Protein AF-A0A1E9JS74-F1 (afdb_monomer)

Nearest PDB structures (foldseek):
  7f47-assembly1_A  TM=7.344E-01  e=6.416E-52  Rhizobium etli CFN 42
  7duw-assembly1_A  TM=7.235E-01  e=3.639E-52  Rhizobium tropici
  5vrv-assembly1_A  TM=9.409E-01  e=2.697E-28  Agrobacterium fabrum str. C58
  5vrv-assembly2_D  TM=9.407E-01  e=2.582E-28  Agrobacterium fabrum str. C58
  5vrv-assembly1_B  TM=9.398E-01  e=4.173E-28  Agrobacterium fabrum str. C58

Structure (mmCIF, N/CA/C/O backbone):
data_AF-A0A1E9JS74-F1
#
_entry.id   AF-A0A1E9JS74-F1
#
loop_
_atom_site.group_PDB
_atom_site.id
_atom_site.type_symbol
_atom_site.label_atom_id
_atom_site.label_alt_id
_atom_site.label_comp_id
_atom_site.label_asym_id
_atom_site.label_entity_id
_atom_site.label_seq_id
_atom_site.pdbx_PDB_ins_code
_atom_site.Cartn_x
_atom_site.Cartn_y
_atom_site.Cartn_z
_atom_site.occupancy
_atom_site.B_iso_or_equiv
_atom_site.auth_seq_id
_atom_site.auth_comp_id
_atom_site.auth_asym_id
_atom_site.auth_atom_id
_atom_site.pdbx_PDB_model_num
ATOM 1 N N . MET A 1 1 ? 12.889 5.705 14.878 1.00 33.31 1 MET A N 1
ATOM 2 C CA . MET A 1 1 ? 12.221 5.955 13.573 1.00 33.31 1 MET A CA 1
ATOM 3 C C . MET A 1 1 ? 13.018 6.879 12.622 1.00 33.31 1 MET A C 1
ATOM 5 O O . MET A 1 1 ? 12.485 7.266 11.591 1.00 33.31 1 MET A O 1
ATOM 9 N N . TYR A 1 2 ? 14.303 7.172 12.888 1.00 27.98 2 TYR A N 1
ATOM 10 C CA . TYR A 1 2 ? 15.134 8.082 12.071 1.00 27.98 2 TYR A CA 1
ATOM 11 C C . TYR A 1 2 ? 15.891 7.403 10.906 1.00 27.98 2 TYR A C 1
ATOM 13 O O . TYR A 1 2 ? 16.302 8.063 9.956 1.00 27.98 2 TYR A O 1
ATOM 21 N N . ASN A 1 3 ? 16.039 6.072 10.926 1.00 29.84 3 ASN A N 1
ATOM 22 C CA . ASN A 1 3 ? 16.929 5.378 9.988 1.00 29.84 3 ASN A CA 1
ATOM 23 C C . ASN A 1 3 ? 16.336 5.101 8.598 1.00 29.84 3 ASN A C 1
ATOM 25 O O . ASN A 1 3 ? 17.085 5.056 7.630 1.00 29.84 3 ASN A O 1
ATOM 29 N N . LYS A 1 4 ? 15.012 4.965 8.439 1.00 34.81 4 LYS A N 1
ATOM 30 C CA . LYS A 1 4 ? 14.424 4.536 7.151 1.00 34.81 4 LYS A CA 1
ATOM 31 C C . LYS A 1 4 ? 14.586 5.580 6.036 1.00 34.81 4 LYS A C 1
ATOM 33 O O . LYS A 1 4 ? 14.931 5.228 4.918 1.00 34.81 4 LYS A O 1
ATOM 38 N N . SER A 1 5 ? 14.469 6.868 6.375 1.00 40.47 5 SER A N 1
ATOM 39 C CA . SER A 1 5 ? 14.787 7.969 5.449 1.00 40.47 5 SER A CA 1
ATOM 40 C C . SER A 1 5 ? 16.271 8.011 5.073 1.00 40.47 5 SER A C 1
ATOM 42 O O . SER A 1 5 ? 16.602 8.516 4.002 1.00 40.47 5 SER A O 1
ATOM 44 N N . ARG A 1 6 ? 17.162 7.542 5.954 1.00 38.34 6 ARG A N 1
ATOM 45 C CA . ARG A 1 6 ? 18.604 7.476 5.698 1.00 38.34 6 ARG A CA 1
ATOM 46 C C . ARG A 1 6 ? 18.923 6.316 4.757 1.00 38.34 6 ARG A C 1
ATOM 48 O O . ARG A 1 6 ? 19.632 6.541 3.791 1.00 38.34 6 ARG A O 1
ATOM 55 N N . TYR A 1 7 ? 18.318 5.145 4.970 1.00 43.00 7 TYR A N 1
ATOM 56 C CA . TYR A 1 7 ? 18.449 3.979 4.085 1.00 43.00 7 TYR A CA 1
ATOM 57 C C . TYR A 1 7 ? 17.888 4.224 2.683 1.00 43.00 7 TYR A C 1
ATOM 59 O O . TYR A 1 7 ? 18.541 3.859 1.713 1.00 43.00 7 TYR A O 1
ATOM 67 N N . ASP A 1 8 ? 16.733 4.884 2.561 1.00 42.16 8 ASP A N 1
ATOM 68 C CA . ASP A 1 8 ? 16.183 5.237 1.248 1.00 42.16 8 ASP A CA 1
ATOM 69 C C . ASP A 1 8 ? 17.122 6.211 0.513 1.00 42.16 8 ASP A C 1
ATOM 71 O O . ASP A 1 8 ? 17.454 5.984 -0.645 1.00 42.16 8 ASP A O 1
ATOM 75 N N . LYS A 1 9 ? 17.640 7.247 1.195 1.00 46.00 9 LYS A N 1
ATOM 76 C CA . LYS A 1 9 ? 18.644 8.167 0.622 1.00 46.00 9 LYS A CA 1
ATOM 77 C C . LYS A 1 9 ? 19.949 7.459 0.243 1.00 46.00 9 LYS A C 1
ATOM 79 O O . LYS A 1 9 ? 20.483 7.742 -0.822 1.00 46.00 9 LYS A O 1
ATOM 84 N N . LEU A 1 10 ? 20.438 6.542 1.080 1.00 47.00 10 LEU A N 1
ATOM 85 C CA . LEU A 1 10 ? 21.651 5.762 0.815 1.00 47.00 10 LEU A CA 1
ATOM 86 C C . LEU A 1 10 ? 21.466 4.851 -0.400 1.00 47.00 10 LEU A C 1
ATOM 88 O O . LEU A 1 10 ? 22.351 4.763 -1.239 1.00 47.00 10 LEU A O 1
ATOM 92 N N . LYS A 1 11 ? 20.290 4.225 -0.519 1.00 47.25 11 LYS A N 1
ATOM 93 C CA . LYS A 1 11 ? 19.915 3.412 -1.673 1.00 47.25 11 LYS A CA 1
ATOM 94 C C . LYS A 1 11 ? 19.909 4.242 -2.958 1.00 47.25 11 LYS A C 1
ATOM 96 O O . LYS A 1 11 ? 20.493 3.804 -3.937 1.00 47.25 11 LYS A O 1
ATOM 101 N N . TYR A 1 12 ? 19.331 5.447 -2.949 1.00 48.50 12 TYR A N 1
ATOM 102 C CA . TYR A 1 12 ? 19.355 6.324 -4.129 1.00 48.50 12 TYR A CA 1
ATOM 103 C C . TYR A 1 12 ? 20.759 6.827 -4.463 1.00 48.50 12 TYR A C 1
ATOM 105 O O . TYR A 1 12 ? 21.112 6.885 -5.633 1.00 48.50 12 TYR A O 1
ATOM 113 N N . LEU A 1 13 ? 21.575 7.163 -3.461 1.00 51.19 13 LEU A N 1
ATOM 114 C CA . LEU A 1 13 ? 22.977 7.531 -3.674 1.00 51.19 13 LEU A CA 1
ATOM 115 C C . LEU A 1 13 ? 23.784 6.369 -4.261 1.00 51.19 13 LEU A C 1
ATOM 117 O O . LEU A 1 13 ? 24.637 6.597 -5.108 1.00 51.19 13 LEU A O 1
ATOM 121 N N . LEU A 1 14 ? 23.485 5.136 -3.852 1.00 48.50 14 LEU A N 1
ATOM 122 C CA . LEU A 1 14 ? 24.116 3.928 -4.373 1.00 48.50 14 LEU A CA 1
ATOM 123 C C . LEU A 1 14 ? 23.643 3.606 -5.799 1.00 48.50 14 LEU A C 1
ATOM 125 O O . LEU A 1 14 ? 24.472 3.315 -6.648 1.00 48.50 14 LEU A O 1
ATOM 129 N N . GLU A 1 15 ? 22.347 3.730 -6.098 1.00 45.62 15 GLU A N 1
ATOM 130 C CA . GLU A 1 15 ? 21.799 3.574 -7.457 1.00 45.62 15 GLU A CA 1
ATOM 131 C C . GLU A 1 15 ? 22.352 4.639 -8.421 1.00 45.62 15 GLU A C 1
ATOM 133 O O . GLU A 1 15 ? 22.795 4.301 -9.517 1.00 45.62 15 GLU A O 1
ATOM 138 N N . ILE A 1 16 ? 22.388 5.911 -8.001 1.00 49.28 16 ILE A N 1
ATOM 139 C CA . ILE A 1 16 ? 22.995 7.012 -8.766 1.00 49.28 16 ILE A CA 1
ATOM 140 C C . ILE A 1 16 ? 24.504 6.788 -8.904 1.00 49.28 16 ILE A C 1
ATOM 142 O O . ILE A 1 16 ? 25.041 6.968 -9.989 1.00 49.28 16 ILE A O 1
ATOM 146 N N . GLY A 1 17 ? 25.183 6.355 -7.840 1.00 50.41 17 GLY A N 1
ATOM 147 C CA . GLY A 1 17 ? 26.610 6.041 -7.855 1.00 50.41 17 GLY A CA 1
ATOM 148 C C . GLY A 1 17 ? 26.944 4.935 -8.854 1.00 50.41 17 GLY A C 1
ATOM 149 O O . GLY A 1 17 ? 27.802 5.130 -9.707 1.00 50.41 17 GLY A O 1
ATOM 150 N N . ILE A 1 18 ? 26.215 3.816 -8.817 1.00 49.50 18 ILE A N 1
ATOM 151 C CA . ILE A 1 18 ? 26.373 2.700 -9.760 1.00 49.50 18 ILE A CA 1
ATOM 152 C C . ILE A 1 18 ? 26.077 3.159 -11.191 1.00 49.50 18 ILE A C 1
ATOM 154 O O . ILE A 1 18 ? 26.844 2.851 -12.097 1.00 49.50 18 ILE A O 1
ATOM 158 N N . PHE A 1 19 ? 25.016 3.939 -11.409 1.00 47.81 19 PHE A N 1
ATOM 159 C CA . PHE A 1 19 ? 24.681 4.472 -12.730 1.00 47.81 19 PHE A CA 1
ATOM 160 C C . PHE A 1 19 ? 25.760 5.421 -13.279 1.00 47.81 19 PHE A C 1
ATOM 162 O O . PHE A 1 19 ? 26.167 5.288 -14.432 1.00 47.81 19 PHE A O 1
ATOM 169 N N . CYS A 1 20 ? 26.271 6.340 -12.455 1.00 49.47 20 CYS A N 1
ATOM 170 C CA . CYS A 1 20 ? 27.363 7.243 -12.818 1.00 49.47 20 CYS A CA 1
ATOM 171 C C . CYS A 1 20 ? 28.658 6.479 -13.114 1.00 49.47 20 CYS A C 1
ATOM 173 O O . CYS A 1 20 ? 29.347 6.814 -14.072 1.00 49.47 20 CYS A O 1
ATOM 175 N N . VAL A 1 21 ? 28.964 5.434 -12.340 1.00 50.50 21 VAL A N 1
ATOM 176 C CA . VAL A 1 21 ? 30.098 4.528 -12.576 1.00 50.50 21 VAL A CA 1
ATOM 177 C C . VAL A 1 21 ? 29.935 3.811 -13.918 1.00 50.50 21 VAL A C 1
ATOM 179 O O . VAL A 1 21 ? 30.847 3.840 -14.738 1.00 50.50 21 VAL A O 1
ATOM 182 N N . VAL A 1 22 ? 28.756 3.252 -14.199 1.00 49.41 22 VAL A N 1
ATOM 183 C CA . VAL A 1 22 ? 28.449 2.590 -15.477 1.00 49.41 22 VAL A CA 1
ATOM 184 C C . VAL A 1 22 ? 28.607 3.551 -16.659 1.00 49.41 22 VAL A C 1
ATOM 186 O O . VAL A 1 22 ? 29.291 3.212 -17.621 1.00 49.41 22 VAL A O 1
ATOM 189 N N . ILE A 1 23 ? 28.039 4.761 -16.594 1.00 50.47 23 ILE A N 1
ATOM 190 C CA . ILE A 1 23 ? 28.191 5.765 -17.662 1.00 50.47 23 ILE A CA 1
ATOM 191 C C . ILE A 1 23 ? 29.652 6.188 -17.820 1.00 50.47 23 ILE A C 1
ATOM 193 O O . ILE A 1 23 ? 30.134 6.280 -18.945 1.00 50.47 23 ILE A O 1
ATOM 197 N N . TYR A 1 24 ? 30.366 6.422 -16.718 1.00 51.28 24 TYR A N 1
ATOM 198 C CA . TYR A 1 24 ? 31.777 6.803 -16.738 1.00 51.28 24 TYR A CA 1
ATOM 199 C C . TYR A 1 24 ? 32.654 5.735 -17.405 1.00 51.28 24 TYR A C 1
ATOM 201 O O . TYR A 1 24 ? 33.517 6.062 -18.219 1.00 51.28 24 TYR A O 1
ATOM 209 N N . PHE A 1 25 ? 32.415 4.455 -17.121 1.00 49.75 25 PHE A N 1
ATOM 210 C CA . PHE A 1 25 ? 33.184 3.367 -17.723 1.00 49.75 25 PHE A CA 1
ATOM 211 C C . PHE A 1 25 ? 32.788 3.089 -19.175 1.00 49.75 25 PHE A C 1
ATOM 213 O O . PHE A 1 25 ? 33.677 2.908 -20.005 1.00 49.75 25 PHE A O 1
ATOM 220 N N . ILE A 1 26 ? 31.496 3.172 -19.521 1.00 50.06 26 ILE A N 1
ATOM 221 C CA . ILE A 1 26 ? 31.059 3.178 -20.926 1.00 50.06 26 ILE A CA 1
ATOM 222 C C . ILE A 1 26 ? 31.728 4.345 -21.669 1.00 50.06 26 ILE A C 1
ATOM 224 O O . ILE A 1 26 ? 32.192 4.157 -22.785 1.00 50.06 26 ILE A O 1
ATOM 228 N N . HIS A 1 27 ? 31.861 5.528 -21.058 1.00 51.19 27 HIS A N 1
ATOM 229 C CA . HIS A 1 27 ? 32.575 6.667 -21.650 1.00 51.19 27 HIS A CA 1
ATOM 230 C C . HIS A 1 27 ? 34.052 6.405 -21.885 1.00 51.19 27 HIS A C 1
ATOM 232 O O . HIS A 1 27 ? 34.580 6.740 -22.946 1.00 51.19 27 HIS A O 1
ATOM 238 N N . LYS A 1 28 ? 34.716 5.808 -20.896 1.00 50.44 28 LYS A N 1
ATOM 239 C CA . LYS A 1 28 ? 36.139 5.491 -20.955 1.00 50.44 28 LYS A CA 1
ATOM 240 C C . LYS A 1 28 ? 36.450 4.493 -22.077 1.00 50.44 28 LYS A C 1
ATOM 242 O O . LYS A 1 28 ? 37.402 4.718 -22.814 1.00 50.44 28 LYS A O 1
ATOM 247 N N . GLU A 1 29 ? 35.628 3.457 -22.239 1.00 44.66 29 GLU A N 1
ATOM 248 C CA . GLU A 1 29 ? 35.777 2.428 -23.284 1.00 44.66 29 GLU A CA 1
ATOM 249 C C . GLU A 1 29 ? 35.326 2.919 -24.672 1.00 44.66 29 GLU A C 1
ATOM 251 O O . GLU A 1 29 ? 35.969 2.655 -25.689 1.00 44.66 29 GLU A O 1
ATOM 256 N N . MET A 1 30 ? 34.240 3.695 -24.735 1.00 48.62 30 MET A N 1
ATOM 257 C CA . MET A 1 30 ? 33.674 4.167 -26.002 1.00 48.62 30 MET A CA 1
ATOM 258 C C . MET A 1 30 ? 34.437 5.353 -26.604 1.00 48.62 30 MET A C 1
ATOM 260 O O . MET A 1 30 ? 34.316 5.579 -27.804 1.00 48.62 30 MET A O 1
ATOM 264 N N . LYS A 1 31 ? 35.267 6.079 -25.835 1.00 50.22 31 LYS A N 1
ATOM 265 C CA . LYS A 1 31 ? 36.107 7.199 -26.323 1.00 50.22 31 LYS A CA 1
ATOM 266 C C . LYS A 1 31 ? 36.981 6.845 -27.536 1.00 50.22 31 LYS A C 1
ATOM 268 O O . LYS A 1 31 ? 37.413 7.736 -28.262 1.00 50.22 31 LYS A O 1
ATOM 273 N N . ILE A 1 32 ? 37.225 5.557 -27.765 1.00 51.28 32 ILE A N 1
ATOM 274 C CA . ILE A 1 32 ? 38.079 5.041 -28.836 1.00 51.28 32 ILE A CA 1
ATOM 275 C C . ILE A 1 32 ? 37.277 4.827 -30.151 1.00 51.28 32 ILE A C 1
ATOM 277 O O . ILE A 1 32 ? 37.819 5.028 -31.240 1.00 51.28 32 ILE A O 1
ATOM 281 N N . TYR A 1 33 ? 35.958 4.572 -30.102 1.00 56.22 33 TYR A N 1
ATOM 282 C CA . TYR A 1 33 ? 35.148 4.107 -31.252 1.00 56.22 33 TYR A CA 1
ATOM 283 C C . TYR A 1 33 ? 33.968 5.035 -31.595 1.00 56.22 33 TYR A C 1
ATOM 285 O O . TYR A 1 33 ? 33.373 5.659 -30.722 1.00 56.22 33 TYR A O 1
ATOM 293 N N . SER A 1 34 ? 33.614 5.158 -32.879 1.00 61.28 34 SER A N 1
ATOM 294 C CA . SER A 1 34 ? 32.526 6.035 -33.338 1.00 61.28 34 SER A CA 1
ATOM 295 C C . SER A 1 34 ? 31.174 5.303 -33.421 1.00 61.28 34 SER A C 1
ATOM 297 O O . SER A 1 34 ? 31.111 4.100 -33.666 1.00 61.28 34 SER A O 1
ATOM 299 N N . ILE A 1 35 ? 30.052 6.023 -33.275 1.00 61.47 35 ILE A N 1
ATOM 300 C CA . ILE A 1 35 ? 28.690 5.467 -33.477 1.00 61.47 35 ILE A CA 1
ATOM 301 C C . ILE A 1 35 ? 28.511 4.883 -34.887 1.00 61.47 35 ILE A C 1
ATOM 303 O O . ILE A 1 35 ? 27.705 3.971 -35.091 1.00 61.47 35 ILE A O 1
ATOM 307 N N . LYS A 1 36 ? 29.258 5.407 -35.863 1.00 68.25 36 LYS A N 1
ATOM 308 C CA . LYS A 1 36 ? 29.277 4.893 -37.231 1.00 68.25 36 LYS A CA 1
ATOM 309 C C . LYS A 1 36 ? 29.757 3.438 -37.252 1.00 68.25 36 LYS A C 1
ATOM 311 O O . LYS A 1 36 ? 29.069 2.608 -37.835 1.00 68.25 36 LYS A O 1
ATOM 316 N N . ASP A 1 37 ? 30.812 3.127 -36.504 1.00 73.06 37 ASP A N 1
ATOM 317 C CA . ASP A 1 37 ? 31.388 1.779 -36.413 1.00 73.06 37 ASP A CA 1
ATOM 318 C C . ASP A 1 37 ? 30.396 0.785 -35.790 1.00 73.06 37 ASP A C 1
ATOM 320 O O . ASP A 1 37 ? 30.281 -0.350 -36.237 1.00 73.06 37 ASP A O 1
ATOM 324 N N . VAL A 1 38 ? 29.607 1.211 -34.795 1.00 71.19 38 VAL A N 1
ATOM 325 C CA . VAL A 1 38 ? 28.552 0.363 -34.202 1.00 71.19 38 VAL A CA 1
ATOM 326 C C . VAL A 1 38 ? 27.419 0.104 -35.201 1.00 71.19 38 VAL A C 1
ATOM 328 O O . VAL A 1 38 ? 26.935 -1.022 -35.309 1.00 71.19 38 VAL A O 1
ATOM 331 N N . LYS A 1 39 ? 26.990 1.125 -35.958 1.00 72.12 39 LYS A N 1
ATOM 332 C CA . LYS A 1 39 ? 25.962 0.969 -37.005 1.00 72.12 39 LYS A CA 1
ATOM 333 C C . LYS A 1 39 ? 26.442 0.065 -38.141 1.00 72.12 39 LYS A C 1
ATOM 335 O O . LYS A 1 39 ? 25.647 -0.714 -38.664 1.00 72.12 39 LYS A O 1
ATOM 340 N N . GLU A 1 40 ? 27.708 0.169 -38.528 1.00 77.94 40 GLU A N 1
ATOM 341 C CA . GLU A 1 40 ? 28.321 -0.704 -39.531 1.00 77.94 40 GLU A CA 1
ATOM 342 C C . GLU A 1 40 ? 28.414 -2.146 -39.024 1.00 77.94 40 GLU A C 1
ATOM 344 O O . GLU A 1 40 ? 27.951 -3.051 -39.717 1.00 77.94 40 GLU A O 1
ATOM 349 N N . SER A 1 41 ? 28.857 -2.360 -37.781 1.00 82.00 41 SER A N 1
ATOM 350 C CA . SER A 1 41 ? 28.860 -3.682 -37.140 1.00 82.00 41 SER A CA 1
ATOM 351 C C . SER A 1 41 ? 27.463 -4.304 -37.055 1.00 82.00 41 SER A C 1
ATOM 353 O O . SER A 1 41 ? 27.305 -5.486 -37.342 1.00 82.00 41 SER A O 1
ATOM 355 N N . LEU A 1 42 ? 26.423 -3.523 -36.735 1.00 79.94 42 LEU A N 1
ATOM 356 C CA . LEU A 1 42 ? 25.036 -4.013 -36.739 1.00 79.94 42 LEU A CA 1
ATOM 357 C C . LEU A 1 42 ? 24.570 -4.442 -38.137 1.00 79.94 42 LEU A C 1
ATOM 359 O O . LEU A 1 42 ? 23.853 -5.430 -38.265 1.00 79.94 42 LEU A O 1
ATOM 363 N N . ARG A 1 43 ? 24.975 -3.719 -39.188 1.00 83.00 43 ARG A N 1
ATOM 364 C CA . ARG A 1 43 ? 24.650 -4.068 -40.582 1.00 83.00 43 ARG A CA 1
ATOM 365 C C . ARG A 1 43 ? 25.434 -5.272 -41.094 1.00 83.00 43 ARG A C 1
ATOM 367 O O . ARG A 1 43 ? 24.959 -5.947 -42.001 1.00 83.00 43 ARG A O 1
ATOM 374 N N . ALA A 1 44 ? 26.611 -5.532 -40.532 1.00 84.56 44 ALA A N 1
ATOM 375 C CA . ALA A 1 44 ? 27.438 -6.676 -40.895 1.00 84.56 44 ALA A CA 1
ATOM 376 C C . ALA A 1 44 ? 26.847 -8.017 -40.417 1.00 84.56 44 ALA A C 1
ATOM 378 O O . ALA A 1 44 ? 27.202 -9.072 -40.946 1.00 84.56 44 ALA A O 1
ATOM 379 N N . ILE A 1 45 ? 25.928 -7.996 -39.445 1.00 86.12 45 ILE A N 1
ATOM 380 C CA . ILE A 1 45 ? 25.269 -9.203 -38.938 1.00 86.12 45 ILE A CA 1
ATOM 381 C C . ILE A 1 45 ? 24.286 -9.724 -39.993 1.00 86.12 45 ILE A C 1
ATOM 383 O O . ILE A 1 45 ? 23.283 -9.088 -40.317 1.00 86.12 45 ILE A O 1
ATOM 387 N N . LYS A 1 46 ? 24.578 -10.911 -40.539 1.00 87.62 46 LYS A N 1
ATOM 388 C CA . LYS A 1 46 ? 23.743 -11.551 -41.567 1.00 87.62 46 LYS A CA 1
ATOM 389 C C . LYS A 1 46 ? 22.351 -11.871 -41.013 1.00 87.62 46 LYS A C 1
ATOM 391 O O . LYS A 1 46 ? 22.221 -12.400 -39.909 1.00 87.62 46 LYS A O 1
ATOM 396 N N . SER A 1 47 ? 21.314 -11.656 -41.824 1.00 85.44 47 SER A N 1
ATOM 397 C CA . SER A 1 47 ? 19.913 -11.927 -41.458 1.00 85.44 47 SER A CA 1
ATOM 398 C C . SER A 1 47 ? 19.662 -13.381 -41.038 1.00 85.44 47 SER A C 1
ATOM 400 O O . SER A 1 47 ? 18.866 -13.622 -40.133 1.00 85.44 47 SER A O 1
ATOM 402 N N . GLY A 1 48 ? 20.385 -14.345 -41.619 1.00 89.25 48 GLY A N 1
ATOM 403 C CA . GLY A 1 48 ? 20.306 -15.758 -41.232 1.00 89.25 48 GLY A CA 1
ATOM 404 C C . GLY A 1 48 ? 20.634 -16.012 -39.754 1.00 89.25 48 GLY A C 1
ATOM 405 O O . GLY A 1 48 ? 19.945 -16.795 -39.105 1.00 89.25 48 GLY A O 1
ATOM 406 N N . TYR A 1 49 ? 21.609 -15.292 -39.184 1.00 89.69 49 TYR A N 1
ATOM 407 C CA . TYR A 1 49 ? 21.932 -15.402 -37.756 1.00 89.69 49 TYR A CA 1
ATOM 408 C C . TYR A 1 49 ? 20.846 -14.798 -36.868 1.00 89.69 49 TYR A C 1
ATOM 410 O O . TYR A 1 49 ? 20.612 -15.294 -35.772 1.00 89.69 49 TYR A O 1
ATOM 418 N N . VAL A 1 50 ? 20.134 -13.769 -37.338 1.00 89.19 50 VAL A N 1
ATOM 419 C CA . VAL A 1 50 ? 18.989 -13.202 -36.608 1.00 89.19 50 VAL A CA 1
ATOM 420 C C . VAL A 1 50 ? 17.846 -14.218 -36.534 1.00 89.19 50 VAL A C 1
ATOM 422 O O . VAL A 1 50 ? 17.278 -14.409 -35.463 1.00 89.19 50 VAL A O 1
ATOM 425 N N . VAL A 1 51 ? 17.549 -14.920 -37.633 1.00 91.38 51 VAL A N 1
ATOM 426 C CA . VAL A 1 51 ? 16.536 -15.994 -37.658 1.00 91.38 51 VAL A CA 1
ATOM 427 C C . VAL A 1 51 ? 16.929 -17.145 -36.732 1.00 91.38 51 VAL A C 1
ATOM 429 O O . VAL A 1 51 ? 16.110 -17.605 -35.938 1.00 91.38 51 VAL A O 1
ATOM 432 N N . LEU A 1 52 ? 18.194 -17.570 -36.778 1.00 93.94 52 LEU A N 1
ATOM 433 C CA . LEU A 1 52 ? 18.719 -18.590 -35.872 1.00 93.94 52 LEU A CA 1
ATOM 434 C C . LEU A 1 52 ? 18.628 -18.135 -34.406 1.00 93.94 52 LEU A C 1
ATOM 436 O O . LEU A 1 52 ? 18.192 -18.902 -33.551 1.00 93.94 52 LEU A O 1
ATOM 440 N N . GLY A 1 53 ? 18.945 -16.868 -34.125 1.00 93.56 53 GLY A N 1
ATOM 441 C CA . GLY A 1 53 ? 18.807 -16.264 -32.803 1.00 93.56 53 GLY A CA 1
ATOM 442 C C . GLY A 1 53 ? 17.366 -16.252 -32.292 1.00 93.56 53 GLY A C 1
ATOM 443 O O . GLY A 1 53 ? 17.132 -16.578 -31.132 1.00 93.56 53 GLY A O 1
ATOM 444 N N . ILE A 1 54 ? 16.382 -15.963 -33.151 1.00 93.19 54 ILE A N 1
ATOM 445 C CA . ILE A 1 54 ? 14.955 -16.085 -32.803 1.00 93.19 54 ILE A CA 1
ATOM 446 C C . ILE A 1 54 ? 14.620 -17.532 -32.412 1.00 93.19 54 ILE A C 1
ATOM 448 O O . ILE A 1 54 ? 13.949 -17.750 -31.403 1.00 93.19 54 ILE A O 1
ATOM 452 N N . GLY A 1 55 ? 15.119 -18.518 -33.164 1.00 95.44 55 GLY A N 1
ATOM 453 C CA . GLY A 1 55 ? 14.958 -19.937 -32.839 1.00 95.44 55 GLY A CA 1
ATOM 454 C C . GLY A 1 55 ? 15.533 -20.298 -31.466 1.00 95.44 55 GLY A C 1
ATOM 455 O O . GLY A 1 55 ? 14.839 -20.919 -30.661 1.00 95.44 55 GLY A O 1
ATOM 456 N N . ILE A 1 56 ? 16.754 -19.841 -31.164 1.00 96.19 56 ILE A N 1
ATOM 457 C CA . ILE A 1 56 ? 17.392 -20.031 -29.850 1.00 96.19 56 ILE A CA 1
ATOM 458 C C . ILE A 1 56 ? 16.532 -19.430 -28.735 1.00 96.19 56 ILE A C 1
ATOM 460 O O . ILE A 1 56 ? 16.272 -20.111 -27.750 1.00 96.19 56 ILE A O 1
ATOM 464 N N . VAL A 1 57 ? 16.043 -18.195 -28.894 1.00 95.38 57 VAL A N 1
ATOM 465 C CA . VAL A 1 57 ? 15.196 -17.532 -27.885 1.00 95.38 57 VAL A CA 1
ATOM 466 C C . VAL A 1 57 ? 13.909 -18.316 -27.628 1.00 95.38 57 VAL A C 1
ATOM 468 O O . VAL A 1 57 ? 13.508 -18.463 -26.477 1.00 95.38 57 VAL A O 1
ATOM 471 N N . ILE A 1 58 ? 13.252 -18.831 -28.671 1.00 95.00 58 ILE A N 1
ATOM 472 C CA . ILE A 1 58 ? 12.019 -19.619 -28.517 1.00 95.00 58 ILE A CA 1
ATOM 473 C C . ILE A 1 58 ? 12.295 -20.900 -27.723 1.00 95.00 58 ILE A C 1
ATOM 475 O O . ILE A 1 58 ? 11.548 -21.219 -26.795 1.00 95.00 58 ILE A O 1
ATOM 479 N N . ILE A 1 59 ? 13.367 -21.616 -28.072 1.00 96.31 59 ILE A N 1
ATOM 480 C CA . ILE A 1 59 ? 13.767 -22.853 -27.391 1.00 96.31 59 ILE A CA 1
ATOM 481 C C . ILE A 1 59 ? 14.136 -22.561 -25.934 1.00 96.31 59 ILE A C 1
ATOM 483 O O . ILE A 1 59 ? 13.685 -23.272 -25.038 1.00 96.31 59 ILE A O 1
ATOM 487 N N . ASP A 1 60 ? 14.895 -21.494 -25.689 1.00 95.44 60 ASP A N 1
ATOM 488 C CA . ASP A 1 60 ? 15.320 -21.099 -24.349 1.00 95.44 60 ASP A CA 1
ATOM 489 C C . ASP A 1 60 ? 14.133 -20.717 -23.457 1.00 95.44 60 ASP A C 1
ATOM 491 O O . ASP A 1 60 ? 13.956 -21.261 -22.370 1.00 95.44 60 ASP A O 1
ATOM 495 N N . TYR A 1 61 ? 13.223 -19.867 -23.939 1.00 93.69 61 TYR A N 1
ATOM 496 C CA . TYR A 1 61 ? 12.035 -19.506 -23.165 1.00 93.69 61 TYR A CA 1
ATOM 497 C C . TYR A 1 61 ? 11.116 -20.702 -22.908 1.00 93.69 61 TYR A C 1
ATOM 499 O O . TYR A 1 61 ? 10.502 -20.774 -21.842 1.00 93.69 61 TYR A O 1
ATOM 507 N N . PHE A 1 62 ? 11.029 -21.657 -23.838 1.00 94.38 62 PHE A N 1
ATOM 508 C CA . PHE A 1 62 ? 10.330 -22.917 -23.595 1.00 94.38 62 PHE A CA 1
ATOM 509 C C . PHE A 1 62 ? 11.021 -23.733 -22.495 1.00 94.38 62 PHE A C 1
ATOM 511 O O . PHE A 1 62 ? 10.352 -24.213 -21.575 1.00 94.38 62 PHE A O 1
ATOM 518 N N . LEU A 1 63 ? 12.350 -23.828 -22.533 1.00 93.69 63 LEU A N 1
ATOM 519 C CA . LEU A 1 63 ? 13.159 -24.493 -21.516 1.00 93.69 63 LEU A CA 1
ATOM 520 C C . LEU A 1 63 ? 12.983 -23.848 -20.132 1.00 93.69 63 LEU A C 1
ATOM 522 O O . LEU A 1 63 ? 12.774 -24.566 -19.153 1.00 93.69 63 LEU A O 1
ATOM 526 N N . LEU A 1 64 ? 12.939 -22.514 -20.045 1.00 91.88 64 LEU A N 1
ATOM 527 C CA . LEU A 1 64 ? 12.642 -21.796 -18.802 1.00 91.88 64 LEU A CA 1
ATOM 528 C C . LEU A 1 64 ? 11.295 -22.226 -18.208 1.00 91.88 64 LEU A C 1
ATOM 530 O O . LEU A 1 64 ? 11.179 -22.401 -16.993 1.00 91.88 64 LEU A O 1
ATOM 534 N N . THR A 1 65 ? 10.278 -22.478 -19.040 1.00 93.69 65 THR A N 1
ATOM 535 C CA . THR A 1 65 ? 8.978 -22.940 -18.529 1.00 93.69 65 THR A CA 1
ATOM 536 C C . THR A 1 65 ? 9.025 -24.322 -17.878 1.00 93.69 65 THR A C 1
ATOM 538 O O . THR A 1 65 ? 8.204 -24.622 -17.004 1.00 93.69 65 THR A O 1
ATOM 541 N N . MET A 1 66 ? 10.019 -25.146 -18.222 1.00 92.19 66 MET A N 1
ATOM 542 C CA . MET A 1 66 ? 10.195 -26.473 -17.634 1.00 92.19 66 MET A CA 1
ATOM 543 C C . MET A 1 66 ? 10.575 -26.412 -16.149 1.00 92.19 66 MET A C 1
ATOM 545 O O . MET A 1 66 ? 10.272 -27.356 -15.418 1.00 92.19 66 MET A O 1
ATOM 549 N N . TYR A 1 67 ? 11.143 -25.303 -15.652 1.00 90.44 67 TYR A N 1
ATOM 550 C CA . TYR A 1 67 ? 11.362 -25.116 -14.211 1.00 90.44 67 TYR A CA 1
ATOM 551 C C . TYR A 1 67 ? 10.053 -25.155 -13.422 1.00 90.44 67 TYR A C 1
ATOM 553 O O . TYR A 1 67 ? 9.966 -25.837 -12.399 1.00 90.44 67 TYR A O 1
ATOM 561 N N . ASP A 1 68 ? 9.026 -24.450 -13.903 1.00 93.00 68 ASP A N 1
ATOM 562 C CA . ASP A 1 68 ? 7.705 -24.457 -13.280 1.00 93.00 68 ASP A CA 1
ATOM 563 C C . ASP A 1 68 ? 7.041 -25.839 -13.443 1.00 93.00 68 ASP A C 1
ATOM 565 O O . ASP A 1 68 ? 6.466 -26.349 -12.483 1.00 93.00 68 ASP A O 1
ATOM 569 N N . VAL A 1 69 ? 7.186 -26.509 -14.594 1.00 92.69 69 VAL A N 1
ATOM 570 C CA . VAL A 1 69 ? 6.671 -27.883 -14.791 1.00 92.69 69 VAL A CA 1
ATOM 571 C C . VAL A 1 69 ? 7.293 -28.860 -13.785 1.00 92.69 69 VAL A C 1
ATOM 573 O O . VAL A 1 69 ? 6.576 -29.615 -13.120 1.00 92.69 69 VAL A O 1
ATOM 576 N N . LEU A 1 70 ? 8.614 -28.812 -13.596 1.00 90.25 70 LEU A N 1
ATOM 577 C CA . LEU A 1 70 ? 9.305 -29.611 -12.583 1.00 90.25 70 LEU A CA 1
ATOM 578 C C . LEU A 1 70 ? 8.871 -29.249 -11.162 1.00 90.25 70 LEU A C 1
ATOM 580 O O . LEU A 1 70 ? 8.758 -30.139 -10.320 1.00 90.25 70 LEU A O 1
ATOM 584 N N . ALA A 1 71 ? 8.613 -27.971 -10.883 1.00 90.69 71 ALA A N 1
ATOM 585 C CA . ALA A 1 71 ? 8.139 -27.527 -9.578 1.00 90.69 71 ALA A CA 1
ATOM 586 C C . ALA A 1 71 ? 6.754 -28.107 -9.251 1.00 90.69 71 ALA A C 1
ATOM 588 O O . ALA A 1 71 ? 6.540 -28.602 -8.142 1.00 90.69 71 ALA A O 1
ATOM 589 N N . PHE A 1 72 ? 5.837 -28.106 -10.223 1.00 92.12 72 PHE A N 1
ATOM 590 C CA . PHE A 1 72 ? 4.512 -28.716 -10.085 1.00 92.12 72 PHE A CA 1
ATOM 591 C C . PHE A 1 72 ? 4.607 -30.234 -9.894 1.00 92.12 72 PHE A C 1
ATOM 593 O O . PHE A 1 72 ? 3.945 -30.771 -9.003 1.00 92.12 72 PHE A O 1
ATOM 600 N N . LYS A 1 73 ? 5.489 -30.914 -10.642 1.00 88.69 73 LYS A N 1
ATOM 601 C CA . LYS A 1 73 ? 5.750 -32.354 -10.470 1.00 88.69 73 LYS A CA 1
ATOM 602 C C . LYS A 1 73 ? 6.337 -32.667 -9.087 1.00 88.69 73 LYS A C 1
ATOM 604 O O . LYS A 1 73 ? 5.877 -33.594 -8.427 1.00 88.69 73 LYS A O 1
ATOM 609 N N . ASN A 1 74 ? 7.300 -31.870 -8.616 1.00 86.06 74 ASN A N 1
ATOM 610 C CA . ASN A 1 74 ? 7.931 -32.021 -7.300 1.00 86.06 74 ASN A CA 1
ATOM 611 C C . ASN A 1 74 ? 6.929 -31.847 -6.148 1.00 86.06 74 ASN A C 1
ATOM 613 O O . ASN A 1 74 ? 6.974 -32.588 -5.171 1.00 86.06 74 ASN A O 1
ATOM 617 N N . GLU A 1 75 ? 6.027 -30.871 -6.256 1.00 86.06 75 GLU A N 1
ATOM 618 C CA . GLU A 1 75 ? 4.992 -30.610 -5.247 1.00 86.06 75 GLU A CA 1
ATOM 619 C C . GLU A 1 75 ? 3.724 -31.462 -5.435 1.00 86.06 75 GLU A C 1
ATOM 621 O O . GLU A 1 75 ? 2.781 -31.311 -4.659 1.00 86.06 75 GLU A O 1
ATOM 626 N N . LYS A 1 76 ? 3.699 -32.367 -6.428 1.00 86.81 76 LYS A N 1
ATOM 627 C CA . LYS A 1 76 ? 2.553 -33.228 -6.779 1.00 86.81 76 LYS A CA 1
ATOM 628 C C . LYS A 1 76 ? 1.256 -32.438 -7.018 1.00 86.81 76 LYS A C 1
ATOM 630 O O . LYS A 1 76 ? 0.170 -32.871 -6.639 1.00 86.81 76 LYS A O 1
ATOM 635 N N . LEU A 1 77 ? 1.372 -31.262 -7.633 1.00 88.50 77 LEU A N 1
ATOM 636 C CA . LEU A 1 77 ? 0.242 -30.393 -7.961 1.00 88.50 77 LEU A CA 1
ATOM 637 C C . LEU A 1 77 ? -0.309 -30.746 -9.344 1.00 88.50 77 LEU A C 1
ATOM 639 O O . LEU A 1 77 ? 0.453 -30.911 -10.294 1.00 88.50 77 LEU A O 1
ATOM 643 N N . GLN A 1 78 ? -1.634 -30.813 -9.468 1.00 86.94 78 GLN A N 1
ATOM 644 C CA . GLN A 1 78 ? -2.299 -31.095 -10.739 1.00 86.94 78 GLN A CA 1
ATOM 645 C C . GLN A 1 78 ? -2.707 -29.791 -11.433 1.00 86.94 78 GLN A C 1
ATOM 647 O O . GLN A 1 78 ? -3.561 -29.054 -10.947 1.00 86.94 78 GLN A O 1
ATOM 652 N N . LEU A 1 79 ? -2.084 -29.501 -12.575 1.00 89.19 79 LEU A N 1
ATOM 653 C CA . LEU A 1 79 ? -2.467 -28.422 -13.484 1.00 89.19 79 LEU A CA 1
ATOM 654 C C . LEU A 1 79 ? -2.023 -28.807 -14.901 1.00 89.19 79 LEU A C 1
ATOM 656 O O . LEU A 1 79 ? -0.938 -29.353 -15.074 1.00 89.19 79 LEU A O 1
ATOM 660 N N . SER A 1 80 ? -2.839 -28.544 -15.925 1.00 91.56 80 SER A N 1
ATOM 661 C CA . SER A 1 80 ? -2.463 -28.914 -17.297 1.00 91.56 80 SER A CA 1
ATOM 662 C C . SER A 1 80 ? -1.223 -28.141 -17.760 1.00 91.56 80 SER A C 1
ATOM 664 O O . SER A 1 80 ? -1.171 -26.918 -17.596 1.00 91.56 80 SER A O 1
ATOM 666 N N . ASN A 1 81 ? -0.286 -28.828 -18.418 1.00 89.75 81 ASN A N 1
ATOM 667 C CA . ASN A 1 81 ? 1.017 -28.279 -18.814 1.00 89.75 81 ASN A CA 1
ATOM 668 C C . ASN A 1 81 ? 0.924 -26.962 -19.597 1.00 89.75 81 ASN A C 1
ATOM 670 O O . ASN A 1 81 ? 1.704 -26.055 -19.334 1.00 89.75 81 ASN A O 1
ATOM 674 N N . LEU A 1 82 ? -0.073 -26.791 -20.471 1.00 88.38 82 LEU A N 1
ATOM 675 C CA . LEU A 1 82 ? -0.269 -25.540 -21.221 1.00 88.38 82 LEU A CA 1
ATOM 676 C C . LEU A 1 82 ? -0.455 -24.311 -20.313 1.00 88.38 82 LEU A C 1
ATOM 678 O O . LEU A 1 82 ? 0.058 -23.235 -20.605 1.00 88.38 82 LEU A O 1
ATOM 682 N N . LYS A 1 83 ? -1.144 -24.474 -19.179 1.00 88.38 83 LYS A N 1
ATOM 683 C CA . LYS A 1 83 ? -1.405 -23.401 -18.202 1.00 88.38 83 LYS A CA 1
ATOM 684 C C . LYS A 1 83 ? -0.139 -23.036 -17.434 1.00 88.38 83 LYS A C 1
ATOM 686 O O . LYS A 1 83 ? 0.091 -21.859 -17.146 1.00 88.38 83 LYS A O 1
ATOM 691 N N . ILE A 1 84 ? 0.671 -24.050 -17.124 1.00 93.31 84 ILE A N 1
ATOM 692 C CA . ILE A 1 84 ? 1.985 -23.900 -16.492 1.00 93.31 84 ILE A CA 1
ATOM 693 C C . ILE A 1 84 ? 2.923 -23.160 -17.444 1.00 93.31 84 ILE A C 1
ATOM 695 O O . ILE A 1 84 ? 3.474 -22.130 -17.066 1.00 93.31 84 ILE A O 1
ATOM 699 N N . ILE A 1 85 ? 3.024 -23.619 -18.693 1.00 93.12 85 ILE A N 1
ATOM 700 C CA . ILE A 1 85 ? 3.873 -23.020 -19.729 1.00 93.12 85 ILE A CA 1
ATOM 701 C C . ILE A 1 85 ? 3.479 -21.561 -19.966 1.00 93.12 85 ILE A C 1
ATOM 703 O O . ILE A 1 85 ? 4.326 -20.678 -19.864 1.00 93.12 85 ILE A O 1
ATOM 707 N N . PHE A 1 86 ? 2.191 -21.276 -20.179 1.00 90.12 86 PHE A N 1
ATOM 708 C CA . PHE A 1 86 ? 1.697 -19.909 -20.369 1.00 90.12 86 PHE A CA 1
ATOM 709 C C . PHE A 1 86 ? 2.037 -18.993 -19.183 1.00 90.12 86 PHE A C 1
ATOM 711 O O . PHE A 1 86 ? 2.562 -17.894 -19.359 1.00 90.12 86 PHE A O 1
ATOM 718 N N . THR A 1 87 ? 1.772 -19.458 -17.958 1.00 89.00 87 THR A N 1
ATOM 719 C CA . THR A 1 87 ? 2.030 -18.681 -16.738 1.00 89.00 87 THR A CA 1
ATOM 720 C C . THR A 1 87 ? 3.519 -18.432 -16.527 1.00 89.00 87 THR A C 1
ATOM 722 O O . THR A 1 87 ? 3.926 -17.319 -16.176 1.00 89.00 87 THR A O 1
ATOM 725 N N . SER A 1 88 ? 4.332 -19.461 -16.743 1.00 92.19 88 SER A N 1
ATOM 726 C CA . SER A 1 88 ? 5.774 -19.411 -16.560 1.00 92.19 88 SER A CA 1
ATOM 727 C C . SER A 1 88 ? 6.435 -18.508 -17.602 1.00 92.19 88 SER A C 1
ATOM 729 O O . SER A 1 88 ? 7.188 -17.616 -17.216 1.00 92.19 88 SER A O 1
ATOM 731 N N . PHE A 1 89 ? 6.061 -18.626 -18.882 1.00 93.75 89 PHE A N 1
ATOM 732 C CA . PHE A 1 89 ? 6.548 -17.763 -19.963 1.00 93.75 89 PHE A CA 1
ATOM 733 C C . PHE A 1 89 ? 6.333 -16.277 -19.647 1.00 93.75 89 PHE A C 1
ATOM 735 O O . PHE A 1 89 ? 7.287 -15.498 -19.646 1.00 93.75 89 PHE A O 1
ATOM 742 N N . ILE A 1 90 ? 5.100 -15.891 -19.290 1.00 85.56 90 ILE A N 1
ATOM 743 C CA . ILE A 1 90 ? 4.782 -14.499 -18.939 1.00 85.56 90 ILE A CA 1
ATOM 744 C C . ILE A 1 90 ? 5.608 -14.051 -17.732 1.00 85.56 90 ILE A C 1
ATOM 746 O O . ILE A 1 90 ? 6.144 -12.947 -17.704 1.00 85.56 90 ILE A O 1
ATOM 750 N N . SER A 1 91 ? 5.743 -14.917 -16.732 1.00 85.69 91 SER A N 1
ATOM 751 C CA . SER A 1 91 ? 6.472 -14.587 -15.510 1.00 85.69 91 SER A CA 1
ATOM 752 C C . SER A 1 91 ? 7.972 -14.397 -15.753 1.00 85.69 91 SER A C 1
ATOM 754 O O . SER A 1 91 ? 8.546 -13.459 -15.201 1.00 85.69 91 SER A O 1
ATOM 756 N N . TYR A 1 92 ? 8.603 -15.239 -16.578 1.00 87.94 92 TYR A N 1
ATOM 757 C CA . TYR A 1 92 ? 10.023 -15.133 -16.930 1.00 87.94 92 TYR A CA 1
ATOM 758 C C . TYR A 1 92 ? 10.315 -13.931 -17.832 1.00 87.94 92 TYR A C 1
ATOM 760 O O . TYR A 1 92 ? 11.239 -13.176 -17.536 1.00 87.94 92 TYR A O 1
ATOM 768 N N . ALA A 1 93 ? 9.483 -13.667 -18.844 1.00 86.19 93 ALA A N 1
ATOM 769 C CA . ALA A 1 93 ? 9.654 -12.511 -19.730 1.00 86.19 93 ALA A CA 1
ATOM 770 C C . ALA A 1 93 ? 9.640 -11.173 -18.963 1.00 86.19 93 ALA A C 1
ATOM 772 O O . ALA A 1 93 ? 10.438 -10.270 -19.229 1.00 86.19 93 ALA A O 1
ATOM 773 N N . PHE A 1 94 ? 8.773 -11.056 -17.951 1.00 74.88 94 PHE A N 1
ATOM 774 C CA . PHE A 1 94 ? 8.741 -9.897 -17.056 1.00 74.88 94 PHE A CA 1
ATOM 775 C C . PHE A 1 94 ? 9.900 -9.885 -16.052 1.00 74.88 94 PHE A C 1
ATOM 777 O O . PHE A 1 94 ? 10.451 -8.816 -15.775 1.00 74.88 94 PHE A O 1
ATOM 784 N N . ALA A 1 95 ? 10.264 -11.046 -15.496 1.00 76.38 95 ALA A N 1
ATOM 785 C CA . ALA A 1 95 ? 11.344 -11.158 -14.518 1.00 76.38 95 ALA A CA 1
ATOM 786 C C . ALA A 1 95 ? 12.706 -10.776 -15.113 1.00 76.38 95 ALA A C 1
ATOM 788 O O . ALA A 1 95 ? 13.465 -10.062 -14.457 1.00 76.38 95 ALA A O 1
ATOM 789 N N . ASN A 1 96 ? 12.982 -11.198 -16.349 1.00 77.94 96 ASN A N 1
ATOM 790 C CA . ASN A 1 96 ? 14.233 -10.902 -17.044 1.00 77.94 96 ASN A CA 1
ATOM 791 C C . ASN A 1 96 ? 14.337 -9.411 -17.418 1.00 77.94 96 ASN A C 1
ATOM 793 O O . ASN A 1 96 ? 15.421 -8.838 -17.362 1.00 77.94 96 ASN A O 1
ATOM 797 N N . SER A 1 97 ? 13.215 -8.745 -17.717 1.00 69.00 97 SER A N 1
ATOM 798 C CA . SER A 1 97 ? 13.222 -7.389 -18.293 1.00 69.00 97 SER A CA 1
ATOM 799 C C . SER A 1 97 ? 13.169 -6.233 -17.285 1.00 69.00 97 SER A C 1
ATOM 801 O O . SER A 1 97 ? 13.784 -5.196 -17.512 1.00 69.00 97 SER A O 1
ATOM 803 N N . ILE A 1 98 ? 12.432 -6.356 -16.173 1.00 54.84 98 ILE A N 1
ATOM 804 C CA . ILE A 1 98 ? 12.112 -5.197 -15.304 1.00 54.84 98 ILE A CA 1
ATOM 805 C C . ILE A 1 98 ? 13.132 -4.980 -14.167 1.00 54.84 98 ILE A C 1
ATOM 807 O O . ILE A 1 98 ? 13.162 -3.911 -13.557 1.00 54.84 98 ILE A O 1
ATOM 811 N N . GLY A 1 99 ? 14.008 -5.949 -13.888 1.00 49.69 99 GLY A N 1
ATOM 812 C CA . GLY A 1 99 ? 14.842 -5.920 -12.680 1.00 49.69 99 GLY A CA 1
ATOM 813 C C . GLY A 1 99 ? 14.027 -6.164 -11.420 1.00 49.69 99 GLY A C 1
ATOM 814 O O . GLY A 1 99 ? 12.800 -6.061 -11.429 1.00 49.69 99 GLY A O 1
ATOM 815 N N . LEU A 1 100 ? 14.698 -6.553 -10.334 1.00 46.47 100 LEU A N 1
ATOM 816 C CA . LEU A 1 100 ? 14.045 -7.193 -9.183 1.00 46.47 100 LEU A CA 1
ATOM 817 C C . LEU A 1 100 ? 13.322 -8.479 -9.613 1.00 46.47 100 LEU A C 1
ATOM 819 O O . LEU A 1 100 ? 12.151 -8.680 -9.278 1.00 46.47 100 LEU A O 1
ATOM 823 N N . SER A 1 101 ? 14.027 -9.349 -10.348 1.00 48.84 101 SER A N 1
ATOM 824 C CA . SER A 1 101 ? 13.531 -10.634 -10.873 1.00 48.84 101 SER A CA 1
ATOM 825 C C . SER A 1 101 ? 12.786 -11.464 -9.818 1.00 48.84 101 SER A C 1
ATOM 827 O O . SER A 1 101 ? 11.864 -12.198 -10.160 1.00 48.84 101 SER A O 1
ATOM 829 N N . GLY A 1 102 ? 13.122 -11.267 -8.534 1.00 47.94 102 GLY A N 1
ATOM 830 C CA . GLY A 1 102 ? 12.428 -11.702 -7.313 1.00 47.94 102 GLY A CA 1
ATOM 831 C C . GLY A 1 102 ? 10.937 -11.343 -7.183 1.00 47.94 102 GLY A C 1
ATOM 832 O O . GLY A 1 102 ? 10.123 -12.173 -6.785 1.00 47.94 102 GLY A O 1
ATOM 833 N N . LEU A 1 103 ? 10.566 -10.089 -7.449 1.00 48.41 103 LEU A N 1
ATOM 834 C CA . LEU A 1 103 ? 9.282 -9.504 -7.032 1.00 48.41 103 LEU A CA 1
ATOM 835 C C . LEU A 1 103 ? 8.234 -9.495 -8.151 1.00 48.41 103 LEU A C 1
ATOM 837 O O . LEU A 1 103 ? 7.073 -9.824 -7.907 1.00 48.41 103 LEU A O 1
ATOM 841 N N . THR A 1 104 ? 8.628 -9.135 -9.373 1.00 55.94 104 THR A N 1
ATOM 842 C CA . THR A 1 104 ? 7.705 -8.979 -10.511 1.00 55.94 104 THR A CA 1
ATOM 843 C C . THR A 1 104 ? 7.250 -10.330 -11.062 1.00 55.94 104 THR A C 1
ATOM 845 O O . THR A 1 104 ? 6.047 -10.580 -11.157 1.00 55.94 104 THR A O 1
ATOM 848 N N . GLY A 1 105 ? 8.192 -11.241 -11.325 1.00 61.31 105 GLY A N 1
ATOM 849 C CA . GLY A 1 105 ? 7.901 -12.601 -11.788 1.00 61.31 105 GLY A CA 1
ATOM 850 C C . GLY A 1 105 ? 7.127 -13.433 -10.762 1.00 61.31 105 GLY A C 1
ATOM 851 O O . GLY A 1 105 ? 6.205 -14.163 -11.118 1.00 61.31 105 GLY A O 1
ATOM 852 N N . SER A 1 106 ? 7.439 -13.289 -9.470 1.00 67.56 106 SER A N 1
ATOM 853 C CA . SER A 1 106 ? 6.688 -13.945 -8.388 1.00 67.56 106 SER A CA 1
ATOM 854 C C . SER A 1 106 ? 5.257 -13.428 -8.277 1.00 67.56 106 SER A C 1
ATOM 856 O O . SER A 1 106 ? 4.330 -14.220 -8.121 1.00 67.56 106 SER A O 1
ATOM 858 N N . GLY A 1 107 ? 5.059 -12.111 -8.399 1.00 62.25 107 GLY A N 1
ATOM 859 C CA . GLY A 1 107 ? 3.729 -11.504 -8.394 1.00 62.25 107 GLY A CA 1
ATOM 860 C C . GLY A 1 107 ? 2.849 -12.018 -9.535 1.00 62.25 107 GLY A C 1
ATOM 861 O O . GLY A 1 107 ? 1.677 -12.316 -9.310 1.00 62.25 107 GLY A O 1
ATOM 862 N N . LEU A 1 108 ? 3.415 -12.187 -10.735 1.00 67.75 108 LEU A N 1
ATOM 863 C CA . LEU A 1 108 ? 2.707 -12.741 -11.895 1.00 67.75 108 LEU A CA 1
ATOM 864 C C . LEU A 1 108 ? 2.382 -14.229 -11.738 1.00 67.75 108 LEU A C 1
ATOM 866 O O . LEU A 1 108 ? 1.250 -14.615 -12.024 1.00 67.75 108 LEU A O 1
ATOM 870 N N . ARG A 1 109 ? 3.302 -15.044 -11.202 1.00 78.12 109 ARG A N 1
ATOM 871 C CA . ARG A 1 109 ? 3.021 -16.451 -10.859 1.00 78.12 109 ARG A CA 1
ATOM 872 C C . ARG A 1 109 ? 1.898 -16.572 -9.840 1.00 78.12 109 ARG A C 1
ATOM 874 O O . ARG A 1 109 ? 0.971 -17.342 -10.058 1.00 78.12 109 ARG A O 1
ATOM 881 N N . ILE A 1 110 ? 1.947 -15.785 -8.761 1.00 67.00 110 ILE A N 1
ATOM 882 C CA . ILE A 1 110 ? 0.865 -15.719 -7.766 1.00 67.00 110 ILE A CA 1
ATOM 883 C C . ILE A 1 110 ? -0.450 -15.378 -8.459 1.00 67.00 110 ILE A C 1
ATOM 885 O O . ILE A 1 110 ? -1.453 -16.037 -8.219 1.00 67.00 110 ILE A O 1
ATOM 889 N N . ASN A 1 111 ? -0.440 -14.385 -9.343 1.00 63.31 111 ASN A N 1
ATOM 890 C CA . ASN A 1 111 ? -1.633 -13.919 -10.029 1.00 63.31 111 ASN A CA 1
ATOM 891 C C . ASN A 1 111 ? -2.254 -14.990 -10.931 1.00 63.31 111 ASN A C 1
ATOM 893 O O . ASN A 1 111 ? -3.403 -15.376 -10.741 1.00 63.31 111 ASN A O 1
ATOM 897 N N . LEU A 1 112 ? -1.472 -15.474 -11.893 1.00 72.56 112 LEU A N 1
ATOM 898 C CA . LEU A 1 112 ? -1.935 -16.380 -12.928 1.00 72.56 112 LEU A CA 1
ATOM 899 C C . LEU A 1 112 ? -2.250 -17.752 -12.338 1.00 72.56 112 LEU A C 1
ATOM 901 O O . LEU A 1 112 ? -3.349 -18.230 -12.570 1.00 72.56 112 LEU A O 1
ATOM 905 N N . TYR A 1 113 ? -1.392 -18.346 -11.497 1.00 80.44 113 TYR A N 1
ATOM 906 C CA . TYR A 1 113 ? -1.703 -19.632 -10.857 1.00 80.44 113 TYR A CA 1
ATOM 907 C C . TYR A 1 113 ? -2.933 -19.576 -9.950 1.00 80.44 113 TYR A C 1
ATOM 909 O O . TYR A 1 113 ? -3.692 -20.544 -9.916 1.00 80.44 113 TYR A O 1
ATOM 917 N N . SER A 1 114 ? -3.192 -18.441 -9.293 1.00 69.62 114 SER A N 1
ATOM 918 C CA . SER A 1 114 ? -4.427 -18.271 -8.520 1.00 69.62 114 SER A CA 1
ATOM 919 C C . SER A 1 114 ? -5.674 -18.247 -9.411 1.00 69.62 114 SER A C 1
ATOM 921 O O . SER A 1 114 ? -6.709 -18.745 -8.983 1.00 69.62 114 SER A O 1
ATOM 923 N N . LEU A 1 115 ? -5.594 -17.749 -10.658 1.00 67.25 115 LEU A N 1
ATOM 924 C CA . LEU A 1 115 ? -6.712 -17.837 -11.619 1.00 67.25 115 LEU A CA 1
ATOM 925 C C . LEU A 1 115 ? -7.053 -19.285 -11.986 1.00 67.25 115 LEU A C 1
ATOM 927 O O . LEU A 1 115 ? -8.189 -19.575 -12.344 1.00 67.25 115 LEU A O 1
ATOM 931 N N . TRP A 1 116 ? -6.080 -20.190 -11.895 1.00 75.69 116 TRP A N 1
ATOM 932 C CA . TRP A 1 116 ? -6.282 -21.617 -12.129 1.00 75.69 116 TRP A CA 1
ATOM 933 C C . TRP A 1 116 ? -6.543 -22.400 -10.828 1.00 75.69 116 TRP A C 1
ATOM 935 O O . TRP A 1 116 ? -6.362 -23.615 -10.810 1.00 75.69 116 TRP A O 1
ATOM 945 N N . ASN A 1 117 ? -6.957 -21.718 -9.751 1.00 74.25 117 ASN A N 1
ATOM 946 C CA . ASN A 1 117 ? -7.291 -22.288 -8.439 1.00 74.25 117 ASN A CA 1
ATOM 947 C C . ASN A 1 117 ? -6.139 -23.016 -7.723 1.00 74.25 117 ASN A C 1
ATOM 949 O O . ASN A 1 117 ? -6.373 -23.870 -6.867 1.00 74.25 117 ASN A O 1
ATOM 953 N N . VAL A 1 118 ? -4.881 -22.673 -8.019 1.00 76.56 118 VAL A N 1
ATOM 954 C CA . VAL A 1 118 ? -3.740 -23.210 -7.263 1.00 76.56 118 VAL A CA 1
ATOM 955 C C . VAL A 1 118 ? -3.638 -22.478 -5.913 1.00 76.56 118 VAL A C 1
ATOM 957 O O . VAL A 1 118 ? -3.561 -21.248 -5.897 1.00 76.56 118 VAL A O 1
ATOM 960 N N . PRO A 1 119 ? -3.588 -23.181 -4.763 1.00 75.69 119 PRO A N 1
ATOM 961 C CA . PRO A 1 119 ? -3.504 -22.534 -3.453 1.00 75.69 119 PRO A CA 1
ATOM 962 C C . PRO A 1 119 ? -2.250 -21.663 -3.294 1.00 75.69 119 PRO A C 1
ATOM 964 O O . PRO A 1 119 ? -1.148 -22.090 -3.643 1.00 75.69 119 PRO A O 1
ATOM 967 N N . TYR A 1 120 ? -2.375 -20.488 -2.664 1.00 67.31 120 TYR A N 1
ATOM 968 C CA . TYR A 1 120 ? -1.263 -19.539 -2.467 1.00 67.31 120 TYR A CA 1
ATOM 969 C C . TYR A 1 120 ? -0.013 -20.187 -1.849 1.00 67.31 120 TYR A C 1
ATOM 971 O O . TYR A 1 120 ? 1.102 -19.985 -2.327 1.00 67.31 120 TYR A O 1
ATOM 979 N N . LYS A 1 121 ? -0.192 -21.037 -0.827 1.00 73.81 121 LYS A N 1
ATOM 980 C CA . LYS A 1 121 ? 0.906 -21.783 -0.188 1.00 73.81 121 LYS A CA 1
ATOM 981 C C . LYS A 1 121 ? 1.672 -22.644 -1.197 1.00 73.81 121 LYS A C 1
ATOM 983 O O . LYS A 1 121 ? 2.898 -22.678 -1.152 1.00 73.81 121 LYS A O 1
ATOM 988 N N . SER A 1 122 ? 0.964 -23.306 -2.107 1.00 82.56 122 SER A N 1
ATOM 989 C CA . SER A 1 122 ? 1.547 -24.136 -3.163 1.00 82.56 122 SER A CA 1
ATOM 990 C C . SER A 1 122 ? 2.283 -23.287 -4.198 1.00 82.56 122 SER A C 1
ATOM 992 O O . SER A 1 122 ? 3.398 -23.632 -4.580 1.00 82.56 122 SER A O 1
ATOM 994 N N . ILE A 1 123 ? 1.735 -22.124 -4.567 1.00 80.00 123 ILE A N 1
ATOM 995 C CA . ILE A 1 123 ? 2.405 -21.186 -5.479 1.00 80.00 123 ILE A CA 1
ATOM 996 C C . ILE A 1 123 ? 3.725 -20.680 -4.881 1.00 80.00 123 ILE A C 1
ATOM 998 O O . ILE A 1 123 ? 4.743 -20.654 -5.566 1.00 80.00 123 ILE A O 1
ATOM 1002 N N . ILE A 1 124 ? 3.753 -20.341 -3.588 1.00 80.31 124 ILE A N 1
ATOM 1003 C CA . ILE A 1 124 ? 4.991 -19.924 -2.911 1.00 80.31 124 ILE A CA 1
ATOM 1004 C C . ILE A 1 124 ? 6.042 -21.039 -2.913 1.00 80.31 124 ILE A C 1
ATOM 1006 O O . ILE A 1 124 ? 7.228 -20.758 -3.088 1.00 80.31 124 ILE A O 1
ATOM 1010 N N . LYS A 1 125 ? 5.636 -22.304 -2.757 1.00 84.44 125 LYS A N 1
ATOM 1011 C CA . LYS A 1 125 ? 6.567 -23.432 -2.874 1.00 84.44 125 LYS A CA 1
ATOM 1012 C C . LYS A 1 125 ? 7.117 -23.585 -4.290 1.00 84.44 125 LYS A C 1
ATOM 1014 O O . LYS A 1 125 ? 8.321 -23.776 -4.427 1.00 84.44 125 LYS A O 1
ATOM 1019 N N . VAL A 1 126 ? 6.272 -23.436 -5.314 1.00 88.19 126 VAL A N 1
ATOM 1020 C CA . VAL A 1 126 ? 6.690 -23.431 -6.726 1.00 88.19 126 VAL A CA 1
ATOM 1021 C C . VAL A 1 126 ? 7.704 -22.316 -6.978 1.00 88.19 126 VAL A C 1
ATOM 1023 O O . VAL A 1 126 ? 8.799 -22.575 -7.463 1.00 88.19 126 VAL A O 1
ATOM 1026 N N . ILE A 1 127 ? 7.399 -21.092 -6.546 1.00 84.75 127 ILE A N 1
ATOM 1027 C CA . ILE A 1 127 ? 8.296 -19.936 -6.666 1.00 84.75 127 ILE A CA 1
ATOM 1028 C C . ILE A 1 127 ? 9.637 -20.215 -5.981 1.00 84.75 127 ILE A C 1
ATOM 1030 O O . ILE A 1 127 ? 10.697 -20.046 -6.584 1.00 84.75 127 ILE A O 1
ATOM 1034 N N . LYS A 1 128 ? 9.604 -20.688 -4.729 1.00 84.12 128 LYS A N 1
ATOM 1035 C CA . LYS A 1 128 ? 10.809 -21.042 -3.972 1.00 84.12 128 LYS A CA 1
ATOM 1036 C C . LYS A 1 128 ? 11.622 -22.116 -4.691 1.00 84.12 128 LYS A C 1
ATOM 1038 O O . LYS A 1 128 ? 12.846 -22.025 -4.720 1.00 84.12 128 LYS A O 1
ATOM 1043 N N . PHE A 1 129 ? 10.960 -23.122 -5.259 1.00 87.69 129 PHE A N 1
ATOM 1044 C CA . PHE A 1 129 ? 11.613 -24.169 -6.030 1.00 87.69 129 PHE A CA 1
ATOM 1045 C C . PHE A 1 129 ? 12.314 -23.592 -7.261 1.00 87.69 129 PHE A C 1
ATOM 1047 O O . PHE A 1 129 ? 13.490 -23.895 -7.450 1.00 87.69 129 PHE A O 1
ATOM 1054 N N . CYS A 1 130 ? 11.660 -22.736 -8.049 1.00 87.75 130 CYS A N 1
ATOM 1055 C CA . CYS A 1 130 ? 12.266 -22.133 -9.239 1.00 87.75 130 CYS A CA 1
ATOM 1056 C C . CYS A 1 130 ? 13.498 -21.279 -8.888 1.00 87.75 130 CYS A C 1
ATOM 1058 O O . CYS A 1 130 ? 14.550 -21.483 -9.485 1.00 87.75 130 CYS A O 1
ATOM 1060 N N . TYR A 1 131 ? 13.430 -20.410 -7.866 1.00 85.69 131 TYR A N 1
ATOM 1061 C CA . TYR A 1 131 ? 14.597 -19.607 -7.447 1.00 85.69 131 TYR A CA 1
ATOM 1062 C C . TYR A 1 131 ? 15.766 -20.460 -6.977 1.00 85.69 131 TYR A C 1
ATOM 1064 O O . TYR A 1 131 ? 16.910 -20.208 -7.342 1.00 85.69 131 TYR A O 1
ATOM 1072 N N . VAL A 1 132 ? 15.484 -21.467 -6.153 1.00 84.50 132 VAL A N 1
ATOM 1073 C CA . VAL A 1 132 ? 16.517 -22.389 -5.683 1.00 84.50 132 VAL A CA 1
ATOM 1074 C C . VAL A 1 132 ? 17.144 -23.131 -6.861 1.00 84.50 132 VAL A C 1
ATOM 1076 O O . VAL A 1 132 ? 18.356 -23.287 -6.889 1.00 84.50 132 VAL A O 1
ATOM 1079 N N . SER A 1 133 ? 16.334 -23.576 -7.822 1.00 86.00 133 SER A N 1
ATOM 1080 C CA . SER A 1 133 ? 16.820 -24.321 -8.990 1.00 86.00 133 SER A CA 1
ATOM 1081 C C . SER A 1 133 ? 17.719 -23.459 -9.868 1.00 86.00 133 SER A C 1
ATOM 1083 O O . SER A 1 133 ? 18.789 -23.914 -10.246 1.00 86.00 133 SER A O 1
ATOM 1085 N N . PHE A 1 134 ? 17.325 -22.204 -10.104 1.00 86.00 134 PHE A N 1
ATOM 1086 C CA . PHE A 1 134 ? 18.130 -21.224 -10.832 1.00 86.00 134 PHE A CA 1
ATOM 1087 C C . PHE A 1 134 ? 19.508 -21.024 -10.185 1.00 86.00 134 PHE A C 1
ATOM 1089 O O . PHE A 1 134 ? 20.528 -21.159 -10.852 1.00 86.00 134 PHE A O 1
ATOM 1096 N N . TRP A 1 135 ? 19.556 -20.759 -8.873 1.00 86.56 135 TRP A N 1
ATOM 1097 C CA . TRP A 1 135 ? 20.827 -20.536 -8.178 1.00 86.56 135 TRP A CA 1
ATOM 1098 C C . TRP A 1 135 ? 21.686 -21.794 -8.108 1.00 86.56 135 TRP A C 1
ATOM 1100 O O . TRP A 1 135 ? 22.879 -21.721 -8.360 1.00 86.56 135 TRP A O 1
ATOM 1110 N N . VAL A 1 136 ? 21.103 -22.952 -7.797 1.00 86.12 136 VAL A N 1
ATOM 1111 C CA . VAL A 1 136 ? 21.850 -24.219 -7.761 1.00 86.12 136 VAL A CA 1
ATOM 1112 C C . VAL A 1 136 ? 22.430 -24.544 -9.136 1.00 86.12 136 VAL A C 1
ATOM 1114 O O . VAL A 1 136 ? 23.592 -24.928 -9.223 1.00 86.12 136 VAL A O 1
ATOM 1117 N N . GLY A 1 137 ? 21.648 -24.351 -10.197 1.00 86.88 137 GLY A N 1
ATOM 1118 C CA . GLY A 1 137 ? 22.104 -24.520 -11.569 1.00 86.88 137 GLY A CA 1
ATOM 1119 C C . GLY A 1 137 ? 23.246 -23.567 -11.927 1.00 86.88 137 GLY A C 1
ATOM 1120 O O . GLY A 1 137 ? 24.297 -24.020 -12.372 1.00 86.88 137 GLY A O 1
ATOM 1121 N N . LEU A 1 138 ? 23.098 -22.272 -11.626 1.00 87.56 138 LEU A N 1
ATOM 1122 C CA . LEU A 1 138 ? 24.149 -21.271 -11.828 1.00 87.56 138 LEU A CA 1
ATOM 1123 C C . LEU A 1 138 ? 25.433 -21.602 -11.052 1.00 87.56 138 LEU A C 1
ATOM 1125 O O . LEU A 1 138 ? 26.521 -21.437 -11.591 1.00 87.56 138 LEU A O 1
ATOM 1129 N N . LEU A 1 139 ? 25.327 -22.083 -9.810 1.00 90.56 139 LEU A N 1
ATOM 1130 C CA . LEU A 1 139 ? 26.487 -22.460 -8.997 1.00 90.56 139 LEU A CA 1
ATOM 1131 C C . LEU A 1 139 ? 27.218 -23.682 -9.566 1.00 90.56 139 LEU A C 1
ATOM 1133 O O . LEU A 1 139 ? 28.444 -23.686 -9.594 1.00 90.56 139 LEU A O 1
ATOM 1137 N N . TRP A 1 140 ? 26.488 -24.694 -10.042 1.00 90.62 140 TRP A N 1
ATOM 1138 C CA . TRP A 1 140 ? 27.089 -25.865 -10.688 1.00 90.62 140 TRP A CA 1
ATOM 1139 C C . TRP A 1 140 ? 27.748 -25.504 -12.019 1.00 90.62 140 TRP A C 1
ATOM 1141 O O . TRP A 1 140 ? 28.920 -25.804 -12.221 1.00 90.62 140 TRP A O 1
ATOM 1151 N N . VAL A 1 141 ? 27.015 -24.841 -12.916 1.00 90.50 141 VAL A N 1
ATOM 1152 C CA . VAL A 1 141 ? 27.502 -24.491 -14.258 1.00 90.50 141 VAL A CA 1
ATOM 1153 C C . VAL A 1 141 ? 28.634 -23.466 -14.167 1.00 90.50 141 VAL A C 1
ATOM 1155 O O . VAL A 1 141 ? 29.706 -23.684 -14.725 1.00 90.50 141 VAL A O 1
ATOM 1158 N N . GLY A 1 142 ? 28.434 -22.389 -13.405 1.00 89.94 142 GLY A N 1
ATOM 1159 C CA . GLY A 1 142 ? 29.460 -21.382 -13.139 1.00 89.94 142 GLY A CA 1
ATOM 1160 C C . GLY A 1 142 ? 30.681 -21.978 -12.449 1.00 89.94 142 GLY A C 1
ATOM 1161 O O . GLY A 1 142 ? 31.799 -21.746 -12.889 1.00 89.94 142 GLY A O 1
ATOM 1162 N N . GLY A 1 143 ? 30.479 -22.800 -11.420 1.00 91.75 143 GLY A N 1
ATOM 1163 C CA . GLY A 1 143 ? 31.568 -23.456 -10.707 1.00 91.75 143 GLY A CA 1
ATOM 1164 C C . GLY A 1 143 ? 32.422 -24.352 -11.606 1.00 91.75 143 GLY A C 1
ATOM 1165 O O . GLY A 1 143 ? 33.639 -24.212 -11.620 1.00 91.75 143 GLY A O 1
ATOM 1166 N N . LEU A 1 144 ? 31.800 -25.226 -12.406 1.00 92.25 144 LEU A N 1
ATOM 1167 C CA . LEU A 1 144 ? 32.522 -26.140 -13.297 1.00 92.25 144 LEU A CA 1
ATOM 1168 C C . LEU A 1 144 ? 33.350 -25.371 -14.332 1.00 92.25 144 LEU A C 1
ATOM 1170 O O . LEU A 1 144 ? 34.561 -25.563 -14.432 1.00 92.25 144 LEU A O 1
ATOM 1174 N N . PHE A 1 145 ? 32.714 -24.475 -15.085 1.00 92.31 145 PHE A N 1
ATOM 1175 C CA . PHE A 1 145 ? 33.376 -23.811 -16.205 1.00 92.31 145 PHE A CA 1
ATOM 1176 C C . PHE A 1 145 ? 34.409 -22.772 -15.759 1.00 92.31 145 PHE A C 1
ATOM 1178 O O . PHE A 1 145 ? 35.459 -22.680 -16.384 1.00 92.31 145 PHE A O 1
ATOM 1185 N N . LEU A 1 146 ? 34.180 -22.054 -14.653 1.00 92.75 146 LEU A N 1
ATOM 1186 C CA . LEU A 1 146 ? 35.160 -21.092 -14.132 1.00 92.75 146 LEU A CA 1
ATOM 1187 C C . LEU A 1 146 ? 36.374 -21.762 -13.473 1.00 92.75 146 LEU A C 1
ATOM 1189 O O . LEU A 1 146 ? 37.418 -21.120 -13.369 1.00 92.75 146 LEU A O 1
ATOM 1193 N N . THR A 1 147 ? 36.255 -23.019 -13.027 1.00 93.50 147 THR A N 1
ATOM 1194 C CA . THR A 1 147 ? 37.377 -23.801 -12.482 1.00 93.50 147 THR A CA 1
ATOM 1195 C C . THR A 1 147 ? 38.214 -24.462 -13.573 1.00 93.50 147 THR A C 1
ATOM 1197 O O . THR A 1 147 ? 39.442 -24.446 -13.469 1.00 93.50 147 THR A O 1
ATOM 1200 N N . PHE A 1 148 ? 37.578 -25.058 -14.587 1.00 92.62 148 PHE A N 1
ATOM 1201 C CA . PHE A 1 148 ? 38.287 -25.803 -15.634 1.00 92.62 148 PHE A CA 1
ATOM 1202 C C . PHE A 1 148 ? 38.783 -24.923 -16.784 1.00 92.62 148 PHE A C 1
ATOM 1204 O O . PHE A 1 148 ? 39.859 -25.197 -17.304 1.00 92.62 148 PHE A O 1
ATOM 1211 N N . GLU A 1 149 ? 38.061 -23.856 -17.131 1.00 91.75 149 GLU A N 1
ATOM 1212 C CA . GLU A 1 149 ? 38.469 -22.877 -18.145 1.00 91.75 149 GLU A CA 1
ATOM 1213 C C . GLU A 1 149 ? 38.487 -21.468 -17.513 1.00 91.75 149 GLU A C 1
ATOM 1215 O O . GLU A 1 149 ? 37.570 -20.664 -17.720 1.00 91.75 149 GLU A O 1
ATOM 1220 N N . PRO A 1 150 ? 39.487 -21.173 -16.659 1.00 89.62 150 PRO A N 1
ATOM 1221 C CA . PRO A 1 150 ? 39.507 -19.945 -15.881 1.00 89.62 150 PRO A CA 1
ATOM 1222 C C . PRO A 1 150 ? 39.709 -18.708 -16.761 1.00 89.62 150 PRO A C 1
ATOM 1224 O O . PRO A 1 150 ? 40.528 -18.683 -17.681 1.00 89.62 150 PRO A O 1
ATOM 1227 N N . VAL A 1 151 ? 38.975 -17.646 -16.436 1.00 89.12 151 VAL A N 1
ATOM 1228 C CA . VAL A 1 151 ? 39.070 -16.348 -17.103 1.00 89.12 151 VAL A CA 1
ATOM 1229 C C . VAL A 1 151 ? 40.095 -15.479 -16.381 1.00 89.12 151 VAL A C 1
ATOM 1231 O O . VAL A 1 151 ? 40.118 -15.422 -15.152 1.00 89.12 151 VAL A O 1
ATOM 1234 N N . ASP A 1 152 ? 40.926 -14.793 -17.159 1.00 86.25 152 ASP A N 1
ATOM 1235 C CA . ASP A 1 152 ? 41.914 -13.825 -16.680 1.00 86.25 152 ASP A CA 1
ATOM 1236 C C . ASP A 1 152 ? 41.228 -12.558 -16.135 1.00 86.25 152 ASP A C 1
ATOM 1238 O O . ASP A 1 152 ? 40.469 -11.890 -16.846 1.00 86.25 152 ASP A O 1
ATOM 1242 N N . LEU A 1 153 ? 41.493 -12.242 -14.865 1.00 82.81 153 LEU A N 1
ATOM 1243 C CA . LEU A 1 153 ? 40.939 -11.101 -14.133 1.00 82.81 153 LEU A CA 1
ATOM 1244 C C . LEU A 1 153 ? 41.965 -9.994 -13.862 1.00 82.81 153 LEU A C 1
ATOM 1246 O O . LEU A 1 153 ? 41.600 -8.981 -13.262 1.00 82.81 153 LEU A O 1
ATOM 1250 N N . THR A 1 154 ? 43.210 -10.126 -14.326 1.00 79.88 154 THR A N 1
ATOM 1251 C CA . THR A 1 154 ? 44.300 -9.160 -14.070 1.00 79.88 154 THR A CA 1
ATOM 1252 C C . THR A 1 154 ? 43.924 -7.719 -14.431 1.00 79.88 154 THR A C 1
ATOM 1254 O O . THR A 1 154 ? 44.288 -6.774 -13.735 1.00 79.88 154 THR A O 1
ATOM 1257 N N . ARG A 1 155 ? 43.084 -7.531 -15.458 1.00 74.38 155 ARG A N 1
ATOM 1258 C CA . ARG A 1 155 ? 42.554 -6.220 -15.884 1.00 74.38 155 ARG A CA 1
ATOM 1259 C C . ARG A 1 155 ? 41.698 -5.498 -14.838 1.00 74.38 155 ARG A C 1
ATOM 1261 O O . ARG A 1 155 ? 41.484 -4.294 -14.967 1.00 74.38 155 ARG A O 1
ATOM 1268 N N . PHE A 1 156 ? 41.182 -6.205 -13.836 1.00 74.81 156 PHE A N 1
ATOM 1269 C CA . PHE A 1 156 ? 40.315 -5.645 -12.801 1.00 74.81 156 PHE A CA 1
ATOM 1270 C C . PHE A 1 156 ? 41.049 -5.314 -11.493 1.00 74.81 156 PHE A C 1
ATOM 1272 O O . PHE A 1 156 ? 40.393 -4.830 -10.572 1.00 74.81 156 PHE A O 1
ATOM 1279 N N . ASN A 1 157 ? 42.369 -5.551 -11.391 1.00 69.94 157 ASN A N 1
ATOM 1280 C CA . ASN A 1 157 ? 43.130 -5.463 -10.130 1.00 69.94 157 ASN A CA 1
ATOM 1281 C C . ASN A 1 157 ? 42.402 -6.173 -8.972 1.00 69.94 157 ASN A C 1
ATOM 1283 O O . ASN A 1 157 ? 42.267 -5.638 -7.868 1.00 69.94 157 ASN A O 1
ATOM 1287 N N . PHE A 1 158 ? 41.842 -7.347 -9.260 1.00 71.31 158 PHE A N 1
ATOM 1288 C CA . PHE A 1 158 ? 41.098 -8.128 -8.282 1.00 71.31 158 PHE A CA 1
ATOM 1289 C C . PHE A 1 158 ? 42.058 -8.912 -7.376 1.00 71.31 158 PHE A C 1
ATOM 1291 O O . PHE A 1 158 ? 43.228 -9.074 -7.702 1.00 71.31 158 PHE A O 1
ATOM 1298 N N . TYR A 1 159 ? 41.573 -9.408 -6.232 1.00 74.75 159 TYR A N 1
ATOM 1299 C CA . TYR A 1 159 ? 42.409 -10.162 -5.280 1.00 74.75 159 TYR A CA 1
ATOM 1300 C C . TYR A 1 159 ? 42.957 -11.478 -5.864 1.00 74.75 159 TYR A C 1
ATOM 1302 O O . TYR A 1 159 ? 43.965 -11.991 -5.390 1.00 74.75 159 TYR A O 1
ATOM 1310 N N . PHE A 1 160 ? 42.289 -12.014 -6.888 1.00 79.56 160 PHE A N 1
ATOM 1311 C CA . PHE A 1 160 ? 42.712 -13.199 -7.626 1.00 79.56 160 PHE A CA 1
ATOM 1312 C C . PHE A 1 160 ? 43.004 -12.829 -9.077 1.00 79.56 160 PHE A C 1
ATOM 1314 O O . PHE A 1 160 ? 42.231 -12.089 -9.691 1.00 79.56 160 PHE A O 1
ATOM 1321 N N . ASP A 1 161 ? 44.062 -13.414 -9.633 1.00 82.69 161 ASP A N 1
ATOM 1322 C CA . ASP A 1 161 ? 44.437 -13.227 -11.038 1.00 82.69 161 ASP A CA 1
ATOM 1323 C C . ASP A 1 161 ? 43.490 -13.963 -11.998 1.00 82.69 161 ASP A C 1
ATOM 1325 O O . ASP A 1 161 ? 43.365 -13.585 -13.163 1.00 82.69 161 ASP A O 1
ATOM 1329 N N . THR A 1 162 ? 42.785 -14.999 -11.523 1.00 88.06 162 THR A N 1
ATOM 1330 C CA . THR A 1 162 ? 41.870 -15.802 -12.345 1.00 88.06 162 THR A CA 1
ATOM 1331 C C . THR A 1 162 ? 40.537 -16.084 -11.653 1.00 88.06 162 THR A C 1
ATOM 1333 O O . THR A 1 162 ? 40.381 -15.901 -10.448 1.00 88.06 162 THR A O 1
ATOM 1336 N N . THR A 1 163 ? 39.546 -16.566 -12.407 1.00 90.19 163 THR A N 1
ATOM 1337 C CA . THR A 1 163 ? 38.255 -17.007 -11.846 1.00 90.19 163 THR A CA 1
ATOM 1338 C C . THR A 1 163 ? 38.296 -18.388 -11.181 1.00 90.19 163 THR A C 1
ATOM 1340 O O . THR A 1 163 ? 37.254 -18.849 -10.711 1.00 90.19 163 THR A O 1
ATOM 1343 N N . LYS A 1 164 ? 39.444 -19.079 -11.146 1.00 91.69 164 LYS A N 1
ATOM 1344 C CA . LYS A 1 164 ? 39.532 -20.483 -10.712 1.00 91.69 164 LYS A CA 1
ATOM 1345 C C . LYS A 1 164 ? 39.095 -20.670 -9.261 1.00 91.69 164 LYS A C 1
ATOM 1347 O O . LYS A 1 164 ? 38.298 -21.562 -8.965 1.00 91.69 164 LYS A O 1
ATOM 1352 N N . GLU A 1 165 ? 39.581 -19.810 -8.373 1.00 89.06 165 GLU A N 1
ATOM 1353 C CA . GLU A 1 165 ? 39.289 -19.803 -6.939 1.00 89.06 165 GLU A CA 1
ATOM 1354 C C . GLU A 1 165 ? 37.804 -19.532 -6.694 1.00 89.06 165 GLU A C 1
ATOM 1356 O O . GLU A 1 165 ? 37.160 -20.214 -5.894 1.00 89.06 165 GLU A O 1
ATOM 1361 N N . VAL A 1 166 ? 37.238 -18.588 -7.451 1.00 87.88 166 VAL A N 1
ATOM 1362 C CA . VAL A 1 166 ? 35.802 -18.295 -7.431 1.00 87.88 166 VAL A CA 1
ATOM 1363 C C . VAL A 1 166 ? 35.013 -19.529 -7.868 1.00 87.88 166 VAL A C 1
ATOM 1365 O O . VAL A 1 166 ? 34.089 -19.928 -7.164 1.00 87.88 166 VAL A O 1
ATOM 1368 N N . GLY A 1 167 ? 35.403 -20.184 -8.965 1.00 92.00 167 GLY A N 1
ATOM 1369 C CA . GLY A 1 167 ? 34.770 -21.417 -9.438 1.00 92.00 167 GLY A CA 1
ATOM 1370 C C . GLY A 1 167 ? 34.761 -22.524 -8.377 1.00 92.00 167 GLY A C 1
ATOM 1371 O O . GLY A 1 167 ? 33.712 -23.113 -8.110 1.00 92.00 167 GLY A O 1
ATOM 1372 N N . ILE A 1 168 ? 35.888 -22.730 -7.682 1.00 92.69 168 ILE A N 1
ATOM 1373 C CA . ILE A 1 168 ? 36.011 -23.728 -6.606 1.00 92.69 168 ILE A CA 1
ATOM 1374 C C . ILE A 1 168 ? 35.055 -23.400 -5.452 1.00 92.69 168 ILE A C 1
ATOM 1376 O O . ILE A 1 168 ? 34.352 -24.286 -4.965 1.00 92.69 168 ILE A O 1
ATOM 1380 N N . ILE A 1 169 ? 34.968 -22.130 -5.043 1.00 91.56 169 ILE A N 1
ATOM 1381 C CA . ILE A 1 169 ? 34.027 -21.689 -4.003 1.00 91.56 169 ILE A CA 1
ATOM 1382 C C . ILE A 1 169 ? 32.578 -21.977 -4.425 1.00 91.56 169 ILE A C 1
ATOM 1384 O O . ILE A 1 169 ? 31.804 -22.517 -3.630 1.00 91.56 169 ILE A O 1
ATOM 1388 N N . LEU A 1 170 ? 32.204 -21.671 -5.673 1.00 92.00 170 LEU A N 1
ATOM 1389 C CA . LEU A 1 170 ? 30.854 -21.939 -6.184 1.00 92.00 170 LEU A CA 1
ATOM 1390 C C . LEU A 1 170 ? 30.540 -23.444 -6.185 1.00 92.00 170 LEU A C 1
ATOM 1392 O O . LEU A 1 170 ? 29.448 -23.831 -5.760 1.00 92.00 170 LEU A O 1
ATOM 1396 N N . LEU A 1 171 ? 31.501 -24.292 -6.574 1.00 92.88 171 LEU A N 1
ATOM 1397 C CA . LEU A 1 171 ? 31.367 -25.752 -6.530 1.00 92.88 171 LEU A CA 1
ATOM 1398 C C . LEU A 1 171 ? 31.189 -26.275 -5.104 1.00 92.88 171 LEU A C 1
ATOM 1400 O O . LEU A 1 171 ? 30.312 -27.106 -4.874 1.00 92.88 171 LEU A O 1
ATOM 1404 N N . ILE A 1 172 ? 31.960 -25.775 -4.135 1.00 92.50 172 ILE A N 1
ATOM 1405 C CA . ILE A 1 172 ? 31.832 -26.175 -2.725 1.00 92.50 172 ILE A CA 1
ATOM 1406 C C . ILE A 1 172 ? 30.431 -25.844 -2.202 1.00 92.50 172 ILE A C 1
ATOM 1408 O O . ILE A 1 172 ? 29.800 -26.682 -1.550 1.00 92.50 172 ILE A O 1
ATOM 1412 N N . ILE A 1 173 ? 29.904 -24.657 -2.517 1.00 90.62 173 ILE A N 1
ATOM 1413 C CA . ILE A 1 173 ? 28.550 -24.247 -2.117 1.00 90.62 173 ILE A CA 1
ATOM 1414 C C . ILE A 1 173 ? 27.499 -25.148 -2.786 1.00 90.62 173 ILE A C 1
ATOM 1416 O O . ILE A 1 173 ? 26.588 -25.641 -2.111 1.00 90.62 173 ILE A O 1
ATOM 1420 N N . ALA A 1 174 ? 27.634 -25.404 -4.091 1.00 87.94 174 ALA A N 1
ATOM 1421 C CA . ALA A 1 174 ? 26.723 -26.256 -4.855 1.00 87.94 174 ALA A CA 1
ATOM 1422 C C . ALA A 1 174 ? 26.697 -27.700 -4.325 1.00 87.94 174 ALA A C 1
ATOM 1424 O O . ALA A 1 174 ? 25.620 -28.271 -4.104 1.00 87.94 174 ALA A O 1
ATOM 1425 N N . ALA A 1 175 ? 27.877 -28.271 -4.072 1.00 86.75 175 ALA A N 1
ATOM 1426 C CA . ALA A 1 175 ? 28.057 -29.618 -3.550 1.00 86.75 175 ALA A CA 1
ATOM 1427 C C . ALA A 1 175 ? 27.507 -29.739 -2.125 1.00 86.75 175 ALA A C 1
ATOM 1429 O O . ALA A 1 175 ? 26.730 -30.653 -1.853 1.00 86.75 175 ALA A O 1
ATOM 1430 N N . SER A 1 176 ? 27.805 -28.777 -1.245 1.00 86.19 176 SER A N 1
ATOM 1431 C CA . SER A 1 176 ? 27.311 -28.756 0.141 1.00 86.19 176 SER A CA 1
ATOM 1432 C C . SER A 1 176 ? 25.783 -28.705 0.201 1.00 86.19 176 SER A C 1
ATOM 1434 O O . SER A 1 176 ? 25.150 -29.462 0.943 1.00 86.19 176 SER A O 1
ATOM 1436 N N . TYR A 1 177 ? 25.164 -27.854 -0.625 1.00 84.25 177 TYR A N 1
ATOM 1437 C CA . TYR A 1 177 ? 23.708 -27.757 -0.716 1.00 84.25 177 TYR A CA 1
ATOM 1438 C C . TYR A 1 177 ? 23.070 -29.054 -1.230 1.00 84.25 177 TYR A C 1
ATOM 1440 O O . TYR A 1 177 ? 22.069 -29.530 -0.680 1.00 84.25 177 TYR A O 1
ATOM 1448 N N . SER A 1 178 ? 23.651 -29.626 -2.288 1.00 81.06 178 SER A N 1
ATOM 1449 C CA . SER A 1 178 ? 23.154 -30.849 -2.921 1.00 81.06 178 SER A CA 1
ATOM 1450 C C . SER A 1 178 ? 23.282 -32.047 -1.974 1.00 81.06 178 SER A C 1
ATOM 1452 O O . SER A 1 178 ? 22.303 -32.769 -1.775 1.00 81.06 178 SER A O 1
ATOM 1454 N N . ALA A 1 179 ? 24.428 -32.191 -1.299 1.00 79.06 179 ALA A N 1
ATOM 1455 C CA . ALA A 1 179 ? 24.679 -33.223 -0.296 1.00 79.06 179 ALA A CA 1
ATOM 1456 C C . ALA A 1 179 ? 23.672 -33.139 0.859 1.00 79.06 179 ALA A C 1
ATOM 1458 O O . ALA A 1 179 ? 22.974 -34.114 1.136 1.00 79.06 179 ALA A O 1
ATOM 1459 N N . HIS A 1 180 ? 23.497 -31.961 1.471 1.00 78.31 180 HIS A N 1
ATOM 1460 C CA . HIS A 1 180 ? 22.548 -31.771 2.574 1.00 78.31 180 HIS A CA 1
ATOM 1461 C C . HIS A 1 180 ? 21.113 -32.194 2.204 1.00 78.31 180 HIS A C 1
ATOM 1463 O O . HIS A 1 180 ? 20.390 -32.776 3.016 1.00 78.31 180 HIS A O 1
ATOM 1469 N N . LYS A 1 181 ? 20.687 -31.952 0.958 1.00 71.81 181 LYS A N 1
ATOM 1470 C CA . LYS A 1 181 ? 19.355 -32.355 0.485 1.00 71.81 181 LYS A CA 1
ATOM 1471 C C . LYS A 1 181 ? 19.202 -33.848 0.227 1.00 71.81 181 LYS A C 1
ATOM 1473 O O . LYS A 1 181 ? 18.126 -34.375 0.526 1.00 71.81 181 LYS A O 1
ATOM 1478 N N . VAL A 1 182 ? 20.232 -34.502 -0.307 1.00 68.94 182 VAL A N 1
ATOM 1479 C CA . VAL A 1 182 ? 20.250 -35.958 -0.512 1.00 68.94 182 VAL A CA 1
ATOM 1480 C C . VAL A 1 182 ? 20.224 -36.672 0.844 1.00 68.94 182 VAL A C 1
ATOM 1482 O O . VAL A 1 182 ? 19.356 -37.515 1.069 1.00 68.94 182 VAL A O 1
ATOM 1485 N N . PHE A 1 183 ? 21.063 -36.249 1.797 1.00 66.44 183 PHE A N 1
ATOM 1486 C CA . PHE A 1 183 ? 21.101 -36.823 3.150 1.00 66.44 183 PHE A CA 1
ATOM 1487 C C . PHE A 1 183 ? 19.816 -36.576 3.955 1.00 66.44 183 PHE A C 1
ATOM 1489 O O . PHE A 1 183 ? 19.411 -37.417 4.751 1.00 66.44 183 PHE A O 1
ATOM 1496 N N . SER A 1 184 ? 19.102 -35.474 3.703 1.00 64.00 184 SER A N 1
ATOM 1497 C CA . SER A 1 184 ? 17.817 -35.189 4.355 1.00 64.00 184 SER A CA 1
ATOM 1498 C C . SER A 1 184 ? 16.628 -36.023 3.820 1.00 64.00 184 SER A C 1
ATOM 1500 O O . SER A 1 184 ? 15.508 -35.781 4.275 1.00 64.00 184 SER A O 1
ATOM 1502 N N . LYS A 1 185 ? 16.803 -36.944 2.850 1.00 59.25 185 LYS A N 1
ATOM 1503 C CA . LYS A 1 185 ? 15.723 -37.718 2.176 1.00 59.25 185 LYS A CA 1
ATOM 1504 C C . LYS A 1 185 ? 14.549 -36.863 1.643 1.00 59.25 185 LYS A C 1
ATOM 1506 O O . LYS A 1 185 ? 13.450 -37.364 1.426 1.00 59.25 185 LYS A O 1
ATOM 1511 N N . LYS A 1 186 ? 14.751 -35.556 1.428 1.00 57.41 186 LYS A N 1
ATOM 1512 C CA . LYS A 1 186 ? 13.676 -34.592 1.101 1.00 57.41 186 LYS A CA 1
ATOM 1513 C C . LYS A 1 186 ? 13.427 -34.399 -0.403 1.00 57.41 186 LYS A C 1
ATOM 1515 O O . LYS A 1 186 ? 12.487 -33.689 -0.752 1.00 57.41 186 LYS A O 1
ATOM 1520 N N . LYS A 1 187 ? 14.247 -34.972 -1.293 1.00 61.41 187 LYS A N 1
ATOM 1521 C CA . LYS A 1 187 ? 14.090 -34.877 -2.759 1.00 61.41 187 LYS A CA 1
ATOM 1522 C C . LYS A 1 187 ? 14.539 -36.160 -3.463 1.00 61.41 187 LYS A C 1
ATOM 1524 O O . LYS A 1 187 ? 15.506 -36.780 -3.035 1.00 61.41 187 LYS A O 1
ATOM 1529 N N . SER A 1 188 ? 13.877 -36.502 -4.569 1.00 67.44 188 SER A N 1
ATOM 1530 C CA . SER A 1 188 ? 14.309 -37.555 -5.494 1.00 67.44 188 SER A CA 1
ATOM 1531 C C . SER A 1 188 ? 15.514 -37.093 -6.323 1.00 67.44 188 SER A C 1
ATOM 1533 O O . SER A 1 188 ? 15.535 -35.964 -6.822 1.00 67.44 188 SER A O 1
ATOM 1535 N N . LEU A 1 189 ? 16.505 -37.973 -6.484 1.00 73.38 189 LEU A N 1
ATOM 1536 C CA . LEU A 1 189 ? 17.759 -37.709 -7.202 1.00 73.38 189 LEU A CA 1
ATOM 1537 C C . LEU A 1 189 ? 17.516 -37.233 -8.648 1.00 73.38 189 LEU A C 1
ATOM 1539 O O . LEU A 1 189 ? 18.158 -36.292 -9.106 1.00 73.38 189 LEU A O 1
ATOM 1543 N N . GLU A 1 190 ? 16.500 -37.796 -9.307 1.00 78.19 190 GLU A N 1
ATOM 1544 C CA . GLU A 1 190 ? 16.062 -37.426 -10.659 1.00 78.19 190 GLU A CA 1
ATOM 1545 C C . GLU A 1 190 ? 15.774 -35.926 -10.806 1.00 78.19 190 GLU A C 1
ATOM 1547 O O . GLU A 1 190 ? 16.237 -35.288 -11.747 1.00 78.19 190 GLU A O 1
ATOM 1552 N N . ILE A 1 191 ? 15.053 -35.323 -9.853 1.00 78.06 191 ILE A N 1
ATOM 1553 C CA . ILE A 1 191 ? 14.645 -33.912 -9.946 1.00 78.06 191 ILE A CA 1
ATOM 1554 C C . ILE A 1 191 ? 15.868 -32.997 -9.856 1.00 78.06 191 ILE A C 1
ATOM 1556 O O . ILE A 1 191 ? 15.912 -31.974 -10.533 1.00 78.06 191 ILE A O 1
ATOM 1560 N N . SER A 1 192 ? 16.863 -33.355 -9.045 1.00 78.56 192 SER A N 1
ATOM 1561 C CA . SER A 1 192 ? 18.108 -32.589 -8.932 1.00 78.56 192 SER A CA 1
ATOM 1562 C C . SER A 1 192 ? 18.934 -32.657 -10.221 1.00 78.56 192 SER A C 1
ATOM 1564 O O . SER A 1 192 ? 19.453 -31.633 -10.654 1.00 78.56 192 SER A O 1
ATOM 1566 N N . VAL A 1 193 ? 19.003 -33.826 -10.870 1.00 83.06 193 VAL A N 1
ATOM 1567 C CA . VAL A 1 193 ? 19.695 -33.984 -12.162 1.00 83.06 193 VAL A CA 1
ATOM 1568 C C . VAL A 1 193 ? 19.006 -33.157 -13.248 1.00 83.06 193 VAL A C 1
ATOM 1570 O O . VAL A 1 193 ? 19.667 -32.384 -13.938 1.00 83.06 193 VAL A O 1
ATOM 1573 N N . PHE A 1 194 ? 17.674 -33.228 -13.346 1.00 84.19 194 PHE A N 1
ATOM 1574 C CA . PHE A 1 194 ? 16.918 -32.418 -14.306 1.00 84.19 194 PHE A CA 1
ATOM 1575 C C . PHE A 1 194 ? 17.059 -30.907 -14.056 1.00 84.19 194 PHE A C 1
ATOM 1577 O O . PHE A 1 194 ? 17.116 -30.145 -15.015 1.00 84.19 194 PHE A O 1
ATOM 1584 N N . GLN A 1 195 ? 17.165 -30.456 -12.800 1.00 83.69 195 GLN A N 1
ATOM 1585 C CA . GLN A 1 195 ? 17.426 -29.043 -12.481 1.00 83.69 195 GLN A CA 1
ATOM 1586 C C . GLN A 1 195 ? 18.772 -28.561 -13.033 1.00 83.69 195 GLN A C 1
ATOM 1588 O O . GLN A 1 195 ? 18.840 -27.480 -13.614 1.00 83.69 195 GLN A O 1
ATOM 1593 N N . ILE A 1 196 ? 19.828 -29.359 -12.854 1.00 84.38 196 ILE A N 1
ATOM 1594 C CA . ILE A 1 196 ? 21.171 -29.025 -13.342 1.00 84.38 196 ILE A CA 1
ATOM 1595 C C . ILE A 1 196 ? 21.190 -29.042 -14.871 1.00 84.38 196 ILE A C 1
ATOM 1597 O O . ILE A 1 196 ? 21.719 -28.117 -15.479 1.00 84.38 196 ILE A O 1
ATOM 1601 N N . LEU A 1 197 ? 20.563 -30.043 -15.493 1.00 89.12 197 LEU A N 1
ATOM 1602 C CA . LEU A 1 197 ? 20.525 -30.183 -16.948 1.00 89.12 197 LEU A CA 1
ATOM 1603 C C . LEU A 1 197 ? 19.759 -29.038 -17.623 1.00 89.12 197 LEU A C 1
ATOM 1605 O O . LEU A 1 197 ? 20.256 -28.472 -18.593 1.00 89.12 197 LEU A O 1
ATOM 1609 N N . ILE A 1 198 ? 18.595 -28.649 -17.089 1.00 89.50 198 ILE A N 1
ATOM 1610 C CA . ILE A 1 198 ? 17.846 -27.487 -17.593 1.00 89.50 198 ILE A CA 1
ATOM 1611 C C . ILE A 1 198 ? 18.686 -26.219 -17.454 1.00 89.50 198 ILE A C 1
ATOM 1613 O O . ILE A 1 198 ? 18.774 -25.458 -18.407 1.00 89.50 198 ILE A O 1
ATOM 1617 N N . SER A 1 199 ? 19.343 -26.008 -16.310 1.00 88.50 199 SER A N 1
ATOM 1618 C CA . SER A 1 199 ? 20.181 -24.820 -16.129 1.00 88.50 199 SER A CA 1
ATOM 1619 C C . SER A 1 199 ? 21.396 -24.798 -17.047 1.00 88.50 199 SER A C 1
ATOM 1621 O O . SER A 1 199 ? 21.766 -23.729 -17.517 1.00 88.50 199 SER A O 1
ATOM 1623 N N . LEU A 1 200 ? 22.028 -25.944 -17.297 1.0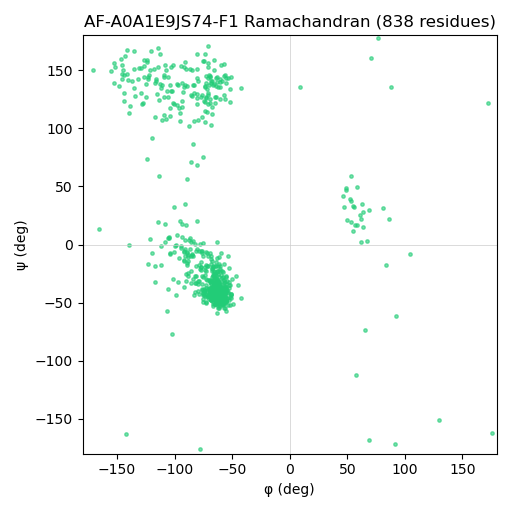0 90.50 200 LEU A N 1
ATOM 1624 C CA . LEU A 1 200 ? 23.153 -26.043 -18.221 1.00 90.50 200 LEU A CA 1
ATOM 1625 C C . LEU A 1 200 ? 22.721 -25.665 -19.639 1.00 90.50 200 LEU A C 1
ATOM 1627 O O . LEU A 1 200 ? 23.381 -24.851 -20.277 1.00 90.50 200 LEU A O 1
ATOM 1631 N N . LEU A 1 201 ? 21.607 -26.229 -20.110 1.00 93.31 201 LEU A N 1
ATOM 1632 C CA . LEU A 1 201 ? 21.072 -25.939 -21.438 1.00 93.31 201 LEU A CA 1
ATOM 1633 C C . LEU A 1 201 ? 20.638 -24.473 -21.577 1.00 93.31 201 LEU A C 1
ATOM 1635 O O . LEU A 1 201 ? 20.969 -23.861 -22.584 1.00 93.31 201 LEU A O 1
ATOM 1639 N N . ASP A 1 202 ? 19.978 -23.912 -20.562 1.00 91.69 202 ASP A N 1
ATOM 1640 C CA . ASP A 1 202 ? 19.579 -22.497 -20.482 1.00 91.69 202 ASP A CA 1
ATOM 1641 C C . ASP A 1 202 ? 20.808 -21.596 -20.668 1.00 91.69 202 ASP A C 1
ATOM 1643 O O . ASP A 1 202 ? 20.934 -20.872 -21.653 1.00 91.69 202 ASP A O 1
ATOM 1647 N N . TRP A 1 203 ? 21.835 -21.761 -19.830 1.00 91.62 203 TRP A N 1
ATOM 1648 C CA . TRP A 1 203 ? 23.040 -20.943 -19.949 1.00 91.62 203 TRP A CA 1
ATOM 1649 C C . TRP A 1 203 ? 23.781 -21.126 -21.282 1.00 91.62 203 TRP A C 1
ATOM 1651 O O . TRP A 1 203 ? 24.295 -20.146 -21.831 1.00 91.62 203 TRP A O 1
ATOM 1661 N N . ILE A 1 204 ? 23.825 -22.341 -21.838 1.00 93.75 204 ILE A N 1
ATOM 1662 C CA . ILE A 1 204 ? 24.418 -22.593 -23.161 1.00 93.75 204 ILE A CA 1
ATOM 1663 C C . ILE A 1 204 ? 23.632 -21.870 -24.261 1.00 93.75 204 ILE A C 1
ATOM 1665 O O . ILE A 1 204 ? 24.245 -21.256 -25.130 1.00 93.75 204 ILE A O 1
ATOM 1669 N N . LEU A 1 205 ? 22.299 -21.899 -24.227 1.00 94.81 205 LEU A N 1
ATOM 1670 C CA . LEU A 1 205 ? 21.458 -21.240 -25.228 1.00 94.81 205 LEU A CA 1
ATOM 1671 C C . LEU A 1 205 ? 21.563 -19.716 -25.128 1.00 94.81 205 LEU A C 1
ATOM 1673 O O . LEU A 1 205 ? 21.804 -19.052 -26.138 1.00 94.81 205 LEU A O 1
ATOM 1677 N N . VAL A 1 206 ? 21.463 -19.157 -23.919 1.00 92.62 206 VAL A N 1
ATOM 1678 C CA . VAL A 1 206 ? 21.569 -17.707 -23.691 1.00 92.62 206 VAL A CA 1
ATOM 1679 C C . VAL A 1 206 ? 22.949 -17.177 -24.084 1.00 92.62 206 VAL A C 1
ATOM 1681 O O . VAL A 1 206 ? 23.046 -16.139 -24.739 1.00 92.62 206 VAL A O 1
ATOM 1684 N N . SER A 1 207 ? 24.024 -17.886 -23.733 1.00 94.38 207 SER A N 1
ATOM 1685 C CA . SER A 1 207 ? 25.379 -17.498 -24.149 1.00 94.38 207 SER A CA 1
ATOM 1686 C C . SER A 1 207 ? 25.585 -17.684 -25.656 1.00 94.38 207 SER A C 1
ATOM 1688 O O . SER A 1 207 ? 26.105 -16.789 -26.327 1.00 94.38 207 SER A O 1
ATOM 1690 N N . GLY A 1 208 ? 25.111 -18.800 -26.215 1.00 94.12 208 GLY A N 1
ATOM 1691 C CA . GLY A 1 208 ? 25.149 -19.100 -27.644 1.00 94.12 208 GLY A CA 1
ATOM 1692 C C . GLY A 1 208 ? 24.479 -18.017 -28.483 1.00 94.12 208 GLY A C 1
ATOM 1693 O O . GLY A 1 208 ? 25.009 -17.650 -29.528 1.00 94.12 208 GLY A O 1
ATOM 1694 N N . LEU A 1 209 ? 23.386 -17.428 -27.988 1.00 94.75 209 LEU A N 1
ATOM 1695 C CA . LEU A 1 209 ? 22.697 -16.319 -28.647 1.00 94.75 209 LEU A CA 1
ATOM 1696 C C . LEU A 1 209 ? 23.606 -15.106 -28.882 1.00 94.75 209 LEU A C 1
ATOM 1698 O O . LEU A 1 209 ? 23.506 -14.477 -29.928 1.00 94.75 209 LEU A O 1
ATOM 1702 N N . ILE A 1 210 ? 24.498 -14.765 -27.948 1.00 94.12 210 ILE A N 1
ATOM 1703 C CA . ILE A 1 210 ? 25.471 -13.684 -28.173 1.00 94.12 210 ILE A CA 1
ATOM 1704 C C . ILE A 1 210 ? 26.589 -14.160 -29.101 1.00 94.12 210 ILE A C 1
ATOM 1706 O O . ILE A 1 210 ? 26.991 -13.422 -30.001 1.00 94.12 210 ILE A O 1
ATOM 1710 N N . TYR A 1 211 ? 27.076 -15.387 -28.900 1.00 94.56 211 TYR A N 1
ATOM 1711 C CA . TYR A 1 211 ? 28.197 -15.944 -29.658 1.00 94.56 211 TYR A CA 1
ATOM 1712 C C . TYR A 1 211 ? 27.937 -15.964 -31.171 1.00 94.56 211 TYR A C 1
ATOM 1714 O O . TYR A 1 211 ? 28.820 -15.596 -31.938 1.00 94.56 211 TYR A O 1
ATOM 1722 N N . ILE A 1 212 ? 26.718 -16.300 -31.608 1.00 93.88 212 ILE A N 1
ATOM 1723 C CA . ILE A 1 212 ? 26.359 -16.335 -33.039 1.00 93.88 212 ILE A CA 1
ATOM 1724 C C . ILE A 1 212 ? 26.361 -14.957 -33.721 1.00 93.88 212 ILE A C 1
ATOM 1726 O O . ILE A 1 212 ? 26.398 -14.887 -34.948 1.00 93.88 212 ILE A O 1
ATOM 1730 N N . PHE A 1 213 ? 26.283 -13.863 -32.955 1.00 91.88 213 PHE A N 1
ATOM 1731 C CA . PHE A 1 213 ? 26.332 -12.498 -33.489 1.00 91.88 213 PHE A CA 1
ATOM 1732 C C . PHE A 1 213 ? 27.750 -11.937 -33.545 1.00 91.88 213 PHE A C 1
ATOM 1734 O O . PHE A 1 213 ? 27.964 -10.882 -34.147 1.00 91.88 213 PHE A O 1
ATOM 1741 N N . LEU A 1 214 ? 28.715 -12.624 -32.935 1.00 91.06 214 LEU A N 1
ATOM 1742 C CA . LEU A 1 214 ? 30.120 -12.275 -33.056 1.00 91.06 214 LEU A CA 1
ATOM 1743 C C . LEU A 1 214 ? 30.675 -12.833 -34.381 1.00 91.06 214 LEU A C 1
ATOM 1745 O O . LEU A 1 214 ? 30.294 -13.929 -34.799 1.00 91.06 214 LEU A O 1
ATOM 1749 N N . PRO A 1 215 ? 31.575 -12.102 -35.063 1.00 87.25 215 PRO A N 1
ATOM 1750 C CA . PRO A 1 215 ? 32.303 -12.630 -36.212 1.00 87.25 215 PRO A CA 1
ATOM 1751 C C . PRO A 1 215 ? 33.074 -13.899 -35.841 1.00 87.25 215 PRO A C 1
ATOM 1753 O O . PRO A 1 215 ? 33.428 -14.095 -34.684 1.00 87.25 215 PRO A O 1
ATOM 1756 N N . HIS A 1 216 ? 33.367 -14.755 -36.816 1.00 85.44 216 HIS A N 1
ATOM 1757 C CA . HIS A 1 216 ? 34.194 -15.932 -36.558 1.00 85.44 216 HIS A CA 1
ATOM 1758 C C . HIS A 1 216 ? 35.633 -15.518 -36.201 1.00 85.44 216 HIS A C 1
ATOM 1760 O O . HIS A 1 216 ? 36.187 -14.619 -36.834 1.00 85.44 216 HIS A O 1
ATOM 1766 N N . SER A 1 217 ? 36.228 -16.168 -35.197 1.00 82.94 217 SER A N 1
ATOM 1767 C CA . SER A 1 217 ? 37.611 -15.944 -34.762 1.00 82.94 217 SER A CA 1
ATOM 1768 C C . SER A 1 217 ? 38.245 -17.259 -34.332 1.00 82.94 217 SER A C 1
ATOM 1770 O O . SER A 1 217 ? 37.693 -17.960 -33.483 1.00 82.94 217 SER A O 1
ATOM 1772 N N . ASP A 1 218 ? 39.441 -17.545 -34.844 1.00 78.50 218 ASP A N 1
ATOM 1773 C CA . ASP A 1 218 ? 40.201 -18.759 -34.515 1.00 78.50 218 ASP A CA 1
ATOM 1774 C C . ASP A 1 218 ? 40.684 -18.775 -33.055 1.00 78.50 218 ASP A C 1
ATOM 1776 O O . ASP A 1 218 ? 40.969 -19.822 -32.474 1.00 78.50 218 ASP A O 1
ATOM 1780 N N . THR A 1 219 ? 40.756 -17.599 -32.426 1.00 82.62 219 THR A N 1
ATOM 1781 C CA . THR A 1 219 ? 41.257 -17.441 -31.051 1.00 82.62 219 THR A CA 1
ATOM 1782 C C . THR A 1 219 ? 40.182 -17.656 -29.984 1.00 82.62 219 THR A C 1
ATOM 1784 O O . THR A 1 219 ? 40.514 -17.989 -28.840 1.00 82.62 219 THR A O 1
ATOM 1787 N N . LEU A 1 220 ? 38.901 -17.495 -30.339 1.00 90.06 220 LEU A N 1
ATOM 1788 C CA . LEU A 1 220 ? 37.771 -17.567 -29.414 1.00 90.06 220 LEU A CA 1
ATOM 1789 C C . LEU A 1 220 ? 36.796 -18.687 -29.798 1.00 90.06 220 LEU A C 1
ATOM 1791 O O . LEU A 1 220 ? 35.809 -18.490 -30.512 1.00 90.06 220 LEU A O 1
ATOM 1795 N N . THR A 1 221 ? 37.027 -19.863 -29.224 1.00 92.12 221 THR A N 1
ATOM 1796 C CA . THR A 1 221 ? 36.069 -20.970 -29.267 1.00 92.12 221 THR A CA 1
ATOM 1797 C C . THR A 1 221 ? 34.905 -20.728 -28.301 1.00 92.12 221 THR A C 1
ATOM 1799 O O . THR A 1 221 ? 35.038 -20.003 -27.312 1.00 92.12 221 THR A O 1
ATOM 1802 N N . PHE A 1 222 ? 33.759 -21.377 -28.541 1.00 92.06 222 PHE A N 1
ATOM 1803 C CA . PHE A 1 222 ? 32.602 -21.290 -27.640 1.00 92.06 222 PHE A CA 1
ATOM 1804 C C . PHE A 1 222 ? 32.944 -21.704 -26.196 1.00 92.06 222 PHE A C 1
ATOM 1806 O O . PHE A 1 222 ? 32.493 -21.069 -25.247 1.00 92.06 222 PHE A O 1
ATOM 1813 N N . ILE A 1 223 ? 33.812 -22.710 -26.027 1.00 91.06 223 ILE A N 1
ATOM 1814 C CA . ILE A 1 223 ? 34.275 -23.183 -24.711 1.00 91.06 223 ILE A CA 1
ATOM 1815 C C . ILE A 1 223 ? 34.997 -22.072 -23.932 1.00 91.06 223 ILE A C 1
ATOM 1817 O O . ILE A 1 223 ? 34.788 -21.956 -22.732 1.00 91.06 223 ILE A O 1
ATOM 1821 N N . LYS A 1 224 ? 35.779 -21.215 -24.605 1.00 90.62 224 LYS A N 1
ATOM 1822 C CA . LYS A 1 224 ? 36.448 -20.052 -23.988 1.00 90.62 224 LYS A CA 1
ATOM 1823 C C . LYS A 1 224 ? 35.510 -18.868 -23.779 1.00 90.62 224 LYS A C 1
ATOM 1825 O O . LYS A 1 224 ? 35.678 -18.086 -22.846 1.00 90.62 224 LYS A O 1
ATOM 1830 N N . PHE A 1 225 ? 34.525 -18.719 -24.658 1.00 93.94 225 PHE A N 1
ATOM 1831 C CA . PHE A 1 225 ? 33.516 -17.669 -24.572 1.00 93.94 225 PHE A CA 1
ATOM 1832 C C . PHE A 1 225 ? 32.555 -17.875 -23.393 1.00 93.94 225 PHE A C 1
ATOM 1834 O O . PHE A 1 225 ? 32.186 -16.922 -22.706 1.00 93.94 225 PHE A O 1
ATOM 1841 N N . PHE A 1 226 ? 32.149 -19.117 -23.141 1.00 94.62 226 PHE A N 1
ATOM 1842 C CA . PHE A 1 226 ? 31.108 -19.432 -22.172 1.00 94.62 226 PHE A CA 1
ATOM 1843 C C . PHE A 1 226 ? 31.439 -18.999 -20.721 1.00 94.62 226 PHE A C 1
ATOM 1845 O O . PHE A 1 226 ? 30.614 -18.306 -20.119 1.00 94.62 226 PHE A O 1
ATOM 1852 N N . PRO A 1 227 ? 32.641 -19.260 -20.167 1.00 93.62 227 PRO A N 1
ATOM 1853 C CA . PRO A 1 227 ? 33.063 -18.748 -18.858 1.00 93.62 227 PRO A CA 1
ATOM 1854 C C . PRO A 1 227 ? 33.097 -17.211 -18.769 1.00 93.62 227 PRO A C 1
ATOM 1856 O O . PRO A 1 227 ? 32.779 -16.643 -17.719 1.00 93.62 227 PRO A O 1
ATOM 1859 N N . ILE A 1 228 ? 33.439 -16.518 -19.865 1.00 93.50 228 ILE A N 1
ATOM 1860 C CA . ILE A 1 228 ? 33.425 -15.044 -19.933 1.00 93.50 228 ILE A CA 1
ATOM 1861 C C . ILE A 1 228 ? 31.993 -14.530 -19.773 1.00 93.50 228 ILE A C 1
ATOM 1863 O O . ILE A 1 228 ? 31.733 -13.640 -18.958 1.00 93.50 228 ILE A O 1
ATOM 1867 N N . PHE A 1 229 ? 31.053 -15.128 -20.509 1.00 94.12 229 PHE A N 1
ATOM 1868 C CA . PHE A 1 229 ? 29.635 -14.809 -20.390 1.00 94.12 229 PHE A CA 1
ATOM 1869 C C . PHE A 1 229 ? 29.108 -15.084 -18.972 1.00 94.12 229 PHE A C 1
ATOM 1871 O O . PHE A 1 229 ? 28.470 -14.215 -18.379 1.00 94.12 229 PHE A O 1
ATOM 1878 N N . LEU A 1 230 ? 29.416 -16.252 -18.395 1.00 93.25 230 LEU A N 1
ATOM 1879 C CA . LEU A 1 230 ? 28.993 -16.617 -17.037 1.00 93.25 230 LEU A CA 1
ATOM 1880 C C . LEU A 1 230 ? 29.528 -15.640 -15.983 1.00 93.25 230 LEU A C 1
ATOM 1882 O O . LEU A 1 230 ? 28.779 -15.235 -15.095 1.00 93.25 230 LEU A O 1
ATOM 1886 N N . SER A 1 231 ? 30.786 -15.209 -16.106 1.00 91.62 231 SER A N 1
ATOM 1887 C CA . SER A 1 231 ? 31.391 -14.216 -15.209 1.00 91.62 231 SER A CA 1
ATOM 1888 C C . SER A 1 231 ? 30.621 -12.895 -15.236 1.00 91.62 231 SER A C 1
ATOM 1890 O O . SER A 1 231 ? 30.225 -12.376 -14.189 1.00 91.62 231 SER A O 1
ATOM 1892 N N . ALA A 1 232 ? 30.336 -12.379 -16.436 1.00 90.94 232 ALA A N 1
ATOM 1893 C CA . ALA A 1 232 ? 29.545 -11.164 -16.604 1.00 90.94 232 ALA A CA 1
ATOM 1894 C C . ALA A 1 232 ? 28.119 -11.328 -16.056 1.00 90.94 232 ALA A C 1
ATOM 1896 O O . ALA A 1 232 ? 27.595 -10.431 -15.391 1.00 90.94 232 ALA A O 1
ATOM 1897 N N . GLN A 1 233 ? 27.500 -12.487 -16.279 1.00 88.88 233 GLN A N 1
ATOM 1898 C CA . GLN A 1 233 ? 26.134 -12.773 -15.851 1.00 88.88 233 GLN A CA 1
ATOM 1899 C C . GLN A 1 233 ? 25.994 -12.908 -14.335 1.00 88.88 233 GLN A C 1
ATOM 1901 O O . GLN A 1 233 ? 25.029 -12.390 -13.774 1.00 88.88 233 GLN A O 1
ATOM 1906 N N . ILE A 1 234 ? 26.953 -13.534 -13.648 1.00 88.25 234 ILE A N 1
ATOM 1907 C CA . ILE A 1 234 ? 26.966 -13.621 -12.180 1.00 88.25 234 ILE A CA 1
ATOM 1908 C C . ILE A 1 234 ? 26.981 -12.212 -11.574 1.00 88.25 234 ILE A C 1
ATOM 1910 O O . ILE A 1 234 ? 26.159 -11.904 -10.709 1.00 88.25 234 ILE A O 1
ATOM 1914 N N . ILE A 1 235 ? 27.848 -11.328 -12.074 1.00 85.25 235 ILE A N 1
ATOM 1915 C CA . ILE A 1 235 ? 27.912 -9.929 -11.629 1.00 85.25 235 ILE A CA 1
ATOM 1916 C C . ILE A 1 235 ? 26.623 -9.173 -11.982 1.00 85.25 235 ILE A C 1
ATOM 1918 O O . ILE A 1 235 ? 26.071 -8.458 -11.142 1.00 85.25 235 ILE A O 1
ATOM 1922 N N . GLY A 1 236 ? 26.094 -9.380 -13.190 1.00 80.25 236 GLY A N 1
ATOM 1923 C CA . GLY A 1 236 ? 24.821 -8.816 -13.635 1.00 80.25 236 GLY A CA 1
ATOM 1924 C C . GLY A 1 236 ? 23.662 -9.172 -12.701 1.00 80.25 236 GLY A C 1
ATOM 1925 O O . GLY A 1 236 ? 22.939 -8.282 -12.252 1.00 80.25 236 GLY A O 1
ATOM 1926 N N . VAL A 1 237 ? 23.520 -10.446 -12.332 1.00 78.81 237 VAL A N 1
ATOM 1927 C CA . VAL A 1 237 ? 22.468 -10.923 -11.420 1.00 78.81 237 VAL A CA 1
ATOM 1928 C C . VAL A 1 237 ? 22.671 -10.388 -10.000 1.00 78.81 237 VAL A C 1
ATOM 1930 O O . VAL A 1 237 ? 21.714 -9.905 -9.392 1.00 78.81 237 VAL A O 1
ATOM 1933 N N . LEU A 1 238 ? 23.901 -10.411 -9.473 1.00 79.38 238 LEU A N 1
ATOM 1934 C CA . LEU A 1 238 ? 24.210 -9.906 -8.126 1.00 79.38 238 LEU A CA 1
ATOM 1935 C C . LEU A 1 238 ? 23.948 -8.399 -7.982 1.00 79.38 238 LEU A C 1
ATOM 1937 O O . LEU A 1 238 ? 23.565 -7.941 -6.903 1.00 79.38 238 LEU A O 1
ATOM 1941 N N . SER A 1 239 ? 24.082 -7.634 -9.069 1.00 70.31 239 SER A N 1
ATOM 1942 C CA . SER A 1 239 ? 23.819 -6.190 -9.077 1.00 70.31 239 SER A CA 1
ATOM 1943 C C . SER A 1 239 ? 22.345 -5.824 -8.853 1.00 70.31 239 SER A C 1
ATOM 1945 O O . SER A 1 239 ? 22.044 -4.686 -8.496 1.00 70.31 239 SER A O 1
ATOM 1947 N N . ASN A 1 240 ? 21.414 -6.768 -9.054 1.00 66.56 240 ASN A N 1
ATOM 1948 C CA . ASN A 1 240 ? 19.961 -6.544 -9.067 1.00 66.56 240 ASN A CA 1
ATOM 1949 C C . ASN A 1 240 ? 19.477 -5.462 -10.057 1.00 66.56 240 ASN A C 1
ATOM 1951 O O . ASN A 1 240 ? 18.309 -5.058 -9.996 1.00 66.56 240 ASN A O 1
ATOM 1955 N N . LEU A 1 241 ? 20.335 -5.001 -10.973 1.00 62.06 241 LEU A N 1
ATOM 1956 C CA . LEU A 1 241 ? 19.962 -4.026 -11.989 1.00 62.06 241 LEU A CA 1
ATOM 1957 C C . LEU A 1 241 ? 18.993 -4.656 -13.006 1.00 62.06 241 LEU A C 1
ATOM 1959 O O . LEU A 1 241 ? 19.127 -5.837 -13.340 1.00 62.06 241 LEU A O 1
ATOM 1963 N N . PRO A 1 242 ? 18.009 -3.893 -13.519 1.00 55.75 242 PRO A N 1
ATOM 1964 C CA . PRO A 1 242 ? 17.133 -4.346 -14.596 1.00 55.75 242 PRO A CA 1
ATOM 1965 C C . PRO A 1 242 ? 17.912 -4.869 -15.795 1.00 55.75 242 PRO A C 1
ATOM 1967 O O . PRO A 1 242 ? 18.765 -4.162 -16.322 1.00 55.75 242 PRO A O 1
ATOM 1970 N N . GLY A 1 243 ? 17.658 -6.125 -16.178 1.00 61.00 243 GLY A N 1
ATOM 1971 C CA . GLY A 1 243 ? 18.365 -6.808 -17.266 1.00 61.00 243 GLY A CA 1
ATOM 1972 C C . GLY A 1 243 ? 19.886 -6.909 -17.092 1.00 61.00 243 GLY A C 1
ATOM 1973 O O . GLY A 1 243 ? 20.586 -7.102 -18.080 1.00 61.00 243 GLY A O 1
ATOM 1974 N N . GLY A 1 244 ? 20.417 -6.699 -15.878 1.00 63.94 244 GLY A N 1
ATOM 1975 C CA . GLY A 1 244 ? 21.860 -6.616 -15.626 1.00 63.94 244 GLY A CA 1
ATOM 1976 C C . GLY A 1 244 ? 22.550 -5.430 -16.314 1.00 63.94 244 GLY A C 1
ATOM 1977 O O . GLY A 1 244 ? 23.778 -5.426 -16.418 1.00 63.94 244 GLY A O 1
ATOM 1978 N N . ILE A 1 245 ? 21.782 -4.440 -16.794 1.00 66.25 245 ILE A N 1
ATOM 1979 C CA . ILE A 1 245 ? 22.287 -3.326 -17.603 1.00 66.25 245 ILE A CA 1
ATOM 1980 C C . ILE A 1 245 ? 23.382 -2.573 -16.844 1.00 66.25 245 ILE A C 1
ATOM 1982 O O . ILE A 1 245 ? 23.197 -2.170 -15.698 1.00 66.25 245 ILE A O 1
ATOM 1986 N N . GLY A 1 246 ? 24.524 -2.374 -17.497 1.00 68.62 246 GLY A N 1
ATOM 1987 C CA . GLY A 1 246 ? 25.704 -1.726 -16.941 1.00 68.62 246 GLY A CA 1
ATOM 1988 C C . GLY A 1 246 ? 26.689 -2.707 -16.321 1.00 68.62 246 GLY A C 1
ATOM 1989 O O . GLY A 1 246 ? 27.817 -2.804 -16.793 1.00 68.62 246 GLY A O 1
ATOM 1990 N N . ALA A 1 247 ? 26.272 -3.451 -15.293 1.00 73.50 247 ALA A N 1
ATOM 1991 C CA . ALA A 1 247 ? 27.159 -4.373 -14.578 1.00 73.50 247 ALA A CA 1
ATOM 1992 C C . ALA A 1 247 ? 27.591 -5.565 -15.451 1.00 73.50 247 ALA A C 1
ATOM 1994 O O . ALA A 1 247 ? 28.780 -5.871 -15.523 1.00 73.50 247 ALA A O 1
ATOM 1995 N N . PHE A 1 248 ? 26.642 -6.190 -16.158 1.00 85.75 248 PHE A N 1
ATOM 1996 C CA . PHE A 1 248 ? 26.938 -7.240 -17.135 1.00 85.75 248 PHE A CA 1
ATOM 1997 C C . PHE A 1 248 ? 27.786 -6.694 -18.287 1.00 85.75 248 PHE A C 1
ATOM 1999 O O . PHE A 1 248 ? 28.834 -7.251 -18.603 1.00 85.75 248 PHE A O 1
ATOM 2006 N N . ASP A 1 249 ? 27.349 -5.581 -18.889 1.00 83.00 249 ASP A N 1
ATOM 2007 C CA . ASP A 1 249 ? 27.979 -5.025 -20.093 1.00 83.00 249 ASP A CA 1
ATOM 2008 C C . ASP A 1 249 ? 29.435 -4.658 -19.850 1.00 83.00 249 ASP A C 1
ATOM 2010 O O . ASP A 1 249 ? 30.280 -4.928 -20.693 1.00 83.00 249 ASP A O 1
ATOM 2014 N N . TYR A 1 250 ? 29.726 -4.058 -18.695 1.00 81.88 250 TYR A N 1
ATOM 2015 C CA . TYR A 1 250 ? 31.075 -3.653 -18.331 1.00 81.88 250 TYR A CA 1
ATOM 2016 C C . TYR A 1 250 ? 32.012 -4.856 -18.239 1.00 81.88 250 TYR A C 1
ATOM 2018 O O . TYR A 1 250 ? 33.020 -4.905 -18.939 1.00 81.88 250 TYR A O 1
ATOM 2026 N N . VAL A 1 251 ? 31.649 -5.857 -17.429 1.00 87.00 251 VAL A N 1
ATOM 2027 C CA . VAL A 1 251 ? 32.471 -7.063 -17.257 1.00 87.00 251 VAL A CA 1
ATOM 2028 C C . VAL A 1 251 ? 32.646 -7.779 -18.595 1.00 87.00 251 VAL A C 1
ATOM 2030 O O . VAL A 1 251 ? 33.757 -8.178 -18.943 1.00 87.00 251 VAL A O 1
ATOM 2033 N N . PHE A 1 252 ? 31.572 -7.883 -19.378 1.00 90.25 252 PHE A N 1
ATOM 2034 C CA . PHE A 1 252 ? 31.608 -8.519 -20.686 1.00 90.25 252 PHE A CA 1
ATOM 2035 C C . PHE A 1 252 ? 32.509 -7.765 -21.677 1.00 90.25 252 PHE A C 1
ATOM 2037 O O . PHE A 1 252 ? 33.351 -8.392 -22.313 1.00 90.25 252 PHE A O 1
ATOM 2044 N N . LEU A 1 253 ? 32.399 -6.434 -21.776 1.00 87.31 253 LEU A N 1
ATOM 2045 C CA . LEU A 1 253 ? 33.230 -5.600 -22.655 1.00 87.31 253 LEU A CA 1
ATOM 2046 C C . LEU A 1 253 ? 34.714 -5.682 -22.291 1.00 87.31 253 LEU A C 1
ATOM 2048 O O . LEU A 1 253 ? 35.546 -5.879 -23.174 1.00 87.31 253 LEU A O 1
ATOM 2052 N N . THR A 1 254 ? 35.054 -5.592 -21.004 1.00 86.00 254 THR A N 1
ATOM 2053 C CA . THR A 1 254 ? 36.451 -5.632 -20.549 1.00 86.00 254 THR A CA 1
ATOM 2054 C C . THR A 1 254 ? 37.114 -6.985 -20.825 1.00 86.00 254 THR A C 1
ATOM 2056 O O . THR A 1 254 ? 38.269 -7.027 -21.266 1.00 86.00 254 THR A O 1
ATOM 2059 N N . LEU A 1 255 ? 36.391 -8.090 -20.605 1.00 89.44 255 LEU A N 1
ATOM 2060 C CA . LEU A 1 255 ? 36.890 -9.448 -20.848 1.00 89.44 255 LEU A CA 1
ATOM 2061 C C . LEU A 1 255 ? 36.965 -9.783 -22.345 1.00 89.44 255 LEU A C 1
ATOM 2063 O O . LEU A 1 255 ? 37.944 -10.373 -22.806 1.00 89.44 255 LEU A O 1
ATOM 2067 N N . MET A 1 256 ? 35.957 -9.377 -23.121 1.00 90.50 256 MET A N 1
ATOM 2068 C CA . MET A 1 256 ? 35.897 -9.626 -24.565 1.00 90.50 256 MET A CA 1
ATOM 2069 C C . MET A 1 256 ? 36.797 -8.691 -25.378 1.00 90.50 256 MET A C 1
ATOM 2071 O O . MET A 1 256 ? 37.155 -9.032 -26.505 1.00 90.50 256 MET A O 1
ATOM 2075 N N . GLY A 1 257 ? 37.213 -7.553 -24.816 1.00 86.38 257 GLY A N 1
ATOM 2076 C CA . GLY A 1 257 ? 38.021 -6.540 -25.499 1.00 86.38 257 GLY A CA 1
ATOM 2077 C C . GLY A 1 257 ? 39.401 -7.013 -25.970 1.00 86.38 257 GLY A C 1
ATOM 2078 O O . GLY A 1 257 ? 40.060 -6.296 -26.712 1.00 86.38 257 GLY A O 1
ATOM 2079 N N . LYS A 1 258 ? 39.865 -8.207 -25.562 1.00 85.44 258 LYS A N 1
ATOM 2080 C CA . LYS A 1 258 ? 41.072 -8.830 -26.142 1.00 85.44 258 LYS A CA 1
ATOM 2081 C C . LYS A 1 258 ? 40.819 -9.563 -27.467 1.00 85.44 258 LYS A C 1
ATOM 2083 O O . LYS A 1 258 ? 41.775 -9.845 -28.176 1.00 85.44 258 LYS A O 1
ATOM 2088 N N . TYR A 1 259 ? 39.564 -9.893 -27.771 1.00 88.88 259 TYR A N 1
ATOM 2089 C CA . TYR A 1 259 ? 39.176 -10.677 -28.948 1.00 88.88 259 TYR A CA 1
ATOM 2090 C C . TYR A 1 259 ? 38.523 -9.824 -30.031 1.00 88.88 259 TYR A C 1
ATOM 2092 O O . TYR A 1 259 ? 38.762 -10.050 -31.213 1.00 88.88 259 TYR A O 1
ATOM 2100 N N . TYR A 1 260 ? 37.701 -8.849 -29.637 1.00 89.38 260 TYR A N 1
ATOM 2101 C CA . TYR A 1 260 ? 36.989 -7.985 -30.572 1.00 89.38 260 TYR A CA 1
ATOM 2102 C C . TYR A 1 260 ? 37.058 -6.522 -30.144 1.00 89.38 260 TYR A C 1
ATOM 2104 O O . TYR A 1 260 ? 37.083 -6.230 -28.945 1.00 89.38 260 TYR A O 1
ATOM 2112 N N . PRO A 1 261 ? 37.008 -5.584 -31.105 1.00 86.00 261 PRO A N 1
ATOM 2113 C CA . PRO A 1 261 ? 36.784 -4.186 -30.788 1.00 86.00 261 PRO A CA 1
ATOM 2114 C C . PRO A 1 261 ? 35.416 -4.004 -30.095 1.00 86.00 261 PRO A C 1
ATOM 2116 O O . PRO A 1 261 ? 34.428 -4.636 -30.496 1.00 86.00 261 PRO A O 1
ATOM 2119 N N . PRO A 1 262 ? 35.315 -3.099 -29.104 1.00 82.25 262 PRO A N 1
ATOM 2120 C CA . PRO A 1 262 ? 34.072 -2.736 -28.427 1.00 82.25 262 PRO A CA 1
ATOM 2121 C C . PRO A 1 262 ? 32.872 -2.494 -29.349 1.00 82.25 262 P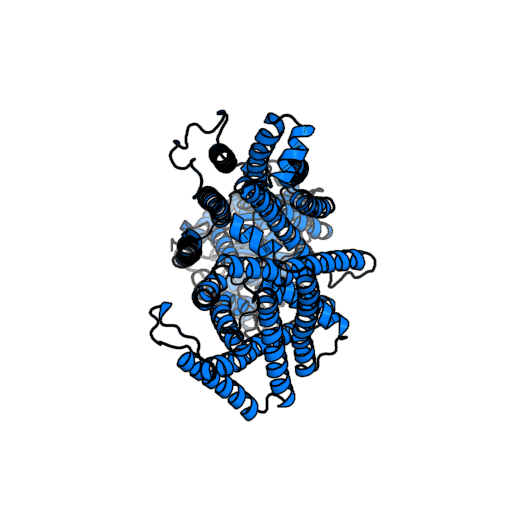RO A C 1
ATOM 2123 O O . PRO A 1 262 ? 31.761 -2.868 -28.991 1.00 82.25 262 PRO A O 1
ATOM 2126 N N . SER A 1 263 ? 33.062 -1.938 -30.552 1.00 80.75 263 SER A N 1
ATOM 2127 C CA . SER A 1 263 ? 31.964 -1.688 -31.499 1.00 80.75 263 SER A CA 1
ATOM 2128 C C . SER A 1 263 ? 31.217 -2.961 -31.923 1.00 80.75 263 SER A C 1
ATOM 2130 O O . SER A 1 263 ? 29.992 -2.936 -32.046 1.00 80.75 263 SER A O 1
ATOM 2132 N N . ILE A 1 264 ? 31.933 -4.075 -32.111 1.00 88.00 264 ILE A N 1
ATOM 2133 C CA . ILE A 1 264 ? 31.365 -5.382 -32.475 1.00 88.00 264 ILE A CA 1
ATOM 2134 C C . ILE A 1 264 ? 30.649 -5.998 -31.271 1.00 88.00 264 ILE A C 1
ATOM 2136 O O . ILE A 1 264 ? 29.522 -6.477 -31.394 1.00 88.00 264 ILE A O 1
ATOM 2140 N N . ILE A 1 265 ? 31.273 -5.928 -30.093 1.00 88.44 265 ILE A N 1
ATOM 2141 C CA . ILE A 1 265 ? 30.710 -6.468 -28.850 1.00 88.44 265 ILE A CA 1
ATOM 2142 C C . ILE A 1 265 ? 29.402 -5.742 -28.508 1.00 88.44 265 ILE A C 1
ATOM 2144 O O . ILE A 1 265 ? 28.384 -6.380 -28.253 1.00 88.44 265 ILE A O 1
ATOM 2148 N N . VAL A 1 266 ? 29.395 -4.406 -28.573 1.00 82.31 266 VAL A N 1
ATOM 2149 C CA . VAL A 1 266 ? 28.200 -3.582 -28.336 1.00 82.31 266 VAL A CA 1
ATOM 2150 C C . VAL A 1 266 ? 27.099 -3.891 -29.353 1.00 82.31 266 VAL A C 1
ATOM 2152 O O . VAL A 1 266 ? 25.937 -4.005 -28.962 1.00 82.31 266 VAL A O 1
ATOM 2155 N N . ALA A 1 267 ? 27.431 -4.071 -30.636 1.00 82.75 267 ALA A N 1
ATOM 2156 C CA . ALA A 1 267 ? 26.450 -4.448 -31.655 1.00 82.75 267 ALA A CA 1
ATOM 2157 C C . ALA A 1 267 ? 25.777 -5.797 -31.333 1.00 82.75 267 ALA A C 1
ATOM 2159 O O . ALA A 1 267 ? 24.546 -5.885 -31.346 1.00 82.75 267 ALA A O 1
ATOM 2160 N N . ALA A 1 268 ? 26.561 -6.814 -30.959 1.00 89.25 268 ALA A N 1
ATOM 2161 C CA . ALA A 1 268 ? 26.040 -8.115 -30.538 1.00 89.25 268 ALA A CA 1
ATOM 2162 C C . ALA A 1 268 ? 25.147 -8.004 -29.286 1.00 89.25 268 ALA A C 1
ATOM 2164 O O . ALA A 1 268 ? 24.058 -8.580 -29.251 1.00 89.25 268 ALA A O 1
ATOM 2165 N N . LEU A 1 269 ? 25.547 -7.202 -28.291 1.00 85.19 269 LEU A N 1
ATOM 2166 C CA . LEU A 1 269 ? 24.762 -6.957 -27.074 1.00 85.19 269 LEU A CA 1
ATOM 2167 C C . LEU A 1 269 ? 23.419 -6.268 -27.350 1.00 85.19 269 LEU A C 1
ATOM 2169 O O . LEU A 1 269 ? 22.416 -6.597 -26.714 1.00 85.19 269 LEU A O 1
ATOM 2173 N N . ILE A 1 270 ? 23.373 -5.324 -28.295 1.00 79.88 270 ILE A N 1
ATOM 2174 C CA . ILE A 1 270 ? 22.129 -4.644 -28.682 1.00 79.88 270 ILE A CA 1
ATOM 2175 C C . ILE A 1 270 ? 21.134 -5.651 -29.269 1.00 79.88 270 ILE A C 1
ATOM 2177 O O . ILE A 1 270 ? 19.983 -5.692 -28.830 1.00 79.88 270 ILE A O 1
ATOM 2181 N N . ILE A 1 271 ? 21.566 -6.485 -30.223 1.00 83.00 271 ILE A N 1
ATOM 2182 C CA . ILE A 1 271 ? 20.686 -7.492 -30.838 1.00 83.00 271 ILE A CA 1
ATOM 2183 C C . ILE A 1 271 ? 20.253 -8.534 -29.809 1.00 83.00 271 ILE A C 1
ATOM 2185 O O . ILE A 1 271 ? 19.065 -8.841 -29.714 1.00 83.00 271 ILE A O 1
ATOM 2189 N N . PHE A 1 272 ? 21.182 -9.012 -28.981 1.00 86.44 272 PHE A N 1
ATOM 2190 C CA . PHE A 1 272 ? 20.876 -9.900 -27.864 1.00 86.44 272 PHE A CA 1
ATOM 2191 C C . PHE A 1 272 ? 19.772 -9.333 -26.965 1.00 86.44 272 PHE A C 1
ATOM 2193 O O . PHE A 1 272 ? 18.819 -10.035 -26.638 1.00 86.44 272 PHE A O 1
ATOM 2200 N N . ARG A 1 273 ? 19.829 -8.043 -26.616 1.00 83.75 273 ARG A N 1
ATOM 2201 C CA . ARG A 1 273 ? 18.801 -7.402 -25.783 1.00 83.75 273 ARG A CA 1
ATOM 2202 C C . ARG A 1 273 ? 17.450 -7.285 -26.463 1.00 83.75 273 ARG A C 1
ATOM 2204 O O . ARG A 1 273 ? 16.422 -7.521 -25.824 1.00 83.75 273 ARG A O 1
ATOM 2211 N N . LEU A 1 274 ? 17.449 -6.926 -27.742 1.00 78.75 274 LEU A N 1
ATOM 2212 C CA . LEU A 1 274 ? 16.226 -6.844 -28.533 1.00 78.75 274 LEU A CA 1
ATOM 2213 C C . LEU A 1 274 ? 15.527 -8.205 -28.594 1.00 78.75 274 LEU A C 1
ATOM 2215 O O . LEU A 1 274 ? 14.324 -8.283 -28.342 1.00 78.75 274 LEU A O 1
ATOM 2219 N N . LEU A 1 275 ? 16.286 -9.267 -28.864 1.00 87.00 275 LEU A N 1
ATOM 2220 C CA . LEU A 1 275 ? 15.748 -10.613 -29.034 1.00 87.00 275 LEU A CA 1
ATOM 2221 C C . LEU A 1 275 ? 15.423 -11.310 -27.709 1.00 87.00 275 LEU A C 1
ATOM 2223 O O . LEU A 1 275 ? 14.378 -11.937 -27.616 1.00 87.00 275 LEU A O 1
ATOM 2227 N N . TYR A 1 276 ? 16.273 -11.208 -26.685 1.00 86.94 276 TYR A N 1
ATOM 2228 C CA . TYR A 1 276 ? 16.128 -11.992 -25.452 1.00 86.94 276 TYR A CA 1
ATOM 2229 C C . TYR A 1 276 ? 15.274 -11.312 -24.374 1.00 86.94 276 TYR A C 1
ATOM 2231 O O . TYR A 1 276 ? 14.593 -11.986 -23.602 1.00 86.94 276 TYR A O 1
ATOM 2239 N N . TYR A 1 277 ? 15.287 -9.978 -24.309 1.00 79.19 277 TYR A N 1
ATOM 2240 C CA . TYR A 1 277 ? 14.574 -9.224 -23.271 1.00 79.19 277 TYR A CA 1
ATOM 2241 C C . TYR A 1 277 ? 13.327 -8.543 -23.841 1.00 79.19 277 TYR A C 1
ATOM 2243 O O . TYR A 1 277 ? 12.211 -8.787 -23.384 1.00 79.19 277 TYR A O 1
ATOM 2251 N N . ILE A 1 278 ? 13.493 -7.709 -24.872 1.00 74.94 278 ILE A N 1
ATOM 2252 C CA . ILE A 1 278 ? 12.428 -6.810 -25.344 1.00 74.94 278 ILE A CA 1
ATOM 2253 C C . ILE A 1 278 ? 11.321 -7.572 -26.083 1.00 74.94 278 ILE A C 1
ATOM 2255 O O . ILE A 1 278 ? 10.143 -7.396 -25.761 1.00 74.94 278 ILE A O 1
ATOM 2259 N N . ALA A 1 279 ? 11.672 -8.422 -27.052 1.00 79.25 279 ALA A N 1
ATOM 2260 C CA . ALA A 1 279 ? 10.687 -9.163 -27.839 1.00 79.25 279 ALA A CA 1
ATOM 2261 C C . ALA A 1 279 ? 9.812 -10.108 -26.979 1.00 79.25 279 ALA A C 1
ATOM 2263 O O . ALA A 1 279 ? 8.584 -9.977 -27.036 1.00 79.25 279 ALA A O 1
ATOM 2264 N N . PRO A 1 280 ? 10.369 -10.983 -26.114 1.00 85.06 280 PRO A N 1
ATOM 2265 C CA . PRO A 1 280 ? 9.573 -11.859 -25.253 1.00 85.06 280 PRO A CA 1
ATOM 2266 C C . PRO A 1 280 ? 8.694 -11.082 -24.275 1.00 85.06 280 PRO A C 1
ATOM 2268 O O . PRO A 1 280 ? 7.542 -11.455 -24.057 1.00 85.06 280 PRO A O 1
ATOM 2271 N N . PHE A 1 281 ? 9.191 -9.967 -23.730 1.00 76.69 281 PHE A N 1
ATOM 2272 C CA . PHE A 1 281 ? 8.400 -9.086 -22.873 1.00 76.69 281 PHE A CA 1
ATOM 2273 C C . PHE A 1 281 ? 7.184 -8.504 -23.601 1.00 76.69 281 PHE A C 1
ATOM 2275 O O . PHE A 1 281 ? 6.072 -8.557 -23.071 1.00 76.69 281 PHE A O 1
ATOM 2282 N N . GLY A 1 282 ? 7.371 -7.991 -24.821 1.00 68.31 282 GLY A N 1
ATOM 2283 C CA . GLY A 1 282 ? 6.280 -7.467 -25.642 1.00 68.31 282 GLY A CA 1
ATOM 2284 C C . GLY A 1 282 ? 5.217 -8.529 -25.933 1.00 68.31 282 GLY A C 1
ATOM 2285 O O . GLY A 1 282 ? 4.028 -8.290 -25.716 1.00 68.31 282 GLY A O 1
ATOM 2286 N N . ILE A 1 283 ? 5.644 -9.731 -26.333 1.00 78.75 283 ILE A N 1
ATOM 2287 C CA . ILE A 1 283 ? 4.749 -10.867 -26.603 1.00 78.75 283 ILE A CA 1
ATOM 2288 C C . ILE A 1 283 ? 3.997 -11.283 -25.334 1.00 78.75 283 ILE A C 1
ATOM 2290 O O . ILE A 1 283 ? 2.777 -11.459 -25.369 1.00 78.75 283 ILE A O 1
ATOM 2294 N N . ALA A 1 284 ? 4.688 -11.407 -24.200 1.00 77.12 284 ALA A N 1
ATOM 2295 C CA . ALA A 1 284 ? 4.084 -11.754 -22.917 1.00 77.12 284 ALA A CA 1
ATOM 2296 C C . ALA A 1 284 ? 3.060 -10.708 -22.460 1.00 77.12 284 ALA A C 1
ATOM 2298 O O . ALA A 1 284 ? 1.979 -11.067 -21.992 1.00 77.12 284 ALA A O 1
ATOM 2299 N N . PHE A 1 285 ? 3.370 -9.420 -22.625 1.00 68.06 285 PHE A N 1
ATOM 2300 C CA . PHE A 1 285 ? 2.470 -8.321 -22.286 1.00 68.06 285 PHE A CA 1
ATOM 2301 C C . PHE A 1 285 ? 1.193 -8.357 -23.134 1.00 68.06 285 PHE A C 1
ATOM 2303 O O . PHE A 1 285 ? 0.090 -8.342 -22.585 1.00 68.06 285 PHE A O 1
ATOM 2310 N N . VAL A 1 286 ? 1.329 -8.476 -24.459 1.00 69.94 286 VAL A N 1
ATOM 2311 C CA . VAL A 1 286 ? 0.186 -8.566 -25.381 1.00 69.94 286 VAL A CA 1
ATOM 2312 C C . VAL A 1 286 ? -0.653 -9.811 -25.084 1.00 69.94 286 VAL A C 1
ATOM 2314 O O . VAL A 1 286 ? -1.869 -9.703 -24.932 1.00 69.94 286 VAL A O 1
ATOM 2317 N N . SER A 1 287 ? -0.016 -10.971 -24.907 1.00 73.25 287 SER A N 1
ATOM 2318 C CA . SER A 1 287 ? -0.694 -12.234 -24.581 1.00 73.25 287 SER A CA 1
ATOM 2319 C C . SER A 1 287 ? -1.475 -12.141 -23.270 1.00 73.25 287 SER A C 1
ATOM 2321 O O . SER A 1 287 ? -2.625 -12.577 -23.189 1.00 73.25 287 SER A O 1
ATOM 2323 N N . TYR A 1 288 ? -0.890 -11.510 -22.249 1.00 65.75 288 TYR A N 1
ATOM 2324 C CA . TYR A 1 288 ? -1.550 -11.253 -20.973 1.00 65.75 288 TYR A CA 1
ATOM 2325 C C . TYR A 1 288 ? -2.777 -10.338 -21.128 1.00 65.75 288 TYR A C 1
ATOM 2327 O O . TYR A 1 288 ? -3.838 -10.622 -20.564 1.00 65.75 288 TYR A O 1
ATOM 2335 N N . CYS A 1 289 ? -2.666 -9.265 -21.918 1.00 58.31 289 CYS A N 1
ATOM 2336 C CA . CYS A 1 289 ? -3.770 -8.349 -22.214 1.00 58.31 289 CYS A CA 1
ATOM 2337 C C . CYS A 1 289 ? -4.911 -9.028 -22.989 1.00 58.31 289 CYS A C 1
ATOM 2339 O O . CYS A 1 289 ? -6.073 -8.871 -22.610 1.00 58.31 289 CYS A O 1
ATOM 2341 N N . ILE A 1 290 ? -4.598 -9.811 -24.026 1.00 63.34 290 ILE A N 1
ATOM 2342 C CA . ILE A 1 290 ? -5.588 -10.539 -24.837 1.00 63.34 290 ILE A CA 1
ATOM 2343 C C . ILE A 1 290 ? -6.329 -11.569 -23.981 1.00 63.34 290 ILE A C 1
ATOM 2345 O O . ILE A 1 290 ? -7.560 -11.570 -23.949 1.00 63.34 290 ILE A O 1
ATOM 2349 N N . TYR A 1 291 ? -5.603 -12.393 -23.220 1.00 67.19 291 TYR A N 1
ATOM 2350 C CA . TYR A 1 291 ? -6.194 -13.393 -22.323 1.00 67.19 291 TYR A CA 1
ATOM 2351 C C . TYR A 1 291 ? -7.209 -12.767 -21.352 1.00 67.19 291 TYR A C 1
ATOM 2353 O O . TYR A 1 291 ? -8.317 -13.266 -21.150 1.00 67.19 291 TYR A O 1
ATOM 2361 N N . LYS A 1 292 ? -6.866 -11.597 -20.811 1.00 57.88 292 LYS A N 1
ATOM 2362 C CA . LYS A 1 292 ? -7.730 -10.796 -19.940 1.00 57.88 292 LYS A CA 1
ATOM 2363 C C . LYS A 1 292 ? -8.976 -10.241 -20.626 1.00 57.88 292 LYS A C 1
ATOM 2365 O O . LYS A 1 292 ? -10.011 -10.114 -19.973 1.00 57.88 292 LYS A O 1
ATOM 2370 N N . MET A 1 293 ? -8.882 -9.872 -21.902 1.00 53.78 293 MET A N 1
ATOM 2371 C CA . MET A 1 293 ? -10.031 -9.408 -22.683 1.00 53.78 293 MET A CA 1
ATOM 2372 C C . MET A 1 293 ? -11.003 -10.552 -22.984 1.00 53.78 293 MET A C 1
ATOM 2374 O O . MET A 1 293 ? -12.213 -10.342 -22.917 1.00 53.78 293 MET A O 1
ATOM 2378 N N . LEU A 1 294 ? -10.487 -11.756 -23.245 1.00 60.31 294 LEU A N 1
ATOM 2379 C CA . LEU A 1 294 ? -11.285 -12.950 -23.540 1.00 60.31 294 LEU A CA 1
ATOM 2380 C C . LEU A 1 294 ? -12.036 -13.484 -22.309 1.00 60.31 294 LEU A C 1
ATOM 2382 O O . LEU A 1 294 ? -13.213 -13.818 -22.413 1.00 60.31 294 LEU A O 1
ATOM 2386 N N . LEU A 1 295 ? -11.417 -13.454 -21.122 1.00 57.56 295 LEU A N 1
ATOM 2387 C CA . LEU A 1 295 ? -12.054 -13.838 -19.848 1.00 57.56 295 LEU A CA 1
ATOM 2388 C C . LEU A 1 295 ? -13.249 -12.958 -19.442 1.00 57.56 295 LEU A C 1
ATOM 2390 O O . LEU A 1 295 ? -13.980 -13.280 -18.514 1.00 57.56 295 LEU A O 1
ATOM 2394 N N . LYS A 1 296 ? -13.460 -11.828 -20.116 1.00 48.72 296 LYS A N 1
ATOM 2395 C CA . LYS A 1 296 ? -14.498 -10.849 -19.787 1.00 48.72 296 LYS A CA 1
ATOM 2396 C C . LYS A 1 296 ? -15.895 -11.222 -20.309 1.00 48.72 296 LYS A C 1
ATOM 2398 O O . LYS A 1 296 ? -16.830 -10.465 -20.065 1.00 48.72 296 LYS A O 1
ATOM 2403 N N . ARG A 1 297 ? -16.027 -12.326 -21.060 1.00 44.91 297 ARG A N 1
ATOM 2404 C CA . ARG A 1 297 ? -17.275 -12.753 -21.724 1.00 44.91 297 ARG A CA 1
ATOM 2405 C C . ARG A 1 297 ? -18.019 -13.910 -21.046 1.00 44.91 297 ARG A C 1
ATOM 2407 O O . ARG A 1 297 ? -19.147 -14.170 -21.438 1.00 44.91 297 ARG A O 1
ATOM 2414 N N . GLY A 1 298 ? -17.447 -14.565 -20.038 1.00 42.88 298 GLY A N 1
ATOM 2415 C CA . GLY A 1 298 ? -18.108 -15.647 -19.305 1.00 42.88 298 GLY A CA 1
ATOM 2416 C C . GLY A 1 298 ? -17.837 -15.515 -17.813 1.00 42.88 298 GLY A C 1
ATOM 2417 O O . GLY A 1 298 ? -16.681 -15.467 -17.420 1.00 42.88 298 GLY A O 1
ATOM 2418 N N . GLU A 1 299 ? -18.910 -15.352 -17.043 1.00 44.97 299 GLU A N 1
ATOM 2419 C CA . GLU A 1 299 ? -19.087 -1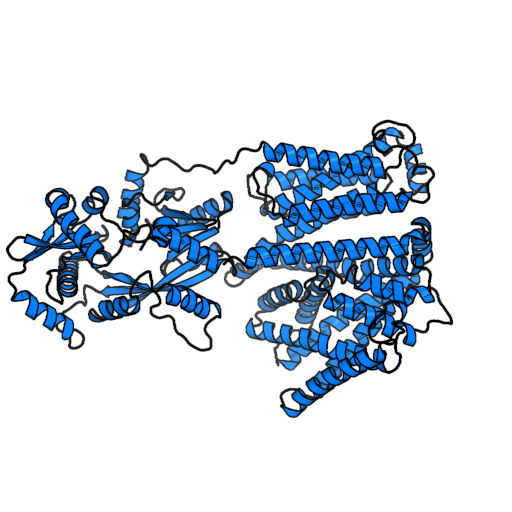5.508 -15.589 1.00 44.97 299 GLU A CA 1
ATOM 2420 C C . GLU A 1 299 ? -17.856 -15.727 -14.679 1.00 44.97 299 GLU A C 1
ATOM 2422 O O . GLU A 1 299 ? -17.039 -16.610 -14.912 1.00 44.97 299 GLU A O 1
ATOM 2427 N N . LEU A 1 300 ? -17.804 -15.013 -13.538 1.00 43.12 300 LEU A N 1
ATOM 2428 C CA . LEU A 1 300 ? -17.801 -15.623 -12.187 1.00 43.12 300 LEU A CA 1
ATOM 2429 C C . LEU A 1 300 ? -17.548 -14.577 -11.088 1.00 43.12 300 LEU A C 1
ATOM 2431 O O . LEU A 1 300 ? -16.524 -13.888 -11.057 1.00 43.12 300 LEU A O 1
ATOM 2435 N N . LYS A 1 301 ? -18.515 -14.501 -10.170 1.00 43.28 301 LYS A N 1
ATOM 2436 C CA . LYS A 1 301 ? -18.745 -13.437 -9.184 1.00 43.28 301 LYS A CA 1
ATOM 2437 C C . LYS A 1 301 ? -17.828 -13.428 -7.948 1.00 43.28 301 LYS A C 1
ATOM 2439 O O . LYS A 1 301 ? -17.706 -12.363 -7.374 1.00 43.28 301 LYS A O 1
ATOM 2444 N N . ASN A 1 302 ? -17.126 -14.500 -7.552 1.00 35.34 302 ASN A N 1
ATOM 2445 C CA . ASN A 1 302 ? -16.588 -14.546 -6.168 1.00 35.34 302 ASN A CA 1
ATOM 2446 C C . ASN A 1 302 ? -15.056 -14.657 -5.973 1.00 35.34 302 ASN A C 1
ATOM 2448 O O . ASN A 1 302 ? -14.585 -14.497 -4.855 1.00 35.34 302 ASN A O 1
ATOM 2452 N N . ILE A 1 303 ? -14.236 -14.856 -7.015 1.00 37.81 303 ILE A N 1
ATOM 2453 C CA . ILE A 1 303 ? -12.748 -14.893 -6.886 1.00 37.81 303 ILE A CA 1
ATOM 2454 C C . ILE A 1 303 ? -12.059 -13.854 -7.802 1.00 37.81 303 ILE A C 1
ATOM 2456 O O . ILE A 1 303 ? -10.915 -13.439 -7.588 1.00 37.81 303 ILE A O 1
ATOM 2460 N N . SER A 1 304 ? -12.798 -13.339 -8.786 1.00 40.56 304 SER A N 1
ATOM 2461 C CA . SER A 1 304 ? -12.379 -12.340 -9.776 1.00 40.56 304 SER A CA 1
ATOM 2462 C C . SER A 1 304 ? -12.211 -10.922 -9.203 1.00 40.56 304 SER A C 1
ATOM 2464 O O . SER A 1 304 ? -11.498 -10.100 -9.787 1.00 40.56 304 SER A O 1
ATOM 2466 N N . ILE A 1 305 ? -12.800 -10.643 -8.036 1.00 39.56 305 ILE A N 1
ATOM 2467 C CA . ILE A 1 305 ? -12.881 -9.304 -7.439 1.00 39.56 305 ILE A CA 1
ATOM 2468 C C . ILE A 1 305 ? -11.537 -8.870 -6.826 1.00 39.56 305 ILE A C 1
ATOM 2470 O O . ILE A 1 305 ? -11.047 -7.779 -7.126 1.00 39.56 305 ILE A O 1
ATOM 2474 N N . VAL A 1 306 ? -10.874 -9.726 -6.040 1.00 33.66 306 VAL A N 1
ATOM 2475 C CA . VAL A 1 306 ? -9.619 -9.374 -5.338 1.00 33.66 306 VAL A CA 1
ATOM 2476 C C . VAL A 1 306 ? -8.419 -9.320 -6.299 1.00 33.66 306 VAL A C 1
ATOM 2478 O O . VAL A 1 306 ? -7.624 -8.377 -6.279 1.00 33.66 306 VAL A O 1
ATOM 2481 N N . LEU A 1 307 ? -8.309 -10.291 -7.211 1.00 34.19 307 LEU A N 1
ATOM 2482 C CA . LEU A 1 307 ? -7.203 -10.384 -8.175 1.00 34.19 307 LEU A CA 1
ATOM 2483 C C . LEU A 1 307 ? -7.397 -9.468 -9.393 1.00 34.19 307 LEU A C 1
ATOM 2485 O O . LEU A 1 307 ? -6.425 -8.896 -9.895 1.00 34.19 307 LEU A O 1
ATOM 2489 N N . GLY A 1 308 ? -8.642 -9.242 -9.832 1.00 38.62 308 GLY A N 1
ATOM 2490 C CA . GLY A 1 308 ? -8.978 -8.250 -10.856 1.00 38.62 308 GLY A CA 1
ATOM 2491 C C . GLY A 1 308 ? -8.585 -6.829 -10.444 1.00 38.62 308 GLY A C 1
ATOM 2492 O O . GLY A 1 308 ? -7.995 -6.103 -11.249 1.00 38.62 308 GLY A O 1
ATOM 2493 N N . LYS A 1 309 ? -8.806 -6.459 -9.174 1.00 42.28 309 LYS A N 1
ATOM 2494 C CA . LYS A 1 309 ? -8.483 -5.131 -8.619 1.00 42.28 309 LYS A CA 1
ATOM 2495 C C . LYS A 1 309 ? -6.980 -4.859 -8.513 1.00 42.28 309 LYS A C 1
ATOM 2497 O O . LYS A 1 309 ? -6.557 -3.750 -8.840 1.00 42.28 309 LYS A O 1
ATOM 2502 N N . LEU A 1 310 ? -6.153 -5.856 -8.173 1.00 35.78 310 LEU A N 1
ATOM 2503 C CA . LEU A 1 310 ? -4.683 -5.735 -8.191 1.00 35.78 310 LEU A CA 1
ATOM 2504 C C . LEU A 1 310 ? -4.145 -5.440 -9.599 1.00 35.78 310 LEU A C 1
ATOM 2506 O O . LEU A 1 310 ? -3.250 -4.619 -9.765 1.00 35.78 310 LEU A O 1
ATOM 2510 N N . ILE A 1 311 ? -4.733 -6.030 -10.634 1.00 41.16 311 ILE A N 1
ATOM 2511 C CA . ILE A 1 311 ? -4.274 -5.852 -12.020 1.00 41.16 311 ILE A CA 1
ATOM 2512 C C . ILE A 1 311 ? -4.775 -4.521 -12.585 1.00 41.16 311 ILE A C 1
ATOM 2514 O O . ILE A 1 311 ? -4.004 -3.780 -13.190 1.00 41.16 311 ILE A O 1
ATOM 2518 N N . ILE A 1 312 ? -6.021 -4.143 -12.280 1.00 48.69 312 ILE A N 1
ATOM 2519 C CA . ILE A 1 312 ? -6.546 -2.788 -12.519 1.00 48.69 312 ILE A CA 1
ATOM 2520 C C . ILE A 1 312 ? -5.694 -1.734 -11.790 1.00 48.69 312 ILE A C 1
ATOM 2522 O O . ILE A 1 312 ? -5.532 -0.611 -12.273 1.00 48.69 312 ILE A O 1
ATOM 2526 N N . SER A 1 313 ? -5.097 -2.092 -10.649 1.00 48.66 313 SER A N 1
ATOM 2527 C CA . SER A 1 313 ? -4.161 -1.225 -9.937 1.00 48.66 313 SER A CA 1
ATOM 2528 C C . SER A 1 313 ? -2.835 -1.009 -10.668 1.00 48.66 313 SER A C 1
ATOM 2530 O O . SER A 1 313 ? -2.289 0.092 -10.589 1.00 48.66 313 SER A O 1
ATOM 2532 N N . LEU A 1 314 ? -2.379 -2.004 -11.436 1.00 54.47 314 LEU A N 1
ATOM 2533 C CA . LEU A 1 314 ? -1.099 -1.995 -12.147 1.00 54.47 314 LEU A CA 1
ATOM 2534 C C . LEU A 1 314 ? -1.181 -1.421 -13.564 1.00 54.47 314 LEU A C 1
ATOM 2536 O O . LEU A 1 314 ? -0.181 -0.892 -14.038 1.00 54.47 314 LEU A O 1
ATOM 2540 N N . ILE A 1 315 ? -2.343 -1.461 -14.228 1.00 69.50 315 ILE A N 1
ATOM 2541 C CA . ILE A 1 315 ? -2.516 -0.934 -15.598 1.00 69.50 315 ILE A CA 1
ATOM 2542 C C . ILE A 1 315 ? -1.953 0.497 -15.756 1.00 69.50 315 ILE A C 1
ATOM 2544 O O . ILE A 1 315 ? -1.116 0.703 -16.635 1.00 69.50 315 ILE A O 1
ATOM 2548 N N . PRO A 1 316 ? -2.291 1.480 -14.895 1.00 75.81 316 PRO A N 1
ATOM 2549 C CA . PRO A 1 316 ? -1.744 2.833 -15.020 1.00 75.81 316 PRO A CA 1
ATOM 2550 C C . PRO A 1 316 ? -0.226 2.905 -14.809 1.00 75.81 316 PRO A C 1
ATOM 2552 O O . PRO A 1 316 ? 0.429 3.771 -15.380 1.00 75.81 316 PRO A O 1
ATOM 2555 N N . LEU A 1 317 ? 0.347 2.001 -14.003 1.00 71.62 317 LEU A N 1
ATOM 2556 C CA . LEU A 1 317 ? 1.796 1.911 -13.813 1.00 71.62 317 LEU A CA 1
ATOM 2557 C C . LEU A 1 317 ? 2.484 1.368 -15.072 1.00 71.62 317 LEU A C 1
ATOM 2559 O O . LEU A 1 317 ? 3.493 1.920 -15.489 1.00 71.62 317 LEU A O 1
ATOM 2563 N N . LEU A 1 318 ? 1.934 0.321 -15.684 1.00 68.19 318 LEU A N 1
ATOM 2564 C CA . LEU A 1 318 ? 2.494 -0.284 -16.895 1.00 68.19 318 LEU A CA 1
ATOM 2565 C C . LEU A 1 318 ? 2.434 0.686 -18.081 1.00 68.19 318 LEU A C 1
ATOM 2567 O O . LEU A 1 318 ? 3.435 0.888 -18.760 1.00 68.19 318 LEU A O 1
ATOM 2571 N N . ILE A 1 319 ? 1.301 1.367 -18.273 1.00 78.75 319 ILE A N 1
ATOM 2572 C CA . ILE A 1 319 ? 1.164 2.399 -19.312 1.00 78.75 319 ILE A CA 1
ATOM 2573 C C . ILE A 1 319 ? 2.109 3.573 -19.034 1.00 78.75 319 ILE A C 1
ATOM 2575 O O . ILE A 1 319 ? 2.735 4.088 -19.953 1.00 78.75 319 ILE A O 1
ATOM 2579 N N . SER A 1 320 ? 2.252 3.982 -17.770 1.00 82.50 320 SER A N 1
ATOM 2580 C CA . SER A 1 320 ? 3.212 5.016 -17.375 1.00 82.50 320 SER A CA 1
ATOM 2581 C C . SER A 1 320 ? 4.643 4.653 -17.783 1.00 82.50 320 SER A C 1
ATOM 2583 O O . SER A 1 320 ? 5.343 5.504 -18.321 1.00 82.50 320 SER A O 1
ATOM 2585 N N . ILE A 1 321 ? 5.057 3.393 -17.601 1.00 72.94 321 ILE A N 1
ATOM 2586 C CA . ILE A 1 321 ? 6.375 2.906 -18.036 1.00 72.94 321 ILE A CA 1
ATOM 2587 C C . ILE A 1 321 ? 6.511 2.986 -19.562 1.00 72.94 321 ILE A C 1
ATOM 2589 O O . ILE A 1 321 ? 7.522 3.489 -20.045 1.00 72.94 321 ILE A O 1
ATOM 2593 N N . LEU A 1 322 ? 5.497 2.553 -20.320 1.00 76.62 322 LEU A N 1
ATOM 2594 C CA . LEU A 1 322 ? 5.513 2.624 -21.787 1.00 76.62 322 LEU A CA 1
ATOM 2595 C C . LEU A 1 322 ? 5.626 4.068 -22.294 1.00 76.62 322 LEU A C 1
ATOM 2597 O O . LEU A 1 322 ? 6.435 4.352 -23.170 1.00 76.62 322 LEU A O 1
ATOM 2601 N N . ILE A 1 323 ? 4.870 4.999 -21.712 1.00 87.00 323 ILE A N 1
ATOM 2602 C CA . ILE A 1 323 ? 4.934 6.424 -22.076 1.00 87.00 323 ILE A CA 1
ATOM 2603 C C . ILE A 1 323 ? 6.279 7.034 -21.684 1.00 87.00 323 ILE A C 1
ATOM 2605 O O . ILE A 1 323 ? 6.834 7.840 -22.427 1.00 87.00 323 ILE A O 1
ATOM 2609 N N . PHE A 1 324 ? 6.828 6.647 -20.531 1.00 82.56 324 PHE A N 1
ATOM 2610 C CA . PHE A 1 324 ? 8.160 7.084 -20.128 1.00 82.56 324 PHE A CA 1
ATOM 2611 C C . PHE A 1 324 ? 9.216 6.597 -21.133 1.00 82.56 324 PHE A C 1
ATOM 2613 O O . PHE A 1 324 ? 10.062 7.377 -21.559 1.00 82.56 324 PHE A O 1
ATOM 2620 N N . ALA A 1 325 ? 9.117 5.344 -21.589 1.00 74.56 325 ALA A N 1
ATOM 2621 C CA . ALA A 1 325 ? 9.978 4.797 -22.635 1.00 74.56 325 ALA A CA 1
ATOM 2622 C C . ALA A 1 325 ? 9.811 5.531 -23.979 1.00 74.56 325 ALA A C 1
ATOM 2624 O O . ALA A 1 325 ? 10.810 5.863 -24.610 1.00 74.56 325 ALA A O 1
ATOM 2625 N N . ALA A 1 326 ? 8.581 5.862 -24.384 1.00 82.44 326 ALA A N 1
ATOM 2626 C CA . ALA A 1 326 ? 8.316 6.711 -25.550 1.00 82.44 326 ALA A CA 1
ATOM 2627 C C . ALA A 1 326 ? 9.021 8.073 -25.454 1.00 82.44 326 ALA A C 1
ATOM 2629 O O . ALA A 1 326 ? 9.647 8.516 -26.417 1.00 82.44 326 ALA A O 1
ATOM 2630 N N . GLY A 1 327 ? 8.977 8.705 -24.277 1.00 84.38 327 GLY A N 1
ATOM 2631 C CA . GLY A 1 327 ? 9.702 9.947 -24.015 1.00 84.38 327 GLY A CA 1
ATOM 2632 C C . GLY A 1 327 ? 11.219 9.794 -24.166 1.00 84.38 327 GLY A C 1
ATOM 2633 O O . GLY A 1 327 ? 11.854 10.624 -24.815 1.00 84.38 327 GLY A O 1
ATOM 2634 N N . ILE A 1 328 ? 11.793 8.708 -23.631 1.00 80.56 328 ILE A N 1
ATOM 2635 C CA . ILE A 1 328 ? 13.224 8.386 -23.770 1.00 80.56 328 ILE A CA 1
ATOM 2636 C C . ILE A 1 328 ? 13.609 8.215 -25.242 1.00 80.56 328 ILE A C 1
ATOM 2638 O O . ILE A 1 328 ? 14.596 8.806 -25.673 1.00 80.56 328 ILE A O 1
ATOM 2642 N N . VAL A 1 329 ? 12.848 7.426 -26.008 1.00 81.44 329 VAL A N 1
ATOM 2643 C CA . VAL A 1 329 ? 13.142 7.146 -27.424 1.00 81.44 329 VAL A CA 1
ATOM 2644 C C . VAL A 1 329 ? 13.208 8.443 -28.226 1.00 81.44 329 VAL A C 1
ATOM 2646 O O . VAL A 1 329 ? 14.199 8.677 -28.911 1.00 81.44 329 VAL A O 1
ATOM 2649 N N . LEU A 1 330 ? 12.222 9.331 -28.069 1.00 84.75 330 LEU A N 1
ATOM 2650 C CA . LEU A 1 330 ? 12.195 10.620 -28.768 1.00 84.75 330 LEU A CA 1
ATOM 2651 C C . LEU A 1 330 ? 13.379 11.529 -28.402 1.00 84.75 330 LEU A C 1
ATOM 2653 O O . LEU A 1 330 ? 13.947 12.188 -29.274 1.00 84.75 330 LEU A O 1
ATOM 2657 N N . ILE A 1 331 ? 13.772 11.545 -27.126 1.00 85.12 331 ILE A N 1
ATOM 2658 C CA . ILE A 1 331 ? 14.907 12.331 -26.624 1.00 85.12 331 ILE A CA 1
ATOM 2659 C C . ILE A 1 331 ? 16.247 11.793 -27.152 1.00 85.12 331 ILE A C 1
ATOM 2661 O O . ILE A 1 331 ? 17.076 12.556 -27.656 1.00 85.12 331 ILE A O 1
ATOM 2665 N N . ILE A 1 332 ? 16.461 10.478 -27.066 1.00 79.31 332 ILE A N 1
ATOM 2666 C CA . ILE A 1 332 ? 17.696 9.833 -27.531 1.00 79.31 332 ILE A CA 1
ATOM 2667 C C . ILE A 1 332 ? 17.822 9.975 -29.046 1.00 79.31 332 ILE A C 1
ATOM 2669 O O . ILE A 1 332 ? 18.888 10.334 -29.539 1.00 79.31 332 ILE A O 1
ATOM 2673 N N . SER A 1 333 ? 16.728 9.765 -29.772 1.00 80.50 333 SER A N 1
ATOM 2674 C CA . SER A 1 333 ? 16.662 9.952 -31.217 1.00 80.50 333 SER A CA 1
ATOM 2675 C C . SER A 1 333 ? 17.094 11.354 -31.645 1.00 80.50 333 SER A C 1
ATOM 2677 O O . SER A 1 333 ? 17.958 11.510 -32.504 1.00 80.50 333 SER A O 1
ATOM 2679 N N . GLY A 1 334 ? 16.597 12.390 -30.960 1.00 77.94 334 GLY A N 1
ATOM 2680 C CA . GLY A 1 334 ? 17.013 13.773 -31.204 1.00 77.94 334 GLY A CA 1
ATOM 2681 C C . GLY A 1 334 ? 18.490 14.058 -30.901 1.00 77.94 334 GLY A C 1
ATOM 2682 O O . GLY A 1 334 ? 19.009 15.094 -31.320 1.00 77.94 334 GLY A O 1
ATOM 2683 N N . SER A 1 335 ? 19.172 13.171 -30.175 1.00 77.06 335 SER A N 1
ATOM 2684 C CA . SER A 1 335 ? 20.585 13.310 -29.802 1.00 77.06 335 SER A CA 1
ATOM 2685 C C . SER A 1 335 ? 21.538 12.569 -30.745 1.00 77.06 335 SER A C 1
ATOM 2687 O O . SER A 1 335 ? 22.746 12.792 -30.676 1.00 77.06 335 SER A O 1
ATOM 2689 N N . ILE A 1 336 ? 21.025 11.712 -31.633 1.00 73.00 336 ILE A N 1
ATOM 2690 C CA . ILE A 1 336 ? 21.823 10.881 -32.544 1.00 73.00 336 ILE A CA 1
ATOM 2691 C C . ILE A 1 336 ? 21.745 11.443 -33.977 1.00 73.00 336 ILE A C 1
ATOM 2693 O O . ILE A 1 336 ? 20.688 11.906 -34.401 1.00 73.00 336 ILE A O 1
ATOM 2697 N N . PRO A 1 337 ? 22.835 11.372 -34.772 1.00 69.12 337 PRO A N 1
ATOM 2698 C CA . PRO A 1 337 ? 22.803 11.769 -36.170 1.00 69.12 337 PRO A CA 1
ATOM 2699 C C . PRO A 1 337 ? 21.796 10.938 -36.995 1.00 69.12 337 PRO A C 1
ATOM 2701 O O . PRO A 1 337 ? 21.905 9.698 -37.030 1.00 69.12 337 PRO A O 1
ATOM 2704 N N . PRO A 1 338 ? 20.860 11.598 -37.699 1.00 72.06 338 PRO A N 1
ATOM 2705 C CA . PRO A 1 338 ? 19.901 10.941 -38.586 1.00 72.06 338 PRO A CA 1
ATOM 2706 C C . PRO A 1 338 ? 20.573 10.284 -39.804 1.00 72.06 338 PRO A C 1
ATOM 2708 O O . PRO A 1 338 ? 21.692 10.620 -40.200 1.00 72.06 338 PRO A O 1
ATOM 2711 N N . LEU A 1 339 ? 19.889 9.313 -40.419 1.00 70.62 339 LEU A N 1
ATOM 2712 C CA . LEU A 1 339 ? 20.395 8.593 -41.593 1.00 70.62 339 LEU A CA 1
ATOM 2713 C C . LEU A 1 339 ? 20.406 9.500 -42.836 1.00 70.62 339 LEU A C 1
ATOM 2715 O O . LEU A 1 339 ? 19.359 9.949 -43.298 1.00 70.62 339 LEU A O 1
ATOM 2719 N N . ILE A 1 340 ? 21.590 9.697 -43.427 1.00 71.25 340 ILE A N 1
ATOM 2720 C CA . ILE A 1 340 ? 21.815 10.622 -44.556 1.00 71.25 340 ILE A CA 1
ATOM 2721 C C . ILE A 1 340 ? 20.888 10.323 -45.747 1.00 71.25 340 ILE A C 1
ATOM 2723 O O . ILE A 1 340 ? 20.340 11.246 -46.341 1.00 71.25 340 ILE A O 1
ATOM 2727 N N . TYR A 1 341 ? 20.674 9.044 -46.075 1.00 74.25 341 TYR A N 1
ATOM 2728 C CA . TYR A 1 341 ? 19.781 8.634 -47.166 1.00 74.25 341 TYR A CA 1
ATOM 2729 C C . TYR A 1 341 ? 18.318 9.048 -46.927 1.00 74.25 341 TYR A C 1
ATOM 2731 O O . TYR A 1 341 ? 17.684 9.586 -47.827 1.00 74.25 341 TYR A O 1
ATOM 2739 N N . ARG A 1 342 ? 17.802 8.882 -45.699 1.00 80.19 342 ARG A N 1
ATOM 2740 C CA . ARG A 1 342 ? 16.419 9.259 -45.357 1.00 80.19 342 ARG A CA 1
ATOM 2741 C C . ARG A 1 342 ? 16.216 10.774 -45.389 1.00 80.19 342 ARG A C 1
ATOM 2743 O O . ARG A 1 342 ? 15.185 11.248 -45.852 1.00 80.19 342 ARG A O 1
ATOM 2750 N N . ILE A 1 343 ? 17.226 11.538 -44.964 1.00 78.06 343 ILE A N 1
ATOM 2751 C CA . ILE A 1 343 ? 17.191 13.003 -45.067 1.00 78.06 343 ILE A CA 1
ATOM 2752 C C . ILE A 1 343 ? 17.201 13.470 -46.520 1.00 78.06 343 ILE A C 1
ATOM 2754 O O . ILE A 1 343 ? 16.531 14.452 -46.817 1.00 78.06 343 ILE A O 1
ATOM 2758 N N . LYS A 1 344 ? 17.955 12.816 -47.414 1.00 79.38 344 LYS A N 1
ATOM 2759 C CA . LYS A 1 344 ? 17.955 13.181 -48.841 1.00 79.38 344 LYS A CA 1
ATOM 2760 C C . LYS A 1 344 ? 16.541 13.098 -49.420 1.00 79.38 344 LYS A C 1
ATOM 2762 O O . LYS A 1 344 ? 16.062 14.103 -49.917 1.00 79.38 344 LYS A O 1
ATOM 2767 N N . ILE A 1 345 ? 15.847 11.981 -49.191 1.00 81.50 345 ILE A N 1
ATOM 2768 C CA . ILE A 1 345 ? 14.448 11.795 -49.615 1.00 81.50 345 ILE A CA 1
ATOM 2769 C C . ILE A 1 345 ? 13.531 12.887 -49.041 1.00 81.50 345 ILE A C 1
ATOM 2771 O O . ILE A 1 345 ? 12.711 13.454 -49.753 1.00 81.50 345 ILE A O 1
ATOM 2775 N N . LEU A 1 346 ? 13.664 13.207 -47.750 1.00 82.19 346 LEU A N 1
ATOM 2776 C CA . LEU A 1 346 ? 12.839 14.244 -47.121 1.00 82.19 346 LEU A CA 1
ATOM 2777 C C . LEU A 1 346 ? 13.106 15.642 -47.678 1.00 82.19 346 LEU A C 1
ATOM 2779 O O . LEU A 1 346 ? 12.174 16.431 -47.763 1.00 82.19 346 LEU A O 1
ATOM 2783 N N . LYS A 1 347 ? 14.353 15.964 -48.038 1.00 82.44 347 LYS A N 1
ATOM 2784 C CA . LYS A 1 347 ? 14.711 17.270 -48.610 1.00 82.44 347 LYS A CA 1
ATOM 2785 C C . LYS A 1 347 ? 14.098 17.498 -49.989 1.00 82.44 347 LYS A C 1
ATOM 2787 O O . LYS A 1 347 ? 13.876 18.652 -50.337 1.00 82.44 347 LYS A O 1
ATOM 2792 N N . ASP A 1 348 ? 13.810 16.428 -50.723 1.00 83.75 348 ASP A N 1
ATOM 2793 C CA . ASP A 1 348 ? 13.168 16.507 -52.037 1.00 83.75 348 ASP A CA 1
ATOM 2794 C C . ASP A 1 348 ? 11.671 16.860 -51.927 1.00 83.75 348 ASP A C 1
ATOM 2796 O O . ASP A 1 348 ? 11.073 17.332 -52.890 1.00 83.75 348 ASP A O 1
ATOM 2800 N N . VAL A 1 349 ? 11.064 16.667 -50.746 1.00 85.00 349 VAL A N 1
ATOM 2801 C CA . VAL A 1 349 ? 9.613 16.825 -50.520 1.00 85.00 349 VAL A CA 1
ATOM 2802 C C . VAL A 1 349 ? 9.280 17.935 -49.517 1.00 85.00 349 VAL A C 1
ATOM 2804 O O . VAL A 1 349 ? 8.242 18.584 -49.627 1.00 85.00 349 VAL A O 1
ATOM 2807 N N . LEU A 1 350 ? 10.134 18.169 -48.517 1.00 85.44 350 LEU A N 1
ATOM 2808 C CA . LEU A 1 350 ? 9.875 19.083 -47.406 1.00 85.44 350 LEU A CA 1
ATOM 2809 C C . LEU A 1 350 ? 10.957 20.163 -47.284 1.00 85.44 350 LEU A C 1
ATOM 2811 O O . LEU A 1 350 ? 12.152 19.870 -47.391 1.00 85.44 350 LEU A O 1
ATOM 2815 N N . PRO A 1 351 ? 10.573 21.405 -46.929 1.00 86.69 351 PRO A N 1
ATOM 2816 C CA . PRO A 1 351 ? 11.534 22.444 -46.595 1.00 86.69 351 PRO A CA 1
ATOM 2817 C C . PRO A 1 351 ? 12.477 22.001 -45.471 1.00 86.69 351 PRO A C 1
ATOM 2819 O O . PRO A 1 351 ? 12.054 21.461 -44.446 1.00 86.69 351 PRO A O 1
ATOM 2822 N N . VAL A 1 352 ? 13.767 22.325 -45.603 1.00 78.88 352 VAL A N 1
ATOM 2823 C CA . VAL A 1 352 ? 14.798 22.023 -44.587 1.00 78.88 352 VAL A CA 1
ATOM 2824 C C . VAL A 1 352 ? 14.420 22.572 -43.204 1.00 78.88 352 VAL A C 1
ATOM 2826 O O . VAL A 1 352 ? 14.762 21.987 -42.176 1.00 78.88 352 VAL A O 1
ATOM 2829 N N . PHE A 1 353 ? 13.695 23.690 -43.169 1.00 79.75 353 PHE A N 1
ATOM 2830 C CA . PHE A 1 353 ? 13.158 24.281 -41.946 1.00 79.75 353 PHE A CA 1
ATOM 2831 C C . PHE A 1 353 ? 12.192 23.341 -41.208 1.00 79.75 353 PHE A C 1
ATOM 2833 O O . PHE A 1 353 ? 12.332 23.163 -39.998 1.00 79.75 353 PHE A O 1
ATOM 2840 N N . THR A 1 354 ? 11.289 22.669 -41.930 1.00 82.94 354 THR A N 1
ATOM 2841 C CA . THR A 1 354 ? 10.320 21.710 -41.377 1.00 82.94 354 THR A CA 1
ATOM 2842 C C . THR A 1 354 ? 11.026 20.535 -40.709 1.00 82.94 354 THR A C 1
ATOM 2844 O O . THR A 1 354 ? 10.691 20.174 -39.582 1.00 82.94 354 THR A O 1
ATOM 2847 N N . ILE A 1 355 ? 12.064 19.993 -41.349 1.00 81.44 355 ILE A N 1
ATOM 2848 C CA . ILE A 1 355 ? 12.881 18.896 -40.805 1.00 81.44 355 ILE A CA 1
ATOM 2849 C C . ILE A 1 355 ? 13.565 19.338 -39.496 1.00 81.44 355 ILE A C 1
ATOM 2851 O O . ILE A 1 355 ? 13.535 18.632 -38.486 1.00 81.44 355 ILE A O 1
ATOM 2855 N N . LYS A 1 356 ? 14.140 20.549 -39.479 1.00 76.44 356 LYS A N 1
ATOM 2856 C CA . LYS A 1 356 ? 14.842 21.110 -38.310 1.00 76.44 356 LYS A CA 1
ATOM 2857 C C . LYS A 1 356 ? 13.905 21.391 -37.132 1.00 76.44 356 LYS A C 1
ATOM 2859 O O . LYS A 1 356 ? 14.250 21.050 -36.000 1.00 76.44 356 LYS A O 1
ATOM 2864 N N . ILE A 1 357 ? 12.742 21.992 -37.386 1.00 80.75 357 ILE A N 1
ATOM 2865 C CA . ILE A 1 357 ? 11.717 22.227 -36.361 1.00 80.75 357 ILE A CA 1
ATOM 2866 C C . ILE A 1 357 ? 11.185 20.906 -35.822 1.00 80.75 357 ILE A C 1
ATOM 2868 O O . ILE A 1 357 ? 11.007 20.779 -34.614 1.00 80.75 357 ILE A O 1
ATOM 2872 N N . SER A 1 358 ? 10.992 19.910 -36.687 1.00 84.81 358 SER A N 1
ATOM 2873 C CA . SER A 1 358 ? 10.473 18.606 -36.272 1.00 84.81 358 SER A CA 1
ATOM 2874 C C . SER A 1 358 ? 11.405 17.906 -35.279 1.00 84.81 358 SER A C 1
ATOM 2876 O O . SER A 1 358 ? 10.933 17.340 -34.296 1.00 84.81 358 SER A O 1
ATOM 2878 N N . HIS A 1 359 ? 12.728 18.027 -35.454 1.00 81.75 359 HIS A N 1
ATOM 2879 C CA . HIS A 1 359 ? 13.705 17.567 -34.458 1.00 81.75 359 HIS A CA 1
ATOM 2880 C C . HIS A 1 359 ? 13.550 18.278 -33.104 1.00 81.75 359 HIS A C 1
ATOM 2882 O O . HIS A 1 359 ? 13.521 17.624 -32.061 1.00 81.75 359 HIS A O 1
ATOM 2888 N N . PHE A 1 360 ? 13.427 19.609 -33.106 1.00 82.19 360 PHE A N 1
ATOM 2889 C CA . PHE A 1 360 ? 13.277 20.390 -31.875 1.00 82.19 360 PHE A CA 1
ATOM 2890 C C . PHE A 1 360 ? 11.958 20.076 -31.152 1.00 82.19 360 PHE A C 1
ATOM 2892 O O . PHE A 1 360 ? 11.967 19.737 -29.968 1.00 82.19 360 PHE A O 1
ATOM 2899 N N . LEU A 1 361 ? 10.832 20.097 -31.867 1.00 86.06 361 LEU A N 1
ATOM 2900 C CA . LEU A 1 361 ? 9.517 19.757 -31.318 1.00 86.06 361 LEU A CA 1
ATOM 2901 C C . LEU A 1 361 ? 9.438 18.296 -30.853 1.00 86.06 361 LEU A C 1
ATOM 2903 O O . LEU A 1 361 ? 8.755 18.006 -29.870 1.00 86.06 361 LEU A O 1
ATOM 2907 N N . GLY A 1 362 ? 10.165 17.381 -31.504 1.00 87.75 362 GLY A N 1
ATOM 2908 C CA . GLY A 1 362 ? 10.293 15.987 -31.075 1.00 87.75 362 GLY A CA 1
ATOM 2909 C C . GLY A 1 362 ? 10.926 15.859 -29.686 1.00 87.75 362 GLY A C 1
ATOM 2910 O O . GLY A 1 362 ? 10.431 15.100 -28.853 1.00 87.75 362 GLY A O 1
ATOM 2911 N N . SER A 1 363 ? 11.952 16.665 -29.389 1.00 87.69 363 SER A N 1
ATOM 2912 C CA . SER A 1 363 ? 12.587 16.699 -28.061 1.00 87.69 363 SER A CA 1
ATOM 2913 C C . SER A 1 363 ? 11.661 17.236 -26.963 1.00 87.69 363 SER A C 1
ATOM 2915 O O . SER A 1 363 ? 11.586 16.654 -25.880 1.00 87.69 363 SER A O 1
ATOM 2917 N N . ILE A 1 364 ? 10.895 18.293 -27.263 1.00 91.56 364 ILE A N 1
ATOM 2918 C CA . ILE A 1 364 ? 9.886 18.853 -26.352 1.00 91.56 364 ILE A CA 1
ATOM 2919 C C . ILE A 1 364 ? 8.804 17.807 -26.087 1.00 91.56 364 ILE A C 1
ATOM 2921 O O . ILE A 1 364 ? 8.463 17.541 -24.937 1.00 91.56 364 ILE A O 1
ATOM 2925 N N . THR A 1 365 ? 8.313 17.161 -27.145 1.00 93.50 365 THR A N 1
ATOM 2926 C CA . THR A 1 365 ? 7.321 16.086 -27.054 1.00 93.50 365 THR A CA 1
ATOM 2927 C C . THR A 1 365 ? 7.820 14.947 -26.168 1.00 93.50 365 THR A C 1
ATOM 2929 O O . THR A 1 365 ? 7.107 14.516 -25.263 1.00 93.50 365 THR A O 1
ATOM 2932 N N . GLY A 1 366 ? 9.071 14.513 -26.350 1.00 90.44 366 GLY A N 1
ATOM 2933 C CA . GLY A 1 366 ? 9.694 13.501 -25.502 1.00 90.44 366 GLY A CA 1
ATOM 2934 C C . GLY A 1 366 ? 9.763 13.918 -24.029 1.00 90.44 366 GLY A C 1
ATOM 2935 O O . GLY A 1 366 ? 9.338 13.161 -23.155 1.00 90.44 366 GLY A O 1
ATOM 2936 N N . ALA A 1 367 ? 10.211 15.145 -23.741 1.00 90.94 367 ALA A N 1
ATOM 2937 C CA . ALA A 1 367 ? 10.292 15.676 -22.377 1.00 90.94 367 ALA A CA 1
ATOM 2938 C C . ALA A 1 367 ? 8.912 15.797 -21.708 1.00 90.94 367 ALA A C 1
ATOM 2940 O O . ALA A 1 367 ? 8.748 15.423 -20.543 1.00 90.94 367 ALA A O 1
ATOM 2941 N N . VAL A 1 368 ? 7.896 16.249 -22.448 1.00 93.44 368 VAL A N 1
ATOM 2942 C CA . VAL A 1 368 ? 6.516 16.317 -21.955 1.00 93.44 368 VAL A CA 1
ATOM 2943 C C . VAL A 1 368 ? 5.967 14.919 -21.663 1.00 93.44 368 VAL A C 1
ATOM 2945 O O . VAL A 1 368 ? 5.355 14.723 -20.613 1.00 93.44 368 VAL A O 1
ATOM 2948 N N . LEU A 1 369 ? 6.232 13.917 -22.508 1.00 92.31 369 LEU A N 1
ATOM 2949 C CA . LEU A 1 369 ? 5.811 12.533 -22.255 1.00 92.31 369 LEU A CA 1
ATOM 2950 C C . LEU A 1 369 ? 6.444 11.954 -20.976 1.00 92.31 369 LEU A C 1
ATOM 2952 O O . LEU A 1 369 ? 5.741 11.287 -20.212 1.00 92.31 369 LEU A O 1
ATOM 2956 N N . LEU A 1 370 ? 7.708 12.271 -20.658 1.00 87.69 370 LEU A N 1
ATOM 2957 C CA . LEU A 1 370 ? 8.329 11.874 -19.379 1.00 87.69 370 LEU A CA 1
ATOM 2958 C C . LEU A 1 370 ? 7.588 12.446 -18.154 1.00 87.69 370 LEU A C 1
ATOM 2960 O O . LEU A 1 370 ? 7.457 11.776 -17.121 1.00 87.69 370 LEU A O 1
ATOM 2964 N N . ILE A 1 371 ? 7.095 13.685 -18.260 1.00 90.38 371 ILE A N 1
ATOM 2965 C CA . ILE A 1 371 ? 6.308 14.351 -17.212 1.00 90.38 371 ILE A CA 1
ATOM 2966 C C . ILE A 1 371 ? 4.907 13.726 -17.133 1.00 90.38 371 ILE A C 1
ATOM 2968 O O . ILE A 1 371 ? 4.456 13.338 -16.050 1.00 90.38 371 ILE A O 1
ATOM 2972 N N . LEU A 1 372 ? 4.226 13.577 -18.274 1.00 91.75 372 LEU A N 1
ATOM 2973 C CA . LEU A 1 372 ? 2.870 13.026 -18.365 1.00 91.75 372 LEU A CA 1
ATOM 2974 C C . LEU A 1 372 ? 2.794 11.573 -17.901 1.00 91.75 372 LEU A C 1
ATOM 2976 O O . LEU A 1 372 ? 1.802 11.191 -17.277 1.00 91.75 372 LEU A O 1
ATOM 2980 N N . ALA A 1 373 ? 3.855 10.789 -18.097 1.00 87.00 373 ALA A N 1
ATOM 2981 C CA . ALA A 1 373 ? 3.962 9.438 -17.567 1.00 87.00 373 ALA A CA 1
ATOM 2982 C C . ALA A 1 373 ? 3.697 9.390 -16.047 1.00 87.00 373 ALA A C 1
ATOM 2984 O O . ALA A 1 373 ? 3.045 8.455 -15.571 1.00 87.00 373 ALA A O 1
ATOM 2985 N N . TYR A 1 374 ? 4.088 10.413 -15.274 1.00 83.75 374 TYR A N 1
ATOM 2986 C CA . TYR A 1 374 ? 3.729 10.500 -13.852 1.00 83.75 374 TYR A CA 1
ATOM 2987 C C . TYR A 1 374 ? 2.226 10.721 -13.637 1.00 83.75 374 TYR A C 1
ATOM 2989 O O . TYR A 1 374 ? 1.615 10.081 -12.778 1.00 83.75 374 TYR A O 1
ATOM 2997 N N . GLY A 1 375 ? 1.610 11.600 -14.430 1.00 82.19 375 GLY A N 1
ATOM 2998 C CA . GLY A 1 375 ? 0.171 11.859 -14.378 1.00 82.19 375 GLY A CA 1
ATOM 2999 C C . GLY A 1 375 ? -0.660 10.617 -14.707 1.00 82.19 375 GLY A C 1
ATOM 3000 O O . GLY A 1 375 ? -1.636 10.316 -14.019 1.00 82.19 375 GLY A O 1
ATOM 3001 N N . ILE A 1 376 ? -0.214 9.823 -15.678 1.00 85.69 376 ILE A N 1
ATOM 3002 C CA . ILE A 1 376 ? -0.806 8.526 -16.031 1.00 85.69 376 ILE A CA 1
ATOM 3003 C C . ILE A 1 376 ? -0.704 7.545 -14.865 1.00 85.69 376 ILE A C 1
ATOM 3005 O O . ILE A 1 376 ? -1.715 6.968 -14.465 1.00 85.69 376 ILE A O 1
ATOM 3009 N N . LYS A 1 377 ? 0.467 7.431 -14.223 1.00 79.75 377 LYS A N 1
ATOM 3010 C CA . LYS A 1 377 ? 0.639 6.616 -13.005 1.00 79.75 377 LYS A CA 1
ATOM 3011 C C . LYS A 1 377 ? -0.342 7.018 -11.898 1.00 79.75 377 LYS A C 1
ATOM 3013 O O . LYS A 1 377 ? -0.799 6.172 -11.130 1.00 79.75 377 LYS A O 1
ATOM 3018 N N . LYS A 1 378 ? -0.675 8.310 -11.815 1.00 75.00 378 LYS A N 1
ATOM 3019 C CA . LYS A 1 378 ? -1.631 8.897 -10.862 1.00 75.00 378 LYS A CA 1
ATOM 3020 C C . LYS A 1 378 ? -3.089 8.890 -11.333 1.00 75.00 378 LYS A C 1
ATOM 3022 O O . LYS A 1 378 ? -3.947 9.367 -10.590 1.00 75.00 378 LYS A O 1
ATOM 3027 N N . ARG A 1 379 ? -3.378 8.291 -12.493 1.00 79.44 379 ARG A N 1
ATOM 3028 C CA . ARG A 1 379 ? -4.714 8.156 -13.100 1.00 79.44 379 ARG A CA 1
ATOM 3029 C C . ARG A 1 379 ? -5.378 9.483 -13.479 1.00 79.44 379 ARG A C 1
ATOM 3031 O O . ARG A 1 379 ? -6.606 9.576 -13.463 1.00 79.44 379 ARG A O 1
ATOM 3038 N N . LEU A 1 380 ? -4.584 10.508 -13.779 1.00 79.75 380 LEU A N 1
ATOM 3039 C CA . LEU A 1 380 ? -5.101 11.836 -14.103 1.00 79.75 380 LEU A CA 1
ATOM 3040 C C . LEU A 1 380 ? -5.750 11.847 -15.489 1.00 79.75 380 LEU A C 1
ATOM 3042 O O . LEU A 1 380 ? -5.112 11.493 -16.480 1.00 79.75 380 LEU A O 1
ATOM 3046 N N . ASN A 1 381 ? -6.991 12.321 -15.556 1.00 81.94 381 ASN A N 1
ATOM 3047 C CA . ASN A 1 381 ? -7.745 12.423 -16.805 1.00 81.94 381 ASN A CA 1
ATOM 3048 C C . ASN A 1 381 ? -7.111 13.441 -17.770 1.00 81.94 381 ASN A C 1
ATOM 3050 O O . ASN A 1 381 ? -6.962 13.178 -18.958 1.00 81.94 381 ASN A O 1
ATOM 3054 N N . GLY A 1 382 ? -6.641 14.582 -17.252 1.00 82.31 382 GLY A N 1
ATOM 3055 C CA . GLY A 1 382 ? -5.927 15.569 -18.070 1.00 82.31 382 GLY A CA 1
ATOM 3056 C C . GLY A 1 382 ? -4.644 14.997 -18.685 1.00 82.31 382 GLY A C 1
ATOM 3057 O O . GLY A 1 382 ? -4.386 15.189 -19.869 1.00 82.31 382 GLY A O 1
ATOM 3058 N N . ALA A 1 383 ? -3.880 14.210 -17.917 1.00 87.81 383 ALA A N 1
ATOM 3059 C CA . ALA A 1 383 ? -2.658 13.585 -18.425 1.00 87.81 383 ALA A CA 1
ATOM 3060 C C . ALA A 1 383 ? -2.937 12.565 -19.539 1.00 87.81 383 ALA A C 1
ATOM 3062 O O . ALA A 1 383 ? -2.133 12.448 -20.459 1.00 87.81 383 ALA A O 1
ATOM 3063 N N . TYR A 1 384 ? -4.070 11.860 -19.482 1.00 91.94 384 TYR A N 1
ATOM 3064 C CA . TYR A 1 384 ? -4.507 10.929 -20.522 1.00 91.94 384 TYR A CA 1
ATOM 3065 C C . TYR A 1 384 ? -4.700 11.616 -21.880 1.00 91.94 384 TYR A C 1
ATOM 3067 O O . TYR A 1 384 ? -4.075 11.205 -22.856 1.00 91.94 384 TYR A O 1
ATOM 3075 N N . TYR A 1 385 ? -5.488 12.694 -21.944 1.00 92.31 385 TYR A N 1
ATOM 3076 C CA . TYR A 1 385 ? -5.723 13.398 -23.210 1.00 92.31 385 TYR A CA 1
ATOM 3077 C C . TYR A 1 385 ? -4.448 14.037 -23.761 1.00 92.31 385 TYR A C 1
ATOM 3079 O O . TYR A 1 385 ? -4.148 13.884 -24.943 1.00 92.31 385 TYR A O 1
ATOM 3087 N N . MET A 1 386 ? -3.656 14.674 -22.894 1.00 92.69 386 MET A N 1
ATOM 3088 C CA . MET A 1 386 ? -2.368 15.246 -23.292 1.00 92.69 386 MET A CA 1
ATOM 3089 C C . MET A 1 386 ? -1.418 14.170 -23.826 1.00 92.69 386 MET A C 1
ATOM 3091 O O . MET A 1 386 ? -0.735 14.395 -24.816 1.00 92.69 386 MET A O 1
ATOM 3095 N N . THR A 1 387 ? -1.404 12.978 -23.221 1.00 95.31 387 THR A N 1
ATOM 3096 C CA . THR A 1 387 ? -0.576 11.861 -23.699 1.00 95.31 387 THR A CA 1
ATOM 3097 C C . THR A 1 387 ? -0.989 11.433 -25.103 1.00 95.31 387 THR A C 1
ATOM 3099 O O . THR A 1 387 ? -0.119 11.237 -25.941 1.00 95.31 387 THR A O 1
ATOM 3102 N N . ILE A 1 388 ? -2.289 11.309 -25.387 1.00 96.12 388 ILE A N 1
ATOM 3103 C CA . ILE A 1 388 ? -2.780 10.951 -26.729 1.00 96.12 388 ILE A CA 1
ATOM 3104 C C . ILE A 1 388 ? -2.331 11.982 -27.766 1.00 96.12 388 ILE A C 1
ATOM 3106 O O . ILE A 1 388 ? -1.806 11.604 -28.812 1.00 96.12 388 ILE A O 1
ATOM 3110 N N . ILE A 1 389 ? -2.474 13.271 -27.448 1.00 96.19 389 ILE A N 1
ATOM 3111 C CA . ILE A 1 389 ? -2.045 14.370 -28.321 1.00 96.19 389 ILE A CA 1
ATOM 3112 C C . ILE A 1 389 ? -0.537 14.295 -28.576 1.00 96.19 389 ILE A C 1
ATOM 3114 O O . ILE A 1 389 ? -0.112 14.313 -29.727 1.00 96.19 389 ILE A O 1
ATOM 3118 N N . PHE A 1 390 ? 0.277 14.165 -27.526 1.00 96.75 390 PHE A N 1
ATOM 3119 C CA . PHE A 1 390 ? 1.735 14.147 -27.658 1.00 96.75 390 PHE A CA 1
ATOM 3120 C C . PHE A 1 390 ? 2.280 12.849 -28.272 1.00 96.75 390 PHE A C 1
ATOM 3122 O O . PHE A 1 390 ? 3.284 12.901 -28.975 1.00 96.75 390 PHE A O 1
ATOM 3129 N N . LEU A 1 391 ? 1.623 11.699 -28.091 1.00 95.38 391 LEU A N 1
ATOM 3130 C CA . LEU A 1 391 ? 1.957 10.478 -28.834 1.00 95.38 391 LEU A CA 1
ATOM 3131 C C . LEU A 1 391 ? 1.648 10.647 -30.327 1.00 95.38 391 LEU A C 1
ATOM 3133 O O . LEU A 1 391 ? 2.499 10.336 -31.154 1.00 95.38 391 LEU A O 1
ATOM 3137 N N . GLY A 1 392 ? 0.476 11.194 -30.675 1.00 96.19 392 GLY A N 1
ATOM 3138 C CA . GLY A 1 392 ? 0.111 11.495 -32.063 1.00 96.19 392 GLY A CA 1
ATOM 3139 C C . GLY A 1 392 ? 1.063 12.499 -32.717 1.00 96.19 392 GLY A C 1
ATOM 3140 O O . GLY A 1 392 ? 1.560 12.260 -33.816 1.00 96.19 392 GLY A O 1
ATOM 3141 N N . ALA A 1 393 ? 1.395 13.582 -32.010 1.00 95.38 393 ALA A N 1
ATOM 3142 C CA . ALA A 1 393 ? 2.394 14.549 -32.453 1.00 95.38 393 ALA A CA 1
ATOM 3143 C C . ALA A 1 393 ? 3.771 13.892 -32.625 1.00 95.38 393 ALA A C 1
ATOM 3145 O O . ALA A 1 393 ? 4.419 14.107 -33.643 1.00 95.38 393 ALA A O 1
ATOM 3146 N N . GLY A 1 394 ? 4.198 13.044 -31.683 1.00 93.94 394 GLY A N 1
ATOM 3147 C CA . GLY A 1 394 ? 5.459 12.307 -31.762 1.00 93.94 394 GLY A CA 1
ATOM 3148 C C . GLY A 1 394 ? 5.562 11.423 -33.009 1.00 93.94 394 GLY A C 1
ATOM 3149 O O . GLY A 1 394 ? 6.597 11.437 -33.665 1.00 93.94 394 GLY A O 1
ATOM 3150 N N . ILE A 1 395 ? 4.483 10.727 -33.387 1.00 94.88 395 ILE A N 1
ATOM 3151 C CA . ILE A 1 395 ? 4.417 9.918 -34.619 1.00 94.88 395 ILE A CA 1
ATOM 3152 C C . ILE A 1 395 ? 4.680 10.792 -35.850 1.00 94.88 395 ILE A C 1
ATOM 3154 O O . ILE A 1 395 ? 5.550 10.475 -36.661 1.00 94.88 395 ILE A O 1
ATOM 3158 N N . ILE A 1 396 ? 3.961 11.912 -35.970 1.00 95.06 396 ILE A N 1
ATOM 3159 C CA . ILE A 1 396 ? 4.102 12.841 -37.100 1.00 95.06 396 ILE A CA 1
ATOM 3160 C C . ILE A 1 396 ? 5.521 13.427 -37.129 1.00 95.06 396 ILE A C 1
ATOM 3162 O O . ILE A 1 396 ? 6.181 13.417 -38.167 1.00 95.06 396 ILE A O 1
ATOM 3166 N N . LEU A 1 397 ? 6.025 13.887 -35.983 1.00 92.94 397 LEU A N 1
ATOM 3167 C CA . LEU A 1 397 ? 7.347 14.502 -35.859 1.00 92.94 397 LEU A CA 1
ATOM 3168 C C . LEU A 1 397 ? 8.483 13.517 -36.175 1.00 92.94 397 LEU A C 1
ATOM 3170 O O . LEU A 1 397 ? 9.447 13.917 -36.827 1.00 92.94 397 LEU A O 1
ATOM 3174 N N . SER A 1 398 ? 8.377 12.242 -35.782 1.00 89.38 398 SER A N 1
ATOM 3175 C CA . SER A 1 398 ? 9.373 11.213 -36.124 1.00 89.38 398 SER A CA 1
ATOM 3176 C C . SER A 1 398 ? 9.432 10.927 -37.629 1.00 89.38 398 SER A C 1
ATOM 3178 O O . SER A 1 398 ? 10.516 10.717 -38.180 1.00 89.38 398 SER A O 1
ATOM 3180 N N . LEU A 1 399 ? 8.298 10.999 -38.331 1.00 90.56 399 LEU A N 1
ATOM 3181 C CA . LEU A 1 399 ? 8.272 10.872 -39.790 1.00 90.56 399 LEU A CA 1
ATOM 3182 C C . LEU A 1 399 ? 8.861 12.112 -40.480 1.00 90.56 399 LEU A C 1
ATOM 3184 O O . LEU A 1 399 ? 9.707 11.969 -41.363 1.00 90.56 399 LEU A O 1
ATOM 3188 N N . LEU A 1 400 ? 8.486 13.318 -40.039 1.00 87.81 400 LEU A N 1
ATOM 3189 C CA . LEU A 1 400 ? 8.942 14.582 -40.636 1.00 87.81 400 LEU A CA 1
ATOM 3190 C C . LEU A 1 400 ? 10.430 14.879 -40.396 1.00 87.81 400 LEU A C 1
ATOM 3192 O O . LEU A 1 400 ? 11.067 15.523 -41.229 1.00 87.81 400 LEU A O 1
ATOM 3196 N N . LYS A 1 401 ? 10.998 14.441 -39.264 1.00 82.88 401 LYS A N 1
ATOM 3197 C CA . LYS A 1 401 ? 12.398 14.737 -38.914 1.00 82.88 401 LYS A CA 1
ATOM 3198 C C . LYS A 1 401 ? 13.411 13.840 -39.643 1.00 82.88 401 LYS A C 1
ATOM 3200 O O . LYS A 1 401 ? 14.515 14.288 -39.933 1.00 82.88 401 LYS A O 1
ATOM 3205 N N . GLY A 1 402 ? 13.054 12.591 -39.955 1.00 80.81 402 GLY A N 1
ATOM 3206 C CA . GLY A 1 402 ? 14.031 11.619 -40.463 1.00 80.81 402 GLY A CA 1
ATOM 3207 C C . GLY A 1 402 ? 13.467 10.350 -41.105 1.00 80.81 402 GLY A C 1
ATOM 3208 O O . GLY A 1 402 ? 14.237 9.411 -41.309 1.00 80.81 402 GLY A O 1
ATOM 3209 N N . LEU A 1 403 ? 12.161 10.295 -41.413 1.00 84.69 403 LEU A N 1
ATOM 3210 C CA . LEU A 1 403 ? 11.447 9.079 -41.836 1.00 84.69 403 LEU A CA 1
ATOM 3211 C C . LEU A 1 403 ? 11.732 7.907 -40.890 1.00 84.69 403 LEU A C 1
ATOM 3213 O O . LEU A 1 403 ? 12.074 6.798 -41.304 1.00 84.69 403 LEU A O 1
ATOM 3217 N N . GLU A 1 404 ? 11.643 8.169 -39.592 1.00 83.12 404 GLU A N 1
ATOM 3218 C CA . GLU A 1 404 ? 11.896 7.180 -38.548 1.00 83.12 404 GLU A CA 1
ATOM 3219 C C . GLU A 1 404 ? 10.614 6.392 -38.277 1.00 83.12 404 GLU A C 1
ATOM 3221 O O . GLU A 1 404 ? 9.933 6.564 -37.263 1.00 8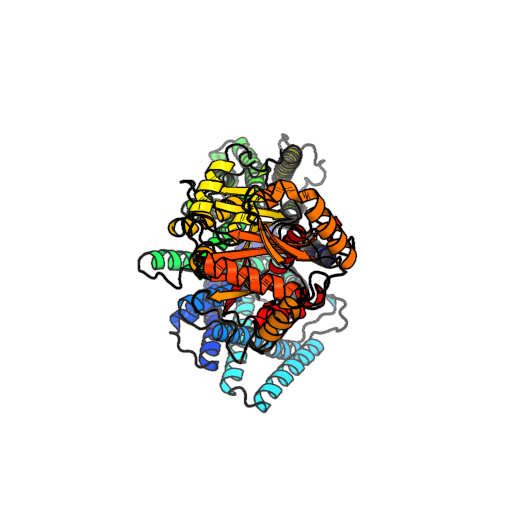3.12 404 GLU A O 1
ATOM 3226 N N . TYR A 1 405 ? 10.253 5.543 -39.242 1.00 85.56 405 TYR A N 1
ATOM 3227 C CA . TYR A 1 405 ? 9.050 4.714 -39.175 1.00 85.56 405 TYR A CA 1
ATOM 3228 C C . TYR A 1 405 ? 9.093 3.720 -38.008 1.00 85.56 405 TYR A C 1
ATOM 3230 O O . TYR A 1 405 ? 8.043 3.338 -37.501 1.00 85.56 405 TYR A O 1
ATOM 3238 N N . GLU A 1 406 ? 10.284 3.337 -37.539 1.00 77.50 406 GLU A N 1
ATOM 3239 C CA . GLU A 1 406 ? 10.457 2.478 -36.366 1.00 77.50 406 GLU A CA 1
ATOM 3240 C C . GLU A 1 406 ? 9.927 3.152 -35.092 1.00 77.50 406 GLU A C 1
ATOM 3242 O O . GLU A 1 406 ? 9.206 2.539 -34.303 1.00 77.50 406 GLU A O 1
ATOM 3247 N N . GLU A 1 407 ? 10.230 4.440 -34.916 1.00 80.75 407 GLU A N 1
ATOM 3248 C CA . GLU A 1 407 ? 9.744 5.229 -33.783 1.00 80.75 407 GLU A CA 1
ATOM 3249 C C . GLU A 1 407 ? 8.252 5.503 -33.895 1.00 80.75 407 GLU A C 1
ATOM 3251 O O . GLU A 1 407 ? 7.513 5.331 -32.927 1.00 80.75 407 GLU A O 1
ATOM 3256 N N . ALA A 1 408 ? 7.803 5.884 -35.092 1.00 87.56 408 ALA A N 1
ATOM 3257 C CA . ALA A 1 408 ? 6.394 6.114 -35.380 1.00 87.56 408 ALA A CA 1
ATOM 3258 C C . ALA A 1 408 ? 5.554 4.861 -35.080 1.00 87.56 408 ALA A C 1
ATOM 3260 O O . ALA A 1 408 ? 4.500 4.953 -34.451 1.00 87.56 408 ALA A O 1
ATOM 3261 N N . PHE A 1 409 ? 6.046 3.679 -35.456 1.00 81.12 409 PHE A N 1
ATOM 3262 C CA . PHE A 1 409 ? 5.394 2.405 -35.168 1.00 81.12 409 PHE A CA 1
ATOM 3263 C C . PHE A 1 409 ? 5.351 2.102 -33.664 1.00 81.12 409 PHE A C 1
ATOM 3265 O O . PHE A 1 409 ? 4.294 1.753 -33.135 1.00 81.12 409 PHE A O 1
ATOM 3272 N N . PHE A 1 410 ? 6.465 2.297 -32.950 1.00 78.25 410 PHE A N 1
ATOM 3273 C CA . PHE A 1 410 ? 6.524 2.109 -31.497 1.00 78.25 410 PHE A CA 1
ATOM 3274 C C . PHE A 1 410 ? 5.537 3.020 -30.748 1.00 78.25 410 PHE A C 1
ATOM 3276 O O . PHE A 1 410 ? 4.771 2.552 -29.901 1.00 78.25 410 PHE A O 1
ATOM 3283 N N . LEU A 1 411 ? 5.497 4.309 -31.095 1.00 86.62 411 LEU A N 1
ATOM 3284 C CA . LEU A 1 411 ? 4.544 5.271 -30.535 1.00 86.62 411 LEU A CA 1
ATOM 3285 C C . LEU A 1 411 ? 3.094 4.914 -30.898 1.00 86.62 411 LEU A C 1
ATOM 3287 O O . LEU A 1 411 ? 2.208 5.017 -30.047 1.00 86.62 411 LEU A O 1
ATOM 3291 N N . GLY A 1 412 ? 2.859 4.438 -32.125 1.00 87.25 412 GLY A N 1
ATOM 3292 C CA . GLY A 1 412 ? 1.558 3.972 -32.605 1.00 87.25 412 GLY A CA 1
ATOM 3293 C C . GLY A 1 412 ? 1.005 2.794 -31.802 1.00 87.25 412 GLY A C 1
ATOM 3294 O O . GLY A 1 412 ? -0.170 2.802 -31.436 1.00 87.25 412 GLY A O 1
ATOM 3295 N N . ILE A 1 413 ? 1.851 1.825 -31.436 1.00 79.19 413 ILE A N 1
ATOM 3296 C CA . ILE A 1 413 ? 1.460 0.710 -30.558 1.00 79.19 413 ILE A CA 1
ATOM 3297 C C . ILE A 1 413 ? 1.004 1.231 -29.191 1.00 79.19 413 ILE A C 1
ATOM 3299 O O . ILE A 1 413 ? -0.052 0.835 -28.695 1.00 79.19 413 ILE A O 1
ATOM 3303 N N . ILE A 1 414 ? 1.767 2.139 -28.577 1.00 81.25 414 ILE A N 1
ATOM 3304 C CA . ILE A 1 414 ? 1.423 2.701 -27.261 1.00 81.25 414 ILE A CA 1
ATOM 3305 C C . ILE A 1 414 ? 0.106 3.483 -27.340 1.00 81.25 414 ILE A C 1
ATOM 3307 O O . ILE A 1 414 ? -0.740 3.358 -26.449 1.00 81.25 414 ILE A O 1
ATOM 3311 N N . LEU A 1 415 ? -0.093 4.242 -28.420 1.00 91.81 415 LEU A N 1
ATOM 3312 C CA . LEU A 1 415 ? -1.325 4.977 -28.682 1.00 91.81 415 LEU A CA 1
ATOM 3313 C C . LEU A 1 415 ? -2.532 4.031 -28.822 1.00 91.81 415 LEU A C 1
ATOM 3315 O O . LEU A 1 415 ? -3.564 4.253 -28.189 1.00 91.81 415 LEU A O 1
ATOM 3319 N N . ALA A 1 416 ? -2.395 2.933 -29.567 1.00 82.44 416 ALA A N 1
ATOM 3320 C CA . ALA A 1 416 ? -3.445 1.923 -29.701 1.00 82.44 416 ALA A CA 1
ATOM 3321 C C . ALA A 1 416 ? -3.776 1.237 -28.361 1.00 82.44 416 ALA A C 1
ATOM 3323 O O . ALA A 1 416 ? -4.943 0.965 -28.077 1.00 82.44 416 ALA A O 1
ATOM 3324 N N . ILE A 1 417 ? -2.772 1.006 -27.505 1.00 80.62 417 ILE A N 1
ATOM 3325 C CA . ILE A 1 417 ? -2.952 0.407 -26.173 1.00 80.62 417 ILE A CA 1
ATOM 3326 C C . ILE A 1 417 ? -3.690 1.355 -25.219 1.00 80.62 417 ILE A C 1
ATOM 3328 O O . ILE A 1 417 ? -4.541 0.902 -24.453 1.00 80.62 417 ILE A O 1
ATOM 3332 N N . ILE A 1 418 ? -3.375 2.656 -25.215 1.00 85.81 418 ILE A N 1
ATOM 3333 C CA . ILE A 1 418 ? -3.913 3.587 -24.209 1.00 85.81 418 ILE A CA 1
ATOM 3334 C C . ILE A 1 418 ? -5.373 3.987 -24.470 1.00 85.81 418 ILE A C 1
ATOM 3336 O O . ILE A 1 418 ? -6.129 4.137 -23.510 1.00 85.81 418 ILE A O 1
ATOM 3340 N N . ILE A 1 419 ? -5.798 4.103 -25.734 1.00 88.69 419 ILE A N 1
ATOM 3341 C CA . ILE A 1 419 ? -7.160 4.515 -26.129 1.00 88.69 419 ILE A CA 1
ATOM 3342 C C . ILE A 1 419 ? -8.277 3.700 -25.436 1.00 88.69 419 ILE A C 1
ATOM 3344 O O . ILE A 1 419 ? -9.146 4.305 -24.797 1.00 88.69 419 ILE A O 1
ATOM 3348 N N . PRO A 1 420 ? -8.282 2.349 -25.459 1.00 82.94 420 PRO A N 1
ATOM 3349 C CA . PRO A 1 420 ? -9.335 1.564 -24.804 1.00 82.94 420 PRO A CA 1
ATOM 3350 C C . PRO A 1 420 ? -9.291 1.637 -23.266 1.00 82.94 420 PRO A C 1
ATOM 3352 O O . PRO A 1 420 ? -10.193 1.140 -22.584 1.00 82.94 420 PRO A O 1
ATOM 3355 N N . LEU A 1 421 ? -8.256 2.256 -22.688 1.00 80.88 421 LEU A N 1
ATOM 3356 C CA . LEU A 1 421 ? -8.001 2.303 -21.249 1.00 80.88 421 LEU A CA 1
ATOM 3357 C C . LEU A 1 421 ? -8.491 3.607 -20.594 1.00 80.88 421 LEU A C 1
ATOM 3359 O O . LEU A 1 421 ? -8.285 3.782 -19.393 1.00 80.88 421 LEU A O 1
ATOM 3363 N N . LYS A 1 422 ? -9.229 4.466 -21.320 1.00 82.94 422 LYS A N 1
ATOM 3364 C CA . LYS A 1 422 ? -9.825 5.731 -20.829 1.00 82.94 422 LYS A CA 1
ATOM 3365 C C . LYS A 1 422 ? -10.456 5.624 -19.438 1.00 82.94 422 LYS A C 1
ATOM 3367 O O . LYS A 1 422 ? -10.196 6.444 -18.563 1.00 82.94 422 LYS A O 1
ATOM 3372 N N . LYS A 1 423 ? -11.249 4.577 -19.205 1.00 72.88 423 LYS A N 1
ATOM 3373 C CA . LYS A 1 423 ? -11.965 4.347 -17.937 1.00 72.88 423 LYS A CA 1
ATOM 3374 C C . LYS A 1 423 ? -11.058 4.202 -16.705 1.00 72.88 423 LYS A C 1
ATOM 3376 O O . LYS A 1 423 ? -11.524 4.343 -15.581 1.00 72.88 423 LYS A O 1
ATOM 3381 N N . TYR A 1 424 ? -9.768 3.919 -16.895 1.00 72.19 424 TYR A N 1
ATOM 3382 C CA . TYR A 1 424 ? -8.798 3.813 -15.805 1.00 72.19 424 TYR A CA 1
ATOM 3383 C C . TYR A 1 424 ? -8.205 5.175 -15.388 1.00 72.19 424 TYR A C 1
ATOM 3385 O O . TYR A 1 424 ? -7.551 5.248 -14.344 1.00 72.19 424 TYR A O 1
ATOM 3393 N N . PHE A 1 425 ? -8.472 6.251 -16.142 1.00 78.81 425 PHE A N 1
ATOM 3394 C CA . PHE A 1 425 ? -7.956 7.614 -15.940 1.00 78.81 425 PHE A CA 1
ATOM 3395 C C . PHE A 1 425 ? -9.067 8.601 -15.556 1.00 78.81 425 PHE A C 1
ATOM 3397 O O . PHE A 1 425 ? -9.329 9.586 -16.235 1.00 78.81 425 PHE A O 1
ATOM 3404 N N . TYR A 1 426 ? -9.755 8.325 -14.452 1.00 69.88 426 TYR A N 1
ATOM 3405 C CA . TYR A 1 426 ? -10.947 9.068 -14.028 1.00 69.88 426 TYR A CA 1
ATOM 3406 C C . TYR A 1 426 ? -10.649 10.300 -13.155 1.00 69.88 426 TYR A C 1
ATOM 3408 O O . TYR A 1 426 ? -11.548 11.098 -12.885 1.00 69.88 426 TYR A O 1
ATOM 3416 N N . ARG A 1 427 ? -9.409 10.485 -12.677 1.00 64.00 427 ARG A N 1
ATOM 3417 C CA . ARG A 1 427 ? -9.102 11.516 -11.676 1.00 64.00 427 ARG A CA 1
ATOM 3418 C C . ARG A 1 427 ? -9.048 12.907 -12.315 1.00 64.00 427 ARG A C 1
ATOM 3420 O O . ARG A 1 427 ? -8.111 13.225 -13.049 1.00 64.00 427 ARG A O 1
ATOM 3427 N N . LYS A 1 428 ? -10.043 13.745 -12.010 1.00 66.38 428 LYS A N 1
ATOM 3428 C CA . LYS A 1 428 ? -10.136 15.154 -12.431 1.00 66.38 428 LYS A CA 1
ATOM 3429 C C . LYS A 1 428 ? -9.272 16.050 -11.531 1.00 66.38 428 LYS A C 1
ATOM 3431 O O . LYS A 1 428 ? -9.777 16.822 -10.729 1.00 66.38 428 LYS A O 1
ATOM 3436 N N . THR A 1 429 ? -7.954 15.905 -11.627 1.00 62.44 429 THR A N 1
ATOM 3437 C CA . THR A 1 429 ? -6.986 16.767 -10.930 1.00 62.44 429 THR A CA 1
ATOM 3438 C C . THR A 1 429 ? -5.928 17.217 -11.929 1.00 62.44 429 THR A C 1
ATOM 3440 O O . THR A 1 429 ? -5.540 16.445 -12.810 1.00 62.44 429 THR A O 1
ATOM 3443 N N . SER A 1 430 ? -5.469 18.462 -11.807 1.00 65.06 430 SER A N 1
ATOM 3444 C CA . SER A 1 430 ? -4.355 18.960 -12.611 1.00 65.06 430 SER A CA 1
ATOM 3445 C C . SER A 1 430 ? -3.052 18.258 -12.219 1.00 65.06 430 SER A C 1
ATOM 3447 O O . SER A 1 430 ? -2.790 18.048 -11.035 1.00 65.06 430 SER A O 1
ATOM 3449 N N . ILE A 1 431 ? -2.206 17.928 -13.202 1.00 66.81 431 ILE A N 1
ATOM 3450 C CA . ILE A 1 431 ? -0.865 17.364 -12.956 1.00 66.81 431 ILE A CA 1
ATOM 3451 C C . ILE A 1 431 ? 0.026 18.319 -12.154 1.00 66.81 431 ILE A C 1
ATOM 3453 O O . ILE A 1 431 ? 0.956 17.887 -11.477 1.00 66.81 431 ILE A O 1
ATOM 3457 N N . ILE A 1 432 ? -0.297 19.608 -12.212 1.00 66.31 432 ILE A N 1
ATOM 3458 C CA . ILE A 1 432 ? 0.429 20.696 -11.571 1.00 66.31 432 ILE A CA 1
ATOM 3459 C C . ILE A 1 432 ? 0.268 20.619 -10.044 1.00 66.31 432 ILE A C 1
ATOM 3461 O O . ILE A 1 432 ? 1.236 20.784 -9.307 1.00 66.31 432 ILE A O 1
ATOM 3465 N N . ASN A 1 433 ? -0.928 20.260 -9.569 1.00 64.12 433 ASN A N 1
ATOM 3466 C CA . ASN A 1 433 ? -1.237 20.182 -8.138 1.00 64.12 433 ASN A CA 1
ATOM 3467 C C . ASN A 1 433 ? -0.697 18.886 -7.498 1.00 64.12 433 ASN A C 1
ATOM 3469 O O . ASN A 1 433 ? -0.763 18.702 -6.280 1.00 64.12 433 ASN A O 1
ATOM 3473 N N . GLU A 1 434 ? -0.147 17.967 -8.298 1.00 67.50 434 GLU A N 1
ATOM 3474 C CA . GLU A 1 434 ? 0.415 16.718 -7.800 1.00 67.50 434 GLU A CA 1
ATOM 3475 C C . GLU A 1 434 ? 1.852 16.887 -7.297 1.00 67.50 434 GLU A C 1
ATOM 3477 O O . GLU A 1 434 ? 2.771 17.338 -7.987 1.00 67.50 434 GLU A O 1
ATOM 3482 N N . LYS A 1 435 ? 2.103 16.380 -6.088 1.00 68.25 435 LYS A N 1
ATOM 3483 C CA . LYS A 1 435 ? 3.464 16.277 -5.555 1.00 68.25 435 LYS A CA 1
ATOM 3484 C C . LYS A 1 435 ? 4.209 15.149 -6.274 1.00 68.25 435 LYS A C 1
ATOM 3486 O O . LYS A 1 435 ? 3.959 13.967 -6.022 1.00 68.25 435 LYS A O 1
ATOM 3491 N N . PHE A 1 436 ? 5.127 15.504 -7.174 1.00 67.12 436 PHE A N 1
ATOM 3492 C CA . PHE A 1 436 ? 6.059 14.545 -7.781 1.00 67.12 436 PHE A CA 1
ATOM 3493 C C . PHE A 1 436 ? 6.932 13.889 -6.709 1.00 67.12 436 PHE A C 1
ATOM 3495 O O . PHE A 1 436 ? 7.453 14.558 -5.817 1.00 67.12 436 PHE A O 1
ATOM 3502 N N . THR A 1 437 ? 7.096 12.570 -6.798 1.00 67.88 437 THR A N 1
ATOM 3503 C CA . THR A 1 437 ? 8.038 11.837 -5.946 1.00 67.88 437 THR A CA 1
ATOM 3504 C C . THR A 1 437 ? 9.472 12.151 -6.348 1.00 67.88 437 THR A C 1
ATOM 3506 O O . THR A 1 437 ? 9.754 12.207 -7.545 1.00 67.88 437 THR A O 1
ATOM 3509 N N . LEU A 1 438 ? 10.379 12.245 -5.371 1.00 64.75 438 LEU A N 1
ATOM 3510 C CA . LEU A 1 438 ? 11.807 12.483 -5.614 1.00 64.75 438 LEU A CA 1
ATOM 3511 C C . LEU A 1 438 ? 12.388 11.497 -6.643 1.00 64.75 438 LEU A C 1
ATOM 3513 O O . LEU A 1 438 ? 13.046 11.922 -7.581 1.00 64.75 438 LEU A O 1
ATOM 3517 N N . ASN A 1 439 ? 12.031 10.211 -6.552 1.00 58.47 439 ASN A N 1
ATOM 3518 C CA . ASN A 1 439 ? 12.458 9.170 -7.495 1.00 58.47 439 ASN A CA 1
ATOM 3519 C C . ASN A 1 439 ? 12.121 9.509 -8.953 1.00 58.47 439 ASN A C 1
ATOM 3521 O O . ASN A 1 439 ? 12.890 9.210 -9.854 1.00 58.47 439 ASN A O 1
ATOM 3525 N N . TRP A 1 440 ? 10.956 10.115 -9.197 1.00 72.56 440 TRP A N 1
ATOM 3526 C CA . TRP A 1 440 ? 10.520 10.439 -10.555 1.00 72.56 440 TRP A CA 1
ATOM 3527 C C . TRP A 1 440 ? 11.297 11.619 -11.128 1.00 72.56 440 TRP A C 1
ATOM 3529 O O . TRP A 1 440 ? 11.684 11.592 -12.289 1.00 72.56 440 TRP A O 1
ATOM 3539 N N . LEU A 1 441 ? 11.573 12.625 -10.293 1.00 74.19 441 LEU A N 1
ATOM 3540 C CA . LEU A 1 441 ? 12.423 13.752 -10.673 1.00 74.19 441 LEU A CA 1
ATOM 3541 C C . LEU A 1 441 ? 13.847 13.282 -10.985 1.00 74.19 441 LEU A C 1
ATOM 3543 O O . LEU A 1 441 ? 14.399 13.685 -12.002 1.00 74.19 441 LEU A O 1
ATOM 3547 N N . VAL A 1 442 ? 14.396 12.376 -10.167 1.00 68.62 442 VAL A N 1
ATOM 3548 C CA . VAL A 1 442 ? 15.703 11.755 -10.422 1.00 68.62 442 VAL A CA 1
ATOM 3549 C C . VAL A 1 442 ? 15.700 11.010 -11.757 1.00 68.62 442 VAL A C 1
ATOM 3551 O O . VAL A 1 442 ? 16.601 11.231 -12.550 1.00 68.62 442 VAL A O 1
ATOM 3554 N N . MET A 1 443 ? 14.684 10.196 -12.070 1.00 71.62 443 MET A N 1
ATOM 3555 C CA . MET A 1 443 ? 14.629 9.492 -13.363 1.00 71.62 443 MET A CA 1
ATOM 3556 C C . MET A 1 443 ? 14.588 10.446 -14.563 1.00 71.62 443 MET A C 1
ATOM 3558 O O . MET A 1 443 ? 15.316 10.230 -15.526 1.00 71.62 443 MET A O 1
ATOM 3562 N N . ILE A 1 444 ? 13.781 11.512 -14.511 1.00 78.06 444 ILE A N 1
ATOM 3563 C CA . ILE A 1 444 ? 13.740 12.526 -15.580 1.00 78.06 444 ILE A CA 1
ATOM 3564 C C . ILE A 1 444 ? 15.113 13.195 -15.736 1.00 78.06 444 ILE A C 1
ATOM 3566 O O . ILE A 1 444 ? 15.601 13.357 -16.852 1.00 78.06 444 ILE A O 1
ATOM 3570 N N . PHE A 1 445 ? 15.753 13.539 -14.618 1.00 76.94 445 PHE A N 1
ATOM 3571 C CA . PHE A 1 445 ? 17.081 14.146 -14.602 1.00 76.94 445 PHE A CA 1
ATOM 3572 C C . PHE A 1 445 ? 18.159 13.212 -15.170 1.00 76.94 445 PHE A C 1
ATOM 3574 O O . PHE A 1 445 ? 18.972 13.640 -15.985 1.00 76.94 445 PHE A O 1
ATOM 3581 N N . LEU A 1 446 ? 18.129 11.923 -14.814 1.00 71.50 446 LEU A N 1
ATOM 3582 C CA . LEU A 1 446 ? 19.039 10.914 -15.359 1.00 71.50 446 LEU A CA 1
ATOM 3583 C C . LEU A 1 446 ? 18.858 10.744 -16.870 1.00 71.50 446 LEU A C 1
ATOM 3585 O O . LEU A 1 446 ? 19.855 10.644 -17.580 1.00 71.50 446 LEU A O 1
ATOM 3589 N N . VAL A 1 447 ? 17.621 10.755 -17.379 1.00 75.62 447 VAL A N 1
ATOM 3590 C CA . VAL A 1 447 ? 17.359 10.709 -18.829 1.00 75.62 447 VAL A CA 1
ATOM 3591 C C . VAL A 1 447 ? 17.914 11.954 -19.522 1.00 75.62 447 VAL A C 1
ATOM 3593 O O . VAL A 1 447 ? 18.577 11.824 -20.548 1.00 75.62 447 VAL A O 1
ATOM 3596 N N . ALA A 1 448 ? 17.712 13.144 -18.948 1.00 79.81 448 ALA A N 1
ATOM 3597 C CA . ALA A 1 448 ? 18.256 14.386 -19.495 1.00 79.81 448 ALA A CA 1
ATOM 3598 C C . ALA A 1 448 ? 19.796 14.368 -19.542 1.00 79.81 448 ALA A C 1
ATOM 3600 O O . ALA A 1 448 ? 20.373 14.631 -20.594 1.00 79.81 448 ALA A O 1
ATOM 3601 N N . ILE A 1 449 ? 20.469 13.973 -18.453 1.00 75.44 449 ILE A N 1
ATOM 3602 C CA . ILE A 1 449 ? 21.936 13.826 -18.427 1.00 75.44 449 ILE A CA 1
ATOM 3603 C C . ILE A 1 449 ? 22.404 12.775 -19.431 1.00 75.44 449 ILE A C 1
ATOM 3605 O O . ILE A 1 449 ? 23.366 13.010 -20.156 1.00 75.44 449 ILE A O 1
ATOM 3609 N N . SER A 1 450 ? 21.730 11.627 -19.497 1.00 70.75 450 SER A N 1
ATOM 3610 C CA . SER A 1 450 ? 22.095 10.550 -20.424 1.00 70.75 450 SER A CA 1
ATOM 3611 C C . SER A 1 450 ? 21.969 11.003 -21.874 1.00 70.75 450 SER A C 1
ATOM 3613 O O . SER A 1 450 ? 22.830 10.693 -22.685 1.00 70.75 450 SER A O 1
ATOM 3615 N N . SER A 1 451 ? 20.937 11.784 -22.198 1.00 79.00 451 SER A N 1
ATOM 3616 C CA . SER A 1 451 ? 20.764 12.401 -23.516 1.00 79.00 451 SER A CA 1
ATOM 3617 C C . SER A 1 451 ? 21.895 13.370 -23.846 1.00 79.00 451 SER A C 1
ATOM 3619 O O . SER A 1 451 ? 22.440 13.305 -24.946 1.00 79.00 451 SER A O 1
ATOM 3621 N N . ILE A 1 452 ? 22.269 14.228 -22.888 1.00 77.00 452 ILE A N 1
ATOM 3622 C CA . ILE A 1 452 ? 23.398 15.161 -23.007 1.00 77.00 452 ILE A CA 1
ATOM 3623 C C . ILE A 1 452 ? 24.682 14.391 -23.305 1.00 77.00 452 ILE A C 1
ATOM 3625 O O . ILE A 1 452 ? 25.398 14.667 -24.265 1.00 77.00 452 ILE A O 1
ATOM 3629 N N . TYR A 1 453 ? 24.927 13.362 -22.510 1.00 72.06 453 TYR A N 1
ATOM 3630 C CA . TYR A 1 453 ? 26.078 12.495 -22.637 1.00 72.06 453 TYR A CA 1
ATOM 3631 C C . TYR A 1 453 ? 26.123 11.761 -23.993 1.00 72.06 453 TYR A C 1
ATOM 3633 O O . TYR A 1 453 ? 27.148 11.799 -24.674 1.00 72.06 453 TYR A O 1
ATOM 3641 N N . ILE A 1 454 ? 25.014 11.141 -24.420 1.00 69.56 454 ILE A N 1
ATOM 3642 C CA . ILE A 1 454 ? 24.903 10.430 -25.707 1.00 69.56 454 ILE A CA 1
ATOM 3643 C C . ILE A 1 454 ? 25.169 11.378 -26.872 1.00 69.56 454 ILE A C 1
ATOM 3645 O O . ILE A 1 454 ? 25.840 10.994 -27.824 1.00 69.56 454 ILE A O 1
ATOM 3649 N N . GLY A 1 455 ? 24.669 12.607 -26.804 1.00 72.75 455 GLY A N 1
ATOM 3650 C CA . GLY A 1 455 ? 24.896 13.591 -27.847 1.00 72.75 455 GLY A CA 1
ATOM 3651 C C . GLY A 1 455 ? 26.337 14.072 -27.934 1.00 72.75 455 GLY A C 1
ATOM 3652 O O . GLY A 1 455 ? 26.921 14.038 -29.015 1.00 72.75 455 GLY A O 1
ATOM 3653 N N . PHE A 1 456 ? 26.957 14.440 -26.809 1.00 71.38 456 PHE A N 1
ATOM 3654 C CA . PHE A 1 456 ? 28.390 14.758 -26.793 1.00 71.38 456 PHE A CA 1
ATOM 3655 C C . PHE A 1 456 ? 29.227 13.590 -27.310 1.00 71.38 456 PHE A C 1
ATOM 3657 O O . PHE A 1 456 ? 30.159 13.792 -28.081 1.00 71.38 456 PHE A O 1
ATOM 3664 N N . PHE A 1 457 ? 28.859 12.363 -26.949 1.00 66.94 457 PHE A N 1
ATOM 3665 C CA . PHE A 1 457 ? 29.502 11.168 -27.470 1.00 66.94 457 PHE A CA 1
ATOM 3666 C C . PHE A 1 457 ? 29.317 11.024 -28.990 1.00 66.94 457 PHE A C 1
ATOM 3668 O O . PHE A 1 457 ? 30.293 10.831 -29.717 1.00 66.94 457 PHE A O 1
ATOM 367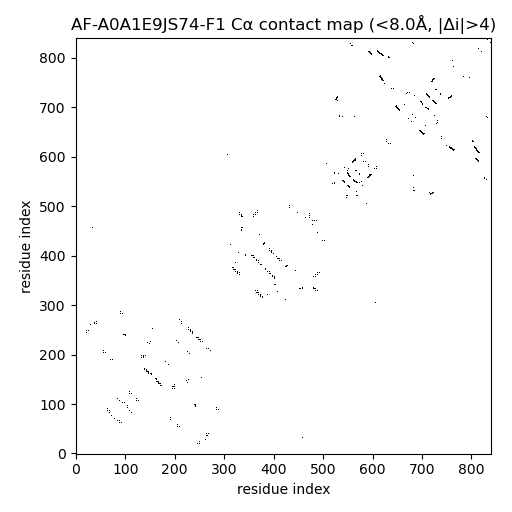5 N N . ALA A 1 458 ? 28.090 11.179 -29.488 1.00 68.62 458 ALA A N 1
ATOM 3676 C CA . ALA A 1 458 ? 27.753 11.043 -30.900 1.00 68.62 458 ALA A CA 1
ATOM 3677 C C . ALA A 1 458 ? 28.470 12.051 -31.805 1.00 68.62 458 ALA A C 1
ATOM 3679 O O . ALA A 1 458 ? 28.792 11.724 -32.947 1.00 68.62 458 ALA A O 1
ATOM 3680 N N . TYR A 1 459 ? 28.734 13.249 -31.283 1.00 68.62 459 TYR A N 1
ATOM 3681 C CA . TYR A 1 459 ? 29.377 14.349 -31.998 1.00 68.62 459 TYR A CA 1
ATOM 3682 C C . TYR A 1 459 ? 30.847 14.574 -31.587 1.00 68.62 459 TYR A C 1
ATOM 3684 O O . TYR A 1 459 ? 31.483 15.497 -32.092 1.00 68.62 459 TYR A O 1
ATOM 3692 N N . SER A 1 460 ? 31.418 13.701 -30.746 1.00 63.28 460 SER A N 1
ATOM 3693 C CA . SER A 1 460 ? 32.777 13.828 -30.181 1.00 63.28 460 SER A CA 1
ATOM 3694 C C . SER A 1 460 ? 33.918 13.856 -31.207 1.00 63.28 460 SER A C 1
ATOM 3696 O O . SER A 1 460 ? 35.000 14.341 -30.897 1.00 63.28 460 SER A O 1
ATOM 3698 N N . LYS A 1 461 ? 33.696 13.347 -32.424 1.00 58.47 461 LYS A N 1
ATOM 3699 C CA . LYS A 1 461 ? 34.678 13.327 -33.527 1.00 58.47 461 LYS A CA 1
ATOM 3700 C C . LYS A 1 461 ? 34.339 14.314 -34.657 1.00 58.47 461 LYS A C 1
ATOM 3702 O O . LYS A 1 461 ? 34.812 14.139 -35.773 1.00 58.47 461 LYS A O 1
ATOM 3707 N N . SER A 1 462 ? 33.469 15.293 -34.404 1.00 60.41 462 SER A N 1
ATOM 3708 C CA . SER A 1 462 ? 33.064 16.299 -35.396 1.00 60.41 462 SER A CA 1
ATOM 3709 C C . SER A 1 462 ? 33.667 17.671 -35.085 1.00 60.41 462 SER A C 1
ATOM 3711 O O . SER A 1 462 ? 33.845 18.002 -33.914 1.00 60.41 462 SER A O 1
ATOM 3713 N N . ASP A 1 463 ? 33.926 18.482 -36.116 1.00 55.47 463 ASP A N 1
ATOM 3714 C CA . ASP A 1 463 ? 34.575 19.808 -36.017 1.00 55.47 463 ASP A CA 1
ATOM 3715 C C . ASP A 1 463 ? 33.815 20.829 -35.135 1.00 55.47 463 ASP A C 1
ATOM 3717 O O . ASP A 1 463 ? 34.318 21.903 -34.816 1.00 55.47 463 ASP A O 1
ATOM 3721 N N . TYR A 1 464 ? 32.606 20.483 -34.684 1.00 54.31 464 TYR A N 1
ATOM 3722 C CA . TYR A 1 464 ? 31.686 21.338 -33.933 1.00 54.31 464 TYR A CA 1
ATOM 3723 C C . TYR A 1 464 ? 32.026 21.526 -32.446 1.00 54.31 464 TYR A C 1
ATOM 3725 O O . TYR A 1 464 ? 31.349 22.298 -31.768 1.00 54.31 464 TYR A O 1
ATOM 3733 N N . MET A 1 465 ? 33.037 20.835 -31.905 1.00 51.03 465 MET A N 1
ATOM 3734 C CA . MET A 1 465 ? 33.326 20.851 -30.460 1.00 51.03 465 MET A CA 1
ATOM 3735 C C . MET A 1 465 ? 33.823 22.217 -29.941 1.00 51.03 465 MET A C 1
ATOM 3737 O O . MET A 1 465 ? 33.715 22.488 -28.747 1.00 51.03 465 MET A O 1
ATOM 3741 N N . ASN A 1 466 ? 34.329 23.079 -30.831 1.00 52.44 466 ASN A N 1
ATOM 3742 C CA . ASN A 1 466 ? 34.924 24.375 -30.482 1.00 52.44 466 ASN A CA 1
ATOM 3743 C C . ASN A 1 466 ? 33.934 25.553 -30.509 1.00 52.44 466 ASN A C 1
ATOM 3745 O O . ASN A 1 466 ? 34.301 26.661 -30.114 1.00 52.44 466 ASN A O 1
ATOM 3749 N N . GLU A 1 467 ? 32.685 25.350 -30.946 1.00 54.19 467 GLU A N 1
ATOM 3750 C CA . GLU A 1 467 ? 31.691 26.423 -30.967 1.00 54.19 467 GLU A CA 1
ATOM 3751 C C . GLU A 1 467 ? 30.845 26.466 -29.694 1.00 54.19 467 GLU A C 1
ATOM 3753 O O . GLU A 1 467 ? 30.286 25.484 -29.206 1.00 54.19 467 GLU A O 1
ATOM 3758 N N . ILE A 1 468 ? 30.751 27.673 -29.152 1.00 48.62 468 ILE A N 1
ATOM 3759 C CA . ILE A 1 468 ? 30.180 27.965 -27.852 1.00 48.62 468 ILE A CA 1
ATOM 3760 C C . ILE A 1 468 ? 28.669 27.633 -27.813 1.00 48.62 468 ILE A C 1
ATOM 3762 O O . ILE A 1 468 ? 27.848 28.216 -28.525 1.00 48.62 468 ILE A O 1
ATOM 3766 N N . TRP A 1 469 ? 28.303 26.744 -26.889 1.00 49.47 469 TRP A N 1
ATOM 3767 C CA . TRP A 1 469 ? 26.997 26.095 -26.707 1.00 49.47 469 TRP A CA 1
ATOM 3768 C C . TRP A 1 469 ? 25.787 26.994 -26.377 1.00 49.47 469 TRP A C 1
ATOM 3770 O O . TRP A 1 469 ? 24.693 26.466 -26.199 1.00 49.47 469 TRP A O 1
ATOM 3780 N N . TRP A 1 470 ? 25.916 28.325 -26.310 1.00 52.41 470 TRP A N 1
ATOM 3781 C CA . TRP A 1 470 ? 24.778 29.246 -26.112 1.00 52.41 470 TRP A CA 1
ATOM 3782 C C . TRP A 1 470 ? 24.272 29.937 -27.399 1.00 52.41 470 TRP A C 1
ATOM 3784 O O . TRP A 1 470 ? 23.206 30.546 -27.373 1.00 52.41 470 TRP A O 1
ATOM 3794 N N . LYS A 1 471 ? 24.929 29.786 -28.565 1.00 54.44 471 LYS A N 1
ATOM 3795 C CA . LYS A 1 471 ? 24.465 30.342 -29.871 1.00 54.44 471 LYS A CA 1
ATOM 3796 C C . LYS A 1 471 ? 23.362 29.506 -30.582 1.00 54.44 471 LYS A C 1
ATOM 3798 O O . LYS A 1 471 ? 23.143 29.631 -31.786 1.00 54.44 471 LYS A O 1
ATOM 3803 N N . VAL A 1 472 ? 22.642 28.652 -29.845 1.00 53.91 472 VAL A N 1
ATOM 3804 C CA . VAL A 1 472 ? 22.035 27.382 -30.321 1.00 53.91 472 VAL A CA 1
ATOM 3805 C C . VAL A 1 472 ? 20.735 27.471 -31.138 1.00 53.91 472 VAL A C 1
ATOM 3807 O O . VAL A 1 472 ? 20.418 26.531 -31.869 1.00 53.91 472 VAL A O 1
ATOM 3810 N N . ALA A 1 473 ? 19.956 28.550 -31.065 1.00 49.56 473 ALA A N 1
ATOM 3811 C CA . ALA A 1 473 ? 18.566 28.467 -31.530 1.00 49.56 473 ALA A CA 1
ATOM 3812 C C . ALA A 1 473 ? 18.352 28.667 -33.050 1.00 49.56 473 ALA A C 1
ATOM 3814 O O . ALA A 1 473 ? 17.438 28.053 -33.597 1.00 49.56 473 ALA A O 1
ATOM 3815 N N . PHE A 1 474 ? 19.184 29.449 -33.759 1.00 49.19 474 PHE A N 1
ATOM 3816 C CA . PHE A 1 474 ? 18.825 29.903 -35.122 1.00 49.19 474 PHE A CA 1
ATOM 3817 C C . PHE A 1 474 ? 19.940 29.907 -36.185 1.00 49.19 474 PHE A C 1
ATOM 3819 O O . PHE A 1 474 ? 19.657 30.212 -37.342 1.00 49.19 474 PHE A O 1
ATOM 3826 N N . ASN A 1 475 ? 21.179 29.516 -35.861 1.00 51.19 475 ASN A N 1
ATOM 3827 C CA . ASN A 1 475 ? 22.270 29.535 -36.846 1.00 51.19 475 ASN A CA 1
ATOM 3828 C C . ASN A 1 475 ? 22.344 28.271 -37.728 1.00 51.19 475 ASN A C 1
ATOM 3830 O O . ASN A 1 475 ? 21.963 27.167 -37.320 1.00 51.19 475 ASN A O 1
ATOM 3834 N N . LYS A 1 476 ? 22.830 28.454 -38.967 1.00 49.94 476 LYS A N 1
ATOM 3835 C CA . LYS A 1 476 ? 22.738 27.510 -40.100 1.00 49.94 476 LYS A CA 1
ATOM 3836 C C . LYS A 1 476 ? 23.359 26.118 -39.864 1.00 49.94 476 LYS A C 1
ATOM 3838 O O . LYS A 1 476 ? 22.879 25.178 -40.504 1.00 49.94 476 LYS A O 1
ATOM 3843 N N . GLU A 1 477 ? 24.304 25.956 -38.933 1.00 53.91 477 GLU A N 1
ATOM 3844 C CA . GLU A 1 477 ? 25.233 24.805 -38.915 1.00 53.91 477 GLU A CA 1
ATOM 3845 C C . GLU A 1 477 ? 25.225 23.923 -37.649 1.00 53.91 477 GLU A C 1
ATOM 3847 O O . GLU A 1 477 ? 25.991 22.972 -37.570 1.00 53.91 477 GLU A O 1
ATOM 3852 N N . PHE A 1 478 ? 24.344 24.152 -36.666 1.00 55.97 478 PHE A N 1
ATOM 3853 C CA . PHE A 1 478 ? 24.442 23.412 -35.395 1.00 55.97 478 PHE A CA 1
ATOM 3854 C C . PHE A 1 478 ? 23.862 21.973 -35.413 1.00 55.97 478 PHE A C 1
ATOM 3856 O O . PHE A 1 478 ? 22.766 21.764 -35.962 1.00 55.97 478 PHE A O 1
ATOM 3863 N N . PRO A 1 479 ? 24.526 21.005 -34.735 1.00 65.81 479 PRO A N 1
ATOM 3864 C CA . PRO A 1 479 ? 24.053 19.634 -34.511 1.00 65.81 479 PRO A CA 1
ATOM 3865 C C . PRO A 1 479 ? 22.658 19.528 -33.875 1.00 65.81 479 PRO A C 1
ATOM 3867 O O . PRO A 1 479 ? 22.312 20.283 -32.965 1.00 65.81 479 PRO A O 1
ATOM 3870 N N . GLY A 1 480 ? 21.870 18.527 -34.294 1.00 67.69 480 GLY A N 1
ATOM 3871 C CA . GLY A 1 480 ? 20.522 18.266 -33.757 1.00 67.69 480 GLY A CA 1
ATOM 3872 C C . GLY A 1 480 ? 20.492 18.034 -32.241 1.00 67.69 480 GLY A C 1
ATOM 3873 O O . GLY A 1 480 ? 19.552 18.453 -31.567 1.00 67.69 480 GLY A O 1
ATOM 3874 N N . PHE A 1 481 ? 21.573 17.481 -31.690 1.00 71.25 481 PHE A N 1
ATOM 3875 C CA . PHE A 1 481 ? 21.746 17.240 -30.262 1.00 71.25 481 PHE A CA 1
ATOM 3876 C C . PHE A 1 481 ? 21.639 18.505 -29.382 1.00 71.25 481 PHE A C 1
ATOM 3878 O O . PHE A 1 481 ? 20.959 18.490 -28.351 1.00 71.25 481 PHE A O 1
ATOM 3885 N N . LEU A 1 482 ? 22.273 19.615 -29.774 1.00 72.75 482 LEU A N 1
ATOM 3886 C CA . LEU A 1 482 ? 22.236 20.851 -28.982 1.00 72.75 482 LEU A CA 1
ATOM 3887 C C . LEU A 1 482 ? 20.809 21.412 -28.907 1.00 72.75 482 LEU A C 1
ATOM 3889 O O . LEU A 1 482 ? 20.363 21.841 -27.844 1.00 72.75 482 LEU A O 1
ATOM 3893 N N . ARG A 1 483 ? 20.047 21.320 -30.006 1.00 73.69 483 ARG A N 1
ATOM 3894 C CA . ARG A 1 483 ? 18.628 21.713 -30.034 1.00 73.69 483 ARG A CA 1
ATOM 3895 C C . ARG A 1 483 ? 17.777 20.828 -29.127 1.00 73.69 483 ARG A C 1
ATOM 3897 O O . ARG A 1 483 ? 16.939 21.345 -28.395 1.00 73.69 483 ARG A O 1
ATOM 3904 N N . THR A 1 484 ? 18.031 19.521 -29.132 1.00 77.31 484 THR A N 1
ATOM 3905 C CA . THR A 1 484 ? 17.379 18.555 -28.237 1.00 77.31 484 THR A CA 1
ATOM 3906 C C . THR A 1 484 ? 17.641 18.886 -26.765 1.00 77.31 484 THR A C 1
ATOM 3908 O O . THR A 1 484 ? 16.712 18.912 -25.959 1.00 77.31 484 THR A O 1
ATOM 3911 N N . THR A 1 485 ? 18.880 19.244 -26.420 1.00 80.38 485 THR A N 1
ATOM 3912 C CA . THR A 1 485 ? 19.261 19.641 -25.054 1.00 80.38 485 THR A CA 1
ATOM 3913 C C . THR A 1 485 ? 18.545 20.914 -24.601 1.00 80.38 485 THR A C 1
ATOM 3915 O O . THR A 1 485 ? 18.044 20.973 -23.474 1.00 80.38 485 THR A O 1
ATOM 3918 N N . VAL A 1 486 ? 18.438 21.914 -25.483 1.00 80.31 486 VAL A N 1
ATOM 3919 C CA . VAL A 1 486 ? 17.690 23.150 -25.208 1.00 80.31 486 VAL A CA 1
ATOM 3920 C C . VAL A 1 486 ? 16.199 22.863 -25.037 1.00 80.31 486 VAL A C 1
ATOM 3922 O O . VAL A 1 486 ? 15.607 23.347 -24.076 1.00 80.31 486 VAL A O 1
ATOM 3925 N N . GLY A 1 487 ? 15.597 22.040 -25.901 1.00 80.69 487 GLY A N 1
ATOM 3926 C CA . GLY A 1 487 ? 14.177 21.682 -25.814 1.00 80.69 487 GLY A CA 1
ATOM 3927 C C . GLY A 1 487 ? 13.821 20.975 -24.503 1.00 80.69 487 GLY A C 1
ATOM 3928 O O . GLY A 1 487 ? 12.840 21.337 -23.847 1.00 80.69 487 GLY A O 1
ATOM 3929 N N . ILE A 1 488 ? 14.656 20.027 -24.065 1.00 82.75 488 ILE A N 1
ATOM 3930 C CA . ILE A 1 488 ? 14.489 19.333 -22.779 1.00 82.75 488 ILE A CA 1
ATOM 3931 C C . ILE A 1 488 ? 14.647 20.316 -21.617 1.00 82.75 488 ILE A C 1
ATOM 3933 O O . ILE A 1 488 ? 13.766 20.398 -20.762 1.00 82.75 488 ILE A O 1
ATOM 3937 N N . SER A 1 489 ? 15.734 21.091 -21.601 1.00 82.69 489 SER A N 1
ATOM 3938 C CA . SER A 1 489 ? 16.031 22.039 -20.518 1.00 82.69 489 SER A CA 1
ATOM 3939 C C . SER A 1 489 ? 14.935 23.092 -20.370 1.00 82.69 489 SER A C 1
ATOM 3941 O O . SER A 1 489 ? 14.443 23.309 -19.264 1.00 82.69 489 SER A O 1
ATOM 3943 N N . ALA A 1 490 ? 14.485 23.683 -21.480 1.00 84.25 490 ALA A N 1
ATOM 3944 C CA . ALA A 1 490 ? 13.398 24.656 -21.491 1.00 84.25 490 ALA A CA 1
ATOM 3945 C C . ALA A 1 490 ? 12.097 24.053 -20.943 1.00 84.25 490 ALA A C 1
ATOM 3947 O O . ALA A 1 490 ? 11.465 24.646 -20.070 1.00 84.25 490 ALA A O 1
ATOM 3948 N N . THR A 1 491 ? 11.734 22.843 -21.380 1.00 85.88 491 THR A N 1
ATOM 3949 C CA . THR A 1 491 ? 10.526 22.150 -20.903 1.00 85.88 491 THR A CA 1
ATOM 3950 C C . THR A 1 491 ? 10.584 21.893 -19.395 1.00 85.88 491 THR A C 1
ATOM 3952 O O . THR A 1 491 ? 9.608 22.140 -18.685 1.00 85.88 491 THR A O 1
ATOM 3955 N N . LEU A 1 492 ? 11.729 21.429 -18.883 1.00 85.69 492 LEU A N 1
ATOM 3956 C CA . LEU A 1 492 ? 11.907 21.140 -17.458 1.00 85.69 492 LEU A CA 1
ATOM 3957 C C . LEU A 1 492 ? 11.923 22.407 -16.596 1.00 85.69 492 LEU A C 1
ATOM 3959 O O . LEU A 1 492 ? 11.342 22.392 -15.511 1.00 85.69 492 LEU A O 1
ATOM 3963 N N . ILE A 1 493 ? 12.536 23.495 -17.072 1.00 84.06 493 ILE A N 1
ATOM 3964 C CA . ILE A 1 493 ? 12.541 24.793 -16.383 1.00 84.06 493 ILE A CA 1
ATOM 3965 C C . ILE A 1 493 ? 11.123 25.359 -16.323 1.00 84.06 493 ILE A C 1
ATOM 3967 O O . ILE A 1 493 ? 10.652 25.672 -15.232 1.00 84.06 493 ILE A O 1
ATOM 3971 N N . VAL A 1 494 ? 10.417 25.427 -17.457 1.00 85.31 494 VAL A N 1
ATOM 3972 C CA . VAL A 1 494 ? 9.030 25.919 -17.513 1.00 85.31 494 VAL A CA 1
ATOM 3973 C C . VAL A 1 494 ? 8.143 25.103 -16.579 1.00 85.31 494 VAL A C 1
ATOM 3975 O O . VAL A 1 494 ? 7.406 25.669 -15.777 1.00 85.31 494 VAL A O 1
ATOM 3978 N N . PHE A 1 495 ? 8.261 23.775 -16.609 1.00 82.12 495 PHE A N 1
ATOM 3979 C CA . PHE A 1 495 ? 7.513 22.905 -15.708 1.00 82.12 495 PHE A CA 1
ATOM 3980 C C . PHE A 1 495 ? 7.867 23.132 -14.228 1.00 82.12 495 PHE A C 1
ATOM 3982 O O . PHE A 1 495 ? 6.977 23.178 -13.378 1.00 82.12 495 PHE A O 1
ATOM 3989 N N . GLY A 1 496 ? 9.155 23.284 -13.907 1.00 79.62 496 GLY A N 1
ATOM 3990 C CA . GLY A 1 496 ? 9.636 23.536 -12.550 1.00 79.62 496 GLY A CA 1
ATOM 3991 C C . GLY A 1 496 ? 9.126 24.860 -11.985 1.00 79.62 496 GLY A C 1
ATOM 3992 O O . GLY A 1 496 ? 8.577 24.880 -10.884 1.00 79.62 496 GLY A O 1
ATOM 3993 N N . VAL A 1 497 ? 9.240 25.937 -12.764 1.00 79.19 497 VAL A N 1
ATOM 3994 C CA . VAL A 1 497 ? 8.734 27.273 -12.421 1.00 79.19 497 VAL A CA 1
ATOM 3995 C C . VAL A 1 497 ? 7.218 27.238 -12.258 1.00 79.19 497 VAL A C 1
ATOM 3997 O O . VAL A 1 497 ? 6.704 27.658 -11.226 1.00 79.19 497 VAL A O 1
ATOM 4000 N N . TRP A 1 498 ? 6.492 26.654 -13.212 1.00 77.81 498 TRP A N 1
ATOM 4001 C CA . TRP A 1 498 ? 5.031 26.570 -13.154 1.00 77.81 498 TRP A CA 1
ATOM 4002 C C . TRP A 1 498 ? 4.530 25.829 -11.907 1.00 77.81 498 TRP A C 1
ATOM 4004 O O . TRP A 1 498 ? 3.520 26.203 -11.315 1.00 77.81 498 TRP A O 1
ATOM 4014 N N . LYS A 1 499 ? 5.273 24.818 -11.448 1.00 72.25 499 LYS A N 1
ATOM 4015 C CA . LYS A 1 499 ? 4.965 24.080 -10.220 1.00 72.25 499 LYS A CA 1
ATOM 4016 C C . LYS A 1 499 ? 5.219 24.886 -8.941 1.00 72.25 499 LYS A C 1
ATOM 4018 O O . LYS A 1 499 ? 4.528 24.652 -7.953 1.00 72.25 499 LYS A O 1
ATOM 4023 N N . LEU A 1 500 ? 6.188 25.803 -8.932 1.00 74.56 500 LEU A N 1
ATOM 4024 C CA . LEU A 1 500 ? 6.441 26.679 -7.779 1.00 74.56 500 LEU A CA 1
ATOM 4025 C C . LEU A 1 500 ? 5.273 27.644 -7.528 1.00 74.56 500 LEU A C 1
ATOM 4027 O O . LEU A 1 500 ? 5.001 27.969 -6.378 1.00 74.56 500 LEU A O 1
ATOM 4031 N N . PHE A 1 501 ? 4.557 28.037 -8.584 1.00 69.31 501 PHE A N 1
ATOM 4032 C CA . PHE A 1 501 ? 3.420 28.963 -8.521 1.00 69.31 501 PHE A CA 1
ATOM 4033 C C . PHE A 1 501 ? 2.047 28.276 -8.397 1.00 69.31 501 PHE A C 1
ATOM 4035 O O . PHE A 1 501 ? 1.014 28.938 -8.467 1.00 69.31 501 PHE A O 1
ATOM 4042 N N . ALA A 1 502 ? 2.000 26.953 -8.229 1.00 62.47 502 ALA A N 1
ATOM 4043 C CA . ALA A 1 502 ? 0.748 26.205 -8.218 1.00 62.47 502 ALA A CA 1
ATOM 4044 C C . ALA A 1 502 ? 0.022 26.265 -6.854 1.00 62.47 502 ALA A C 1
ATOM 4046 O O . ALA A 1 502 ? 0.618 25.884 -5.841 1.00 62.47 502 ALA A O 1
ATOM 4047 N N . PRO A 1 503 ? -1.266 26.662 -6.798 1.00 55.81 503 PRO A N 1
ATOM 4048 C CA . PRO A 1 503 ? -2.029 26.694 -5.551 1.00 55.81 503 PRO A CA 1
ATOM 4049 C C . PRO A 1 503 ? -2.339 25.279 -5.029 1.00 55.81 503 PRO A C 1
ATOM 4051 O O . PRO A 1 503 ? -2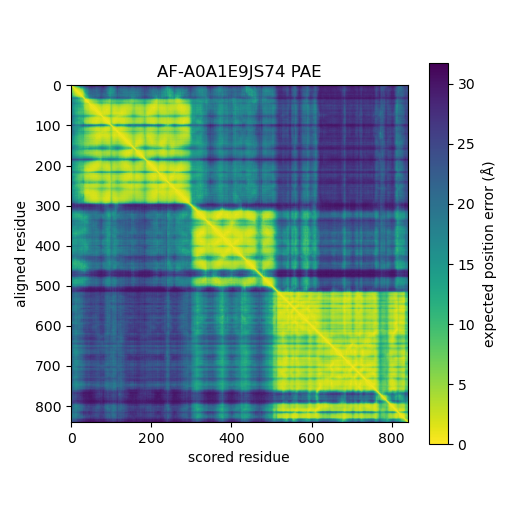.728 24.376 -5.777 1.00 55.81 503 PRO A O 1
ATOM 4054 N N . VAL A 1 504 ? -2.189 25.075 -3.716 1.00 54.94 504 VAL A N 1
ATOM 4055 C CA . VAL A 1 504 ? -2.545 23.816 -3.039 1.00 54.94 504 VAL A CA 1
ATOM 4056 C C . VAL A 1 504 ? -4.034 23.838 -2.704 1.00 54.94 504 VAL A C 1
ATOM 4058 O O . VAL A 1 504 ? -4.421 24.206 -1.601 1.00 54.94 504 VAL A O 1
ATOM 4061 N N . ASN A 1 505 ? -4.875 23.422 -3.647 1.00 50.81 505 ASN A N 1
ATOM 4062 C CA . ASN A 1 505 ? -6.308 23.283 -3.386 1.00 50.81 505 ASN A CA 1
ATOM 4063 C C . ASN A 1 505 ? -6.592 21.878 -2.825 1.00 50.81 505 ASN A C 1
ATOM 4065 O O . ASN A 1 505 ? -6.619 20.903 -3.581 1.00 50.81 505 ASN A O 1
ATOM 4069 N N . GLU A 1 506 ? -6.790 21.748 -1.506 1.00 54.81 506 GLU A N 1
ATOM 4070 C CA . GLU A 1 506 ? -7.628 20.657 -0.982 1.00 54.81 506 GLU A CA 1
ATOM 4071 C C . GLU A 1 506 ? -9.080 21.000 -1.337 1.00 54.81 506 GLU A C 1
ATOM 4073 O O . GLU A 1 506 ? -9.500 22.145 -1.187 1.00 54.81 506 GLU A O 1
ATOM 4078 N N . ILE A 1 507 ? -9.837 20.031 -1.853 1.00 54.59 507 ILE A N 1
ATOM 4079 C CA . ILE A 1 507 ? -11.272 20.228 -2.069 1.00 54.59 507 ILE A CA 1
ATOM 4080 C C . ILE A 1 507 ? -11.892 20.333 -0.671 1.00 54.59 507 ILE A C 1
ATOM 4082 O O . ILE A 1 507 ? -11.829 19.376 0.106 1.00 54.59 507 ILE A O 1
ATOM 4086 N N . ILE A 1 508 ? -12.385 21.525 -0.337 1.00 54.03 508 ILE A N 1
ATOM 4087 C CA . ILE A 1 508 ? -13.057 21.831 0.927 1.00 54.03 508 ILE A CA 1
ATOM 4088 C C . ILE A 1 508 ? -14.454 21.200 0.888 1.00 54.03 508 ILE A C 1
ATOM 4090 O O . ILE A 1 508 ? -15.132 21.241 -0.138 1.00 54.03 508 ILE A O 1
ATOM 4094 N N . GLU A 1 509 ? -14.825 20.568 2.000 1.00 56.19 509 GLU A N 1
ATOM 4095 C CA . GLU A 1 509 ? -16.152 20.010 2.269 1.00 56.19 509 GLU A CA 1
ATOM 4096 C C . GLU A 1 509 ? -17.009 21.011 3.043 1.00 56.19 509 GLU A C 1
ATOM 4098 O O . GLU A 1 509 ? -16.480 21.844 3.779 1.00 56.19 509 GLU A O 1
ATOM 4103 N N . THR A 1 510 ? -18.315 20.855 2.844 1.00 49.56 510 THR A N 1
ATOM 4104 C CA . THR A 1 510 ? -19.479 21.593 3.343 1.00 49.56 510 THR A CA 1
ATOM 4105 C C . THR A 1 510 ? -19.396 21.975 4.830 1.00 49.56 510 THR A C 1
ATOM 4107 O O . THR A 1 510 ? -19.026 21.153 5.669 1.00 49.56 510 THR A O 1
ATOM 4110 N N . GLU A 1 511 ? -19.734 23.230 5.151 1.00 47.28 511 GLU A N 1
ATOM 4111 C CA . GLU A 1 511 ? -19.755 23.787 6.514 1.00 47.28 511 GLU A CA 1
ATOM 4112 C C . GLU A 1 511 ? -20.908 23.231 7.379 1.00 47.28 511 GLU A C 1
ATOM 4114 O O . GLU A 1 511 ? -21.923 22.751 6.881 1.00 47.28 511 GLU A O 1
ATOM 4119 N N . SER A 1 512 ? -20.722 23.285 8.701 1.00 50.62 512 SER A N 1
ATOM 4120 C CA . SER A 1 512 ? -21.395 22.492 9.744 1.00 50.62 512 SER A CA 1
ATOM 4121 C C . SER A 1 512 ? -22.841 22.869 10.093 1.00 50.62 512 SER A C 1
ATOM 4123 O O . SER A 1 512 ? -23.490 22.121 10.821 1.00 50.62 512 SER A O 1
ATOM 4125 N N . ILE A 1 513 ? -23.373 23.991 9.605 1.00 45.12 513 ILE A N 1
ATOM 4126 C CA . ILE A 1 513 ? -24.655 24.522 10.105 1.00 45.12 513 ILE A CA 1
ATOM 4127 C C . ILE A 1 513 ? -25.867 23.826 9.448 1.00 45.12 513 ILE A C 1
ATOM 4129 O O . ILE A 1 513 ? -26.849 23.556 10.132 1.00 45.12 513 ILE A O 1
ATOM 4133 N N . GLU A 1 514 ? -25.776 23.407 8.178 1.00 51.12 514 GLU A N 1
ATOM 4134 C CA . GLU A 1 514 ? -26.824 22.618 7.481 1.00 51.12 514 GLU A CA 1
ATOM 4135 C C . GLU A 1 514 ? -26.785 21.108 7.800 1.00 51.12 514 GLU A C 1
ATOM 4137 O O . GLU A 1 514 ? -27.639 20.333 7.366 1.00 51.12 514 GLU A O 1
ATOM 4142 N N . VAL A 1 515 ? -25.776 20.658 8.550 1.00 64.50 515 VAL A N 1
ATOM 4143 C CA . VAL A 1 515 ? -25.475 19.232 8.753 1.00 64.50 515 VAL A CA 1
ATOM 4144 C C . VAL A 1 515 ? -26.231 18.638 9.954 1.00 64.50 515 VAL A C 1
ATOM 4146 O O . VAL A 1 515 ? -26.498 17.436 9.983 1.00 64.50 515 VAL A O 1
ATOM 4149 N N . GLY A 1 516 ? -26.632 19.464 10.928 1.00 77.00 516 GLY A N 1
ATOM 4150 C CA . GLY A 1 516 ? -27.215 19.002 12.194 1.00 77.00 516 GLY A CA 1
ATOM 4151 C C . GLY A 1 516 ? -28.525 18.217 12.049 1.00 77.00 516 GLY A C 1
ATOM 4152 O O . GLY A 1 516 ? -28.685 17.171 12.678 1.00 77.00 516 GLY A O 1
ATOM 4153 N N . GLU A 1 517 ? -29.455 18.673 11.204 1.00 82.00 517 GLU A N 1
ATOM 4154 C CA . GLU A 1 517 ? -30.732 17.972 10.978 1.00 82.00 517 GLU A CA 1
ATOM 4155 C C . GLU A 1 517 ? -30.536 16.635 10.254 1.00 82.00 517 GLU A C 1
ATOM 4157 O O . GLU A 1 517 ? -31.133 15.624 10.632 1.00 82.00 517 GLU A O 1
ATOM 4162 N N . LYS A 1 518 ? -29.628 16.600 9.272 1.00 87.81 518 LYS A N 1
ATOM 4163 C CA . LYS A 1 518 ? -29.286 15.389 8.512 1.00 87.81 518 LYS A CA 1
ATOM 4164 C C . LYS A 1 518 ? -28.634 14.331 9.400 1.00 87.81 518 LYS A C 1
ATOM 4166 O O . LYS A 1 518 ? -29.002 13.158 9.331 1.00 87.81 518 LYS A O 1
ATOM 4171 N N . ILE A 1 519 ? -27.724 14.742 10.292 1.00 89.94 519 ILE A N 1
ATOM 4172 C CA . ILE A 1 519 ? -27.132 13.852 11.302 1.00 89.94 519 ILE A CA 1
ATOM 4173 C C . ILE A 1 519 ? -28.221 13.270 12.203 1.00 89.94 519 ILE A C 1
ATOM 4175 O O . ILE A 1 519 ? -28.256 12.057 12.384 1.00 89.94 519 ILE A O 1
ATOM 4179 N N . LYS A 1 520 ? -29.125 14.102 12.742 1.00 88.94 520 LYS A N 1
ATOM 4180 C CA . LYS A 1 520 ? -30.218 13.631 13.611 1.00 88.94 520 LYS A CA 1
ATOM 4181 C C . LYS A 1 520 ? -31.104 12.606 12.901 1.00 88.94 520 LYS A C 1
ATOM 4183 O O . LYS A 1 520 ? -31.412 11.573 13.489 1.00 88.94 520 LYS A O 1
ATOM 4188 N N . LYS A 1 521 ? -31.450 12.847 11.629 1.00 90.31 521 LYS A N 1
ATOM 4189 C CA . LYS A 1 521 ? -32.199 11.891 10.796 1.00 90.31 521 LYS A CA 1
ATOM 4190 C C . LYS A 1 521 ? -31.453 10.559 10.654 1.00 90.31 521 LYS A C 1
ATOM 4192 O O . LYS A 1 521 ? -32.056 9.507 10.821 1.00 90.31 521 LYS A O 1
ATOM 4197 N N . CYS A 1 522 ? -30.150 10.585 10.378 1.00 92.50 522 CYS A N 1
ATOM 4198 C CA . CYS A 1 522 ? -29.352 9.362 10.261 1.00 92.50 522 CYS A CA 1
ATOM 4199 C C . CYS A 1 522 ? -29.210 8.627 11.606 1.00 92.50 522 CYS A C 1
ATOM 4201 O O . CYS A 1 522 ? -29.333 7.408 11.650 1.00 92.50 522 CYS A O 1
ATOM 4203 N N . LEU A 1 523 ? -29.004 9.348 12.714 1.00 92.56 523 LEU A N 1
ATOM 4204 C CA . LEU A 1 523 ? -28.935 8.759 14.057 1.00 92.56 523 LEU A CA 1
ATOM 4205 C C . LEU A 1 523 ? -30.244 8.067 14.451 1.00 92.56 523 LEU A C 1
ATOM 4207 O O . LEU A 1 523 ? -30.195 7.017 15.079 1.00 92.56 523 LEU A O 1
ATOM 4211 N N . TYR A 1 524 ? -31.392 8.606 14.032 1.00 91.12 524 TYR A N 1
ATOM 4212 C CA . TYR A 1 524 ? -32.699 7.985 14.260 1.00 91.12 524 TYR A CA 1
ATOM 4213 C C . TYR A 1 524 ? -32.807 6.582 13.636 1.00 91.12 524 TYR A C 1
ATOM 4215 O O . TYR A 1 524 ? -33.399 5.688 14.232 1.00 91.12 524 TYR A O 1
ATOM 4223 N N . PHE A 1 525 ? -32.211 6.371 12.456 1.00 89.06 525 PHE A N 1
ATOM 4224 C CA . PHE A 1 525 ? -32.181 5.064 11.782 1.00 89.06 525 PHE A CA 1
ATOM 4225 C C . PHE A 1 525 ? -31.029 4.157 12.234 1.00 89.06 525 PHE A C 1
ATOM 4227 O O . PHE A 1 525 ? -30.988 2.993 11.841 1.00 89.06 525 PHE A O 1
ATOM 4234 N N . SER A 1 526 ? -30.073 4.680 13.005 1.00 90.44 526 SER A N 1
ATOM 4235 C CA . SER A 1 526 ? -28.880 3.940 13.401 1.00 90.44 526 SER A CA 1
ATOM 4236 C C . SER A 1 526 ? -29.166 3.008 14.570 1.00 90.44 526 SER A C 1
ATOM 4238 O O . SER A 1 526 ? -29.631 3.421 15.629 1.00 90.44 526 SER A O 1
ATOM 4240 N N . ASP A 1 527 ? -28.762 1.758 14.395 1.00 90.12 527 ASP A N 1
ATOM 4241 C CA . ASP A 1 527 ? -28.807 0.725 15.424 1.00 90.12 527 ASP A CA 1
ATOM 4242 C C . ASP A 1 527 ? -27.551 0.679 16.304 1.00 90.12 527 ASP A C 1
ATOM 4244 O O . ASP A 1 527 ? -27.557 0.039 17.354 1.00 90.12 527 ASP A O 1
ATOM 4248 N N . ASN A 1 528 ? -26.470 1.347 15.885 1.00 90.06 528 ASN A N 1
ATOM 4249 C CA . ASN A 1 528 ? -25.212 1.387 16.623 1.00 90.06 528 ASN A CA 1
ATOM 4250 C C . ASN A 1 528 ? -25.119 2.681 17.463 1.00 90.06 528 ASN A C 1
ATOM 4252 O O . ASN A 1 528 ? -25.114 3.776 16.880 1.00 90.06 528 ASN A O 1
ATOM 4256 N N . PRO A 1 529 ? -25.000 2.589 18.805 1.00 92.00 529 PRO A N 1
ATOM 4257 C CA . PRO A 1 529 ? -24.878 3.751 19.680 1.00 92.00 529 PRO A CA 1
ATOM 4258 C C . PRO A 1 529 ? -23.578 4.540 19.478 1.00 92.00 529 PRO A C 1
ATOM 4260 O O . PRO A 1 529 ? -23.577 5.739 19.754 1.00 92.00 529 PRO A O 1
ATOM 4263 N N . GLU A 1 530 ? -22.501 3.940 18.957 1.00 91.12 530 GLU A N 1
ATOM 4264 C CA . GLU A 1 530 ? -21.235 4.637 18.665 1.00 91.12 530 GLU A CA 1
ATOM 4265 C C . GLU A 1 530 ? -21.400 5.745 17.618 1.00 91.12 530 GLU A C 1
ATOM 4267 O O . GLU A 1 530 ? -20.625 6.702 17.607 1.00 91.12 530 GLU A O 1
ATOM 4272 N N . GLY A 1 531 ? -22.439 5.675 16.775 1.00 91.94 531 GLY A N 1
ATOM 4273 C CA . GLY A 1 531 ? -22.773 6.742 15.831 1.00 91.94 531 GLY A CA 1
ATOM 4274 C C . GLY A 1 531 ? -22.965 8.102 16.511 1.00 91.94 531 GLY A C 1
ATOM 4275 O O . GLY A 1 531 ? -22.663 9.138 15.916 1.00 91.94 531 GLY A O 1
ATOM 4276 N N . ASN A 1 532 ? -23.365 8.108 17.788 1.00 93.44 532 ASN A N 1
ATOM 4277 C CA . ASN A 1 532 ? -23.517 9.315 18.595 1.00 93.44 532 ASN A CA 1
ATOM 4278 C C . ASN A 1 532 ? -22.200 10.073 18.842 1.00 93.44 532 ASN A C 1
ATOM 4280 O O . ASN A 1 532 ? -22.242 11.268 19.133 1.00 93.44 532 ASN A O 1
ATOM 4284 N N . LEU A 1 533 ? -21.031 9.445 18.657 1.00 93.31 533 LEU A N 1
ATOM 4285 C CA . LEU A 1 533 ? -19.730 10.120 18.764 1.00 93.31 533 LEU A CA 1
ATOM 4286 C C . LEU A 1 533 ? -19.565 11.256 17.746 1.00 93.31 533 LEU A C 1
ATOM 4288 O O . LEU A 1 533 ? -18.679 12.095 17.912 1.00 93.31 533 LEU A O 1
ATOM 4292 N N . VAL A 1 534 ? -20.385 11.308 16.691 1.00 92.31 534 VAL A N 1
ATOM 4293 C CA . VAL A 1 534 ? -20.417 12.439 15.754 1.00 92.31 534 VAL A CA 1
ATOM 4294 C C . VAL A 1 534 ? -20.748 13.764 16.458 1.00 92.31 534 VAL A C 1
ATOM 4296 O O . VAL A 1 534 ? -20.262 14.809 16.035 1.00 92.31 534 VAL A O 1
ATOM 4299 N N . LEU A 1 535 ? -21.499 13.716 17.566 1.00 91.56 535 LEU A N 1
ATOM 4300 C CA . LEU A 1 535 ? -21.952 14.884 18.327 1.00 91.56 535 LEU A CA 1
ATOM 4301 C C . LEU A 1 535 ? -20.823 15.592 19.097 1.00 91.56 535 LEU A C 1
ATOM 4303 O O . LEU A 1 535 ? -21.034 16.696 19.584 1.00 91.56 535 LEU A O 1
ATOM 4307 N N . LEU A 1 536 ? -19.625 14.999 19.177 1.00 88.69 536 LEU A N 1
ATOM 4308 C CA . LEU A 1 536 ? -18.424 15.657 19.717 1.00 88.69 536 LEU A CA 1
ATOM 4309 C C . LEU A 1 536 ? -17.909 16.791 18.817 1.00 88.69 536 LEU A C 1
ATOM 4311 O O . LEU A 1 536 ? -17.077 17.583 19.249 1.00 88.69 536 LEU A O 1
ATOM 4315 N N . ASN A 1 537 ? -18.346 16.843 17.551 1.00 85.62 537 ASN A N 1
ATOM 4316 C CA . ASN A 1 537 ? -17.911 17.823 16.548 1.00 85.62 537 ASN A CA 1
ATOM 4317 C C . ASN A 1 537 ? -16.386 17.857 16.287 1.00 85.62 537 ASN A C 1
ATOM 4319 O O . ASN A 1 537 ? -15.868 18.777 15.656 1.00 85.62 537 ASN A O 1
ATOM 4323 N N . ASP A 1 538 ? -15.656 16.820 16.705 1.00 86.88 538 ASP A N 1
ATOM 4324 C CA . ASP A 1 538 ? -14.222 16.627 16.457 1.00 86.88 538 ASP A CA 1
ATOM 4325 C C . ASP A 1 538 ? -13.935 15.831 15.165 1.00 86.88 538 ASP A C 1
ATOM 4327 O O . ASP A 1 538 ? -12.781 15.653 14.754 1.00 86.88 538 ASP A O 1
ATOM 4331 N N . LYS A 1 539 ? -14.998 15.357 14.506 1.00 89.56 539 LYS A N 1
ATOM 4332 C CA . LYS A 1 539 ? -14.982 14.575 13.268 1.00 89.56 539 LYS A CA 1
ATOM 4333 C C . LYS A 1 539 ? -15.706 15.320 12.153 1.00 89.56 539 LYS A C 1
ATOM 4335 O O . LYS A 1 539 ? -16.635 16.086 12.371 1.00 89.56 539 LYS A O 1
ATOM 4340 N N . LYS A 1 540 ? -15.274 15.059 10.924 1.00 90.06 540 LYS A N 1
ATOM 4341 C CA . LYS A 1 540 ? -15.944 15.505 9.699 1.00 90.06 540 LYS A CA 1
ATOM 4342 C C . LYS A 1 540 ? -16.936 14.454 9.242 1.00 90.06 540 LYS A C 1
ATOM 4344 O O . LYS A 1 540 ? -16.756 13.284 9.558 1.00 90.06 540 LYS A O 1
ATOM 4349 N N . VAL A 1 541 ? -17.932 14.857 8.467 1.00 90.88 541 VAL A N 1
ATOM 4350 C CA . VAL A 1 541 ? -18.994 13.969 7.989 1.00 90.88 541 VAL A CA 1
ATOM 4351 C C . VAL A 1 541 ? -19.067 14.024 6.469 1.00 90.88 541 VAL A C 1
ATOM 4353 O O . VAL A 1 541 ? -18.958 15.098 5.881 1.00 90.88 541 VAL A O 1
ATOM 4356 N N . ILE A 1 542 ? -19.246 12.866 5.837 1.00 90.38 542 ILE A N 1
ATOM 4357 C CA . ILE A 1 542 ? -19.615 12.758 4.426 1.00 90.38 542 ILE A CA 1
ATOM 4358 C C . ILE A 1 542 ? -20.880 11.912 4.294 1.00 90.38 542 ILE A C 1
ATOM 4360 O O . ILE A 1 542 ? -20.927 10.791 4.798 1.00 90.38 542 ILE A O 1
ATOM 4364 N N . PHE A 1 543 ? -21.885 12.458 3.615 1.00 90.25 543 PHE A N 1
ATOM 4365 C CA . PHE A 1 543 ? -23.138 11.771 3.315 1.00 90.25 543 PHE A CA 1
ATOM 4366 C C . PHE A 1 543 ? -23.049 11.029 1.984 1.00 90.25 543 PHE A C 1
ATOM 4368 O O . PHE A 1 543 ? -22.321 11.446 1.073 1.00 90.25 543 PHE A O 1
ATOM 4375 N N . GLU A 1 544 ? -23.801 9.939 1.872 1.00 85.81 544 GLU A N 1
ATOM 4376 C CA . GLU A 1 544 ? -24.170 9.396 0.566 1.00 85.81 544 GLU A CA 1
ATOM 4377 C C . GLU A 1 544 ? -25.193 10.308 -0.144 1.00 85.81 544 GLU A C 1
ATOM 4379 O O . GLU A 1 544 ? -25.629 11.314 0.414 1.00 85.81 544 GLU A O 1
ATOM 4384 N N . ASP A 1 545 ? -25.483 10.036 -1.416 1.00 80.31 545 ASP A N 1
ATOM 4385 C CA . ASP A 1 545 ? -26.199 10.971 -2.296 1.00 80.31 545 ASP A CA 1
ATOM 4386 C C . ASP A 1 545 ? -27.658 11.255 -1.874 1.00 80.31 545 ASP A C 1
ATOM 4388 O O . ASP A 1 545 ? -28.167 12.331 -2.180 1.00 80.31 545 ASP A O 1
ATOM 4392 N N . GLU A 1 546 ? -28.317 10.338 -1.160 1.00 82.75 546 GLU A N 1
ATOM 4393 C CA . GLU A 1 546 ? -29.677 10.494 -0.614 1.00 82.75 546 GLU A CA 1
ATOM 4394 C C . GLU A 1 546 ? -29.704 11.001 0.843 1.00 82.75 546 GLU A C 1
ATOM 4396 O O . GLU A 1 546 ? -30.778 11.252 1.396 1.00 82.75 546 GLU A O 1
ATOM 4401 N N . GLU A 1 547 ? -28.534 11.209 1.455 1.00 89.50 547 GLU A N 1
ATOM 4402 C CA . GLU A 1 547 ? -28.360 11.755 2.807 1.00 89.50 547 GLU A CA 1
ATOM 4403 C C . GLU A 1 547 ? -29.102 10.977 3.917 1.00 89.50 547 GLU A C 1
ATOM 4405 O O . GLU A 1 547 ? -29.541 11.542 4.922 1.00 89.50 547 GLU A O 1
ATOM 4410 N N . GLU A 1 548 ? -29.243 9.662 3.753 1.00 90.00 548 GLU A N 1
ATOM 4411 C CA . GLU A 1 548 ? -29.848 8.738 4.724 1.00 90.00 548 GLU A CA 1
ATOM 4412 C C . GLU A 1 548 ? -28.811 7.902 5.487 1.00 90.00 548 GLU A C 1
ATOM 4414 O O . GLU A 1 548 ? -29.146 7.172 6.428 1.00 90.00 548 GLU A O 1
ATOM 4419 N N . SER A 1 549 ? -27.546 8.008 5.086 1.00 93.31 549 SER A N 1
ATOM 4420 C CA . SER A 1 549 ? -26.396 7.457 5.789 1.00 93.31 549 SER A CA 1
ATOM 4421 C C . SER A 1 549 ? -25.169 8.360 5.635 1.00 93.31 549 SER A C 1
ATOM 4423 O O . SER A 1 549 ? -25.037 9.125 4.675 1.00 93.31 549 SER A O 1
ATOM 4425 N N . PHE A 1 550 ? -24.251 8.287 6.598 1.00 94.12 550 PHE A N 1
ATOM 4426 C CA . PHE A 1 550 ? -23.001 9.031 6.561 1.00 94.12 550 PHE A CA 1
ATOM 4427 C C . PHE A 1 550 ? -21.814 8.255 7.129 1.00 94.12 550 PHE A C 1
ATOM 4429 O O . PHE A 1 550 ? -21.953 7.294 7.885 1.00 94.12 550 PHE A O 1
ATOM 4436 N N . VAL A 1 551 ? -20.614 8.731 6.794 1.00 94.75 551 VAL A N 1
ATOM 4437 C CA . VAL A 1 551 ? -19.352 8.330 7.425 1.00 94.75 551 VAL A CA 1
ATOM 4438 C C . VAL A 1 551 ? -18.770 9.520 8.178 1.00 94.75 551 VAL A C 1
ATOM 4440 O O . VAL A 1 551 ? -18.526 10.574 7.588 1.00 94.75 551 VAL A O 1
ATOM 4443 N N . MET A 1 552 ? -18.506 9.341 9.474 1.00 93.69 552 MET A N 1
ATOM 4444 C CA . MET A 1 552 ? -17.748 10.301 10.279 1.00 93.69 552 MET A CA 1
ATOM 4445 C C . MET A 1 552 ? -16.257 9.956 10.272 1.00 93.69 552 MET A C 1
ATOM 4447 O O . MET A 1 552 ? -15.881 8.793 10.406 1.00 93.69 552 MET A O 1
ATOM 4451 N N . TYR A 1 553 ? -15.383 10.947 10.098 1.00 94.19 553 TYR A N 1
ATOM 4452 C CA . TYR A 1 553 ? -13.962 10.705 9.883 1.00 94.19 553 TYR A CA 1
ATOM 4453 C C . TYR A 1 553 ? -13.038 11.840 10.355 1.00 94.19 553 TYR A C 1
ATOM 4455 O O . TYR A 1 553 ? -13.408 13.010 10.415 1.00 94.19 553 TYR A O 1
ATOM 4463 N N . GLY A 1 554 ? -11.783 11.492 10.646 1.00 91.62 554 GLY A N 1
ATOM 4464 C CA . GLY A 1 554 ? -10.703 12.399 11.032 1.00 91.62 554 GLY A CA 1
ATOM 4465 C C . GLY A 1 554 ? -9.578 12.436 9.994 1.00 91.62 554 GLY A C 1
ATOM 4466 O O . GLY A 1 554 ? -9.335 11.471 9.262 1.00 91.62 554 GLY A O 1
ATOM 4467 N N . LYS A 1 555 ? -8.853 13.560 9.920 1.00 91.38 555 LYS A N 1
ATOM 4468 C CA . LYS A 1 555 ? -7.711 13.744 9.005 1.00 91.38 555 LYS A CA 1
ATOM 4469 C C . LYS A 1 555 ? -6.396 13.642 9.781 1.00 91.38 555 LYS A C 1
ATOM 4471 O O . LYS A 1 555 ? -6.122 14.487 10.625 1.00 91.38 555 LYS A O 1
ATOM 4476 N N . SER A 1 556 ? -5.547 12.663 9.464 1.00 86.69 556 SER A N 1
ATOM 4477 C CA . SER A 1 556 ? -4.243 12.499 10.123 1.00 86.69 556 SER A CA 1
ATOM 4478 C C . SER A 1 556 ? -3.174 12.006 9.156 1.00 86.69 556 SER A C 1
ATOM 4480 O O . SER A 1 556 ? -3.330 10.989 8.484 1.00 86.69 556 SER A O 1
ATOM 4482 N N . GLY A 1 557 ? -2.079 12.761 9.036 1.00 84.94 557 GLY A N 1
ATOM 4483 C CA . GLY A 1 557 ? -0.967 12.417 8.152 1.00 84.94 557 GLY A CA 1
ATOM 4484 C C . GLY A 1 557 ? -1.394 12.257 6.688 1.00 84.94 557 GLY A C 1
ATOM 4485 O O . GLY A 1 557 ? -1.730 13.229 6.005 1.00 84.94 557 GLY A O 1
ATOM 4486 N N . ARG A 1 558 ? -1.321 11.023 6.173 1.00 83.31 558 ARG A N 1
ATOM 4487 C CA . ARG A 1 558 ? -1.779 10.679 4.811 1.00 83.31 558 ARG A CA 1
ATOM 4488 C C . ARG A 1 558 ? -3.088 9.897 4.806 1.00 83.31 558 ARG A C 1
ATOM 4490 O O . ARG A 1 558 ? -3.511 9.486 3.728 1.00 83.31 558 ARG A O 1
ATOM 4497 N N . SER A 1 559 ? -3.709 9.718 5.961 1.00 91.00 559 SER A N 1
ATOM 4498 C CA . SER A 1 559 ? -4.888 8.889 6.151 1.00 91.00 559 SER A CA 1
ATOM 4499 C C . SER A 1 559 ? -6.103 9.755 6.461 1.00 91.00 559 SER A C 1
ATOM 4501 O O . SER A 1 559 ? -6.021 10.721 7.223 1.00 91.00 559 SER A O 1
ATOM 4503 N N . TYR A 1 560 ? -7.227 9.416 5.842 1.00 94.06 560 TYR A N 1
ATOM 4504 C CA . TYR A 1 560 ? -8.544 9.798 6.336 1.00 94.06 560 TYR A CA 1
ATOM 4505 C C . TYR A 1 560 ? -9.083 8.566 7.052 1.00 94.06 560 TYR A C 1
ATOM 4507 O O . TYR A 1 560 ? -9.132 7.483 6.468 1.00 94.06 560 TYR A O 1
ATOM 4515 N N . VAL A 1 561 ? -9.378 8.728 8.336 1.00 95.75 561 VAL A N 1
ATOM 4516 C CA . VAL A 1 561 ? -9.749 7.636 9.232 1.00 95.75 561 VAL A CA 1
ATOM 4517 C C . VAL A 1 561 ? -11.214 7.807 9.582 1.00 95.75 561 VAL A C 1
ATOM 4519 O O . VAL A 1 561 ? -11.552 8.732 10.309 1.00 95.75 561 VAL A O 1
ATOM 4522 N N . ALA A 1 562 ? -12.067 6.952 9.036 1.00 96.50 562 ALA A N 1
ATOM 4523 C CA . ALA A 1 562 ? -13.454 6.818 9.439 1.00 96.50 562 ALA A CA 1
ATOM 4524 C C . ALA A 1 562 ? -13.543 6.134 10.808 1.00 96.50 562 ALA A C 1
ATOM 4526 O O . ALA A 1 562 ? -12.779 5.202 11.081 1.00 96.50 562 ALA A O 1
ATOM 4527 N N . MET A 1 563 ? -14.443 6.628 11.653 1.00 94.25 563 MET A N 1
ATOM 4528 C CA . MET A 1 563 ? -14.752 6.058 12.961 1.00 94.25 563 MET A CA 1
ATOM 4529 C C . MET A 1 563 ? -15.978 5.153 12.828 1.00 94.25 563 MET A C 1
ATOM 4531 O O . MET A 1 563 ? -17.048 5.645 12.477 1.00 94.25 563 MET A O 1
ATOM 4535 N N . GLY A 1 564 ? -15.800 3.863 13.101 1.00 93.88 564 GLY A N 1
ATOM 4536 C CA . GLY A 1 564 ? -16.842 2.845 13.035 1.00 93.88 564 GLY A CA 1
ATOM 4537 C C . GLY A 1 564 ? -17.342 2.533 11.623 1.00 93.88 564 GLY A C 1
ATOM 4538 O O . GLY A 1 564 ? -16.748 2.909 10.602 1.00 93.88 564 GLY A O 1
ATOM 4539 N N . ASP A 1 565 ? -18.454 1.804 11.598 1.00 95.19 565 ASP A N 1
ATOM 4540 C CA . ASP A 1 565 ? -19.268 1.574 10.406 1.00 95.19 565 ASP A CA 1
ATOM 4541 C C . ASP A 1 565 ? -20.072 2.836 10.021 1.00 95.19 565 ASP A C 1
ATOM 4543 O O . ASP A 1 565 ? -20.207 3.756 10.834 1.00 95.19 565 ASP A O 1
ATOM 4547 N N . PRO A 1 566 ? -20.610 2.929 8.787 1.00 95.31 566 PRO A N 1
ATOM 4548 C CA . PRO A 1 566 ? -21.519 4.009 8.419 1.00 95.31 566 PRO A CA 1
ATOM 4549 C C . PRO A 1 566 ? -22.724 4.100 9.358 1.00 95.31 566 PRO A C 1
ATOM 4551 O O . PRO A 1 566 ? -23.280 3.088 9.780 1.00 95.31 566 PRO A O 1
ATOM 4554 N N . VAL A 1 567 ? -23.156 5.327 9.635 1.00 94.88 567 VAL A N 1
ATOM 4555 C CA . VAL A 1 567 ? -24.271 5.636 10.535 1.00 94.88 567 VAL A CA 1
ATOM 4556 C C . VAL A 1 567 ? -25.491 5.994 9.691 1.00 94.88 567 VAL A C 1
ATOM 4558 O O . VAL A 1 567 ? -25.370 6.791 8.762 1.00 94.88 567 VAL A O 1
ATOM 4561 N N . GLY A 1 568 ? -26.656 5.415 9.980 1.00 93.62 568 GLY A N 1
ATOM 4562 C CA . GLY A 1 568 ? -27.886 5.621 9.208 1.00 93.62 568 GLY A CA 1
ATOM 4563 C C . GLY A 1 568 ? -28.558 4.313 8.813 1.00 93.62 568 GLY A C 1
ATOM 4564 O O . GLY A 1 568 ? -28.415 3.306 9.504 1.00 93.62 568 GLY A O 1
ATOM 4565 N N . LYS A 1 569 ? -29.277 4.328 7.687 1.00 91.50 569 LYS A N 1
ATOM 4566 C CA . LYS A 1 569 ? -29.957 3.136 7.163 1.00 91.50 569 LYS A CA 1
ATOM 4567 C C . LYS A 1 569 ? -28.959 2.041 6.746 1.00 91.50 569 LYS A C 1
ATOM 4569 O O . LYS A 1 569 ? -28.082 2.324 5.920 1.00 91.50 569 LYS A O 1
ATOM 4574 N N . PRO A 1 570 ? -29.100 0.790 7.231 1.00 88.69 570 PRO A N 1
ATOM 4575 C CA . PRO A 1 570 ? -28.197 -0.309 6.879 1.00 88.69 570 PRO A CA 1
ATOM 4576 C C . PRO A 1 570 ? -28.093 -0.578 5.371 1.00 88.69 570 PRO A C 1
ATOM 4578 O O . PRO A 1 570 ? -27.020 -0.933 4.881 1.00 88.69 570 PRO A O 1
ATOM 4581 N N . GLU A 1 571 ? -29.171 -0.361 4.608 1.00 87.62 571 GLU A N 1
ATOM 4582 C CA . GLU A 1 571 ? -29.192 -0.578 3.155 1.00 87.62 571 GLU A CA 1
ATOM 4583 C C . GLU A 1 571 ? -28.269 0.388 2.398 1.00 87.62 571 GLU A C 1
ATOM 4585 O O . GLU A 1 571 ? -27.788 0.058 1.315 1.00 87.62 571 GLU A O 1
ATOM 4590 N N . LYS A 1 572 ? -27.989 1.563 2.975 1.00 89.00 572 LYS A N 1
ATOM 4591 C CA . LYS A 1 572 ? -27.155 2.621 2.382 1.00 89.00 572 LYS A CA 1
ATOM 4592 C C . LYS A 1 572 ? -25.688 2.558 2.813 1.00 89.00 572 LYS A C 1
ATOM 4594 O O . LYS A 1 572 ? -24.860 3.318 2.311 1.00 89.00 572 LYS A O 1
ATOM 4599 N N . ALA A 1 573 ? -25.322 1.632 3.701 1.00 87.00 573 ALA A N 1
ATOM 4600 C CA . ALA A 1 573 ? -23.957 1.524 4.216 1.00 87.00 573 ALA A CA 1
ATOM 4601 C C . ALA A 1 573 ? -22.916 1.297 3.101 1.00 87.00 573 ALA A C 1
ATOM 4603 O O . ALA A 1 573 ? -21.835 1.891 3.128 1.00 87.00 573 ALA A O 1
ATOM 4604 N N . GLY A 1 574 ? -23.245 0.487 2.088 1.00 81.06 574 GLY A N 1
ATOM 4605 C CA . GLY A 1 574 ? -22.369 0.246 0.936 1.00 81.06 574 GLY A CA 1
ATOM 4606 C C . GLY A 1 574 ? -22.056 1.521 0.144 1.00 81.06 574 GLY A C 1
ATOM 4607 O O . GLY A 1 574 ? -20.890 1.777 -0.180 1.00 81.06 574 GLY A O 1
ATOM 4608 N N . ASP A 1 575 ? -23.070 2.355 -0.093 1.00 82.56 575 ASP A N 1
ATOM 4609 C CA . ASP A 1 575 ? -22.938 3.631 -0.805 1.00 82.56 575 ASP A CA 1
ATOM 4610 C C . ASP A 1 575 ? -22.105 4.634 0.002 1.00 82.56 575 ASP A C 1
ATOM 4612 O O . ASP A 1 575 ? -21.181 5.253 -0.534 1.00 82.56 575 ASP A O 1
ATOM 4616 N N . SER A 1 576 ? -22.332 4.716 1.315 1.00 89.88 576 SER A N 1
ATOM 4617 C CA . SER A 1 576 ? -21.534 5.522 2.248 1.00 89.88 576 SER A CA 1
ATOM 4618 C C . SER A 1 576 ? -20.052 5.121 2.253 1.00 89.88 576 SER A C 1
ATOM 4620 O O . SER A 1 576 ? -19.160 5.976 2.162 1.00 89.88 576 SER A O 1
ATOM 4622 N N . ILE A 1 577 ? -19.756 3.814 2.283 1.00 87.62 577 ILE A N 1
ATOM 4623 C CA . ILE A 1 577 ? -18.383 3.286 2.197 1.00 87.62 577 ILE A CA 1
ATOM 4624 C C . ILE A 1 577 ? -17.746 3.664 0.857 1.00 87.62 577 ILE A C 1
ATOM 4626 O O . ILE A 1 577 ? -16.593 4.117 0.824 1.00 87.62 577 ILE A O 1
ATOM 4630 N N . TRP A 1 578 ? -18.484 3.513 -0.247 1.00 81.31 578 TRP A N 1
ATOM 4631 C CA . TRP A 1 578 ? -18.019 3.901 -1.577 1.00 81.31 578 TRP A CA 1
ATOM 4632 C C . TRP A 1 578 ? -17.721 5.401 -1.654 1.00 81.31 578 TRP A C 1
ATOM 4634 O O . TRP A 1 578 ? -16.648 5.798 -2.120 1.00 81.31 578 TRP A O 1
ATOM 4644 N N . LYS A 1 579 ? -18.616 6.242 -1.134 1.00 82.75 579 LYS A N 1
ATOM 4645 C CA . LYS A 1 579 ? -18.482 7.700 -1.142 1.00 82.75 579 LYS A CA 1
ATOM 4646 C C . LYS A 1 579 ? -17.257 8.169 -0.367 1.00 82.75 579 LYS A C 1
ATOM 4648 O O . LYS A 1 579 ? -16.453 8.953 -0.885 1.00 82.75 579 LYS A O 1
ATOM 4653 N N . PHE A 1 580 ? -17.048 7.632 0.834 1.00 91.75 580 PHE A N 1
ATOM 4654 C CA . PHE A 1 580 ? -15.859 7.927 1.630 1.00 91.75 580 PHE A CA 1
ATOM 4655 C C . PHE A 1 580 ? -14.575 7.429 0.952 1.00 91.75 580 PHE A C 1
ATOM 4657 O O . PHE A 1 580 ? -13.555 8.131 0.919 1.00 91.75 580 PHE A O 1
ATOM 4664 N N . TYR A 1 581 ? -14.611 6.241 0.343 1.00 85.38 581 TYR A N 1
ATOM 4665 C CA . TYR A 1 581 ? -13.498 5.745 -0.457 1.00 85.38 581 TYR A CA 1
ATOM 4666 C C . TYR A 1 581 ? -13.172 6.706 -1.611 1.00 85.38 581 TYR A C 1
ATOM 4668 O O . TYR A 1 581 ? -12.009 7.090 -1.784 1.00 85.38 581 TYR A O 1
ATOM 4676 N N . GLU A 1 582 ? -14.168 7.156 -2.376 1.00 79.06 582 GLU A N 1
ATOM 4677 C CA . GLU A 1 582 ? -13.981 8.122 -3.459 1.00 79.06 582 GLU A CA 1
ATOM 4678 C C . GLU A 1 582 ? -13.387 9.442 -2.974 1.00 79.06 582 GLU A C 1
ATOM 4680 O O . GLU A 1 582 ? -12.465 9.962 -3.612 1.00 79.06 582 GLU A O 1
ATOM 4685 N N . LEU A 1 583 ? -13.867 9.968 -1.847 1.00 82.50 583 LEU A N 1
ATOM 4686 C CA . LEU A 1 583 ? -13.329 11.171 -1.217 1.00 82.50 583 LEU A CA 1
ATOM 4687 C C . LEU A 1 583 ? -11.831 11.021 -0.937 1.00 82.50 583 LEU A C 1
ATOM 4689 O O . LEU A 1 583 ? -11.024 11.877 -1.325 1.00 82.50 583 LEU A O 1
ATOM 4693 N N . CYS A 1 584 ? -11.443 9.908 -0.312 1.00 86.31 584 CYS A N 1
ATOM 4694 C CA . CYS A 1 584 ? -10.046 9.598 -0.029 1.00 86.31 584 CYS A CA 1
ATOM 4695 C C . CYS A 1 584 ? -9.226 9.544 -1.325 1.00 86.31 584 CYS A C 1
ATOM 4697 O O . CYS A 1 584 ? -8.150 10.141 -1.426 1.00 86.31 584 CYS A O 1
ATOM 4699 N N . ARG A 1 585 ? -9.755 8.884 -2.364 1.00 76.06 585 ARG A N 1
ATOM 4700 C CA . ARG A 1 585 ? -9.099 8.765 -3.675 1.00 76.06 585 ARG A CA 1
ATOM 4701 C C . ARG A 1 585 ? -8.940 10.111 -4.380 1.00 76.06 585 ARG A C 1
ATOM 4703 O O . ARG A 1 585 ? -7.865 10.357 -4.933 1.00 76.06 585 ARG A O 1
ATOM 4710 N N . LYS A 1 586 ? -9.959 10.975 -4.361 1.00 72.00 586 LYS A N 1
ATOM 4711 C CA . LYS A 1 586 ? -9.923 12.326 -4.953 1.00 72.00 586 LYS A CA 1
ATOM 4712 C C . LYS A 1 586 ? -8.821 13.170 -4.304 1.00 72.00 586 LYS A C 1
ATOM 4714 O O . LYS A 1 586 ? -8.011 13.765 -5.019 1.00 72.00 586 LYS A O 1
ATOM 4719 N N . ASN A 1 587 ? -8.702 13.098 -2.978 1.00 76.12 587 ASN A N 1
ATOM 4720 C CA . ASN A 1 587 ? -7.739 13.865 -2.183 1.00 76.12 587 ASN A CA 1
ATOM 4721 C C . ASN A 1 587 ? -6.348 13.212 -2.031 1.00 76.12 587 ASN A C 1
ATOM 4723 O O . ASN A 1 587 ? -5.499 13.727 -1.303 1.00 76.12 587 ASN A O 1
ATOM 4727 N N . SER A 1 588 ? -6.069 12.089 -2.709 1.00 73.31 588 SER A N 1
ATOM 4728 C CA . SER A 1 588 ? -4.816 11.322 -2.542 1.00 73.31 588 SER A CA 1
ATOM 4729 C C . SER A 1 588 ? -4.526 10.902 -1.092 1.00 73.31 588 SER A C 1
ATOM 4731 O O . SER A 1 588 ? -3.366 10.818 -0.674 1.00 73.31 588 SER A O 1
ATOM 4733 N N . LYS A 1 589 ? -5.579 10.620 -0.327 1.00 85.19 589 LYS A N 1
ATOM 4734 C CA . LYS A 1 589 ? -5.502 10.141 1.052 1.00 85.19 589 LYS A CA 1
ATOM 4735 C C . LYS A 1 589 ? -5.784 8.647 1.089 1.00 85.19 589 LYS A C 1
ATOM 4737 O O . LYS A 1 589 ? -6.435 8.080 0.210 1.00 85.19 589 LYS A O 1
ATOM 4742 N N . GLN A 1 590 ? -5.222 8.001 2.092 1.00 87.88 590 GLN A N 1
ATOM 4743 C CA . GLN A 1 590 ? -5.438 6.599 2.370 1.00 87.88 590 GLN A CA 1
ATOM 4744 C C . GLN A 1 590 ? -6.773 6.438 3.116 1.00 87.88 590 GLN A C 1
ATOM 4746 O O . GLN A 1 590 ? -6.895 7.016 4.195 1.00 87.88 590 GLN A O 1
ATOM 4751 N N . PRO A 1 591 ? -7.742 5.676 2.571 1.00 93.06 591 PRO A N 1
ATOM 4752 C CA . PRO A 1 591 ? -8.951 5.329 3.302 1.00 93.06 591 PRO A CA 1
ATOM 4753 C C . PRO A 1 591 ? -8.612 4.323 4.404 1.00 93.06 591 PRO A C 1
ATOM 4755 O O . PRO A 1 591 ? -7.925 3.317 4.165 1.00 93.06 591 PRO A O 1
ATOM 4758 N N . VAL A 1 592 ? -9.083 4.620 5.606 1.00 95.69 592 VAL A N 1
ATOM 4759 C CA . VAL A 1 592 ? -9.008 3.760 6.784 1.00 95.69 592 VAL A CA 1
ATOM 4760 C C . VAL A 1 592 ? -10.372 3.802 7.453 1.00 95.69 592 VAL A C 1
ATOM 4762 O O . VAL A 1 592 ? -10.903 4.889 7.625 1.00 95.69 592 VAL A O 1
ATOM 4765 N N . PHE A 1 593 ? -10.908 2.654 7.848 1.00 96.44 593 PHE A N 1
ATOM 4766 C CA . PHE A 1 593 ? -12.030 2.572 8.776 1.00 96.44 593 PHE A CA 1
ATOM 4767 C C . PHE A 1 593 ? -11.546 1.879 10.044 1.00 96.44 593 PHE A C 1
ATOM 4769 O O . PHE A 1 593 ? -10.865 0.851 9.973 1.00 96.44 593 PHE A O 1
ATOM 4776 N N . TYR A 1 594 ? -11.815 2.492 11.186 1.00 94.31 594 TYR A N 1
ATOM 4777 C CA . TYR A 1 594 ? -11.338 2.075 12.495 1.00 94.31 594 TYR A CA 1
ATOM 4778 C C . TYR A 1 594 ? -12.519 1.578 13.331 1.00 94.31 594 TYR A C 1
ATOM 4780 O O . TYR A 1 594 ? -13.549 2.232 13.337 1.00 94.31 594 TYR A O 1
ATOM 4788 N N . GLU A 1 595 ? -12.357 0.442 14.015 1.00 92.19 595 GLU A N 1
ATOM 4789 C CA . GLU A 1 595 ? -13.404 -0.198 14.838 1.00 92.19 595 GLU A CA 1
ATOM 4790 C C . GLU A 1 595 ? -14.651 -0.655 14.057 1.00 92.19 595 GLU A C 1
ATOM 4792 O O . GLU A 1 595 ? -15.753 -0.682 14.581 1.00 92.19 595 GLU A O 1
ATOM 4797 N N . VAL A 1 596 ? -14.477 -1.115 12.813 1.00 94.44 596 VAL A N 1
ATOM 4798 C CA . VAL A 1 596 ? -15.596 -1.660 12.019 1.00 94.44 596 VAL A CA 1
ATOM 4799 C C . VAL A 1 596 ? -16.038 -3.034 12.516 1.00 94.44 596 VAL A C 1
ATOM 4801 O O . VAL A 1 596 ? -15.204 -3.852 12.942 1.00 94.44 596 VAL A O 1
ATOM 4804 N N . SER A 1 597 ? -17.338 -3.305 12.429 1.00 91.56 597 SER A N 1
ATOM 4805 C CA . SER A 1 597 ? -17.930 -4.602 12.744 1.00 91.56 597 SER A CA 1
ATOM 4806 C C . SER A 1 597 ? -17.714 -5.616 11.612 1.00 91.56 597 SER A C 1
ATOM 4808 O O . SER A 1 597 ? -17.010 -5.381 10.624 1.00 91.56 597 SER A O 1
ATOM 4810 N N . LYS A 1 598 ? -18.304 -6.804 11.777 1.00 89.31 598 LYS A N 1
ATOM 4811 C CA . LYS A 1 598 ? -18.321 -7.839 10.739 1.00 89.31 598 LYS A CA 1
ATOM 4812 C C . LYS A 1 598 ? -19.453 -7.646 9.714 1.00 89.31 598 LYS A C 1
ATOM 4814 O O . LYS A 1 598 ? -19.457 -8.349 8.706 1.00 89.31 598 LYS A O 1
ATOM 4819 N N . ASP A 1 599 ? -20.388 -6.731 9.966 1.00 86.38 599 ASP A N 1
ATOM 4820 C CA . ASP A 1 599 ? -21.673 -6.680 9.259 1.00 86.38 599 ASP A CA 1
ATOM 4821 C C . ASP A 1 599 ? -21.535 -6.116 7.836 1.00 86.38 599 ASP A C 1
ATOM 4823 O O . ASP A 1 599 ? -22.263 -6.519 6.933 1.00 86.38 599 ASP A O 1
ATOM 4827 N N . TYR A 1 600 ? -20.530 -5.264 7.605 1.00 84.56 600 TYR A N 1
ATOM 4828 C CA . TYR A 1 600 ? -20.273 -4.621 6.310 1.00 84.56 600 TYR A CA 1
ATOM 4829 C C . TYR A 1 600 ? -18.952 -5.058 5.651 1.00 84.56 600 TYR A C 1
ATOM 4831 O O . TYR A 1 600 ? -18.436 -4.376 4.760 1.00 84.56 600 TYR A O 1
ATOM 4839 N N . LEU A 1 601 ? -18.380 -6.201 6.063 1.00 81.94 601 LEU A N 1
ATOM 4840 C CA . LEU A 1 601 ? -17.088 -6.692 5.551 1.00 81.94 601 LEU A CA 1
ATOM 4841 C C . LEU A 1 601 ? -17.058 -6.807 4.024 1.00 81.94 601 LEU A C 1
ATOM 4843 O O . LEU A 1 601 ? -16.051 -6.449 3.410 1.00 81.94 601 LEU A O 1
ATOM 4847 N N . ASP A 1 602 ? -18.152 -7.259 3.415 1.00 73.19 602 ASP A N 1
ATOM 4848 C CA . ASP A 1 602 ? -18.244 -7.437 1.966 1.00 73.19 602 ASP A CA 1
ATOM 4849 C C . ASP A 1 602 ? -18.093 -6.100 1.220 1.00 73.19 602 ASP A C 1
ATOM 4851 O O . ASP A 1 602 ? -17.297 -6.003 0.283 1.00 73.19 602 ASP A O 1
ATOM 4855 N N . TYR A 1 603 ? -18.723 -5.026 1.707 1.00 75.56 603 TYR A N 1
ATOM 4856 C CA . TYR A 1 603 ? -18.602 -3.685 1.119 1.00 75.56 603 TYR A CA 1
ATOM 4857 C C . TYR A 1 603 ? -17.178 -3.118 1.230 1.00 75.56 603 TYR A C 1
ATOM 4859 O O . TYR A 1 603 ? -16.634 -2.527 0.291 1.00 75.56 603 TYR A O 1
ATOM 4867 N N . TYR A 1 604 ? -16.514 -3.345 2.362 1.00 79.81 604 TYR A N 1
ATOM 4868 C CA . TYR A 1 604 ? -15.115 -2.958 2.558 1.00 79.81 604 TYR A CA 1
ATOM 4869 C C . TYR A 1 604 ? -14.147 -3.752 1.658 1.00 79.81 604 TYR A C 1
ATOM 4871 O O . TYR A 1 604 ? -13.187 -3.182 1.115 1.00 79.81 604 TYR A O 1
ATOM 4879 N N . LEU A 1 605 ? -14.394 -5.051 1.449 1.00 74.69 605 LEU A N 1
ATOM 4880 C CA . LEU A 1 605 ? -13.676 -5.868 0.458 1.00 74.69 605 LEU A CA 1
ATOM 4881 C C . LEU A 1 605 ? -13.932 -5.354 -0.964 1.00 74.69 605 LEU A C 1
ATOM 4883 O O . LEU A 1 605 ? -13.020 -5.334 -1.806 1.00 74.69 605 LEU A O 1
ATOM 4887 N N . ASP A 1 606 ? -15.140 -4.862 -1.230 1.00 66.94 606 ASP A N 1
ATOM 4888 C CA . ASP A 1 606 ? -15.520 -4.303 -2.517 1.00 66.94 606 ASP A CA 1
ATOM 4889 C C . ASP A 1 606 ? -14.804 -2.994 -2.863 1.00 66.94 606 ASP A C 1
ATOM 4891 O O . ASP A 1 606 ? -14.460 -2.766 -4.029 1.00 66.94 606 ASP A O 1
ATOM 4895 N N . VAL A 1 607 ? -14.390 -2.206 -1.877 1.00 69.25 607 VAL A N 1
ATOM 4896 C CA . VAL A 1 607 ? -13.499 -1.053 -2.118 1.00 69.25 607 VAL A CA 1
ATOM 4897 C C . VAL A 1 607 ? -12.005 -1.394 -1.994 1.00 69.25 607 VAL A C 1
ATOM 4899 O O . VAL A 1 607 ? -11.130 -0.550 -2.215 1.00 69.25 607 VAL A O 1
ATOM 4902 N N . GLY A 1 608 ? -11.688 -2.673 -1.762 1.00 67.62 608 GLY A N 1
ATOM 4903 C CA . GLY A 1 608 ? -10.335 -3.230 -1.801 1.00 67.62 608 GLY A CA 1
ATOM 4904 C C . GLY A 1 608 ? -9.520 -2.982 -0.531 1.00 67.62 608 GLY A C 1
ATOM 4905 O O . GLY A 1 608 ? -8.297 -2.811 -0.615 1.00 67.62 608 GLY A O 1
ATOM 4906 N N . LEU A 1 609 ? -10.180 -2.917 0.627 1.00 80.06 609 LEU A N 1
ATOM 4907 C CA . LEU A 1 609 ? -9.520 -2.790 1.925 1.00 80.06 609 LEU A CA 1
ATOM 4908 C C . LEU A 1 609 ? -9.133 -4.159 2.487 1.00 80.06 609 LEU A C 1
ATOM 4910 O O . LEU A 1 609 ? -9.757 -5.178 2.206 1.00 80.06 609 LEU A O 1
ATOM 4914 N N . ASN A 1 610 ? -8.063 -4.167 3.278 1.00 82.00 610 ASN A N 1
ATOM 4915 C CA . ASN A 1 610 ? -7.634 -5.316 4.069 1.00 82.00 610 ASN A CA 1
ATOM 4916 C C . ASN A 1 610 ? -8.068 -5.120 5.516 1.00 82.00 610 ASN A C 1
ATOM 4918 O O . ASN A 1 610 ? -8.127 -3.981 5.972 1.00 82.00 610 ASN A O 1
ATOM 4922 N N . PHE A 1 611 ? -8.240 -6.214 6.254 1.00 82.56 611 PHE A N 1
ATOM 4923 C CA . PHE A 1 611 ? -8.624 -6.157 7.661 1.00 82.56 611 PHE A CA 1
ATOM 4924 C C . PHE A 1 611 ? -7.497 -6.571 8.590 1.00 82.56 611 PHE A C 1
ATOM 4926 O O . PHE A 1 611 ? -6.711 -7.476 8.302 1.00 82.56 611 PHE A O 1
ATOM 4933 N N . LEU A 1 612 ? -7.466 -5.922 9.744 1.00 83.56 612 LEU A N 1
ATOM 4934 C CA . LEU A 1 612 ? -6.733 -6.363 10.916 1.00 83.56 612 LEU A CA 1
ATOM 4935 C C . LEU A 1 612 ? -7.709 -6.390 12.090 1.00 83.56 612 LEU A C 1
ATOM 4937 O O . LEU A 1 612 ? -8.272 -5.349 12.414 1.00 83.56 612 LEU A O 1
ATOM 4941 N N . LYS A 1 613 ? -7.893 -7.546 12.738 1.00 83.06 613 LYS A N 1
ATOM 4942 C CA . LYS A 1 613 ? -8.629 -7.601 14.010 1.00 83.06 613 LYS A CA 1
ATOM 4943 C C . LYS A 1 613 ? -7.839 -6.809 15.050 1.00 83.06 613 LYS A C 1
ATOM 4945 O O . LYS A 1 613 ? -6.650 -7.070 15.228 1.00 83.06 613 LYS A O 1
ATOM 4950 N N . ILE A 1 614 ? -8.487 -5.855 15.708 1.00 82.00 614 ILE A N 1
ATOM 4951 C CA . ILE A 1 614 ? -7.854 -4.993 16.718 1.00 82.00 614 ILE A CA 1
ATOM 4952 C C . ILE A 1 614 ? -8.363 -5.242 18.130 1.00 82.00 614 ILE A C 1
ATOM 4954 O O . ILE A 1 614 ? -7.681 -4.897 19.094 1.00 82.00 614 ILE A O 1
ATOM 4958 N N . GLY A 1 615 ? -9.510 -5.896 18.261 1.00 83.81 615 GLY A N 1
ATOM 4959 C CA . GLY A 1 615 ? -10.096 -6.234 19.543 1.00 83.81 615 GLY A CA 1
ATOM 4960 C C . GLY A 1 615 ? -11.453 -6.890 19.373 1.00 83.81 615 GLY A C 1
ATOM 4961 O O . GLY A 1 615 ? -11.800 -7.390 18.297 1.00 83.81 615 GLY A O 1
ATOM 4962 N N . GLU A 1 616 ? -12.192 -6.885 20.466 1.00 87.56 616 GLU A N 1
ATOM 4963 C CA . GLU A 1 616 ? -13.544 -7.405 20.577 1.00 87.56 616 GLU A CA 1
ATOM 4964 C C . GLU A 1 616 ? -14.343 -6.458 21.458 1.00 87.56 616 GLU A C 1
ATOM 4966 O O . GLU A 1 616 ? -13.833 -5.941 22.453 1.00 87.56 616 GLU A O 1
ATOM 4971 N N . GLU A 1 617 ? -15.592 -6.248 21.097 1.00 90.75 617 GLU A N 1
ATOM 4972 C CA . GLU A 1 617 ? -16.583 -5.543 21.884 1.00 90.75 617 GLU A CA 1
ATOM 4973 C C . GLU A 1 617 ? -17.380 -6.544 22.721 1.00 90.75 617 GLU A C 1
ATOM 4975 O O . GLU A 1 617 ? -17.666 -7.655 22.272 1.00 90.75 617 GLU A O 1
ATOM 4980 N N . GLY A 1 618 ? -17.655 -6.187 23.975 1.00 92.94 618 GLY A N 1
ATOM 4981 C CA . GLY A 1 618 ? -18.404 -7.042 24.890 1.00 92.94 618 GLY A CA 1
ATOM 4982 C C . GLY A 1 618 ? -19.878 -6.665 24.887 1.00 92.94 618 GLY A C 1
ATOM 4983 O O . GLY A 1 618 ? -20.229 -5.658 25.493 1.00 92.94 618 GLY A O 1
ATOM 4984 N N . ILE A 1 619 ? -20.720 -7.490 24.271 1.00 95.00 619 ILE A N 1
ATOM 4985 C CA . ILE A 1 619 ? -22.165 -7.275 24.158 1.00 95.00 619 ILE A CA 1
ATOM 4986 C C . ILE A 1 619 ? -22.914 -8.150 25.166 1.00 95.00 619 ILE A C 1
ATOM 4988 O O . ILE A 1 619 ? -22.650 -9.345 25.295 1.00 95.00 619 ILE A O 1
ATOM 4992 N N . ILE A 1 620 ? -23.858 -7.571 25.900 1.00 96.06 620 ILE A N 1
ATOM 4993 C CA . ILE A 1 620 ? -24.744 -8.278 26.827 1.00 96.06 620 ILE A CA 1
ATOM 4994 C C . ILE A 1 620 ? -26.135 -8.360 26.204 1.00 96.06 620 ILE A C 1
ATOM 4996 O O . ILE A 1 620 ? -26.714 -7.331 25.871 1.00 96.06 620 ILE A O 1
ATOM 5000 N N . ASP A 1 621 ? -26.692 -9.567 26.117 1.00 96.00 621 ASP A N 1
ATOM 5001 C CA . ASP A 1 621 ? -28.120 -9.752 25.849 1.00 96.00 621 ASP A CA 1
ATOM 5002 C C . ASP A 1 621 ? -28.923 -9.382 27.106 1.00 96.00 621 ASP A C 1
ATOM 5004 O O . ASP A 1 621 ? -28.784 -10.014 28.163 1.00 96.00 621 ASP A O 1
ATOM 5008 N N . LEU A 1 622 ? -29.732 -8.325 27.014 1.00 96.25 622 LEU A N 1
ATOM 5009 C CA . LEU A 1 622 ? -30.492 -7.798 28.144 1.00 96.25 622 LEU A CA 1
ATOM 5010 C C . LEU A 1 622 ? -31.711 -8.658 28.486 1.00 96.25 622 LEU A C 1
ATOM 5012 O O . LEU A 1 622 ? -32.095 -8.710 29.661 1.00 96.25 622 LEU A O 1
ATOM 5016 N N . LYS A 1 623 ? -32.283 -9.393 27.521 1.00 92.75 623 LYS A N 1
ATOM 5017 C CA . LYS A 1 623 ? -33.421 -10.297 27.764 1.00 92.75 623 LYS A CA 1
ATOM 5018 C C . LYS A 1 623 ? -32.991 -11.412 28.720 1.00 92.75 623 LYS A C 1
ATOM 5020 O O . LYS A 1 623 ? -33.655 -11.660 29.730 1.00 92.75 623 LYS A O 1
ATOM 5025 N N . GLU A 1 624 ? -31.808 -11.977 28.485 1.00 88.62 624 GLU A N 1
ATOM 5026 C CA . GLU A 1 624 ? -31.217 -13.049 29.299 1.00 88.62 624 GLU A CA 1
ATOM 5027 C C . GLU A 1 624 ? -30.440 -12.550 30.533 1.00 88.62 624 GLU A C 1
ATOM 5029 O O . GLU A 1 624 ? -30.022 -13.337 31.392 1.00 88.62 624 GLU A O 1
ATOM 5034 N N . PHE A 1 625 ? -30.220 -11.238 30.672 1.00 93.12 625 PHE A N 1
ATOM 5035 C CA . PHE A 1 625 ? -29.411 -10.717 31.768 1.00 93.12 625 PHE A CA 1
ATOM 5036 C C . PHE A 1 625 ? -30.087 -10.913 33.134 1.00 93.12 625 PHE A C 1
ATOM 5038 O O . PHE A 1 625 ? -31.143 -10.349 33.424 1.00 93.12 625 PHE A O 1
ATOM 5045 N N . THR A 1 626 ? -29.434 -11.677 34.013 1.00 91.75 626 THR A N 1
ATOM 5046 C CA . THR A 1 626 ? -29.784 -11.812 35.431 1.00 91.75 626 THR A CA 1
ATOM 5047 C C . THR A 1 626 ? -28.534 -11.886 36.305 1.00 91.75 626 THR A C 1
ATOM 5049 O O . THR A 1 626 ? -27.506 -12.452 35.914 1.00 91.75 626 THR A O 1
ATOM 5052 N N . LEU A 1 627 ? -28.620 -11.340 37.519 1.00 90.44 627 LEU A N 1
ATOM 5053 C CA . LEU A 1 627 ? -27.572 -11.455 38.538 1.00 90.44 627 LEU A CA 1
ATOM 5054 C C . LEU A 1 627 ? -27.576 -12.834 39.219 1.00 90.44 627 LEU A C 1
ATOM 5056 O O . LEU A 1 627 ? -26.593 -13.202 39.865 1.00 90.44 627 LEU A O 1
ATOM 5060 N N . ASN A 1 628 ? -28.645 -13.619 39.063 1.00 89.19 628 ASN A N 1
ATOM 5061 C CA . ASN A 1 628 ? -28.903 -14.851 39.817 1.00 89.19 628 ASN A CA 1
ATOM 5062 C C . ASN A 1 628 ? -28.344 -16.126 39.161 1.00 89.19 628 ASN A C 1
ATOM 5064 O O . ASN A 1 628 ? -28.927 -17.195 39.292 1.00 89.19 628 ASN A O 1
ATOM 5068 N N . ILE A 1 629 ? -27.186 -16.042 38.497 1.00 88.81 629 ILE A N 1
ATOM 5069 C CA . ILE A 1 629 ? -26.458 -17.220 37.988 1.00 88.81 629 ILE A CA 1
ATOM 5070 C C . ILE A 1 629 ? -25.173 -17.493 38.789 1.00 88.81 629 ILE A C 1
ATOM 5072 O O . ILE A 1 629 ? -24.614 -16.557 39.379 1.00 88.81 629 ILE A O 1
ATOM 5076 N N . PRO A 1 630 ? -24.673 -18.746 38.835 1.00 88.31 630 PRO A N 1
ATOM 5077 C CA . PRO A 1 630 ? -23.416 -19.091 39.509 1.00 88.31 630 PRO A CA 1
ATOM 5078 C C . PRO A 1 630 ? -22.212 -18.293 38.994 1.00 88.31 630 PRO A C 1
ATOM 5080 O O . PRO A 1 630 ? -21.413 -17.781 39.778 1.00 88.31 630 PRO A O 1
ATOM 5083 N N . GLN A 1 631 ? -22.132 -18.114 37.677 1.00 87.75 631 GLN A N 1
ATOM 5084 C CA . GLN A 1 631 ? -21.069 -17.407 36.965 1.00 87.75 631 GLN A CA 1
ATOM 5085 C C . GLN A 1 631 ? -20.891 -15.960 37.465 1.00 87.75 631 GLN A C 1
ATOM 5087 O O . GLN A 1 631 ? -19.768 -15.482 37.618 1.00 87.75 631 GLN A O 1
AT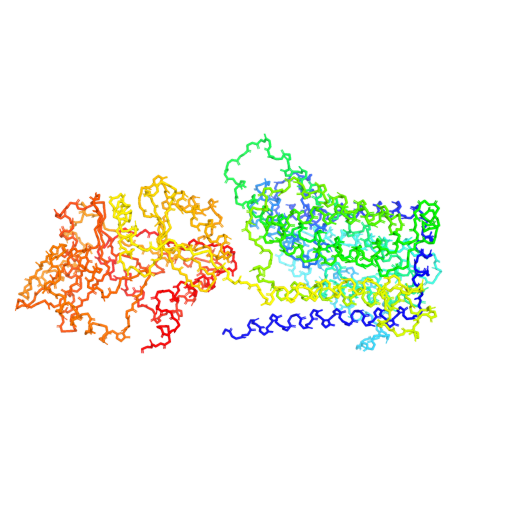OM 5092 N N . ARG A 1 632 ? -21.994 -15.281 37.811 1.00 90.38 632 ARG A N 1
ATOM 5093 C CA . ARG A 1 632 ? -22.048 -13.874 38.250 1.00 90.38 632 ARG A CA 1
ATOM 5094 C C . ARG A 1 632 ? -21.988 -13.696 39.778 1.00 90.38 632 ARG A C 1
ATOM 5096 O O . ARG A 1 632 ? -22.301 -12.620 40.284 1.00 90.38 632 ARG A O 1
ATOM 5103 N N . LYS A 1 633 ? -21.542 -14.709 40.537 1.00 90.75 633 LYS A N 1
ATOM 5104 C CA . LYS A 1 633 ? -21.425 -14.646 42.012 1.00 90.75 633 LYS A CA 1
ATOM 5105 C C . LYS A 1 633 ? -20.651 -13.414 42.500 1.00 90.75 633 LYS A C 1
ATOM 5107 O O . LYS A 1 633 ? -21.086 -12.773 43.452 1.00 90.75 633 LYS A O 1
ATOM 5112 N N . ASN A 1 634 ? -19.547 -13.068 41.837 1.00 88.44 634 ASN A N 1
ATOM 5113 C CA . ASN A 1 634 ? -18.700 -11.941 42.239 1.00 88.44 634 ASN A CA 1
ATOM 5114 C C . ASN A 1 634 ? -19.405 -10.591 42.054 1.00 88.44 634 ASN A C 1
ATOM 5116 O O . ASN A 1 634 ? -19.420 -9.792 42.984 1.00 88.44 634 ASN A O 1
ATOM 5120 N N . ILE A 1 635 ? -20.052 -10.359 40.905 1.00 91.56 635 ILE A N 1
ATOM 5121 C CA . ILE A 1 635 ? -20.788 -9.104 40.686 1.00 91.56 635 ILE A CA 1
ATOM 5122 C C . ILE A 1 635 ? -22.028 -9.010 41.584 1.00 91.56 635 ILE A C 1
ATOM 5124 O O . ILE A 1 635 ? -22.337 -7.931 42.076 1.00 91.56 635 ILE A O 1
ATOM 5128 N N . ARG A 1 636 ? -22.687 -10.139 41.890 1.00 93.00 636 ARG A N 1
ATOM 5129 C CA . ARG A 1 636 ? -23.796 -10.193 42.857 1.00 93.00 636 ARG A CA 1
ATOM 5130 C C . ARG A 1 636 ? -23.330 -9.878 44.280 1.00 93.00 636 ARG A C 1
ATOM 5132 O O . ARG A 1 636 ? -24.034 -9.195 45.015 1.00 93.00 636 ARG A O 1
ATOM 5139 N N . TYR A 1 637 ? -22.142 -10.342 44.669 1.00 92.25 637 TYR A N 1
ATOM 5140 C CA . TYR A 1 637 ? -21.533 -9.976 45.947 1.00 92.25 637 TYR A CA 1
ATOM 5141 C C . TYR A 1 637 ? -21.232 -8.474 46.017 1.00 92.25 637 TYR A C 1
ATOM 5143 O O . TYR A 1 637 ? -21.632 -7.834 46.988 1.00 92.25 637 TYR A O 1
ATOM 5151 N N . THR A 1 638 ? -20.601 -7.900 44.981 1.00 91.12 638 THR A N 1
ATOM 5152 C CA . THR A 1 638 ? -20.359 -6.449 44.894 1.00 91.12 638 THR A CA 1
ATOM 5153 C C . THR A 1 638 ? -21.669 -5.665 44.989 1.00 91.12 638 THR A C 1
ATOM 5155 O O . THR A 1 638 ? -21.758 -4.736 45.788 1.00 91.12 638 THR A O 1
ATOM 5158 N N . TYR A 1 639 ? -22.699 -6.085 44.245 1.00 92.31 639 TYR A N 1
ATOM 5159 C CA . TYR A 1 639 ? -24.036 -5.491 44.282 1.00 92.31 639 TYR A CA 1
ATOM 5160 C C . TYR A 1 639 ? -24.625 -5.492 45.696 1.00 92.31 639 TYR A C 1
ATOM 5162 O O . TYR A 1 639 ? -24.927 -4.433 46.233 1.00 92.31 639 TYR A O 1
ATOM 5170 N N . ASN A 1 640 ? -24.696 -6.655 46.349 1.00 92.12 640 ASN A N 1
ATOM 5171 C CA . ASN A 1 640 ? -25.266 -6.784 47.693 1.00 92.12 640 ASN A CA 1
ATOM 5172 C C . ASN A 1 640 ? -24.466 -6.036 48.767 1.00 92.12 640 ASN A C 1
ATOM 5174 O O . ASN A 1 640 ? -25.048 -5.570 49.744 1.00 92.12 640 ASN A O 1
ATOM 5178 N N . LYS A 1 641 ? -23.138 -5.950 48.620 1.00 91.56 641 LYS A N 1
ATOM 5179 C CA . LYS A 1 641 ? -22.273 -5.201 49.536 1.00 91.56 641 LYS A CA 1
ATOM 5180 C C . LYS A 1 641 ? -22.565 -3.705 49.444 1.00 91.56 641 LYS A C 1
ATOM 5182 O O . LYS A 1 641 ? -22.788 -3.069 50.464 1.00 91.56 641 LYS A O 1
ATOM 5187 N N . LEU A 1 642 ? -22.572 -3.164 48.230 1.00 89.94 642 LEU A N 1
ATOM 5188 C CA . LEU A 1 642 ? -22.714 -1.729 47.987 1.00 89.94 642 LEU A CA 1
ATOM 5189 C C . LEU A 1 642 ? -24.158 -1.233 48.144 1.00 89.94 642 LEU A C 1
ATOM 5191 O O . LEU A 1 642 ? -24.357 -0.068 48.470 1.00 89.94 642 LEU A O 1
ATOM 5195 N N . ASN A 1 643 ? -25.156 -2.115 48.035 1.00 88.69 643 ASN A N 1
ATOM 5196 C CA . ASN A 1 643 ? -26.546 -1.782 48.371 1.00 88.69 643 ASN A CA 1
ATOM 5197 C C . ASN A 1 643 ? -26.751 -1.459 49.862 1.00 88.69 643 ASN A C 1
ATOM 5199 O O . ASN A 1 643 ? -27.749 -0.847 50.222 1.00 88.69 643 ASN A O 1
ATOM 5203 N N . LYS A 1 644 ? -25.818 -1.860 50.737 1.00 88.69 644 LYS A N 1
ATOM 5204 C CA . LYS A 1 644 ? -25.862 -1.551 52.176 1.00 88.69 644 LYS A CA 1
ATOM 5205 C C . LYS A 1 644 ? -25.226 -0.199 52.531 1.00 88.69 644 LYS A C 1
ATOM 5207 O O . LYS A 1 644 ? -25.263 0.187 53.690 1.00 88.69 644 LYS A O 1
ATOM 5212 N N . GLU A 1 645 ? -24.639 0.506 51.563 1.00 83.06 645 GLU A N 1
ATOM 5213 C CA . GLU A 1 645 ? -23.765 1.672 51.790 1.00 83.06 645 GLU A CA 1
ATOM 5214 C C . GLU A 1 645 ? -24.454 3.039 51.568 1.00 83.06 645 GLU A C 1
ATOM 5216 O O . GLU A 1 645 ? -23.798 3.983 51.134 1.00 83.06 645 GLU A O 1
ATOM 5221 N N . ASN A 1 646 ? -25.762 3.178 51.835 1.00 85.19 646 ASN A N 1
ATOM 5222 C CA . ASN A 1 646 ? -26.538 4.427 51.638 1.00 85.19 646 ASN A CA 1
ATOM 5223 C C . ASN A 1 646 ? -26.312 5.119 50.273 1.00 85.19 646 ASN A C 1
ATOM 5225 O O . ASN A 1 646 ? -26.364 6.345 50.157 1.00 85.19 646 ASN A O 1
ATOM 5229 N N . MET A 1 647 ? -26.047 4.335 49.224 1.00 90.38 647 MET A N 1
ATOM 5230 C CA . MET A 1 647 ? -25.857 4.856 47.872 1.00 90.38 647 MET A CA 1
ATOM 5231 C C . MET A 1 647 ? -27.145 4.752 47.066 1.00 90.38 647 MET A C 1
ATOM 5233 O O . MET A 1 647 ? -27.803 3.711 47.074 1.00 90.38 647 MET A O 1
ATOM 5237 N N . THR A 1 648 ? -27.464 5.798 46.312 1.00 93.12 648 THR A N 1
ATOM 5238 C CA . THR A 1 648 ? -28.635 5.848 45.431 1.00 93.12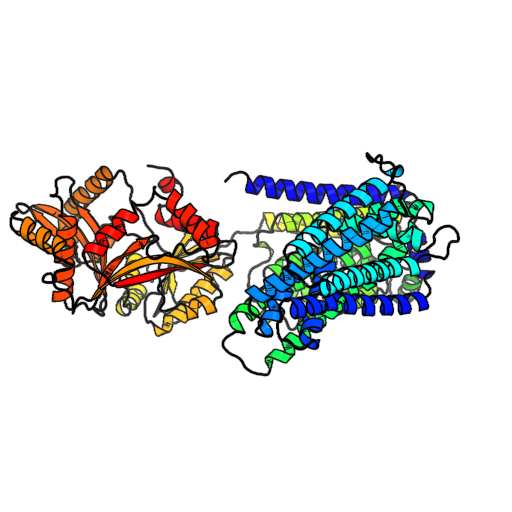 648 THR A CA 1
ATOM 5239 C C . THR A 1 648 ? -28.206 5.996 43.975 1.00 93.12 648 THR A C 1
ATOM 5241 O O . THR A 1 648 ? -27.252 6.705 43.653 1.00 93.12 648 THR A O 1
ATOM 5244 N N . PHE A 1 649 ? -28.889 5.273 43.089 1.00 96.00 649 PHE A N 1
ATOM 5245 C CA . PHE A 1 649 ? -28.695 5.346 41.644 1.00 96.00 649 PHE A CA 1
ATOM 5246 C C . PHE A 1 649 ? -29.842 6.129 41.014 1.00 96.00 649 PHE A C 1
ATOM 5248 O O . PHE A 1 649 ? -31.003 5.913 41.360 1.00 96.00 649 PHE A O 1
ATOM 5255 N N . GLU A 1 650 ? -29.514 7.007 40.075 1.00 96.44 650 GLU A N 1
ATOM 5256 C CA . GLU A 1 650 ? -30.480 7.813 39.335 1.00 96.44 650 GLU A CA 1
ATOM 5257 C C . GLU A 1 650 ? -29.999 7.984 37.892 1.00 96.44 650 GLU A C 1
ATOM 5259 O O . GLU A 1 650 ? -28.798 8.087 37.642 1.00 96.44 650 GLU A O 1
ATOM 5264 N N . VAL A 1 651 ? -30.931 8.027 36.939 1.00 97.75 651 VAL A N 1
ATOM 5265 C CA . VAL A 1 651 ? -30.641 8.416 35.556 1.00 97.75 651 VAL A CA 1
ATOM 5266 C C . VAL A 1 651 ? -31.272 9.774 35.309 1.00 97.75 651 VAL A C 1
ATOM 5268 O O . VAL A 1 651 ? -32.493 9.900 35.273 1.00 97.75 651 VAL A O 1
ATOM 5271 N N . ILE A 1 652 ? -30.425 10.783 35.140 1.00 96.94 652 ILE A N 1
ATOM 5272 C CA . ILE A 1 652 ? -30.843 12.133 34.780 1.00 96.94 652 ILE A CA 1
ATOM 5273 C C . ILE A 1 652 ? -31.269 12.106 33.304 1.00 96.94 652 ILE A C 1
ATOM 5275 O O . ILE A 1 652 ? -30.475 11.659 32.466 1.00 96.94 652 ILE A O 1
ATOM 5279 N N . PRO A 1 653 ? -32.487 12.564 32.959 1.00 95.62 653 PRO A N 1
ATOM 5280 C CA . PRO A 1 653 ? -32.958 12.579 31.580 1.00 95.62 653 PRO A CA 1
ATOM 5281 C C . PRO A 1 653 ? -32.078 13.416 30.644 1.00 95.62 653 PRO A C 1
ATOM 5283 O O . PRO A 1 653 ? -31.416 14.376 31.052 1.00 95.62 653 PRO A O 1
ATOM 5286 N N . LYS A 1 654 ? -32.117 13.071 29.352 1.00 93.31 654 LYS A N 1
ATOM 5287 C CA . LYS A 1 654 ? -31.483 13.848 28.277 1.00 93.31 654 LYS A CA 1
ATOM 5288 C C . LYS A 1 654 ? -31.909 15.321 28.357 1.00 93.31 654 LYS A C 1
ATOM 5290 O O . LYS A 1 654 ? -33.092 15.611 28.507 1.00 93.31 654 LYS A O 1
ATOM 5295 N N . GLY A 1 655 ? -30.954 16.245 28.239 1.00 92.00 655 GLY A N 1
ATOM 5296 C CA . GLY A 1 655 ? -31.188 17.692 28.333 1.00 92.00 655 GLY A CA 1
ATOM 5297 C C . GLY A 1 655 ? -31.221 18.265 29.758 1.00 92.00 655 GLY A C 1
ATOM 5298 O O . GLY A 1 655 ? -31.043 19.469 29.932 1.00 92.00 655 GLY A O 1
ATOM 5299 N N . GLU A 1 656 ? -31.407 17.435 30.791 1.00 93.81 656 GLU A N 1
ATOM 5300 C CA . GLU A 1 656 ? -31.431 17.889 32.190 1.00 93.81 656 GLU A CA 1
ATOM 5301 C C . GLU A 1 656 ? -30.062 17.835 32.877 1.00 93.81 656 GLU A C 1
ATOM 5303 O O . GLU A 1 656 ? -29.861 18.469 33.918 1.00 93.81 656 GLU A O 1
ATOM 5308 N N . GLY A 1 657 ? -29.098 17.135 32.271 1.00 88.50 657 GLY A N 1
ATOM 5309 C CA . GLY A 1 657 ? -27.725 17.026 32.764 1.00 88.50 657 GLY A CA 1
ATOM 5310 C C . GLY A 1 657 ? -27.043 18.380 32.968 1.00 88.50 657 GLY A C 1
ATOM 5311 O O . GLY A 1 657 ? -26.209 18.506 33.865 1.00 88.50 657 GLY A O 1
ATOM 5312 N N . ILE A 1 658 ? -27.444 19.407 32.204 1.00 91.50 658 ILE A N 1
ATOM 5313 C CA . ILE A 1 658 ? -26.916 20.776 32.297 1.00 91.50 658 ILE A CA 1
ATOM 5314 C C . ILE A 1 658 ? -26.947 21.330 33.734 1.00 91.50 658 ILE A C 1
ATOM 5316 O O . ILE A 1 658 ? -26.007 21.996 34.164 1.00 91.50 658 ILE A O 1
ATOM 5320 N N . LYS A 1 659 ? -27.971 20.966 34.524 1.00 93.88 659 LYS A N 1
ATOM 5321 C CA . LYS A 1 659 ? -28.143 21.387 35.928 1.00 93.88 659 LYS A CA 1
ATOM 5322 C C . LYS A 1 659 ? -27.020 20.884 36.844 1.00 93.88 659 LYS A C 1
ATOM 5324 O O . LYS A 1 659 ? -26.766 21.475 37.889 1.00 93.88 659 LYS A O 1
ATOM 5329 N N . TYR A 1 660 ? -26.350 19.799 36.456 1.00 95.12 660 TYR A N 1
ATOM 5330 C CA . TYR A 1 660 ? -25.335 19.111 37.253 1.00 95.12 660 TYR A CA 1
ATOM 5331 C C . TYR A 1 660 ? -23.919 19.239 36.671 1.00 95.12 660 TYR A C 1
ATOM 5333 O O . TYR A 1 660 ? -22.977 18.750 37.294 1.00 95.12 660 TYR A O 1
ATOM 5341 N N . MET A 1 661 ? -23.728 19.917 35.529 1.00 94.62 661 MET A N 1
ATOM 5342 C CA . MET A 1 661 ? -22.450 19.927 34.792 1.00 94.62 661 MET A CA 1
ATOM 5343 C C . MET A 1 661 ? -21.263 20.391 35.625 1.00 94.62 661 MET A C 1
ATOM 5345 O O . MET A 1 661 ? -20.211 19.763 35.561 1.00 94.62 661 MET A O 1
ATOM 5349 N N . LYS A 1 662 ? -21.442 21.404 36.484 1.00 96.19 662 LYS A N 1
ATOM 5350 C CA . LYS A 1 662 ? -20.384 21.843 37.406 1.00 96.19 662 LYS A CA 1
ATOM 5351 C C . LYS A 1 662 ? -19.876 20.685 38.272 1.00 96.19 662 LYS A C 1
ATOM 5353 O O . LYS A 1 662 ? -18.674 20.448 38.343 1.00 96.19 662 LYS A O 1
ATOM 5358 N N . ARG A 1 663 ? -20.791 19.919 38.875 1.00 96.56 663 ARG A N 1
ATOM 5359 C CA . ARG A 1 663 ? -20.437 18.772 39.719 1.00 96.56 663 ARG A CA 1
ATOM 5360 C C . ARG A 1 663 ? -19.845 17.623 38.904 1.00 96.56 663 ARG A C 1
ATOM 5362 O O . ARG A 1 663 ? -18.872 17.006 39.327 1.00 96.56 663 ARG A O 1
ATOM 5369 N N . LEU A 1 664 ? -20.406 17.331 37.732 1.00 96.88 664 LEU A N 1
ATOM 5370 C CA . LEU A 1 664 ? -19.867 16.295 36.846 1.00 96.88 664 LEU A CA 1
ATOM 5371 C C . LEU A 1 664 ? -18.441 16.643 36.395 1.00 96.88 664 LEU A C 1
ATOM 5373 O O . LEU A 1 664 ? -17.584 15.760 36.334 1.00 96.88 664 LEU A O 1
ATOM 5377 N N . LYS A 1 665 ? -18.168 17.930 36.154 1.00 97.06 665 LYS A N 1
ATOM 5378 C CA . LYS A 1 665 ? -16.849 18.440 35.789 1.00 97.06 665 LYS A CA 1
ATOM 5379 C C . LYS A 1 665 ? -15.831 18.265 36.913 1.00 97.06 665 LYS A C 1
ATOM 5381 O O . LYS A 1 665 ? -14.744 17.766 36.648 1.00 97.06 665 LYS A O 1
ATOM 5386 N N . GLU A 1 666 ? -16.191 18.582 38.156 1.00 96.81 666 GLU A N 1
ATOM 5387 C CA . GLU A 1 666 ? -15.330 18.343 39.328 1.00 96.81 666 GLU A CA 1
ATOM 5388 C C . GLU A 1 666 ? -14.914 16.866 39.435 1.00 96.81 666 GLU A C 1
ATOM 5390 O O . GLU A 1 666 ? -13.728 16.555 39.537 1.00 96.81 666 GLU A O 1
ATOM 5395 N N . ILE A 1 667 ? -15.879 15.942 39.327 1.00 96.69 667 ILE A N 1
ATOM 5396 C CA . ILE A 1 667 ? -15.621 14.490 39.359 1.00 96.69 667 ILE A CA 1
ATOM 5397 C C . ILE A 1 667 ? -14.712 14.076 38.198 1.00 96.69 667 ILE A C 1
ATOM 5399 O O . ILE A 1 667 ? -13.823 13.237 38.344 1.00 96.69 667 ILE A O 1
ATOM 5403 N N . SER A 1 668 ? -14.966 14.643 37.024 1.00 95.75 668 SER A N 1
ATOM 5404 C CA . SER A 1 668 ? -14.209 14.398 35.807 1.00 95.75 668 SER A CA 1
ATOM 5405 C C . SER A 1 668 ? -12.744 14.828 35.935 1.00 95.75 668 SER A C 1
ATOM 5407 O O . SER A 1 668 ? -11.850 14.045 35.603 1.00 95.75 668 SER A O 1
ATOM 5409 N N . ASP A 1 669 ? -12.508 16.041 36.430 1.00 95.75 669 ASP A N 1
ATOM 5410 C CA . ASP A 1 669 ? -11.180 16.633 36.574 1.00 95.75 669 ASP A CA 1
ATOM 5411 C C . ASP A 1 669 ? -10.365 15.875 37.641 1.00 95.75 669 ASP A C 1
ATOM 5413 O O . ASP A 1 669 ? -9.227 15.478 37.375 1.00 95.75 669 ASP A O 1
ATOM 5417 N N . GLU A 1 670 ? -10.973 15.545 38.790 1.00 95.06 670 GLU A N 1
ATOM 5418 C CA . GLU A 1 670 ? -10.334 14.711 39.823 1.00 95.06 670 GLU A CA 1
ATOM 5419 C C . GLU A 1 670 ? -10.001 13.307 39.291 1.00 95.06 670 GLU A C 1
ATOM 5421 O O . GLU A 1 670 ? -8.924 12.758 39.555 1.00 95.06 670 GLU A O 1
ATOM 5426 N N . TRP A 1 671 ? -10.905 12.704 38.512 1.00 92.62 671 TRP A N 1
ATOM 5427 C CA . TRP A 1 671 ? -10.663 11.391 37.921 1.00 92.62 671 TRP A CA 1
ATOM 5428 C C . TRP A 1 671 ? -9.449 11.421 36.986 1.00 92.62 671 TRP A C 1
ATOM 5430 O O . TRP A 1 671 ? -8.569 10.565 37.120 1.00 92.62 671 TRP A O 1
ATOM 5440 N N . LEU A 1 672 ? -9.353 12.413 36.094 1.00 89.44 672 LEU A N 1
ATOM 5441 C CA . LEU A 1 672 ? -8.214 12.578 35.182 1.00 89.44 672 LEU A CA 1
ATOM 5442 C C . LEU A 1 672 ? -6.897 12.771 35.943 1.00 89.44 672 LEU A C 1
ATOM 5444 O O . LEU A 1 672 ? -5.904 12.103 35.628 1.00 89.44 672 LEU A O 1
ATOM 5448 N N . GLU A 1 673 ? -6.901 13.604 36.986 1.00 90.19 673 GLU A N 1
ATOM 5449 C CA . GLU A 1 673 ? -5.739 13.829 37.850 1.00 90.19 673 GLU A CA 1
ATOM 5450 C C . GLU A 1 673 ? -5.303 12.532 38.550 1.00 90.19 673 GLU A C 1
ATOM 5452 O O . GLU A 1 673 ? -4.133 12.139 38.492 1.00 90.19 673 GLU A O 1
ATOM 5457 N N . SER A 1 674 ? -6.253 11.789 39.129 1.00 85.81 674 SER A N 1
ATOM 5458 C CA . SER A 1 674 ? -5.981 10.524 39.824 1.00 85.81 674 SER A CA 1
ATOM 5459 C C . SER A 1 674 ? -5.373 9.454 38.909 1.00 85.81 674 SER A C 1
ATOM 5461 O O . SER A 1 674 ? -4.579 8.621 39.358 1.00 85.81 674 SER A O 1
ATOM 5463 N N . LYS A 1 675 ? -5.734 9.470 37.619 1.00 81.81 675 LYS A N 1
ATOM 5464 C CA . LYS A 1 675 ? -5.222 8.547 36.600 1.00 81.81 675 LYS A CA 1
ATOM 5465 C C . LYS A 1 675 ? -3.953 9.051 35.918 1.00 81.81 675 LYS A C 1
ATOM 5467 O O . LYS A 1 675 ? -3.373 8.280 35.154 1.00 81.81 675 LYS A O 1
ATOM 5472 N N . LYS A 1 676 ? -3.512 10.287 36.197 1.00 80.56 676 LYS A N 1
ATOM 5473 C CA . LYS A 1 676 ? -2.434 10.979 35.467 1.00 80.56 676 LYS A CA 1
ATOM 5474 C C . LYS A 1 676 ? -2.667 10.899 33.956 1.00 80.56 676 LYS A C 1
ATOM 5476 O O . LYS A 1 676 ? -1.801 10.458 33.201 1.00 80.56 676 LYS A O 1
ATOM 5481 N N . ALA A 1 677 ? -3.890 11.219 33.546 1.00 77.75 677 ALA A N 1
ATOM 5482 C CA . ALA A 1 677 ? -4.355 11.100 32.174 1.00 77.75 677 ALA A CA 1
ATOM 5483 C C . ALA A 1 677 ? -4.881 12.444 31.661 1.00 77.75 677 ALA A C 1
ATOM 5485 O O . ALA A 1 677 ? -5.259 13.322 32.432 1.00 77.75 677 ALA A O 1
ATOM 5486 N N . LYS A 1 678 ? -4.923 12.584 30.337 1.00 81.62 678 LYS A N 1
ATOM 5487 C CA . LYS A 1 678 ? -5.595 13.685 29.643 1.00 81.62 678 LYS A CA 1
ATOM 5488 C C . LYS A 1 678 ? -6.798 13.162 28.881 1.00 81.62 678 LYS A C 1
ATOM 5490 O O . LYS A 1 678 ? -6.896 11.959 28.622 1.00 81.62 678 LYS A O 1
ATOM 5495 N N . GLU A 1 679 ? -7.661 14.091 28.490 1.00 86.06 679 GLU A N 1
ATOM 5496 C CA . GLU A 1 679 ? -8.745 13.800 27.565 1.00 86.06 679 GLU A CA 1
ATOM 5497 C C . GLU A 1 679 ? -8.221 13.203 26.258 1.00 86.06 679 GLU A C 1
ATOM 5499 O O . GLU A 1 679 ? -7.132 13.533 25.771 1.00 86.06 679 GLU A O 1
ATOM 5504 N N . LYS A 1 680 ? -9.023 12.299 25.709 1.00 84.25 680 LYS A N 1
ATOM 5505 C CA . LYS A 1 680 ? -8.835 11.694 24.392 1.00 84.25 680 LYS A CA 1
ATOM 5506 C C . LYS A 1 680 ? -9.980 12.138 23.496 1.00 84.25 680 LYS A C 1
ATOM 5508 O O . LYS A 1 680 ? -10.936 12.721 23.981 1.00 84.25 680 LYS A O 1
ATOM 5513 N N . GLY A 1 681 ? -9.876 11.870 22.204 1.00 86.44 681 GLY A N 1
ATOM 5514 C CA . GLY A 1 681 ? -10.946 12.183 21.262 1.00 86.44 681 GLY A CA 1
ATOM 5515 C C . GLY A 1 681 ? -11.086 11.114 20.196 1.00 86.44 681 GLY A C 1
ATOM 5516 O O . GLY A 1 681 ? -10.535 10.014 20.310 1.00 86.44 681 GLY A O 1
ATOM 5517 N N . PHE A 1 682 ? -11.769 11.474 19.118 1.00 89.50 682 PHE A N 1
ATOM 5518 C CA . PHE A 1 682 ? -12.019 10.671 17.933 1.00 89.50 682 PHE A CA 1
ATOM 5519 C C . PHE A 1 682 ? -12.895 9.437 18.192 1.00 89.50 682 PHE A C 1
ATOM 5521 O O . PHE A 1 682 ? -14.063 9.443 17.801 1.00 89.50 682 PHE A O 1
ATOM 5528 N N . SER A 1 683 ? -12.340 8.412 18.848 1.00 87.38 683 SER A N 1
ATOM 5529 C CA . SER A 1 683 ? -13.011 7.144 19.176 1.00 87.38 683 SER A CA 1
ATOM 5530 C C . SER A 1 683 ? -13.527 7.070 20.614 1.00 87.38 683 SER A C 1
ATOM 5532 O O . SER A 1 683 ? -14.045 6.041 21.027 1.00 87.38 683 SER A O 1
ATOM 5534 N N . LEU A 1 684 ? -13.301 8.117 21.405 1.00 87.06 684 LEU A N 1
ATOM 5535 C CA . LEU A 1 684 ? -13.708 8.222 22.803 1.00 87.06 684 LEU A CA 1
ATOM 5536 C C . LEU A 1 684 ? -14.270 9.619 23.033 1.00 87.06 684 LEU A C 1
ATOM 5538 O O . LEU A 1 684 ? -13.699 10.587 22.519 1.00 87.06 684 LEU A O 1
ATOM 5542 N N . GLY A 1 685 ? -15.335 9.725 23.822 1.00 87.88 685 GLY A N 1
ATOM 5543 C CA . GLY A 1 685 ? -15.809 11.011 24.302 1.00 87.88 685 GLY A CA 1
ATOM 5544 C C . GLY A 1 685 ? -14.878 11.632 25.336 1.00 87.88 685 GLY A C 1
ATOM 5545 O O . GLY A 1 685 ? -14.167 10.954 26.085 1.00 87.88 685 GLY A O 1
ATOM 5546 N N . TYR A 1 686 ? -14.925 12.956 25.387 1.00 91.19 686 TYR A N 1
ATOM 5547 C CA . TYR A 1 686 ? -14.311 13.779 26.422 1.00 91.19 686 TYR A CA 1
ATOM 5548 C C . TYR A 1 686 ? -15.381 14.608 27.124 1.00 91.19 686 TYR A C 1
ATOM 5550 O O . TYR A 1 686 ? -16.526 14.675 26.673 1.00 91.19 686 TYR A O 1
ATOM 5558 N N . PHE A 1 687 ? -15.027 15.201 28.265 1.00 94.69 687 PHE A N 1
ATOM 5559 C CA . PHE A 1 687 ? -15.960 16.054 28.982 1.00 94.69 687 PHE A CA 1
ATOM 5560 C C . PHE A 1 687 ? -16.218 17.335 28.183 1.00 94.69 687 PHE A C 1
ATOM 5562 O O . PHE A 1 687 ? -15.398 18.252 28.176 1.00 94.69 687 PHE A O 1
ATOM 5569 N N . ASP A 1 688 ? -17.369 17.378 27.528 1.00 94.00 688 ASP A N 1
ATOM 5570 C CA . ASP A 1 688 ? -17.901 18.531 26.817 1.00 94.00 688 ASP A CA 1
ATOM 5571 C C . ASP A 1 688 ? -19.378 18.683 27.193 1.00 94.00 688 ASP A C 1
ATOM 5573 O O . ASP A 1 688 ? -20.139 17.713 27.170 1.00 94.00 688 ASP A O 1
ATOM 5577 N N . GLU A 1 689 ? -19.763 19.881 27.630 1.00 94.19 689 GLU A N 1
ATOM 5578 C CA . GLU A 1 689 ? -21.090 20.115 28.207 1.00 94.19 689 GLU A CA 1
ATOM 5579 C C . GLU A 1 689 ? -22.198 19.953 27.161 1.00 94.19 689 GLU A C 1
ATOM 5581 O O . GLU A 1 689 ? -23.231 19.354 27.463 1.00 94.19 689 GLU A O 1
ATOM 5586 N N . GLU A 1 690 ? -21.973 20.418 25.927 1.00 91.56 690 GLU A N 1
ATOM 5587 C CA . GLU A 1 690 ? -22.936 20.276 24.833 1.00 91.56 690 GLU A CA 1
ATOM 5588 C C . GLU A 1 690 ? -23.096 18.807 24.442 1.00 91.56 690 GLU A C 1
ATOM 5590 O O . GLU A 1 690 ? -24.221 18.311 24.352 1.00 91.56 690 GLU A O 1
ATOM 5595 N N . TYR A 1 691 ? -21.987 18.083 24.284 1.00 92.62 691 TYR A N 1
ATOM 5596 C CA . TYR A 1 691 ? -21.985 16.653 24.001 1.00 92.62 691 TYR A CA 1
ATOM 5597 C C . TYR A 1 691 ? -22.739 15.867 25.076 1.00 92.62 691 TYR A C 1
ATOM 5599 O O . TYR A 1 691 ? -23.692 15.157 24.757 1.00 92.62 691 TYR A O 1
ATOM 5607 N N . LEU A 1 692 ? -22.375 16.025 26.353 1.00 94.81 692 LEU A N 1
ATOM 5608 C CA . LEU A 1 692 ? -22.987 15.281 27.457 1.00 94.81 692 LEU A CA 1
ATOM 5609 C C . LEU A 1 692 ? -24.483 15.576 27.605 1.00 94.81 692 LEU A C 1
ATOM 5611 O O . LEU A 1 692 ? -25.246 14.677 27.957 1.00 94.81 692 LEU A O 1
ATOM 5615 N N . ASN A 1 693 ? -24.924 16.794 27.283 1.00 93.56 693 ASN A N 1
ATOM 5616 C CA . ASN A 1 693 ? -26.335 17.168 27.353 1.00 93.56 693 ASN A CA 1
ATOM 5617 C C . ASN A 1 693 ? -27.218 16.435 26.319 1.00 93.56 693 ASN A C 1
ATOM 5619 O O . ASN A 1 693 ? -28.443 16.408 26.462 1.00 93.56 693 ASN A O 1
ATOM 5623 N N . ASN A 1 694 ? -26.622 15.796 25.305 1.00 92.50 694 ASN A N 1
ATOM 5624 C CA . ASN A 1 694 ? -27.345 14.979 24.327 1.00 92.50 694 ASN A CA 1
ATOM 5625 C C . ASN A 1 694 ? -27.766 13.596 24.853 1.00 92.50 694 ASN A C 1
ATOM 5627 O O . ASN A 1 694 ? -28.523 12.906 24.164 1.00 92.50 694 ASN A O 1
ATOM 5631 N N . PHE A 1 695 ? -27.335 13.197 26.054 1.00 95.38 695 PHE A N 1
ATOM 5632 C CA . PHE A 1 695 ? -27.530 11.844 26.581 1.00 95.38 695 PHE A CA 1
ATOM 5633 C C . PHE A 1 695 ? -28.198 11.838 27.958 1.00 95.38 695 PHE A C 1
ATOM 5635 O O . PHE A 1 695 ? -28.031 12.784 28.729 1.00 95.38 695 PHE A O 1
ATOM 5642 N N . PRO A 1 696 ? -28.905 10.752 28.317 1.00 97.00 696 PRO A N 1
ATOM 5643 C CA . PRO A 1 696 ? -29.166 10.436 29.713 1.00 97.00 696 PRO A CA 1
ATOM 5644 C C . PRO A 1 696 ? -27.850 10.255 30.481 1.00 97.00 696 PRO A C 1
ATOM 5646 O O . PRO A 1 696 ? -26.898 9.650 29.974 1.00 97.00 696 PRO A O 1
ATOM 5649 N N . ILE A 1 697 ? -27.800 10.748 31.719 1.00 97.94 697 ILE A N 1
ATOM 5650 C CA . ILE A 1 697 ? -26.615 10.652 32.578 1.00 97.94 697 ILE A CA 1
ATOM 5651 C C . ILE A 1 697 ? -26.959 9.814 33.804 1.00 97.94 697 ILE A C 1
ATOM 5653 O O . ILE A 1 697 ? -27.690 10.248 34.692 1.00 97.94 697 ILE A O 1
ATOM 5657 N N . ALA A 1 698 ? -26.402 8.609 33.868 1.00 98.06 698 ALA A N 1
ATOM 5658 C CA . ALA A 1 698 ? -26.435 7.790 35.066 1.00 98.06 698 ALA A CA 1
ATOM 5659 C C . ALA A 1 698 ? -25.522 8.394 36.129 1.00 98.06 698 ALA A C 1
ATOM 5661 O O . ALA A 1 698 ? -24.344 8.638 35.871 1.00 98.06 698 ALA A O 1
ATOM 5662 N N . VAL A 1 699 ? -26.043 8.586 37.335 1.00 97.62 699 VAL A N 1
ATOM 5663 C CA . VAL A 1 699 ? -25.294 9.090 38.483 1.00 97.62 699 VAL A CA 1
ATOM 5664 C C . VAL A 1 699 ? -25.435 8.150 39.669 1.00 97.62 699 VAL A C 1
ATOM 5666 O O . VAL A 1 699 ? -26.484 7.549 39.905 1.00 97.62 699 VAL A O 1
ATOM 5669 N N . LEU A 1 700 ? -24.354 8.036 40.433 1.00 96.50 700 LEU A N 1
ATOM 5670 C CA . LEU A 1 700 ? -24.368 7.404 41.741 1.00 96.50 700 LEU A CA 1
ATOM 5671 C C . LEU A 1 700 ? -24.179 8.484 42.797 1.00 96.50 700 LEU A C 1
ATOM 5673 O O . LEU A 1 700 ? -23.214 9.254 42.728 1.00 96.50 700 LEU A O 1
ATOM 5677 N N . LYS A 1 701 ? -25.088 8.524 43.767 1.00 95.19 701 LYS A N 1
ATOM 5678 C CA . LYS A 1 701 ? -25.040 9.451 44.890 1.00 95.19 701 LYS A CA 1
ATOM 5679 C C . LYS A 1 701 ? -24.703 8.713 46.178 1.00 95.19 701 LYS A C 1
ATOM 5681 O O . LYS A 1 701 ? -25.146 7.584 46.380 1.00 95.19 701 LYS A O 1
ATOM 5686 N N . LYS A 1 702 ? -23.942 9.361 47.052 1.00 91.81 702 LYS A N 1
ATOM 5687 C CA . LYS A 1 702 ? -23.726 8.953 48.442 1.00 91.81 702 LYS A CA 1
ATOM 5688 C C . LYS A 1 702 ? -24.004 10.165 49.319 1.00 91.81 702 LYS A C 1
ATOM 5690 O O . LYS A 1 702 ? -23.529 11.249 48.999 1.00 91.81 702 LYS A O 1
ATOM 5695 N N . ASP A 1 703 ? -24.821 9.994 50.355 1.00 88.19 703 ASP A N 1
ATOM 5696 C CA . ASP A 1 703 ? -25.235 11.094 51.240 1.00 88.19 703 ASP A CA 1
ATOM 5697 C C . ASP A 1 703 ? -25.817 12.298 50.457 1.00 88.19 703 ASP A C 1
ATOM 5699 O O . ASP A 1 703 ? -25.575 13.458 50.767 1.00 88.19 703 ASP A O 1
ATOM 5703 N N . ASN A 1 704 ? -26.590 11.996 49.402 1.00 87.69 704 ASN A N 1
ATOM 5704 C CA . ASN A 1 704 ? -27.203 12.939 48.452 1.00 87.69 704 ASN A CA 1
ATOM 5705 C C . ASN A 1 704 ? -26.234 13.723 47.533 1.00 87.69 704 ASN A C 1
ATOM 5707 O O . ASN A 1 704 ? -26.685 14.507 46.698 1.00 87.69 704 ASN A O 1
ATOM 5711 N N . GLU A 1 705 ? -24.925 13.468 47.596 1.00 93.44 705 GLU A N 1
ATOM 5712 C CA . GLU A 1 705 ? -23.943 14.035 46.667 1.00 93.44 705 GLU A CA 1
ATOM 5713 C C . GLU A 1 705 ? -23.591 13.071 45.535 1.00 93.44 705 GLU A C 1
ATOM 5715 O O . GLU A 1 705 ? -23.348 11.889 45.769 1.00 93.44 705 GLU A O 1
ATOM 5720 N N . ILE A 1 706 ? -23.486 13.576 44.301 1.00 96.50 706 ILE A N 1
ATOM 5721 C CA . ILE A 1 706 ? -23.011 12.778 43.160 1.00 96.50 706 ILE A CA 1
ATOM 5722 C C . ILE A 1 706 ? -21.519 12.479 43.350 1.00 96.50 706 ILE A C 1
ATOM 5724 O O . ILE A 1 706 ? -20.713 13.402 43.506 1.00 96.50 706 ILE A O 1
ATOM 5728 N N . ILE A 1 707 ? -21.163 11.195 43.302 1.00 95.81 707 ILE A N 1
ATOM 5729 C CA . ILE A 1 707 ? -19.791 10.688 43.469 1.00 95.81 707 ILE A CA 1
ATOM 5730 C C . ILE A 1 707 ? -19.253 9.968 42.224 1.00 95.81 707 ILE A C 1
ATOM 5732 O O . ILE A 1 707 ? -18.045 9.782 42.082 1.00 95.81 707 ILE A O 1
ATOM 5736 N N . ALA A 1 708 ? -20.136 9.553 41.315 1.00 96.81 708 ALA A N 1
ATOM 5737 C CA . ALA A 1 708 ? -19.778 8.933 40.046 1.00 96.81 708 ALA A CA 1
ATOM 5738 C C . ALA A 1 708 ? -20.851 9.211 38.996 1.00 96.81 708 ALA A C 1
ATOM 5740 O O . ALA A 1 708 ? -22.023 9.377 39.339 1.00 96.81 708 ALA A O 1
ATOM 5741 N N . PHE A 1 709 ? -20.457 9.226 37.725 1.00 97.62 709 PHE A N 1
ATOM 5742 C CA . PHE A 1 709 ? -21.382 9.384 36.613 1.00 97.62 709 PHE A CA 1
ATOM 5743 C C . PHE A 1 709 ? -20.945 8.616 35.365 1.00 97.62 709 PHE A C 1
ATOM 5745 O O . PHE A 1 709 ? -19.764 8.296 35.193 1.00 97.62 709 PHE A O 1
ATOM 5752 N N . ALA A 1 710 ? -21.908 8.357 34.485 1.00 97.31 710 ALA A N 1
ATOM 5753 C CA . ALA A 1 710 ? -21.685 7.870 33.136 1.00 97.31 710 ALA A CA 1
ATOM 5754 C C . ALA A 1 710 ? -22.758 8.395 32.174 1.00 97.31 710 ALA A C 1
ATOM 5756 O O . ALA A 1 710 ? -23.942 8.367 32.508 1.00 97.31 710 ALA A O 1
ATOM 5757 N N . ASN A 1 711 ? -22.369 8.844 30.980 1.00 96.62 711 ASN A N 1
ATOM 5758 C CA . ASN A 1 711 ? -23.342 9.133 29.924 1.00 96.62 711 ASN A CA 1
ATOM 5759 C C . ASN A 1 711 ? -23.708 7.843 29.186 1.00 96.62 711 ASN A C 1
ATOM 5761 O O . ASN A 1 711 ? -22.845 7.014 28.881 1.00 96.62 711 ASN A O 1
ATOM 5765 N N . ILE A 1 712 ? -24.998 7.684 28.907 1.00 96.81 712 ILE A N 1
ATOM 5766 C CA . ILE A 1 712 ? -25.537 6.502 28.243 1.00 96.81 712 ILE A CA 1
ATOM 5767 C C . ILE A 1 712 ? -25.835 6.865 26.790 1.00 96.81 712 ILE A C 1
ATOM 5769 O O . ILE A 1 712 ? -26.754 7.632 26.503 1.00 96.81 712 ILE A O 1
ATOM 5773 N N . MET A 1 713 ? -25.058 6.309 25.866 1.00 95.69 713 MET A N 1
ATOM 5774 C CA . MET A 1 713 ? -25.348 6.403 24.440 1.00 95.69 713 MET A CA 1
ATOM 5775 C C . MET A 1 713 ? -26.510 5.470 24.118 1.00 95.69 713 MET A C 1
ATOM 5777 O O . MET A 1 713 ? -26.450 4.270 24.390 1.00 95.69 713 MET A O 1
ATOM 5781 N N . VAL A 1 714 ? -27.570 6.029 23.545 1.00 93.69 714 VAL A N 1
ATOM 5782 C CA . VAL A 1 714 ? -28.813 5.316 23.245 1.00 93.69 714 VAL A CA 1
ATOM 5783 C C . VAL A 1 714 ? -29.163 5.437 21.768 1.00 93.69 714 VAL A C 1
ATOM 5785 O O . VAL A 1 714 ? -28.718 6.360 21.083 1.00 93.69 714 VAL A O 1
ATOM 5788 N N . THR A 1 715 ? -29.957 4.484 21.294 1.00 90.62 715 THR A N 1
ATOM 5789 C CA . THR A 1 715 ? -30.521 4.443 19.943 1.00 90.62 715 THR A CA 1
ATOM 5790 C C . THR A 1 715 ? -32.039 4.548 20.028 1.00 90.62 715 THR A C 1
ATOM 5792 O O . THR A 1 715 ? -32.656 3.985 20.934 1.00 90.62 715 THR A O 1
ATOM 5795 N N . GLU A 1 716 ? -32.656 5.259 19.084 1.00 90.12 716 GLU A N 1
ATOM 5796 C CA . GLU A 1 716 ? -34.120 5.407 19.033 1.00 90.12 716 GLU A CA 1
ATOM 5797 C C . GLU A 1 716 ? -34.811 4.070 18.712 1.00 90.12 716 GLU A C 1
ATOM 5799 O O . GLU A 1 716 ? -35.921 3.814 19.176 1.00 90.12 716 GLU A O 1
ATOM 5804 N N . SER A 1 717 ? -34.124 3.163 18.003 1.00 89.38 717 SER A N 1
ATOM 5805 C CA . SER A 1 717 ? -34.603 1.800 17.736 1.00 89.38 717 SER A CA 1
ATOM 5806 C C . SER A 1 717 ? -34.653 0.904 18.980 1.00 89.38 717 SER A C 1
ATOM 5808 O O . SER A 1 717 ? -35.188 -0.203 18.910 1.00 89.38 717 SER A O 1
ATOM 5810 N N . LYS A 1 718 ? -34.086 1.349 20.114 1.00 93.38 718 LYS A N 1
ATOM 5811 C CA . LYS A 1 718 ? -33.879 0.564 21.344 1.00 93.38 718 LYS A CA 1
ATOM 5812 C C . LYS A 1 718 ? -33.141 -0.763 21.123 1.00 93.38 718 LYS A C 1
ATOM 5814 O O . LYS A 1 718 ? -33.171 -1.652 21.974 1.00 93.38 718 LYS A O 1
ATOM 5819 N N . ARG A 1 719 ? -32.422 -0.912 20.010 1.00 92.94 719 ARG A N 1
ATOM 5820 C CA . ARG A 1 719 ? -31.677 -2.140 19.730 1.00 92.94 719 ARG A CA 1
ATOM 5821 C C . ARG A 1 719 ? -30.485 -2.295 20.664 1.00 92.94 719 ARG A C 1
ATOM 5823 O O . ARG A 1 719 ? -30.270 -3.370 21.221 1.00 92.94 719 ARG A O 1
ATOM 5830 N N . GLU A 1 720 ? -29.737 -1.217 20.873 1.00 94.12 720 GLU A N 1
ATOM 5831 C CA . GLU A 1 720 ? -28.532 -1.247 21.693 1.00 94.12 720 GLU A CA 1
ATOM 5832 C C . GLU A 1 720 ? -28.316 0.063 22.460 1.00 94.12 720 GLU A C 1
ATOM 5834 O O . GLU A 1 720 ? -28.584 1.157 21.954 1.00 94.12 720 GLU A O 1
ATOM 5839 N N . ALA A 1 721 ? -27.827 -0.066 23.693 1.00 96.31 721 ALA A N 1
ATOM 5840 C CA . ALA A 1 721 ? -27.326 1.032 24.513 1.00 96.31 721 ALA A CA 1
ATOM 5841 C C . ALA A 1 721 ? -25.865 0.775 24.903 1.00 96.31 721 ALA A C 1
ATOM 5843 O O . ALA A 1 721 ? -25.442 -0.371 25.057 1.00 96.31 721 ALA A O 1
ATOM 5844 N N . ALA A 1 722 ? -25.095 1.839 25.098 1.00 95.88 722 ALA A N 1
ATOM 5845 C CA . ALA A 1 722 ? -23.688 1.766 25.473 1.00 95.88 722 ALA A CA 1
ATOM 5846 C C . ALA A 1 722 ? -23.327 2.866 26.475 1.00 95.88 722 ALA A C 1
ATOM 5848 O O . ALA A 1 722 ? -24.073 3.823 26.677 1.0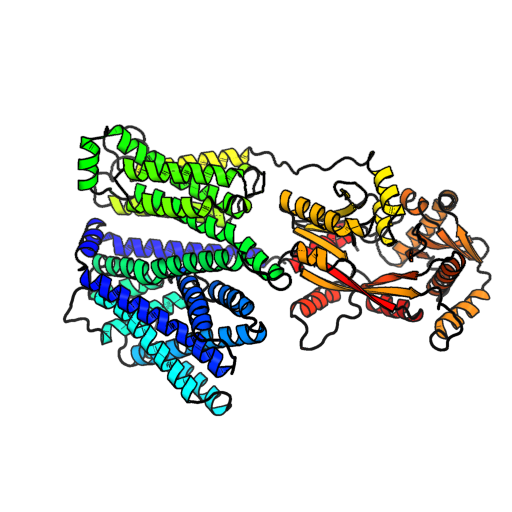0 95.88 722 ALA A O 1
ATOM 5849 N N . VAL A 1 723 ? -22.156 2.746 27.092 1.00 94.38 723 VAL A N 1
ATOM 5850 C CA . VAL A 1 723 ? -21.557 3.815 27.902 1.00 94.38 723 VAL A CA 1
ATOM 5851 C C . VAL A 1 723 ? -20.309 4.327 27.204 1.00 94.38 723 VAL A C 1
ATOM 5853 O O . VAL A 1 723 ? -19.509 3.531 26.715 1.00 94.38 723 VAL A O 1
ATOM 5856 N N . ASP A 1 724 ? -20.134 5.644 27.209 1.00 91.88 724 ASP A N 1
ATOM 5857 C CA . ASP A 1 724 ? -18.944 6.308 26.676 1.00 91.88 724 ASP A CA 1
ATOM 5858 C C . ASP A 1 724 ? -18.007 6.752 27.813 1.00 91.88 724 ASP A C 1
ATOM 5860 O O . ASP A 1 724 ? -17.039 6.056 28.141 1.00 91.88 724 ASP A O 1
ATOM 5864 N N . LEU A 1 725 ? -18.328 7.850 28.508 1.00 91.88 725 LEU A N 1
ATOM 5865 C CA . LEU A 1 725 ? -17.612 8.266 29.711 1.00 91.88 725 LEU A CA 1
ATOM 5866 C C . LEU A 1 725 ? -18.168 7.531 30.929 1.00 91.88 725 LEU A C 1
ATOM 5868 O O . LEU A 1 725 ? -19.373 7.464 31.143 1.00 91.88 725 LEU A O 1
ATOM 5872 N N . MET A 1 726 ? -17.266 7.070 31.795 1.00 93.00 726 MET A N 1
ATOM 5873 C CA . MET A 1 726 ? -17.597 6.646 33.154 1.00 93.00 726 MET A CA 1
ATOM 5874 C C . MET A 1 726 ? -16.509 7.129 34.113 1.00 93.00 726 MET A C 1
ATOM 5876 O O . MET A 1 726 ? -15.360 6.681 34.041 1.00 93.00 726 MET A O 1
ATOM 5880 N N . ARG A 1 727 ? -16.860 8.053 35.011 1.00 94.56 727 ARG A N 1
ATOM 5881 C CA . ARG A 1 727 ? -15.920 8.721 35.927 1.00 94.56 727 ARG A CA 1
ATOM 5882 C C . ARG A 1 727 ? -16.446 8.692 37.358 1.00 94.56 727 ARG A C 1
ATOM 5884 O O . ARG A 1 727 ? -17.647 8.600 37.593 1.00 94.56 727 ARG A O 1
ATOM 5891 N N . TYR A 1 728 ? -15.528 8.704 38.317 1.00 94.38 728 TYR A N 1
ATOM 5892 C CA . TYR A 1 728 ? -15.829 8.536 39.738 1.00 94.38 728 TYR A CA 1
ATOM 5893 C C . TYR A 1 728 ? -14.746 9.188 40.600 1.00 94.38 728 TYR A C 1
ATOM 5895 O O . TYR A 1 728 ? -13.580 9.220 40.199 1.00 94.38 728 TYR A O 1
ATOM 5903 N N . LEU A 1 729 ? -15.125 9.671 41.783 1.00 94.69 729 LEU A N 1
ATOM 5904 C CA . LEU A 1 729 ? -14.197 10.272 42.743 1.00 94.69 729 LEU A CA 1
ATOM 5905 C C . LEU A 1 729 ? -13.201 9.242 43.280 1.00 94.69 729 LEU A C 1
ATOM 5907 O O . LEU A 1 729 ? -13.530 8.064 43.459 1.00 94.69 729 LEU A O 1
ATOM 5911 N N . LYS A 1 730 ? -11.993 9.685 43.629 1.00 90.56 730 LYS A N 1
ATOM 5912 C CA . LYS A 1 730 ? -10.951 8.827 44.214 1.00 90.56 730 LYS A CA 1
ATOM 5913 C C . LYS A 1 730 ? -11.382 8.220 45.553 1.00 90.56 730 LYS A C 1
ATOM 5915 O O . LYS A 1 730 ? -10.931 7.131 45.898 1.00 90.56 730 LYS A O 1
ATOM 5920 N N . SER A 1 731 ? -12.258 8.910 46.282 1.00 88.94 731 SER A N 1
ATOM 5921 C CA . SER A 1 731 ? -12.836 8.481 47.562 1.00 88.94 731 SER A CA 1
ATOM 5922 C C . SER A 1 731 ? -13.856 7.339 47.445 1.00 88.94 731 SER A C 1
ATOM 5924 O O . SER A 1 731 ? -14.289 6.805 48.468 1.00 88.94 731 SER A O 1
ATOM 5926 N N . CYS A 1 732 ? -14.248 6.939 46.228 1.00 90.25 732 CYS A N 1
ATOM 5927 C CA . CYS A 1 732 ? -15.235 5.883 46.020 1.00 90.25 732 CYS A CA 1
ATOM 5928 C C . CYS A 1 732 ? -14.769 4.517 46.547 1.00 90.25 732 CYS A C 1
ATOM 5930 O O . CYS A 1 732 ? -13.606 4.126 46.422 1.00 90.25 732 CYS A O 1
ATOM 5932 N N . ILE A 1 733 ? -15.722 3.748 47.077 1.00 88.94 733 ILE A N 1
ATOM 5933 C CA . ILE A 1 733 ? -15.491 2.394 47.587 1.00 88.94 733 ILE A CA 1
ATOM 5934 C C . ILE A 1 733 ? -15.063 1.471 46.432 1.00 88.94 733 ILE A C 1
ATOM 5936 O O . ILE A 1 733 ? -15.550 1.557 45.303 1.00 88.94 733 ILE A O 1
ATOM 5940 N N . SER A 1 734 ? -14.154 0.533 46.708 1.00 88.62 734 SER A N 1
ATOM 5941 C CA . SER A 1 734 ? -13.792 -0.491 45.723 1.00 88.62 734 SER A CA 1
ATOM 5942 C C . SER A 1 734 ? -15.034 -1.271 45.267 1.00 88.62 734 SER A C 1
ATOM 5944 O O . SER A 1 734 ? -15.768 -1.818 46.093 1.00 88.62 734 SER A O 1
ATOM 5946 N N . GLY A 1 735 ? -15.261 -1.310 43.952 1.00 89.38 735 GLY A N 1
ATOM 5947 C CA . GLY A 1 735 ? -16.455 -1.893 43.331 1.00 89.38 735 GLY A CA 1
ATOM 5948 C C . GLY A 1 735 ? -17.481 -0.873 42.819 1.00 89.38 735 GLY A C 1
ATOM 5949 O O . GLY A 1 735 ? -18.378 -1.275 42.086 1.00 89.38 735 GLY A O 1
ATOM 5950 N N . THR A 1 736 ? -17.338 0.432 43.100 1.00 91.88 736 THR A N 1
ATOM 5951 C CA . THR A 1 736 ? -18.281 1.475 42.630 1.00 91.88 736 THR A CA 1
ATOM 5952 C C . THR A 1 736 ? -18.508 1.457 41.114 1.00 91.88 736 THR A C 1
ATOM 5954 O O . THR A 1 736 ? -19.645 1.565 40.669 1.00 91.88 736 THR A O 1
ATOM 5957 N N . MET A 1 737 ? -17.460 1.259 40.307 1.00 90.56 737 MET A N 1
ATOM 5958 C CA . MET A 1 737 ? -17.596 1.153 38.845 1.00 90.56 737 MET A CA 1
ATOM 5959 C C . MET A 1 737 ? -18.437 -0.064 38.426 1.00 90.56 737 MET A C 1
ATOM 5961 O O . MET A 1 737 ? -19.291 0.041 37.552 1.00 90.56 737 MET A O 1
ATOM 5965 N N . GLU A 1 738 ? -18.208 -1.222 39.054 1.00 93.19 738 GLU A N 1
ATOM 5966 C CA . GLU A 1 738 ? -18.984 -2.442 38.786 1.00 93.19 738 GLU A CA 1
ATOM 5967 C C . GLU A 1 738 ? -20.450 -2.229 39.155 1.00 93.19 738 GLU A C 1
ATOM 5969 O O . GLU A 1 738 ? -21.339 -2.604 38.401 1.00 93.19 738 GLU A O 1
ATOM 5974 N N . TYR A 1 739 ? -20.688 -1.586 40.296 1.00 94.44 739 TYR A N 1
ATOM 5975 C CA . TYR A 1 739 ? -22.012 -1.265 40.807 1.00 94.44 739 TYR A CA 1
ATOM 5976 C C . TYR A 1 739 ? -22.786 -0.322 39.887 1.00 94.44 739 TYR A C 1
ATOM 5978 O O . TYR A 1 739 ? -23.943 -0.589 39.570 1.00 94.44 739 TYR A O 1
ATOM 5986 N N . LEU A 1 740 ? -22.124 0.728 39.393 1.00 95.25 740 LEU A N 1
ATOM 5987 C CA . LEU A 1 740 ? -22.704 1.654 38.427 1.00 95.25 740 LEU A CA 1
ATOM 5988 C C . LEU A 1 740 ? -23.058 0.939 37.114 1.00 95.25 740 LEU A C 1
ATOM 5990 O O . LEU A 1 740 ? -24.175 1.087 36.631 1.00 95.25 740 LEU A O 1
ATOM 5994 N N . PHE A 1 741 ? -22.166 0.096 36.579 1.00 95.31 741 PHE A N 1
ATOM 5995 C CA . PHE A 1 741 ? -22.475 -0.723 35.401 1.00 95.31 741 PHE A CA 1
ATOM 5996 C C . PHE A 1 741 ? -23.679 -1.644 35.624 1.00 95.31 741 PHE A C 1
ATOM 5998 O O . PHE A 1 741 ? -24.533 -1.730 34.748 1.00 95.31 741 PHE A O 1
ATOM 6005 N N . ILE A 1 742 ? -23.770 -2.321 36.776 1.00 95.12 742 ILE A N 1
ATOM 6006 C CA . ILE A 1 742 ? -24.908 -3.200 37.092 1.00 95.12 742 ILE A CA 1
ATOM 6007 C C . ILE A 1 742 ? -26.218 -2.414 37.015 1.00 95.12 742 ILE A C 1
ATOM 6009 O O . ILE A 1 742 ? -27.154 -2.875 36.366 1.00 95.12 742 ILE A O 1
ATOM 6013 N N . TYR A 1 743 ? -26.280 -1.228 37.622 1.00 96.25 743 TYR A N 1
ATOM 6014 C CA . TYR A 1 743 ? -27.486 -0.407 37.567 1.00 96.25 743 TYR A CA 1
ATOM 6015 C C . TYR A 1 743 ? -27.807 0.112 36.173 1.00 96.25 743 TYR A C 1
ATOM 6017 O O . TYR A 1 743 ? -28.969 0.072 35.789 1.00 96.25 743 TYR A O 1
ATOM 6025 N N . ILE A 1 744 ? -26.810 0.537 35.396 1.00 97.38 744 ILE A N 1
ATOM 6026 C CA . ILE A 1 744 ? -27.032 0.984 34.015 1.00 97.38 744 ILE A CA 1
ATOM 6027 C C . ILE A 1 744 ? -27.574 -0.165 33.154 1.00 97.38 744 ILE A C 1
ATOM 6029 O O . ILE A 1 744 ? -28.519 0.036 32.398 1.00 97.38 744 ILE A O 1
ATOM 6033 N N . ILE A 1 745 ? -27.036 -1.379 33.302 1.00 96.94 745 ILE A N 1
ATOM 6034 C CA . ILE A 1 745 ? -27.516 -2.570 32.584 1.00 96.94 745 ILE A CA 1
ATOM 6035 C C . ILE A 1 745 ? -28.962 -2.898 32.986 1.00 96.94 745 ILE A C 1
ATOM 6037 O O . ILE A 1 745 ? -29.791 -3.191 32.127 1.00 96.94 745 ILE A O 1
ATOM 6041 N N . LEU A 1 746 ? -29.283 -2.840 34.284 1.00 95.38 746 LEU A N 1
ATOM 6042 C CA . LEU A 1 746 ? -30.646 -3.067 34.777 1.00 95.38 746 LEU A CA 1
ATOM 6043 C C . LEU A 1 746 ? -31.617 -1.979 34.304 1.00 95.38 746 LEU A C 1
ATOM 6045 O O . LEU A 1 746 ? -32.738 -2.295 33.919 1.00 95.38 746 LEU A O 1
ATOM 6049 N N . TRP A 1 747 ? -31.184 -0.719 34.288 1.00 97.06 747 TRP A N 1
ATOM 6050 C CA . TRP A 1 747 ? -31.953 0.393 33.737 1.00 97.06 747 TRP A CA 1
ATOM 6051 C C . TRP A 1 747 ? -32.220 0.187 32.243 1.00 97.06 747 TRP A C 1
ATOM 6053 O O . TRP A 1 747 ? -33.373 0.227 31.832 1.00 97.06 747 TRP A O 1
ATOM 6063 N N . ALA A 1 748 ? -31.196 -0.142 31.448 1.00 97.06 748 ALA A N 1
ATOM 6064 C CA . ALA A 1 748 ? -31.352 -0.393 30.016 1.00 97.06 748 ALA A CA 1
ATOM 6065 C C . ALA A 1 748 ? -32.302 -1.576 29.753 1.00 97.06 748 ALA A C 1
ATOM 6067 O O . ALA A 1 748 ? -33.147 -1.520 28.863 1.00 97.06 748 ALA A O 1
ATOM 6068 N N . LYS A 1 749 ? -32.232 -2.627 30.579 1.00 96.56 749 LYS A N 1
ATOM 6069 C CA . LYS A 1 749 ? -33.193 -3.733 30.526 1.00 96.56 749 LYS A CA 1
ATOM 6070 C C . LYS A 1 749 ? -34.628 -3.261 30.792 1.00 96.56 749 LYS A C 1
ATOM 6072 O O . LYS A 1 749 ? -35.532 -3.653 30.062 1.00 96.56 749 LYS A O 1
ATOM 6077 N N . ASN A 1 750 ? -34.837 -2.434 31.816 1.00 96.19 750 ASN A N 1
ATOM 6078 C CA . ASN A 1 750 ? -36.163 -1.927 32.187 1.00 96.19 750 ASN A CA 1
ATOM 6079 C C . ASN A 1 750 ? -36.739 -0.960 31.143 1.00 96.19 750 ASN A C 1
ATOM 6081 O O . ASN A 1 750 ? -37.939 -0.981 30.892 1.00 96.19 750 ASN A O 1
ATOM 6085 N N . GLU A 1 751 ? -35.887 -0.168 30.494 1.00 95.75 751 GLU A N 1
ATOM 6086 C CA . GLU A 1 751 ? -36.263 0.704 29.375 1.00 95.75 751 GLU A CA 1
ATOM 6087 C C . GLU A 1 751 ? -36.548 -0.066 28.074 1.00 95.75 751 GLU A C 1
ATOM 6089 O O . GLU A 1 751 ? -37.011 0.525 27.096 1.00 95.75 751 GLU A O 1
ATOM 6094 N N . GLY A 1 752 ? -36.307 -1.380 28.047 1.00 95.75 752 GLY A N 1
ATOM 6095 C CA . GLY A 1 752 ? -36.632 -2.250 26.919 1.00 95.75 752 GLY A CA 1
ATOM 6096 C C . GLY A 1 752 ? -35.565 -2.313 25.827 1.00 95.75 752 GLY A C 1
ATOM 6097 O O . GLY A 1 752 ? -35.901 -2.667 24.700 1.00 95.75 752 GLY A O 1
ATOM 6098 N N . TYR A 1 753 ? -34.303 -1.986 26.129 1.00 96.88 753 TYR A N 1
ATOM 6099 C CA . TYR A 1 753 ? -33.208 -2.207 25.182 1.00 96.88 753 TYR A CA 1
ATOM 6100 C C . TYR A 1 753 ? -32.929 -3.706 25.005 1.00 96.88 753 TYR A C 1
ATOM 6102 O O . TYR A 1 753 ? -33.028 -4.482 25.959 1.00 96.88 753 TYR A O 1
ATOM 6110 N N . GLU A 1 754 ? -32.548 -4.133 23.798 1.00 96.38 754 GLU A N 1
ATOM 6111 C CA . GLU A 1 754 ? -32.249 -5.552 23.541 1.00 96.38 754 GLU A CA 1
ATOM 6112 C C . GLU A 1 754 ? -30.830 -5.942 23.953 1.00 96.38 754 GLU A C 1
ATOM 6114 O O . GLU A 1 754 ? -30.603 -7.019 24.513 1.00 96.38 754 GLU A O 1
ATOM 6119 N N . ARG A 1 755 ? -29.866 -5.065 23.667 1.00 96.19 755 ARG A N 1
ATOM 6120 C CA . ARG A 1 755 ? -28.439 -5.300 23.882 1.00 96.19 755 ARG A CA 1
ATOM 6121 C C . ARG A 1 755 ? -27.801 -4.156 24.650 1.00 96.19 755 ARG A C 1
ATOM 6123 O O . ARG A 1 755 ? -28.228 -3.005 24.563 1.00 96.19 755 ARG A O 1
ATOM 6130 N N . PHE A 1 756 ? -26.744 -4.478 25.384 1.00 96.94 756 PHE A N 1
ATOM 6131 C CA . PHE A 1 756 ? -25.905 -3.486 26.039 1.00 96.94 756 PHE A CA 1
ATOM 6132 C C . PHE A 1 756 ? -24.435 -3.701 25.705 1.00 96.94 756 PHE A C 1
ATOM 6134 O O . PHE A 1 756 ? -23.876 -4.758 26.017 1.00 96.94 756 PHE A O 1
ATOM 6141 N N . SER A 1 757 ? -23.799 -2.693 25.117 1.00 95.12 757 SER A N 1
ATOM 6142 C CA . SER A 1 757 ? -22.368 -2.707 24.864 1.00 95.12 757 SER A CA 1
ATOM 6143 C C . SER A 1 757 ? -21.575 -2.206 26.072 1.00 95.12 757 SER A C 1
ATOM 6145 O O . SER A 1 757 ? -21.782 -1.115 26.606 1.00 95.12 757 SER A O 1
ATOM 6147 N N . LEU A 1 758 ? -20.591 -3.009 26.481 1.00 92.00 758 LEU A N 1
ATOM 6148 C CA . LEU A 1 758 ? -19.549 -2.626 27.434 1.00 92.00 758 LEU A CA 1
ATOM 6149 C C . LEU A 1 758 ? -18.400 -1.850 26.760 1.00 92.00 758 LEU A C 1
ATOM 6151 O O . LEU A 1 758 ? -17.407 -1.540 27.424 1.00 92.00 758 LEU A O 1
ATOM 6155 N N . GLY A 1 759 ? -18.472 -1.611 25.450 1.00 87.75 759 GLY A N 1
ATOM 6156 C CA . GLY A 1 759 ? -17.442 -1.026 24.593 1.00 87.75 759 GLY A CA 1
ATOM 6157 C C . GLY A 1 759 ? -16.306 -1.991 24.237 1.00 87.75 759 GLY A C 1
ATOM 6158 O O . GLY A 1 759 ? -16.200 -3.111 24.763 1.00 87.75 759 GLY A O 1
ATOM 6159 N N . MET A 1 760 ? -15.363 -1.533 23.413 1.00 85.62 760 MET A N 1
ATOM 6160 C CA . MET A 1 760 ? -14.245 -2.351 22.929 1.00 85.62 760 MET A CA 1
ATOM 6161 C C . MET A 1 760 ? -13.226 -2.723 24.031 1.00 85.62 760 MET A C 1
ATOM 6163 O O . MET A 1 760 ? -12.872 -1.931 24.910 1.00 85.62 760 MET A O 1
ATOM 6167 N N . ALA A 1 761 ? -12.718 -3.954 23.993 1.00 82.56 761 ALA A N 1
ATOM 6168 C CA . ALA A 1 761 ? -11.506 -4.399 24.672 1.00 82.56 761 ALA A CA 1
ATOM 6169 C C . ALA A 1 761 ? -10.387 -4.624 23.632 1.00 82.56 761 ALA A C 1
ATOM 6171 O O . ALA A 1 761 ? -10.433 -5.607 22.886 1.00 82.56 761 ALA A O 1
ATOM 6172 N N . PRO A 1 762 ? -9.360 -3.760 23.568 1.00 68.06 762 PRO A N 1
ATOM 6173 C CA . PRO A 1 762 ? -8.243 -3.923 22.638 1.00 68.06 762 PRO A CA 1
ATOM 6174 C C . PRO A 1 762 ? -7.519 -5.266 22.792 1.00 68.06 762 PRO A C 1
ATOM 6176 O O . PRO A 1 762 ? -7.358 -5.778 23.901 1.00 68.06 762 PRO A O 1
ATOM 6179 N N . LEU A 1 763 ? -7.042 -5.819 21.673 1.00 65.19 763 LEU A N 1
ATOM 6180 C CA . LEU A 1 763 ? -6.239 -7.049 21.552 1.00 65.19 763 LEU A CA 1
ATOM 6181 C C . LEU A 1 763 ? -6.905 -8.344 22.030 1.00 65.19 763 LEU A C 1
ATOM 6183 O O . LEU A 1 763 ? -6.293 -9.416 22.009 1.00 65.19 763 LEU A O 1
ATOM 6187 N N . SER A 1 764 ? -8.154 -8.257 22.461 1.00 60.25 764 SER A N 1
ATOM 6188 C CA . SER A 1 764 ? -8.937 -9.393 22.901 1.00 60.25 764 SER A CA 1
ATOM 6189 C C . SER A 1 764 ? -9.205 -10.360 21.735 1.00 60.25 764 SER A C 1
ATOM 6191 O O . SER A 1 764 ? -9.382 -9.963 20.582 1.00 60.25 764 SER A O 1
ATOM 6193 N N . GLY A 1 765 ? -9.097 -11.663 22.020 1.00 56.12 765 GLY A N 1
ATOM 6194 C CA . GLY A 1 765 ? -9.364 -12.735 21.053 1.00 56.12 765 GLY A CA 1
ATOM 6195 C C . GLY A 1 765 ? -8.463 -12.742 19.817 1.00 56.12 765 GLY A C 1
ATOM 6196 O O . GLY A 1 765 ? -8.839 -13.299 18.783 1.00 56.12 765 GLY A O 1
ATOM 6197 N N . MET A 1 766 ? -7.281 -12.123 19.895 1.00 61.25 766 MET A N 1
ATOM 6198 C CA . MET A 1 766 ? -6.209 -12.365 18.935 1.00 61.25 766 MET A CA 1
ATOM 6199 C C . MET A 1 766 ? -5.493 -13.666 19.305 1.00 61.25 766 MET A C 1
ATOM 6201 O O . MET A 1 766 ? -4.765 -13.732 20.294 1.00 61.25 766 MET A O 1
ATOM 6205 N N . GLU A 1 767 ? -5.708 -14.718 18.517 1.00 51.22 767 GLU A N 1
ATOM 6206 C CA . GLU A 1 767 ? -5.043 -16.000 18.739 1.00 51.22 767 GLU A CA 1
ATOM 6207 C C . GLU A 1 767 ? -3.562 -15.935 18.337 1.00 51.22 767 GLU A C 1
ATOM 6209 O O . GLU A 1 767 ? -3.213 -15.666 17.184 1.00 51.22 767 GLU A O 1
ATOM 6214 N N . ASN A 1 768 ? -2.674 -16.245 19.281 1.00 44.94 768 ASN A N 1
ATOM 6215 C CA . ASN A 1 768 ? -1.238 -16.366 19.042 1.00 44.94 768 ASN A CA 1
ATOM 6216 C C . ASN A 1 768 ? -0.878 -17.809 18.638 1.00 44.94 768 ASN A C 1
ATOM 6218 O O . ASN A 1 768 ? -0.088 -18.467 19.307 1.00 44.94 768 ASN A O 1
ATOM 6222 N N . ARG A 1 769 ? -1.505 -18.335 17.576 1.00 41.91 769 ARG A N 1
ATOM 6223 C CA . ARG A 1 769 ? -1.108 -19.628 16.984 1.00 41.91 769 ARG A CA 1
ATOM 6224 C C . ARG A 1 769 ? 0.108 -19.426 16.076 1.00 41.91 769 ARG A C 1
ATOM 6226 O O . ARG A 1 769 ? 0.233 -18.384 15.433 1.00 41.91 769 ARG A O 1
ATOM 6233 N N . ASP A 1 770 ? 0.957 -20.443 15.925 1.00 39.19 770 ASP A N 1
ATOM 6234 C CA . ASP A 1 770 ? 2.153 -20.401 15.056 1.00 39.19 770 ASP A CA 1
ATOM 6235 C C . ASP A 1 770 ? 1.859 -20.079 13.577 1.00 39.19 770 ASP A C 1
ATOM 6237 O O . ASP A 1 770 ? 2.747 -19.662 12.832 1.00 39.19 770 ASP A O 1
ATOM 6241 N N . ILE A 1 771 ? 0.593 -20.216 13.170 1.00 37.66 771 ILE A N 1
ATOM 6242 C CA . ILE A 1 771 ? 0.053 -19.984 11.822 1.00 37.66 771 ILE A CA 1
ATOM 6243 C C . ILE A 1 771 ? -0.388 -18.515 11.619 1.00 37.66 771 ILE A C 1
ATOM 6245 O O . ILE A 1 771 ? -0.685 -18.107 10.495 1.00 37.66 771 ILE A O 1
ATOM 6249 N N . ALA A 1 772 ? -0.423 -17.691 12.675 1.00 40.09 772 ALA A N 1
ATOM 6250 C CA . ALA A 1 772 ? -0.858 -16.300 12.576 1.00 40.09 772 ALA A CA 1
ATOM 6251 C C . ALA A 1 772 ? 0.072 -15.481 11.648 1.00 40.09 772 ALA A C 1
ATOM 6253 O O . ALA A 1 772 ? 1.300 -15.577 11.768 1.00 40.09 772 ALA A O 1
ATOM 6254 N N . PRO A 1 773 ? -0.480 -14.644 10.743 1.00 50.72 773 PRO A N 1
ATOM 6255 C CA . PRO A 1 773 ? 0.307 -13.778 9.869 1.00 50.72 773 PRO A CA 1
ATOM 6256 C C . PRO A 1 773 ? 1.334 -12.951 10.651 1.00 50.72 773 PRO A C 1
ATOM 6258 O O . PRO A 1 773 ? 1.047 -12.462 11.742 1.00 50.72 773 PRO A O 1
ATOM 6261 N N . VAL A 1 774 ? 2.516 -12.719 10.065 1.00 45.47 774 VAL A N 1
ATOM 6262 C CA . VAL A 1 774 ? 3.599 -11.899 10.661 1.00 45.47 774 VAL A CA 1
ATOM 6263 C C . VAL A 1 774 ? 3.086 -10.529 11.138 1.00 45.47 774 VAL A C 1
ATOM 6265 O O . VAL A 1 774 ? 3.564 -9.985 12.130 1.00 45.47 774 VAL A O 1
ATOM 6268 N N . TRP A 1 775 ? 2.053 -10.001 10.481 1.00 47.78 775 TRP A N 1
ATOM 6269 C CA . TRP A 1 775 ? 1.407 -8.742 10.837 1.00 47.78 775 TRP A CA 1
ATOM 6270 C C . TRP A 1 775 ? 0.609 -8.782 12.144 1.00 47.78 775 TRP A C 1
ATOM 6272 O O . TRP A 1 775 ? 0.617 -7.777 12.847 1.00 47.78 775 TRP A O 1
ATOM 6282 N N . ASN A 1 776 ? 0.028 -9.920 12.538 1.00 51.97 776 ASN A N 1
ATOM 6283 C CA . ASN A 1 776 ? -0.588 -10.069 13.864 1.00 51.97 776 ASN A CA 1
ATOM 6284 C C . ASN A 1 776 ? 0.480 -9.968 14.960 1.00 51.97 776 ASN A C 1
ATOM 6286 O O . ASN A 1 776 ? 0.256 -9.332 15.983 1.00 51.97 776 ASN A O 1
ATOM 6290 N N . LYS A 1 777 ? 1.681 -10.513 14.711 1.00 52.97 777 LYS A N 1
ATOM 6291 C CA . LYS A 1 777 ? 2.826 -10.432 15.635 1.00 52.97 777 LYS A CA 1
ATOM 6292 C C . LYS A 1 777 ? 3.382 -9.005 15.741 1.00 52.97 777 LYS A C 1
ATOM 6294 O O . LYS A 1 777 ? 3.733 -8.567 16.831 1.00 52.97 777 LYS A O 1
ATOM 6299 N N . ILE A 1 778 ? 3.408 -8.253 14.636 1.00 47.53 778 ILE A N 1
ATOM 6300 C CA . ILE A 1 778 ? 3.804 -6.832 14.624 1.00 47.53 778 ILE A CA 1
ATOM 6301 C C . ILE A 1 778 ? 2.729 -5.946 15.270 1.00 47.53 778 ILE A C 1
ATOM 6303 O O . ILE A 1 778 ? 3.079 -5.047 16.027 1.00 47.53 778 ILE A O 1
ATOM 6307 N N . GLY A 1 779 ? 1.442 -6.204 15.018 1.00 51.81 779 GLY A N 1
ATOM 6308 C CA . GLY A 1 779 ? 0.329 -5.538 15.700 1.00 51.81 779 GLY A CA 1
ATOM 6309 C C . GLY A 1 779 ? 0.413 -5.750 17.210 1.00 51.81 779 GLY A C 1
ATOM 6310 O O . GLY A 1 779 ? 0.475 -4.783 17.960 1.00 51.81 779 GLY A O 1
ATOM 6311 N N . LEU A 1 780 ? 0.576 -7.002 17.647 1.00 54.72 780 LEU A N 1
ATOM 6312 C CA . LEU A 1 780 ? 0.842 -7.355 19.044 1.00 54.72 780 LEU A CA 1
ATOM 6313 C C . LEU A 1 780 ? 2.071 -6.632 19.615 1.00 54.72 780 LEU A C 1
ATOM 6315 O O . LEU A 1 780 ? 2.021 -6.191 20.755 1.00 54.72 780 LEU A O 1
ATOM 6319 N N . PHE A 1 781 ? 3.155 -6.477 18.849 1.00 48.03 781 PHE A N 1
ATOM 6320 C CA . PHE A 1 781 ? 4.365 -5.771 19.287 1.00 48.03 781 PHE A CA 1
ATOM 6321 C C . PHE A 1 781 ? 4.163 -4.252 19.414 1.00 48.03 781 PHE A C 1
ATOM 6323 O O . PHE A 1 781 ? 4.598 -3.660 20.397 1.00 48.03 781 PHE A O 1
ATOM 6330 N N . VAL A 1 782 ? 3.504 -3.604 18.451 1.00 49.25 782 VAL A N 1
ATOM 6331 C CA . VAL A 1 782 ? 3.234 -2.154 18.490 1.00 49.25 782 VAL A CA 1
ATOM 6332 C C . VAL A 1 782 ? 2.226 -1.817 19.589 1.00 49.25 782 VAL A C 1
ATOM 6334 O O . VAL A 1 782 ? 2.410 -0.824 20.282 1.00 49.25 782 VAL A O 1
ATOM 6337 N N . PHE A 1 783 ? 1.213 -2.661 19.797 1.00 50.88 783 PHE A N 1
ATOM 6338 C CA . PHE A 1 783 ? 0.211 -2.454 20.841 1.00 50.88 783 PHE A CA 1
ATOM 6339 C C . PHE A 1 783 ? 0.689 -2.865 22.245 1.00 50.88 783 PHE A C 1
ATOM 6341 O O . PHE A 1 783 ? 0.362 -2.159 23.193 1.00 50.88 783 PHE A O 1
ATOM 6348 N N . LYS A 1 784 ? 1.520 -3.913 22.403 1.00 49.19 784 LYS A N 1
ATOM 6349 C CA . LYS A 1 784 ? 2.202 -4.205 23.687 1.00 49.19 784 LYS A CA 1
ATOM 6350 C C . LYS A 1 784 ? 3.145 -3.076 24.096 1.00 49.19 784 LYS A C 1
ATOM 6352 O O . LYS A 1 784 ? 3.147 -2.667 25.244 1.00 49.19 784 LYS A O 1
ATOM 6357 N N . ASN A 1 785 ? 3.907 -2.524 23.152 1.00 41.34 785 ASN A N 1
ATOM 6358 C CA . ASN A 1 785 ? 4.746 -1.351 23.423 1.00 41.34 785 ASN A CA 1
ATOM 6359 C C . ASN A 1 785 ? 3.936 -0.038 23.500 1.00 41.34 785 ASN A C 1
ATOM 6361 O O . ASN A 1 785 ? 4.492 1.007 23.823 1.00 41.34 785 ASN A O 1
ATOM 6365 N N . GLY A 1 786 ? 2.632 -0.093 23.204 1.00 44.69 786 GLY A N 1
ATOM 6366 C CA . GLY A 1 786 ? 1.645 0.962 23.419 1.00 44.69 786 GLY A CA 1
ATOM 6367 C C . GLY A 1 786 ? 0.963 0.880 24.790 1.00 44.69 786 GLY A C 1
ATOM 6368 O O . GLY A 1 786 ? -0.076 1.502 24.988 1.00 44.69 786 GLY A O 1
ATOM 6369 N N . GLU A 1 787 ? 1.518 0.141 25.756 1.00 42.16 787 GLU A N 1
ATOM 6370 C CA . GLU A 1 787 ? 1.028 0.068 27.145 1.00 42.16 787 GLU A CA 1
ATOM 6371 C C . GLU A 1 787 ? 0.860 1.438 27.840 1.00 42.16 787 GLU A C 1
ATOM 6373 O O . GLU A 1 787 ? 0.215 1.523 28.881 1.00 42.16 787 GLU A O 1
ATOM 6378 N N . SER A 1 788 ? 1.342 2.538 27.249 1.00 44.84 788 SER A N 1
ATOM 6379 C CA . SER A 1 788 ? 1.030 3.901 27.694 1.00 44.84 788 SER A CA 1
ATOM 6380 C C . SER A 1 788 ? -0.424 4.333 27.463 1.00 44.84 788 SER A C 1
ATOM 6382 O O . SER A 1 788 ? -0.810 5.391 27.952 1.00 44.84 788 SER A O 1
ATOM 6384 N N . PHE A 1 789 ? -1.221 3.589 26.686 1.00 47.09 789 PHE A N 1
ATOM 6385 C CA . PHE A 1 789 ? -2.537 4.052 26.236 1.00 47.09 789 PHE A CA 1
ATOM 6386 C C . PHE A 1 789 ? -3.711 3.545 27.085 1.00 47.09 789 PHE A C 1
ATOM 6388 O O . PHE A 1 789 ? -4.672 4.298 27.211 1.00 47.09 789 PHE A O 1
ATOM 6395 N N . TYR A 1 790 ? -3.658 2.341 27.667 1.00 48.56 790 TYR A N 1
ATOM 6396 C CA . TYR A 1 790 ? -4.649 1.777 28.607 1.00 48.56 790 TYR A CA 1
ATOM 6397 C C . TYR A 1 790 ? -4.091 0.470 29.205 1.00 48.56 790 TYR A C 1
ATOM 6399 O O . TYR A 1 790 ? -3.370 -0.260 28.528 1.00 48.56 790 TYR A O 1
ATOM 6407 N N . ASN A 1 791 ? -4.465 0.106 30.439 1.00 51.31 791 ASN A N 1
ATOM 6408 C CA . ASN A 1 791 ? -4.175 -1.229 30.984 1.00 51.31 791 ASN A CA 1
ATOM 6409 C C . ASN A 1 791 ? -5.122 -2.275 30.348 1.00 51.31 791 ASN A C 1
ATOM 6411 O O . ASN A 1 791 ? -6.126 -2.681 30.936 1.00 51.31 791 ASN A O 1
ATOM 6415 N N . PHE A 1 792 ? -4.844 -2.645 29.092 1.00 55.41 792 PHE A N 1
ATOM 6416 C CA . PHE A 1 792 ? -5.748 -3.385 28.199 1.00 55.41 792 PHE A CA 1
ATOM 6417 C C . PHE A 1 792 ? -6.159 -4.770 28.723 1.00 55.41 792 PHE A C 1
ATOM 6419 O O . PHE A 1 792 ? -7.306 -5.184 28.550 1.00 55.41 792 PHE A O 1
ATOM 6426 N N . GLN A 1 793 ? -5.252 -5.471 29.413 1.00 53.59 793 GLN A N 1
ATOM 6427 C CA . GLN A 1 793 ? -5.562 -6.760 30.040 1.00 53.59 793 GLN A CA 1
ATOM 6428 C C . GLN A 1 793 ? -6.547 -6.598 31.205 1.00 53.59 793 GLN A C 1
ATOM 6430 O O . GLN A 1 793 ? -7.486 -7.385 31.330 1.00 53.59 793 GLN A O 1
ATOM 6435 N N . GLY A 1 794 ? -6.391 -5.538 32.006 1.00 64.06 794 GLY A N 1
ATOM 6436 C CA . GLY A 1 794 ? -7.313 -5.208 33.094 1.00 64.06 794 GLY A CA 1
ATOM 6437 C C . GLY A 1 794 ? -8.726 -4.895 32.597 1.00 64.06 794 GLY A C 1
ATOM 6438 O O . GLY A 1 794 ? -9.699 -5.315 33.223 1.00 64.06 794 GLY A O 1
ATOM 6439 N N . LEU A 1 795 ? -8.852 -4.237 31.439 1.00 74.06 795 LEU A N 1
ATOM 6440 C CA . LEU A 1 795 ? -10.150 -3.874 30.864 1.00 74.06 795 LEU A CA 1
ATOM 6441 C C . LEU A 1 795 ? -10.946 -5.101 30.386 1.00 74.06 795 LEU A C 1
ATOM 6443 O O . LEU A 1 795 ? -12.132 -5.209 30.694 1.00 74.06 795 LEU A O 1
ATOM 6447 N N . LYS A 1 796 ? -10.311 -6.062 29.691 1.00 81.00 796 LYS A N 1
ATOM 6448 C CA . LYS A 1 796 ? -10.999 -7.310 29.295 1.00 81.00 796 LYS A CA 1
ATOM 6449 C C . LYS A 1 796 ? -11.413 -8.127 30.521 1.00 81.00 796 LYS A C 1
ATOM 6451 O O . LYS A 1 796 ? -12.542 -8.607 30.584 1.00 81.00 796 LYS A O 1
ATOM 6456 N N . LEU A 1 797 ? -10.517 -8.266 31.503 1.00 83.44 797 LEU A N 1
ATOM 6457 C CA . LEU A 1 797 ? -10.802 -8.988 32.748 1.00 83.44 797 LEU A CA 1
ATOM 6458 C C . LEU A 1 797 ? -11.961 -8.356 33.526 1.00 83.44 797 LEU A C 1
ATOM 6460 O O . LEU A 1 797 ? -12.791 -9.080 34.069 1.00 83.44 797 LEU A O 1
ATOM 6464 N N . PHE A 1 798 ? -12.045 -7.024 33.545 1.00 86.50 798 PHE A N 1
ATOM 6465 C CA . PHE A 1 798 ? -13.174 -6.304 34.124 1.00 86.50 798 PHE A CA 1
ATOM 6466 C C . PHE A 1 798 ? -14.485 -6.627 33.396 1.00 86.50 798 PHE A C 1
ATOM 6468 O O . PHE A 1 798 ? -15.438 -7.070 34.032 1.00 86.50 798 PHE A O 1
ATOM 6475 N N . LYS A 1 799 ? -14.520 -6.487 32.065 1.00 90.12 799 LYS A N 1
ATOM 6476 C CA . LYS A 1 799 ? -15.725 -6.728 31.248 1.00 90.12 799 LYS A CA 1
ATOM 6477 C C . LYS A 1 799 ? -16.200 -8.183 31.309 1.00 90.12 799 LYS A C 1
ATOM 6479 O O . LYS A 1 799 ? -17.398 -8.436 31.379 1.00 90.12 799 LYS A O 1
ATOM 6484 N N . ASN A 1 800 ? -15.277 -9.144 31.402 1.00 90.38 800 ASN A N 1
ATOM 6485 C CA . ASN A 1 800 ? -15.597 -10.567 31.565 1.00 90.38 800 ASN A CA 1
ATOM 6486 C C . ASN A 1 800 ? -16.445 -10.874 32.811 1.00 90.38 800 ASN A C 1
ATOM 6488 O O . ASN A 1 800 ? -17.161 -11.872 32.813 1.00 90.38 800 ASN A O 1
ATOM 6492 N N . LYS A 1 801 ? -16.421 -10.027 33.852 1.00 90.94 801 LYS A N 1
ATOM 6493 C CA . LYS A 1 801 ? -17.248 -10.207 35.061 1.00 90.94 801 LYS A CA 1
ATOM 6494 C C . LYS A 1 801 ? -18.750 -10.212 34.757 1.00 90.94 801 LYS A C 1
ATOM 6496 O O . LYS A 1 801 ? -19.518 -10.827 35.495 1.00 90.94 801 LYS A O 1
ATOM 6501 N N . PHE A 1 802 ? -19.155 -9.563 33.666 1.00 91.94 802 PHE A N 1
ATOM 6502 C CA . PHE A 1 802 ? -20.543 -9.475 33.217 1.00 91.94 802 PHE A CA 1
ATOM 6503 C C . PHE A 1 802 ? -20.957 -10.627 32.289 1.00 91.94 802 PHE A C 1
ATOM 6505 O O . PHE A 1 802 ? -22.148 -10.780 32.019 1.00 91.94 802 PHE A O 1
ATOM 6512 N N . TYR A 1 803 ? -20.013 -11.481 31.874 1.00 91.12 803 TYR A N 1
ATOM 6513 C CA . TYR A 1 803 ? -20.214 -12.558 30.895 1.00 91.12 803 TYR A CA 1
ATOM 6514 C C . TYR A 1 803 ? -20.838 -12.063 29.578 1.00 91.12 803 TYR A C 1
ATOM 6516 O O . TYR A 1 803 ? -21.927 -12.511 29.222 1.00 91.12 803 TYR A O 1
ATOM 6524 N N . PRO A 1 804 ? -20.187 -11.116 28.873 1.00 93.06 804 PRO A N 1
ATOM 6525 C CA . PRO A 1 804 ? -20.653 -10.666 27.570 1.00 93.06 804 PRO A CA 1
ATOM 6526 C C . PRO A 1 804 ? -20.362 -11.704 26.476 1.00 93.06 804 PRO A C 1
ATOM 6528 O O . PRO A 1 804 ? -19.431 -12.509 26.581 1.00 93.06 804 PRO A O 1
ATOM 6531 N N . GLN A 1 805 ? -21.118 -11.622 25.389 1.00 92.94 805 GLN A N 1
ATOM 6532 C CA . GLN A 1 805 ? -20.756 -12.182 24.095 1.00 92.94 805 GLN A CA 1
ATOM 6533 C C . GLN A 1 805 ? -19.709 -11.270 23.443 1.00 92.94 805 GLN A C 1
ATOM 6535 O O . GLN A 1 805 ? -19.880 -10.055 23.378 1.00 92.94 805 GLN A O 1
ATOM 6540 N N . TRP A 1 806 ? -18.593 -11.848 22.999 1.00 91.31 806 TRP A N 1
ATOM 6541 C CA . TRP A 1 806 ? -17.491 -11.087 22.408 1.00 91.31 806 TRP A CA 1
ATOM 6542 C C . TRP A 1 806 ? -17.630 -11.019 20.888 1.00 91.31 806 TRP A C 1
ATOM 6544 O O . TRP A 1 806 ? -17.552 -12.045 20.209 1.00 91.31 806 TRP A O 1
ATOM 6554 N N . GLU A 1 807 ? -17.772 -9.812 20.350 1.00 91.44 807 GLU A N 1
ATOM 6555 C CA . GLU A 1 807 ? -17.840 -9.567 18.910 1.00 91.44 807 GLU A CA 1
ATOM 6556 C C . GLU A 1 807 ? -16.551 -8.927 18.389 1.00 91.44 807 GLU A C 1
ATOM 6558 O O . GLU A 1 807 ? -16.077 -7.958 18.972 1.00 91.44 807 GLU A O 1
ATOM 6563 N N . PRO A 1 808 ? -15.950 -9.410 17.290 1.00 90.06 808 PRO A N 1
ATOM 6564 C CA . PRO A 1 808 ? -14.703 -8.846 16.789 1.00 90.06 808 PRO A CA 1
ATOM 6565 C C . PRO A 1 808 ? -14.894 -7.442 16.195 1.00 90.06 808 PRO A C 1
ATOM 6567 O O . PRO A 1 808 ? -15.904 -7.155 15.549 1.00 90.06 808 PRO A O 1
ATOM 6570 N N . ARG A 1 809 ? -13.868 -6.599 16.358 1.00 90.12 809 ARG A N 1
ATOM 6571 C CA . ARG A 1 809 ? -13.741 -5.288 15.706 1.00 90.12 809 ARG A CA 1
ATOM 6572 C C . ARG A 1 809 ? -12.444 -5.208 14.907 1.00 90.12 809 ARG A C 1
ATOM 6574 O O . ARG A 1 809 ? -11.407 -5.766 15.304 1.00 90.12 809 ARG A O 1
ATOM 6581 N N . TYR A 1 810 ? -12.494 -4.525 13.767 1.00 88.88 810 TYR A N 1
ATOM 6582 C CA . TYR A 1 810 ? -11.414 -4.510 12.785 1.00 88.88 810 TYR A CA 1
ATOM 6583 C C . TYR A 1 810 ? -10.964 -3.094 12.420 1.00 88.88 810 TYR A C 1
ATOM 6585 O O . TYR A 1 810 ? -11.690 -2.117 12.559 1.00 88.88 810 TYR A O 1
ATOM 6593 N N . ILE A 1 811 ? -9.746 -2.995 11.893 1.00 91.06 811 ILE A N 1
ATOM 6594 C CA . ILE A 1 811 ? -9.324 -1.872 11.056 1.00 91.06 811 ILE A CA 1
ATOM 6595 C C . ILE A 1 811 ? -9.372 -2.326 9.606 1.00 91.06 811 ILE A C 1
ATOM 6597 O O . ILE A 1 811 ? -8.644 -3.256 9.245 1.00 91.06 811 ILE A O 1
ATOM 6601 N N . ALA A 1 812 ? -10.152 -1.636 8.776 1.00 91.25 812 ALA A N 1
ATOM 6602 C CA . ALA A 1 812 ? -10.126 -1.778 7.326 1.00 91.25 812 ALA A CA 1
ATOM 6603 C C . ALA A 1 812 ? -9.176 -0.731 6.718 1.00 91.25 812 ALA A C 1
ATOM 6605 O O . ALA A 1 812 ? -9.327 0.467 6.945 1.00 91.25 812 ALA A O 1
ATOM 6606 N N . TYR A 1 813 ? -8.164 -1.146 5.952 1.00 88.00 813 TYR A N 1
ATOM 6607 C CA . TYR A 1 813 ? -7.135 -0.240 5.424 1.00 88.00 813 TYR A CA 1
ATOM 6608 C C . TYR A 1 813 ? -6.634 -0.618 4.026 1.00 88.00 813 TYR A C 1
ATOM 6610 O O . TYR A 1 813 ? -6.555 -1.787 3.646 1.00 88.00 813 TYR A O 1
ATOM 6618 N N . SER A 1 814 ? -6.212 0.383 3.246 1.00 78.19 814 SER A N 1
ATOM 6619 C CA . SER A 1 814 ? -5.681 0.149 1.896 1.00 78.19 814 SER A CA 1
ATOM 6620 C C . SER A 1 814 ? -4.182 -0.196 1.869 1.00 78.19 814 SER A C 1
ATOM 6622 O O . SER A 1 814 ? -3.360 0.606 2.302 1.00 78.19 814 SER A O 1
ATOM 6624 N N . GLY A 1 815 ? -3.798 -1.297 1.219 1.00 63.72 815 GLY A N 1
ATOM 6625 C CA . GLY A 1 815 ? -2.400 -1.608 0.883 1.00 63.72 815 GLY A CA 1
ATOM 6626 C C . GLY A 1 815 ? -1.609 -2.360 1.963 1.00 63.72 815 GLY A C 1
ATOM 6627 O O . GLY A 1 815 ? -1.600 -2.004 3.132 1.00 63.72 815 GLY A O 1
ATOM 6628 N N . VAL A 1 816 ? -0.862 -3.386 1.547 1.00 51.84 816 VAL A N 1
ATOM 6629 C CA . VAL A 1 816 ? -0.213 -4.361 2.451 1.00 51.84 816 VAL A CA 1
ATOM 6630 C C . VAL A 1 816 ? 0.888 -3.754 3.341 1.00 51.84 816 VAL A C 1
ATOM 6632 O O . VAL A 1 816 ? 1.131 -4.231 4.442 1.00 51.84 816 VAL A O 1
ATOM 6635 N N . PHE A 1 817 ? 1.549 -2.675 2.904 1.00 57.97 817 PHE A N 1
ATOM 6636 C CA . PHE A 1 817 ? 2.695 -2.080 3.615 1.00 57.97 817 PHE A CA 1
ATOM 6637 C C . PHE A 1 817 ? 2.378 -0.774 4.361 1.00 57.97 817 PHE A C 1
ATOM 6639 O O . PHE A 1 817 ? 3.292 -0.116 4.868 1.00 57.97 817 PHE A O 1
ATOM 6646 N N . SER A 1 818 ? 1.114 -0.347 4.407 1.00 70.56 818 SER A N 1
ATOM 6647 C CA . SER A 1 818 ? 0.730 0.924 5.035 1.00 70.56 818 SER A CA 1
ATOM 6648 C C . SER A 1 818 ? 0.417 0.810 6.523 1.00 70.56 818 SER A C 1
ATOM 6650 O O . SER A 1 818 ? 0.385 1.837 7.195 1.00 70.56 818 SER A O 1
ATOM 6652 N N . LEU A 1 819 ? 0.201 -0.401 7.042 1.00 75.12 819 LEU A N 1
ATOM 6653 C CA . LEU A 1 819 ? -0.341 -0.629 8.382 1.00 75.12 819 LEU A CA 1
ATOM 6654 C C . LEU A 1 819 ? 0.387 0.145 9.504 1.00 75.12 819 LEU A C 1
ATOM 6656 O O . LEU A 1 819 ? -0.294 0.813 10.273 1.00 75.12 819 LEU A O 1
ATOM 6660 N N . PRO A 1 820 ? 1.735 0.195 9.585 1.00 76.12 820 PRO A N 1
ATOM 6661 C CA . PRO A 1 820 ? 2.400 0.977 10.633 1.00 76.12 820 PRO A CA 1
ATOM 6662 C C . PRO A 1 820 ? 2.110 2.484 10.570 1.00 76.12 820 PRO A C 1
ATOM 6664 O O . PRO A 1 820 ? 2.106 3.159 11.595 1.00 76.12 820 PRO A O 1
ATOM 6667 N N . LYS A 1 821 ? 1.892 3.028 9.366 1.00 80.31 821 LYS A N 1
ATOM 6668 C CA . LYS A 1 821 ? 1.516 4.438 9.188 1.00 80.31 821 LYS A CA 1
ATOM 6669 C C . LYS A 1 821 ? 0.060 4.659 9.572 1.00 80.31 821 LYS A C 1
ATOM 6671 O O . LYS A 1 821 ? -0.217 5.628 10.257 1.00 80.31 821 LYS A O 1
ATOM 6676 N N . VAL A 1 822 ? -0.819 3.736 9.181 1.00 84.88 822 VAL A N 1
ATOM 6677 C CA . VAL A 1 822 ? -2.238 3.754 9.556 1.00 84.88 822 VAL A CA 1
ATOM 6678 C C . VAL A 1 822 ? -2.388 3.744 11.072 1.00 84.88 822 VAL A C 1
ATOM 6680 O O . VAL A 1 822 ? -3.032 4.630 11.611 1.00 84.88 822 VAL A O 1
ATOM 6683 N N . LEU A 1 823 ? -1.722 2.814 11.762 1.00 83.44 823 LEU A N 1
ATOM 6684 C CA . LEU A 1 823 ? -1.760 2.739 13.222 1.00 83.44 823 LEU A CA 1
ATOM 6685 C C . LEU A 1 823 ? -1.276 4.042 13.862 1.00 83.44 823 LEU A C 1
ATOM 6687 O O . LEU A 1 823 ? -1.951 4.572 14.731 1.00 83.44 823 LEU A O 1
ATOM 6691 N N . LYS A 1 824 ? -0.163 4.613 13.381 1.00 81.75 824 LYS A N 1
ATOM 6692 C CA . LYS A 1 824 ? 0.316 5.919 13.855 1.00 81.75 824 LYS A CA 1
ATOM 6693 C C . LYS A 1 824 ? -0.724 7.028 13.649 1.00 81.75 824 LYS A C 1
ATOM 6695 O O . LYS A 1 824 ? -0.935 7.827 14.557 1.00 81.75 824 LYS A O 1
ATOM 6700 N N . ASP A 1 825 ? -1.304 7.115 12.455 1.00 86.69 825 ASP A N 1
ATOM 6701 C CA . ASP A 1 825 ? -2.247 8.176 12.098 1.00 86.69 825 ASP A CA 1
ATOM 6702 C C . ASP A 1 825 ? -3.526 8.076 12.953 1.00 86.69 825 ASP A C 1
ATOM 6704 O O . ASP A 1 825 ? -3.992 9.101 13.448 1.00 86.69 825 ASP A O 1
ATOM 6708 N N . VAL A 1 826 ? -4.021 6.855 13.201 1.00 86.50 826 VAL A N 1
ATOM 6709 C CA . VAL A 1 826 ? -5.127 6.558 14.132 1.00 86.50 826 VAL A CA 1
ATOM 6710 C C . VAL A 1 826 ? -4.761 6.960 15.562 1.00 86.50 826 VAL A C 1
ATOM 6712 O O . VAL A 1 826 ? -5.499 7.707 16.195 1.00 86.50 826 VAL A O 1
ATOM 6715 N N . THR A 1 827 ? -3.598 6.535 16.070 1.00 80.38 827 THR A N 1
ATOM 6716 C CA . THR A 1 827 ? -3.158 6.875 17.434 1.00 80.38 827 THR A CA 1
ATOM 6717 C C . THR A 1 827 ? -3.071 8.385 17.641 1.00 80.38 827 THR A C 1
ATOM 6719 O O . THR A 1 827 ? -3.461 8.875 18.694 1.00 80.38 827 THR A O 1
ATOM 6722 N N . LEU A 1 828 ? -2.598 9.128 16.636 1.00 80.31 828 LEU A N 1
ATOM 6723 C CA . LEU A 1 828 ? -2.528 10.587 16.695 1.00 80.31 828 LEU A CA 1
ATOM 6724 C C . LEU A 1 828 ? -3.906 11.254 16.754 1.00 80.31 828 LEU A C 1
ATOM 6726 O O . LEU A 1 828 ? -4.010 12.303 17.381 1.00 80.31 828 LEU A O 1
ATOM 6730 N N . LEU A 1 829 ? -4.936 10.688 16.118 1.00 84.38 829 LEU A N 1
ATOM 6731 C CA . LEU A 1 829 ? -6.302 11.213 16.232 1.00 84.38 829 LEU A CA 1
ATOM 6732 C C . LEU A 1 829 ? -6.845 10.995 17.642 1.00 84.38 829 LEU A C 1
ATOM 6734 O O . LEU A 1 829 ? -7.311 11.941 18.266 1.00 84.38 829 LEU A O 1
ATOM 6738 N N . ILE A 1 830 ? -6.687 9.781 18.172 1.00 83.69 830 ILE A N 1
ATOM 6739 C CA . ILE A 1 830 ? -7.180 9.423 19.508 1.00 83.69 830 ILE A CA 1
ATOM 6740 C C . ILE A 1 830 ? -6.482 10.249 20.600 1.00 83.69 830 ILE A C 1
ATOM 6742 O O . ILE A 1 830 ? -7.108 10.641 21.582 1.00 83.69 830 ILE A O 1
ATOM 6746 N N . SER A 1 831 ? -5.187 10.544 20.441 1.00 74.31 831 SER A N 1
ATOM 6747 C CA . SER A 1 831 ? -4.405 11.290 21.433 1.00 74.31 831 SER A CA 1
ATOM 6748 C C . SER A 1 831 ? -4.525 12.816 21.337 1.00 74.31 831 SER A C 1
ATOM 6750 O O . SER A 1 831 ? -3.779 13.498 22.031 1.00 74.31 831 SER A O 1
ATOM 6752 N N . GLY A 1 832 ? -5.343 13.383 20.443 1.00 69.88 832 GLY A N 1
ATOM 6753 C CA . GLY A 1 832 ? -5.394 14.842 20.242 1.00 69.88 832 GLY A CA 1
ATOM 6754 C C . GLY A 1 832 ? -4.121 15.428 19.601 1.00 69.88 832 GLY A C 1
ATOM 6755 O O . GLY A 1 832 ? -3.724 16.564 19.864 1.00 69.88 832 GLY A O 1
ATOM 6756 N N . GLY A 1 833 ? -3.428 14.643 18.772 1.00 65.94 833 GLY A N 1
ATOM 6757 C CA . GLY A 1 833 ? -2.224 15.038 18.039 1.00 65.94 833 GLY A CA 1
ATOM 6758 C C . GLY A 1 833 ? -0.901 14.749 18.761 1.00 65.94 833 GLY A C 1
ATOM 6759 O O . GLY A 1 833 ? -0.837 14.071 19.784 1.00 65.94 833 GLY A O 1
ATOM 6760 N N . VAL A 1 834 ? 0.206 15.262 18.201 1.00 52.59 834 VAL A N 1
ATOM 6761 C CA . VAL A 1 834 ? 1.581 14.959 18.664 1.00 52.59 834 VAL A CA 1
ATOM 6762 C C . VAL A 1 834 ? 1.833 15.449 20.095 1.00 52.59 834 VAL A C 1
ATOM 6764 O O . VAL A 1 834 ? 2.539 14.786 20.850 1.00 52.59 834 VAL A O 1
ATOM 6767 N N . LYS A 1 835 ? 1.238 16.584 20.491 1.00 49.81 835 LYS A N 1
ATOM 6768 C CA . LYS A 1 835 ? 1.370 17.132 21.852 1.00 49.81 835 LYS A CA 1
ATOM 6769 C C . LYS A 1 835 ? 0.701 16.237 22.903 1.00 49.81 835 LYS A C 1
ATOM 6771 O O . LYS A 1 835 ? 1.301 16.006 23.951 1.00 49.81 835 LYS A O 1
ATOM 6776 N N . GLY A 1 836 ? -0.477 15.683 22.617 1.00 55.88 836 GLY A N 1
ATOM 6777 C CA . GLY A 1 836 ? -1.137 14.733 23.520 1.00 55.88 836 GLY A CA 1
ATOM 6778 C C . GLY A 1 836 ? -0.477 13.349 23.553 1.00 55.88 836 GLY A C 1
ATOM 6779 O O . GLY A 1 836 ? -0.643 12.614 24.515 1.00 55.88 836 GLY A O 1
ATOM 6780 N N . LEU A 1 837 ? 0.356 13.017 22.558 1.00 48.53 837 LEU A N 1
ATOM 6781 C CA . LEU A 1 837 ? 1.141 11.775 22.532 1.00 48.53 837 LEU A CA 1
ATOM 6782 C C . LEU A 1 837 ? 2.430 11.861 23.380 1.00 48.53 837 LEU A C 1
ATOM 6784 O O . LEU A 1 837 ? 2.928 10.841 23.848 1.00 48.53 837 LEU A O 1
ATOM 6788 N N . ILE A 1 838 ? 2.987 13.066 23.561 1.00 44.81 838 ILE A N 1
ATOM 6789 C CA . ILE A 1 838 ? 4.270 13.298 24.256 1.00 44.81 838 ILE A CA 1
ATOM 6790 C C . ILE A 1 838 ? 4.072 13.788 25.697 1.00 44.81 838 ILE A C 1
ATOM 6792 O O . ILE A 1 838 ? 4.912 13.515 26.553 1.00 44.81 838 ILE A O 1
ATOM 6796 N N . SER A 1 839 ? 2.985 14.508 25.980 1.00 42.34 839 SER A N 1
ATOM 6797 C CA . SER A 1 839 ? 2.716 15.003 27.331 1.00 42.34 839 SER A CA 1
ATOM 6798 C C . SER A 1 839 ? 2.045 13.924 28.182 1.00 42.34 839 SER A C 1
ATOM 6800 O O . SER A 1 839 ? 0.878 13.606 27.971 1.00 42.34 839 SER A O 1
ATOM 6802 N N . LYS A 1 840 ? 2.819 13.351 29.109 1.00 42.88 840 LYS A N 1
ATOM 6803 C CA . LYS A 1 840 ? 2.294 12.638 30.279 1.00 42.88 840 LYS A CA 1
ATOM 6804 C C . LYS A 1 840 ? 1.714 13.622 31.281 1.00 42.88 840 LYS A C 1
ATOM 6806 O O . LYS A 1 840 ? 2.259 14.748 31.356 1.00 42.88 840 LYS A O 1
#

Secondary structure (DSSP, 8-state):
--SHHHHHHHHHHHHHHHHHHHHHHHHHHHTTS-HHHHHHHHHHS-HHHHHHHHHHHHHHHHHHHHHHHHHHHHTT----HHHHHHHHHHHHHHHHHHS-HHHHHHHHHHHHHHHTT--HHHHHHHHHHHHHHHHHHHHHHHHHHHHHSPPB-GGGT-SSSBSHHHHHHHHHHHHHHHHHHHHTT-S-HHHHHHHHHHHHHHHHHHHHHHHTTSPP-TT--HHHHHHHHHHHHHHHHHTT-GGGTTHHHHHHHHHHTTTS-HHHHHHHHHHHHIIIIIHHHHHHHHHHHHHHHHGGGS--TTTHHHHHHHHHHHHHHHHHHHHHHHHHHHHHHHHSPPPHHHHHHHHHHS-HHHHHHHHHHHHHHHHHHHHHHHHHHTTBHHHHHHHHHHHHHHHHHHHHHH--HHHHHHHHHHHHHHGGGGGG--B---GGGS---HHHHHHHHHHHHHHHHHHHHHHTTSGGGGS-TTSTTT-TT--HHHHHHHHHHHHHHHHHHHHHT----------TTTHHHHHHHHHHH---GGGGGGGGS-SEEEE-TTSSEEEEEEEETTEEEEESSPEE-GGGHHHHHHHHHHHHHHTTPEEEEEEE-STTHHHHHHTT-EEEEEEEEEEEETTT--S-SSTTHHHHHHHHHHTTTTEEEEEEPTTTGGGGHHHHHHHHHHHHHHHT-----SSS----HHHHHTS-EEEEEETTEEEEEEEEE--TT-SEEEEEEEEE-TTSPTTHHHHHHHHHHHHHHHTT-SEEEEEEEETTT----TTS-HHHHHHHHHHHTTTTS--HHHHHHHHHTT-PEEEEEEEEESSTT-HHHHHHHHHHHHTTSHHHHH--

Foldseek 3Di:
DPCPVVVVVVVVVVVVVLVVVLLVLCCVQLVVDAPVLLVVLLVPQDVVLLVVLLVLLVVLLQLQLVLLVLLCVLLVHDDDSVLSSLQRLLLQLQLLFFFPVVPRSLVSLLLSVVVVVDDSVSSVSSSVSSVVLLLLLLLQLLLVLCQPQWAAPVLVVDPDRTSNVVSPVSVVVSVVVVVVCVVVVSDDPVSSVSSNVSSNSSLLSLQVSLVSSADDDPVDDSSNSSNQQSVLVVQLVVVSDRNSPSSSLSSSCSRCVVPDRSSNSVSSVVSSCCSNRVVSNVVSVVVVVVVVVVVVPDDDDDSCQQSVVVVLLCVLVVLLVLLLVLLLVLLLVLLADADPVQVVVLVVPDPPVQLLVLSLVSLLLSLLSLLLSVLSNLLALVSLVSSLVSLVSNLVSCCNNHNNVVSNVSSVVSNVVSVVVSVSNPFHDDSLLDDDDPVSVVVSVSSLVVLLSSNCSNCVPPPCPPDDLPVPDDDDDDRSSSSSSVSNVVSVVVSVVSSVPDDNDDPDDDDDPVCVVLLVQLLQQFLDLLSLLVQLVLWDWDAFPVSQKIWTWDDFDQATETEEFITGHPVCSLRRLVRQLVSSSNRNGWYKYFFYFPSCVVSLVNSPWDKDFFFWWFKDFLVPADCPDPLLVPLVVLQVVVVVQQKDKDWAAQQRCLVCLVVVVVQQVQQCVVVVADAWGDSADDSDSSSLSRFTKMFMDHPNGTFKIWGKRAGNVLAEIETGDITGHPPDDPSVSSNSVVVVSVVSSVVPRRMYIDGTQTPYPLDPDPPDPVVSVVSVVVVVVVPVPDPRVVSVVSSCSSVGDIGITIMITDDDPCVVVVVVRVVQNGQVHPVSVPRD

Mean predicted aligned error: 16.85 Å

pLDDT: mean 79.17, std 15.94, range [27.98, 98.06]

Solvent-accessible surface area (backbone atoms only — not comparable to full-atom values): 44678 Å² total; per-residue (Å²): 135,74,58,65,69,50,51,53,50,50,50,51,52,48,54,52,46,52,50,52,49,37,52,51,49,52,47,67,66,43,74,81,62,56,68,64,52,27,54,50,41,49,67,67,50,56,68,68,50,54,55,52,38,53,52,44,44,54,53,38,51,53,53,58,16,45,45,54,51,50,26,32,61,74,70,70,54,91,70,63,64,70,61,47,38,54,40,34,40,39,16,49,26,46,15,52,45,65,28,48,46,75,57,57,16,46,52,43,40,51,51,49,42,44,75,73,70,47,54,68,71,57,46,52,50,35,52,52,43,40,55,51,39,54,51,46,14,48,24,44,49,43,9,53,39,17,43,77,50,53,47,79,31,63,92,68,76,50,101,46,60,44,33,32,66,58,8,50,53,31,36,53,53,34,49,53,55,52,49,57,40,56,76,63,71,76,59,63,70,66,61,56,52,52,37,40,53,52,37,46,52,41,53,50,40,62,45,45,48,40,55,66,52,47,80,92,51,97,87,61,49,69,79,66,47,47,36,48,48,47,54,14,46,53,48,7,60,75,65,52,37,43,59,17,61,47,54,20,53,49,48,38,48,66,65,44,51,84,81,44,62,64,41,49,56,51,29,23,51,51,50,39,41,46,58,66,33,48,48,45,29,53,52,33,51,51,52,54,53,51,54,57,60,60,59,72,77,60,90,70,88,85,70,48,61,69,60,48,49,56,51,65,64,41,49,38,47,54,52,16,51,53,37,31,51,52,11,49,51,34,35,45,53,24,20,46,89,72,58,67,70,45,43,52,62,43,58,80,77,40,60,70,65,57,28,55,50,20,37,32,53,26,8,35,38,10,47,49,30,46,56,32,18,54,24,28,48,68,21,15,33,60,31,48,56,52,44,53,53,41,38,55,49,40,28,54,24,33,41,58,42,40,61,34,58,70,58,22,49,56,36,47,53,54,49,63,62,50,63,84,46,55,86,69,27,72,39,90,50,62,71,63,69,52,84,78,52,68,71,57,55,50,50,55,49,51,50,52,51,49,33,52,51,50,19,53,60,64,46,66,90,44,92,67,78,82,60,71,86,82,70,65,89,79,61,97,80,71,62,60,29,61,41,20,50,49,28,34,52,52,51,52,49,53,52,52,55,55,45,74,73,48,71,87,77,74,88,81,76,85,72,73,82,81,42,57,65,47,50,53,57,13,49,51,54,13,61,57,27,72,55,60,58,58,64,67,66,78,48,46,76,48,61,27,97,83,51,49,19,28,37,39,29,40,84,29,96,62,34,38,37,27,55,39,59,58,34,11,38,77,90,40,33,53,53,17,53,49,45,52,44,49,52,21,58,76,69,75,29,41,44,31,29,38,61,22,60,73,90,57,48,68,51,44,48,71,76,57,37,46,79,42,82,50,16,23,29,33,35,34,56,32,84,77,61,67,65,90,44,80,89,27,47,66,56,41,47,48,42,62,58,51,68,70,61,68,51,48,79,48,70,40,52,58,62,55,42,65,84,46,43,72,61,54,45,53,32,44,54,52,32,31,60,77,65,66,51,74,78,42,28,78,89,44,70,55,99,40,72,73,46,55,27,73,22,32,34,39,34,35,24,46,87,88,38,80,48,31,40,29,39,40,35,65,23,77,70,31,48,22,32,30,57,68,49,75,44,38,37,88,87,56,61,92,55,52,70,60,45,52,50,52,50,52,53,53,47,42,36,73,75,59,26,46,28,35,39,73,42,76,24,60,61,43,92,66,72,88,52,98,83,53,55,73,62,58,58,48,49,53,49,57,53,61,77,40,58,89,76,52,69,44,69,60,52,42,59,56,54,52,56,74,65,44,52,77,43,65,23,22,34,38,32,54,62,94,86,39,56,74,58,50,54,51,29,52,50,31,47,33,28,67,32,73,65,48,69,68,57,119

Sequence (840 aa):
MYNKSRYDKLKYLLEIGIFCVVIYFIHKEMKIYSIKDVKESLRAIKSGYVVLGIGIVIIDYFLLTMYDVLAFKNEKLQLSNLKIIFTSFISYAFANSIGLSGLTGSGLRINLYSLWNVPYKSIIKVIKFCYVSFWVGLLWVGGLFLTFEPVDLTRFNFYFDTTKEVGIILLIIAASYSAHKVFSKKKSLEISVFQILISLLDWILVSGLIYIFLPHSDTLTFIKFFPIFLSAQIIGVLSNLPGGIGAFDYVFLTLMGKYYPPSIIVAALIIFRLLYYIAPFGIAFVSYCIYKMLLKRGELKNISIVLGKLIISLIPLLISILIFAAGIVLIISGSIPPLIYRIKILKDVLPVFTIKISHFLGSITGAVLLILAYGIKKRLNGAYYMTIIFLGAGIILSLLKGLEYEEAFFLGIILAIIIPLKKYFYRKTSIINEKFTLNWLVMIFLVAISSIYIGFFAYSKSDYMNEIWWKVAFNKEFPGFLRTTVGISATLIVFGVWKLFAPVNEIIETESIEVGEKIKKCLYFSDNPEGNLVLLNDKKVIFEDEEESFVMYGKSGRSYVAMGDPVGKPEKAGDSIWKFYELCRKNSKQPVFYEVSKDYLDYYLDVGLNFLKIGEEGIIDLKEFTLNIPQRKNIRYTYNKLNKENMTFEVIPKGEGIKYMKRLKEISDEWLESKKAKEKGFSLGYFDEEYLNNFPIAVLKKDNEIIAFANIMVTESKREAAVDLMRYLKSCISGTMEYLFIYIILWAKNEGYERFSLGMAPLSGMENRDIAPVWNKIGLFVFKNGESFYNFQGLKLFKNKFYPQWEPRYIAYSGVFSLPKVLKDVTLLISGGVKGLISK

Radius of gyration: 34.73 Å; Cα contacts (8 Å, |Δi|>4): 1160; chains: 1; bounding box: 81×68×104 Å